Protein 8XUJ (pdb70)

Secondary structure (DSSP, 8-state):
--------------GGGS-TTTHHHHHHHHGGGSBTTTB-TTT-SB-SEEEESSS-EEEE-EE-HHHHHHHHHHHHHHHHTT-HHHHHHHHHHHHHHHHS--BTTBPPEEEE-TTSS-EEEEEEEEEHHHHHHHHHHHHHHHHTTTT---HHHHHHHHHHHHHHHTTHHHHHHTB-TTT-SEE-EEETTEE-S-EE-BTTSTTHHHHHHHHHHTTTSGGGPPPTHHHHTSB--B--EEETTEEE-PBPBTT--THHHHSGGGTS-HHHHSS-THHHHHHHHHHHHHHHHTTS----SEE-TTS-EE-B--GGGBHHHHHHS----B-SEE-HHHHHHGGGT-HHHHHHHHHHHHHH-GGGEETTEE-S-EESSS-B-SEEEHHHHHHHHHHHHHHHHHHHHHHHHHHHT-HHHHHHHHHT-S--/------------GGGS-TTSHHHHHHHHGGGSBTTTB-TTT-SB-SEEEESSS-EEE-SEE-HHHHHHHHHHHHHHHHTT-HHHHHHHHHHHHHHHHS-EETTEEPEEEE-TTSS-EEEEEEEEEHHHHHHHHHHHHHHHHHHTT---HHHHHHHHHHHHHHHTTHHHHHHHEETTTTEEE-EEETTEE-SSEE-BTTSTTHHHHHHHHHHTGGGGGGSPPTHHHHTSB--B--EEETTEEE--B--SSS-THHHHGGGGTS-HHHHSS-THHHHHHHHHHHHHHHHHTS----SEE-TTS-EE----GGG-HHHHHH-------SEE-HHHHHHGGGT-HHHHHHHHHHHHHH-GGGB-SS-B-S-EESS--B-SEEEHHHHHHHHHHHHHHHHHHHHHHHHHHHT-HHHHHHHHTT-S--

Sequence (846 aa):
TLESAVTLDKLEVRDQFYPADFREELQTNLNFFLDGKGVDADTLVPYDTIWVKDNKAEYAYYTNTTEIALYLNILVEAEKAGNQKALTRIQEVLTTLEEAPKFKGLFYWPYDIKGGELKPGKGEIAPAVDNGNLAFSLAAVAGAYLNSTDPVKQSIISRIDQMLKAQIPGWLSLYDKDRGLLWGGWQNGELIEYHVDRKANESRLAALWAPLITKHLGAEAIPASVFNDMETYTVSYRLDGKNYTPILTWDGAYFQALLPAIWLNEKELVPDYSMFEDTTQLQRIYSKRNNMPMVSSSATVNDEYRPFGIPHLSEAWVRYDDKIAGGSTGTPHATALSYMVDPEGAVKSLKSIKALYPAIETSYGWYDAVDSKGRMSTKILSLDQGMFVGAFLAESINADVERYLRARGYWDDVKSMYLSFKDDESAVTLDKLEVRDQFYPADFREELQTNLNFFLDGKGVDADTLVPYDTIWVKDNKAEYAYYTNTTEIALYLNILVEAEKAGNQKALTRIQEVLTTLEEAPKFKGLFYWPYDIKGGELKPGKGEIAPAVDNGNLAFSLAAVAGAYLNSTDPVKQSIISRIDQMLKAQIPGWLSLYDKDRGLLWGGWQNGELIEYHVDRKANESRLAALWAPLITKHLGAEAIPASVFNDMETYTVSYRLDGKNYTPILTWDGAYFQALLPAIWLNEKELVPDYSMFEDTTQLQRIYSKRNNMPMVSSSATVNDEYRPFGIPHLSEAWVRYDDKIAGGSTGTPHATALSYMVDPEGAVKSLKSIKALYPAIETSYGWYDAVDSKGRMSTKILSLDQGMFVGAFLAESINADVERYLRARGYWDDVKSMYLSFKDD

Solvent-accessible surface area: 32178 Å² total; per-residue (Å²): 177,177,133,96,90,39,79,0,97,130,1,60,7,52,101,50,9,13,25,100,77,1,99,106,13,1,31,27,0,0,35,0,0,18,29,56,53,0,1,7,78,119,8,31,0,0,15,40,10,0,66,2,121,129,88,156,19,105,62,22,72,88,1,12,0,4,2,0,0,2,0,0,3,1,0,5,1,0,26,64,46,61,30,124,73,0,17,41,3,0,49,47,0,1,60,26,0,70,130,5,63,59,69,105,11,0,1,20,105,30,1,36,2,150,65,34,98,12,104,40,8,190,28,92,30,0,13,1,34,9,0,0,1,2,1,0,0,2,0,3,0,1,0,23,5,33,35,24,87,54,96,58,32,97,43,0,20,62,53,0,29,124,11,2,120,53,3,32,66,0,0,58,31,0,44,16,158,144,136,12,9,0,58,5,0,38,84,99,46,125,70,17,148,130,22,5,45,23,2,2,19,31,27,0,0,0,0,0,0,0,12,1,11,0,107,122,60,54,104,101,37,5,45,42,34,0,0,48,95,2,65,0,31,29,30,93,60,163,50,145,56,125,86,20,47,0,0,3,2,91,17,1,0,1,22,22,0,0,0,0,7,0,0,2,45,1,108,73,15,3,64,89,19,48,14,0,81,20,3,3,85,15,1,37,55,50,3,167,159,54,75,1,0,0,0,0,10,0,0,19,28,99,42,109,102,98,59,4,0,0,31,70,2,3,2,0,86,58,112,98,116,78,117,73,9,26,13,65,5,0,0,5,2,0,0,0,0,0,46,21,32,51,66,131,18,0,7,134,20,0,72,57,7,49,81,92,33,99,75,0,57,15,33,15,0,1,24,2,0,0,10,47,167,21,132,43,4,31,21,0,8,0,32,0,5,0,2,0,1,1,2,7,0,5,88,12,4,13,34,7,1,16,43,3,0,45,45,81,43,23,15,110,42,0,62,63,3,0,114,24,1,126,72,106,224,91,100,53,87,0,91,136,2,61,5,41,114,47,18,14,25,98,80,0,82,126,14,1,25,23,0,0,35,0,0,17,34,51,44,0,2,7,83,114,7,33,0,0,9,43,11,0,62,2,107,123,103,135,30,96,68,14,85,95,0,11,0,6,0,0,0,2,0,0,4,1,0,5,1,0,28,58,47,54,28,146,78,0,27,49,4,0,43,57,0,0,53,26,0,63,132,6,66,60,56,104,15,0,1,18,108,29,1,29,2,145,56,32,114,13,106,37,7,201,20,86,29,0,10,0,29,9,0,0,0,1,0,0,0,2,0,4,0,0,1,25,4,33,26,22,90,50,98,57,30,93,43,0,20,68,54,0,19,114,14,2,107,54,4,40,66,0,0,60,28,0,63,9,167,107,142,12,25,0,40,2,0,36,51,96,56,102,59,27,162,132,31,5,39,73,1,3,14,37,22,0,0,0,0,0,0,0,10,1,10,0,78,132,67,55,114,131,26,2,54,38,36,0,0,51,92,2,80,1,33,19,25,90,63,167,66,138,70,124,74,31,50,0,0,2,1,66,22,0,0,0,18,21,0,0,0,0,8,0,0,3,46,1,97,96,17,3,67,88,20,42,20,0,77,22,1,0,63,15,0,26,47,49,4,165,159,42,72,3,0,1,0,0,12,0,0,1,24,113,40,92,112,115,61,4,0,0,31,77,0,3,6,0,90,57,116,124,128,62,123,80,40,21,9,66,6,0,0,4,2,0,0,0,0,0,46,19,34,43,67,141,14,0,7,138,24,0,74,50,8,65,88,88,38,106,71,0,52,22,52,17,0,1,28,2,0,0,9,49,168,14,140,41,2,51,26,0,11,0,32,0,6,0,2,1,2,1,2,6,0,7,96,14,4,16,34,7,0,16,46,3,0,44,40,74,40,7,22,112,48,0,65,68,2,0,98,26,0,118,70,106

Nearest PDB structures (foldseek):
  4qt9-assembly2_B  TM=7.847E-01  e=1.077E-15  Bacteroides caccae ATCC 43185
  6imw-assembly2_B  TM=8.551E-01  e=3.193E-14  Talaromyces funiculosus
  8rf0-assembly1_A  TM=7.362E-01  e=6.277E-16  Agrobacterium tumefaciens
  3eu8-assembly4_D  TM=7.607E-01  e=4.262E-15  Bacteroides fragilis NCTC 9343
  6imv-assembly1_A  TM=8.454E-01  e=1.327E-13  Talaromyces funiculosus

Organism: NCBI:txid305900

Radius of gyration: 28.55 Å; Cα contacts (8 Å, |Δi|>4): 1793; chains: 2; bounding box: 59×68×82 Å

Foldseek 3Di:
DDDDQDFQQDADFDPVLAPPLGNVQLRLLVNLLGPPRQADSLLRFGFFKWFDDALDIDGQQKAQLLLLLLSLLSLLRRVVVVDPVSLVSNVSSLVLVVPADADLLFHAPMFGCVPSHTDHDPFRWGFLLSRLSNLLSLLLLLLSCVVPPPVSNVVSNVSSLVSLLSCLRQLLVQQDPVVLAGQGTDTPRDGDPHTPAACLFSSLSSLLCQQQSQVPVPPSRRDLSNNLRRAWAWDWDDDPHDIATATADAQQALCGRQVCLLRAVLVPLAPDCRNVVRSLVVQLVVCVVLLAAGAAWWADLAGDTFGARDLNSHCCCVPPVDNRHHNFKHFLLSLLSCCLVPVVSSSVSSVSNCVVQVVQRDSSHGFGIAGSVGRGHSMDGSSSSSSNSSSSCSVSSNSSSCSSCVVSVNNVVSSVSSHSVDHD/DDADFFAAADFDPVLQDPLHRVFLRLLLLLLGPPHQADRLLRFGFQKWFADPQHIDTFQKAQLLLRLLSLLSLLRRVVNPDPVSLVSNVSNLVLLVPEDADQLADAPMFGCPVSHTHHDPFRWRFLLSRLSNLLSLLLLLLSPVPPPPVSNVVSNVSSLVSLLSSLRVLLVQQDPPVLAGFGTDTPHDTHDDTPQACLFSSLSSLLCQQQSQVVVPPSRSDLCNNLRRAWAWDWDDDPRDIATATADQQLAQCGRQVCLLRAVLVVLAPDCRNNVRSLVVQLVVAVVLLAHGAAFWQDLAGDTDGARDQVSHCCCPPVVHNRHYRQKHFLLSLLSCCSPVVVVSSVSSVSSCVVQVVQGHSSHGFGIAGSVGRTHSMDGSSSSSSNSSSSVSVSSNSSSCSSCVVSVNNVVSSVSSHSVDHD

B-factor: mean 45.88, std 12.92, range [23.34, 115.33]

Structure (mmCIF, N/CA/C/O backbone):
data_8XUJ
#
_entry.id   8XUJ
#
_cell.length_a   110.502
_cell.length_b   114.908
_cell.length_c   78.885
_cell.angle_alpha   90.000
_cell.angle_beta   90.000
_cell.angle_gamma   90.000
#
_symmetry.space_group_name_H-M   'P 21 21 2'
#
loop_
_entity.id
_entity.type
_entity.pdbx_description
1 polymer 'Membrane protein'
2 water water
#
loop_
_atom_site.group_PDB
_atom_site.id
_atom_site.type_symbol
_atom_site.label_atom_id
_atom_site.label_alt_id
_atom_site.label_comp_id
_atom_site.label_asym_id
_atom_site.label_entity_id
_atom_site.label_seq_id
_atom_site.pdbx_PDB_ins_code
_atom_site.Cartn_x
_atom_site.Cartn_y
_atom_site.Cartn_z
_atom_site.occupancy
_atom_site.B_iso_or_equiv
_atom_site.auth_seq_id
_atom_site.auth_comp_id
_atom_site.auth_asym_id
_atom_site.auth_atom_id
_atom_site.pdbx_PDB_model_num
ATOM 1 N N . THR A 1 21 ? 14.989 -47.443 -11.040 1.000 65.425 20 THR A N 1
ATOM 2 C CA . THR A 1 21 ? 15.330 -47.145 -9.625 1.000 67.631 20 THR A CA 1
ATOM 3 C C . THR A 1 21 ? 16.822 -47.405 -9.379 1.000 70.133 20 THR A C 1
ATOM 4 O O . THR A 1 21 ? 17.488 -46.564 -8.776 1.000 74.097 20 THR A O 1
ATOM 8 N N . LEU A 1 22 ? 17.351 -48.556 -9.832 1.000 65.088 21 LEU A N 1
ATOM 9 C CA . LEU A 1 22 ? 18.779 -48.831 -9.720 1.000 64.063 21 LEU A CA 1
ATOM 10 C C . LEU A 1 22 ? 19.508 -48.031 -10.795 1.000 59.939 21 LEU A C 1
ATOM 11 O O . LEU A 1 22 ? 19.247 -48.225 -11.987 1.000 58.629 21 LEU A O 1
ATOM 16 N N . GLU A 1 23 ? 20.411 -47.145 -10.339 1.000 55.066 22 GLU A N 1
ATOM 17 C CA . GLU A 1 23 ? 21.173 -46.250 -11.203 1.000 53.381 22 GLU A CA 1
ATOM 18 C C . GLU A 1 23 ? 22.660 -46.335 -10.848 1.000 52.378 22 GLU A C 1
ATOM 19 O O . GLU A 1 23 ? 23.030 -46.693 -9.727 1.000 46.317 22 GLU A O 1
ATOM 25 N N . SER A 1 24 ? 23.513 -45.996 -11.821 1.000 54.005 23 SER A N 1
ATOM 26 C CA . SER A 1 24 ? 24.932 -45.790 -11.573 1.000 52.586 23 SER A CA 1
ATOM 27 C C . SER A 1 24 ? 25.107 -44.540 -10.714 1.000 52.386 23 SER A C 1
ATOM 28 O O . SER A 1 24 ? 24.349 -43.584 -10.858 1.000 57.900 23 SER A O 1
ATOM 31 N N . ALA A 1 25 ? 26.084 -44.574 -9.805 1.000 50.433 24 ALA A N 1
ATOM 32 C CA . ALA A 1 25 ? 26.390 -43.445 -8.942 1.000 53.766 24 ALA A CA 1
ATOM 33 C C . ALA A 1 25 ? 27.575 -42.667 -9.504 1.000 54.587 24 ALA A C 1
ATOM 34 O O . ALA A 1 25 ? 28.715 -43.097 -9.352 1.000 62.964 24 ALA A O 1
ATOM 36 N N . VAL A 1 26 ? 27.310 -41.510 -10.121 1.000 56.785 25 VAL A N 1
ATOM 37 C CA . VAL A 1 26 ? 28.365 -40.738 -10.762 1.000 56.103 25 VAL A CA 1
ATOM 38 C C . VAL A 1 26 ? 29.271 -40.134 -9.693 1.000 55.722 25 VAL A C 1
ATOM 39 O O . VAL A 1 26 ? 28.838 -39.854 -8.581 1.000 47.825 25 VAL A O 1
ATOM 43 N N . THR A 1 27 ? 30.541 -39.931 -10.048 1.000 60.117 26 THR A N 1
ATOM 44 C CA . THR A 1 27 ? 31.457 -39.233 -9.165 1.000 64.659 26 THR A CA 1
ATOM 45 C C . THR A 1 27 ? 31.893 -37.954 -9.875 1.000 63.390 26 THR A C 1
ATOM 46 O O . THR A 1 27 ? 32.566 -38.017 -10.902 1.000 67.726 26 THR A O 1
ATOM 50 N N . LEU A 1 28 ? 31.437 -36.807 -9.344 1.000 57.954 27 LEU A N 1
ATOM 51 C CA . LEU A 1 28 ? 31.940 -35.501 -9.742 1.000 54.409 27 LEU A CA 1
ATOM 52 C C . LEU A 1 28 ? 33.335 -35.305 -9.156 1.000 52.081 27 LEU A C 1
ATOM 53 O O . LEU A 1 28 ? 33.472 -34.783 -8.049 1.000 51.864 27 LEU A O 1
ATOM 58 N N . ASP A 1 29 ? 34.357 -35.747 -9.902 1.000 52.043 28 ASP A N 1
ATOM 59 C CA . ASP A 1 29 ? 35.741 -35.559 -9.496 1.000 53.963 28 ASP A CA 1
ATOM 60 C C . ASP A 1 29 ? 36.381 -34.464 -10.347 1.000 46.161 28 ASP A C 1
ATOM 61 O O . ASP A 1 29 ? 37.589 -34.279 -10.281 1.000 48.116 28 ASP A O 1
ATOM 66 N N . LYS A 1 30 ? 35.563 -33.744 -11.129 1.000 46.406 29 LYS A N 1
ATOM 67 C CA . LYS A 1 30 ? 35.956 -32.497 -11.773 1.000 47.222 29 LYS A CA 1
ATOM 68 C C . LYS A 1 30 ? 34.744 -31.566 -11.884 1.000 43.757 29 LYS A C 1
ATOM 69 O O . LYS A 1 30 ? 33.643 -32.000 -12.245 1.000 38.872 29 LYS A O 1
ATOM 75 N N . LEU A 1 31 ? 34.977 -30.276 -11.575 1.000 45.110 30 LEU A N 1
ATOM 76 C CA . LEU A 1 31 ? 33.927 -29.267 -11.488 1.000 42.604 30 LEU A CA 1
ATOM 77 C C . LEU A 1 31 ? 34.456 -27.941 -12.036 1.000 44.218 30 LEU A C 1
ATOM 78 O O . LEU A 1 31 ? 35.358 -27.340 -11.458 1.000 44.861 30 LEU A O 1
ATOM 83 N N . GLU A 1 32 ? 33.886 -27.502 -13.165 1.000 46.549 31 GLU A N 1
ATOM 84 C CA . GLU A 1 32 ? 34.354 -26.327 -13.884 1.000 47.409 31 GLU A CA 1
ATOM 85 C C . GLU A 1 32 ? 33.167 -25.578 -14.476 1.000 44.127 31 GLU A C 1
ATOM 86 O O . GLU A 1 32 ? 32.263 -26.198 -15.022 1.000 46.923 31 GLU A O 1
ATOM 92 N N . VAL A 1 33 ? 33.188 -24.242 -14.384 1.000 45.875 32 VAL A N 1
ATOM 93 C CA . VAL A 1 33 ? 32.145 -23.416 -14.980 1.000 47.929 32 VAL A CA 1
ATOM 94 C C . VAL A 1 33 ? 32.621 -22.938 -16.358 1.000 49.444 32 VAL A C 1
ATOM 95 O O . VAL A 1 33 ? 33.661 -23.384 -16.829 1.000 55.606 32 VAL A O 1
ATOM 99 N N . ARG A 1 34 ? 31.854 -22.059 -17.028 1.000 46.626 33 ARG A N 1
ATOM 100 C CA . ARG A 1 34 ? 32.256 -21.481 -18.307 1.000 38.616 33 ARG A CA 1
ATOM 101 C C . ARG A 1 34 ? 33.414 -20.524 -18.093 1.000 34.482 33 ARG A C 1
ATOM 102 O O . ARG A 1 34 ? 33.609 -20.022 -16.989 1.000 33.666 33 ARG A O 1
ATOM 110 N N . ASP A 1 35 ? 34.147 -20.271 -19.181 1.000 38.136 34 ASP A N 1
ATOM 111 C CA . ASP A 1 35 ? 35.417 -19.568 -19.150 1.000 42.006 34 ASP A CA 1
ATOM 112 C C . ASP A 1 35 ? 35.223 -18.104 -18.746 1.000 44.667 34 ASP A C 1
ATOM 113 O O . ASP A 1 35 ? 36.090 -17.502 -18.097 1.000 41.925 34 ASP A O 1
ATOM 118 N N . GLN A 1 36 ? 34.063 -17.543 -19.114 1.000 45.269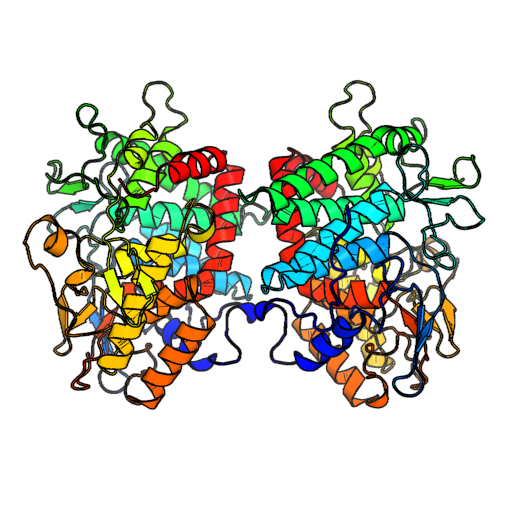 35 GLN A N 1
ATOM 119 C CA . GLN A 1 36 ? 33.766 -16.130 -18.894 1.000 42.086 35 GLN A CA 1
ATOM 120 C C . GLN A 1 36 ? 33.809 -15.744 -17.410 1.000 39.570 35 GLN A C 1
ATOM 121 O O . GLN A 1 36 ? 33.997 -14.571 -17.084 1.000 37.760 35 GLN A O 1
ATOM 127 N N . PHE A 1 37 ? 33.629 -16.718 -16.502 1.000 39.912 36 PHE A N 1
ATOM 128 C CA . PHE A 1 37 ? 33.586 -16.423 -15.072 1.000 36.049 36 PHE A CA 1
ATOM 129 C C . PHE A 1 37 ? 34.979 -16.365 -14.447 1.000 34.431 36 PHE A C 1
ATOM 130 O O . PHE A 1 37 ? 35.112 -15.865 -13.340 1.000 35.036 36 PHE A O 1
ATOM 138 N N . TYR A 1 38 ? 36.006 -16.887 -15.128 1.000 36.076 37 TYR A N 1
ATOM 139 C CA . TYR A 1 38 ? 37.347 -16.917 -14.560 1.000 38.781 37 TYR A CA 1
ATOM 140 C C . TYR A 1 38 ? 38.088 -15.649 -14.970 1.000 35.401 37 TYR A C 1
ATOM 141 O O . TYR A 1 38 ? 38.401 -15.485 -16.133 1.000 37.213 37 TYR A O 1
ATOM 150 N N . PRO A 1 39 ? 38.388 -14.690 -14.077 1.000 37.134 38 PRO A N 1
ATOM 151 C CA . PRO A 1 39 ? 39.188 -13.539 -14.489 1.000 40.640 38 PRO A CA 1
ATOM 152 C C . PRO A 1 39 ? 40.491 -14.115 -15.028 1.000 43.075 38 PRO A C 1
ATOM 153 O O . PRO A 1 39 ? 40.981 -15.123 -14.512 1.000 43.200 38 PRO A O 1
ATOM 157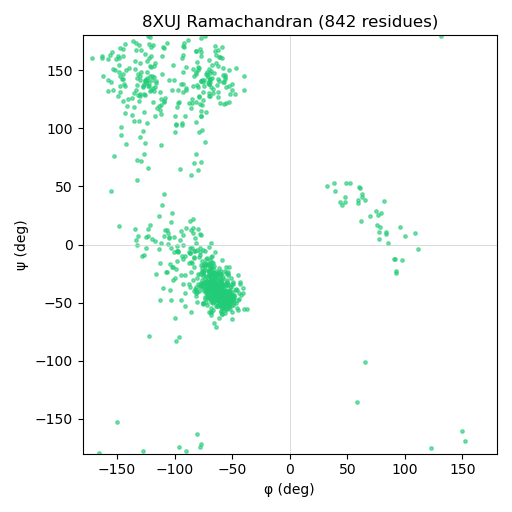 N N . ALA A 1 40 ? 41.052 -13.461 -16.046 1.000 44.651 39 ALA A N 1
ATOM 158 C CA . ALA A 1 40 ? 42.409 -13.758 -16.490 1.000 45.063 39 ALA A CA 1
ATOM 159 C C . ALA A 1 40 ? 43.355 -13.693 -15.298 1.000 43.349 39 ALA A C 1
ATOM 160 O O . ALA A 1 40 ? 44.207 -14.540 -15.114 1.000 48.419 39 ALA A O 1
ATOM 162 N N . ASP A 1 41 ? 43.126 -12.698 -14.446 1.000 52.297 40 ASP A N 1
ATOM 163 C CA . ASP A 1 41 ? 43.954 -12.395 -13.291 1.000 50.700 40 ASP A CA 1
ATOM 164 C C . ASP A 1 41 ? 43.939 -13.540 -12.262 1.000 47.825 40 ASP A C 1
ATOM 165 O O . ASP A 1 41 ? 44.846 -13.611 -11.431 1.000 42.724 40 ASP A O 1
ATOM 170 N N . PHE A 1 42 ? 42.897 -14.400 -12.260 1.000 43.090 41 PHE A N 1
ATOM 171 C CA . PHE A 1 42 ? 42.503 -15.092 -11.034 1.000 44.355 41 PHE A CA 1
ATOM 172 C C . PHE A 1 42 ? 41.914 -16.480 -11.284 1.000 42.849 41 PHE A C 1
ATOM 173 O O . PHE A 1 42 ? 41.307 -17.071 -10.385 1.000 39.104 41 PHE A O 1
ATOM 181 N N . ARG A 1 43 ? 42.123 -17.010 -12.488 1.000 42.708 42 ARG A N 1
ATOM 182 C CA . ARG A 1 43 ? 41.562 -18.296 -12.868 1.000 47.026 42 ARG A CA 1
ATOM 183 C C . ARG A 1 43 ? 41.857 -19.380 -11.827 1.000 49.876 42 ARG A C 1
ATOM 184 O O . ARG A 1 43 ? 40.930 -19.921 -11.221 1.000 52.905 42 ARG A O 1
ATOM 192 N N . GLU A 1 44 ? 43.139 -19.716 -11.636 1.000 47.091 43 GLU A N 1
ATOM 193 C CA . GLU A 1 44 ? 43.491 -20.857 -10.805 1.000 48.927 43 GLU A CA 1
ATOM 194 C C . GLU A 1 44 ? 42.804 -20.728 -9.439 1.000 49.331 43 GLU A C 1
ATOM 195 O O . GLU A 1 44 ? 42.255 -21.718 -8.932 1.000 46.267 43 GLU A O 1
ATOM 201 N N . GLU A 1 45 ? 42.811 -19.508 -8.865 1.000 45.410 44 GLU A N 1
ATOM 202 C CA . GLU A 1 45 ? 42.421 -19.292 -7.474 1.000 43.393 44 GLU A CA 1
ATOM 203 C C . GLU A 1 45 ? 40.918 -19.527 -7.291 1.000 42.254 44 GLU A C 1
ATOM 204 O O . GLU A 1 45 ? 40.491 -19.970 -6.228 1.000 40.191 44 GLU A O 1
ATOM 210 N N . LEU A 1 46 ? 40.126 -19.244 -8.334 1.000 42.451 45 LEU A N 1
ATOM 211 C CA . LEU A 1 46 ? 38.697 -19.523 -8.346 1.000 40.515 45 LEU A CA 1
ATOM 212 C C . LEU A 1 46 ? 38.450 -21.027 -8.470 1.000 37.818 45 LEU A C 1
ATOM 213 O O . LEU A 1 46 ? 37.568 -21.592 -7.821 1.000 38.338 45 LEU A O 1
ATOM 218 N N . GLN A 1 47 ? 39.237 -21.694 -9.305 1.000 39.643 46 GLN A N 1
ATOM 219 C CA . GLN A 1 47 ? 39.126 -23.136 -9.443 1.000 38.281 46 GLN A CA 1
ATOM 220 C C . GLN A 1 47 ? 39.384 -23.818 -8.094 1.000 37.155 46 GLN A C 1
ATOM 221 O O . GLN A 1 47 ? 38.610 -24.664 -7.671 1.000 35.675 46 GLN A O 1
ATOM 227 N N . THR A 1 48 ? 40.482 -23.450 -7.428 1.000 38.572 47 THR A N 1
ATOM 228 C CA . THR A 1 48 ? 40.842 -23.989 -6.121 1.000 40.189 47 THR A CA 1
ATOM 229 C C . THR A 1 48 ? 39.655 -23.903 -5.162 1.000 39.076 47 THR A C 1
ATOM 230 O O . THR A 1 48 ? 39.329 -24.872 -4.491 1.000 46.548 47 THR A O 1
ATOM 234 N N . ASN A 1 49 ? 39.015 -22.738 -5.092 1.000 39.397 48 ASN A N 1
ATOM 235 C CA . ASN A 1 49 ? 37.900 -22.512 -4.183 1.000 36.191 48 ASN A CA 1
ATOM 236 C C . ASN A 1 49 ? 36.656 -23.249 -4.670 1.000 33.722 48 ASN A C 1
ATOM 237 O O . ASN A 1 49 ? 35.869 -23.743 -3.866 1.000 32.974 48 ASN A O 1
ATOM 242 N N . LEU A 1 50 ? 36.469 -23.293 -5.987 1.000 32.745 49 LEU A N 1
ATOM 243 C CA . LEU A 1 50 ? 35.398 -24.086 -6.574 1.000 35.107 49 LEU A CA 1
ATOM 244 C C . LEU A 1 50 ? 35.577 -25.580 -6.269 1.000 36.001 49 LEU A C 1
ATOM 245 O O . LEU A 1 50 ? 34.595 -26.293 -6.063 1.000 32.601 49 LEU A O 1
ATOM 250 N N . ASN A 1 51 ? 36.833 -26.059 -6.225 1.000 38.962 50 ASN A N 1
ATOM 251 C CA . ASN A 1 51 ? 37.130 -27.478 -6.045 1.000 40.448 50 ASN A CA 1
ATOM 252 C C . ASN A 1 51 ? 36.594 -27.994 -4.708 1.000 41.664 50 ASN A C 1
ATOM 253 O O . ASN A 1 51 ? 36.435 -29.191 -4.525 1.000 39.445 50 ASN A O 1
ATOM 258 N N . PHE A 1 52 ? 36.344 -27.092 -3.755 1.000 42.510 51 PHE A N 1
ATOM 259 C CA . PHE A 1 52 ? 35.737 -27.464 -2.490 1.000 38.145 51 PHE A CA 1
ATOM 260 C C . PHE A 1 52 ? 34.576 -28.421 -2.733 1.000 38.047 51 PHE A C 1
ATOM 261 O O . PHE A 1 52 ? 34.419 -29.385 -1.992 1.000 42.550 51 PHE A O 1
ATOM 269 N N . PHE A 1 53 ? 33.771 -28.144 -3.771 1.000 37.803 52 PHE A N 1
ATOM 270 C CA . PHE A 1 53 ? 32.530 -28.866 -4.027 1.000 34.602 52 PHE A CA 1
ATOM 271 C C . PHE A 1 53 ? 32.749 -30.151 -4.839 1.000 33.900 52 PHE A C 1
ATOM 272 O O . PHE A 1 53 ? 31.787 -30.751 -5.315 1.000 32.810 52 PHE A O 1
ATOM 280 N N . LEU A 1 54 ? 33.998 -30.610 -4.993 1.000 38.526 53 LEU A N 1
ATOM 281 C CA . LEU A 1 54 ? 34.261 -31.911 -5.604 1.000 40.493 53 LEU A CA 1
ATOM 282 C C . LEU A 1 54 ? 33.778 -33.017 -4.658 1.000 42.912 53 LEU A C 1
ATOM 283 O O . LEU A 1 54 ? 33.944 -32.909 -3.446 1.000 40.959 53 LEU A O 1
ATOM 288 N N . ASP A 1 55 ? 33.216 -34.096 -5.220 1.000 44.209 54 ASP A N 1
ATOM 289 C CA . ASP A 1 55 ? 32.919 -35.296 -4.451 1.000 47.311 54 ASP A CA 1
ATOM 290 C C . ASP A 1 55 ? 34.162 -35.744 -3.688 1.000 50.988 54 ASP A C 1
ATOM 291 O O . ASP A 1 55 ? 35.236 -35.841 -4.271 1.000 50.288 54 ASP A O 1
ATOM 296 N N . GLY A 1 56 ? 34.013 -35.987 -2.379 1.000 56.138 55 GLY A N 1
ATOM 297 C CA . GLY A 1 56 ? 35.099 -36.516 -1.568 1.000 58.224 55 GLY A CA 1
ATOM 298 C C . GLY A 1 56 ? 35.960 -35.434 -0.915 1.000 57.568 55 GLY A C 1
ATOM 299 O O . GLY A 1 56 ? 36.762 -35.749 -0.033 1.000 48.465 55 GLY A O 1
ATOM 300 N N . LYS A 1 57 ? 35.797 -34.174 -1.350 1.000 57.914 56 LYS A N 1
ATOM 301 C CA . LYS A 1 57 ? 36.434 -33.039 -0.698 1.000 57.836 56 LYS A CA 1
ATOM 302 C C . LYS A 1 57 ? 35.433 -32.410 0.273 1.000 53.313 56 LYS A C 1
ATOM 303 O O . LYS A 1 57 ? 35.505 -32.677 1.467 1.000 62.530 56 LYS A O 1
ATOM 309 N N . GLY A 1 58 ? 34.490 -31.602 -0.226 1.000 45.601 57 GLY A N 1
ATOM 310 C CA . GLY A 1 58 ? 33.580 -30.868 0.636 1.000 38.311 57 GLY A CA 1
ATOM 311 C C . GLY A 1 58 ? 32.148 -31.375 0.527 1.000 36.297 57 GLY A C 1
ATOM 312 O O . GLY A 1 58 ? 31.256 -30.883 1.215 1.000 34.985 57 GLY A O 1
ATOM 313 N N . VAL A 1 59 ? 31.948 -32.396 -0.301 1.000 37.023 58 VAL A N 1
ATOM 314 C CA . VAL A 1 59 ? 30.620 -32.916 -0.580 1.000 38.484 58 VAL A CA 1
ATOM 315 C C . VAL A 1 59 ? 30.516 -34.368 -0.117 1.000 38.122 58 VAL A C 1
ATOM 316 O O . VAL A 1 59 ? 31.360 -35.195 -0.433 1.000 41.853 58 VAL A O 1
ATOM 320 N N . ASP A 1 60 ? 29.430 -34.650 0.603 1.000 38.019 59 ASP A N 1
ATOM 321 C CA . ASP A 1 60 ? 29.186 -35.923 1.254 1.000 42.044 59 ASP A CA 1
ATOM 322 C C . ASP A 1 60 ? 28.700 -36.949 0.232 1.000 43.025 59 ASP A C 1
ATOM 323 O O . ASP A 1 60 ? 27.722 -36.690 -0.476 1.000 40.322 59 ASP A O 1
ATOM 328 N N . ALA A 1 61 ? 29.377 -38.112 0.199 1.000 43.796 60 ALA A N 1
ATOM 329 C CA . ALA A 1 61 ? 29.115 -39.179 -0.767 1.000 45.366 60 ALA A CA 1
ATOM 330 C C . ALA A 1 61 ? 27.727 -39.798 -0.585 1.000 42.934 60 ALA A C 1
ATOM 331 O O . ALA A 1 61 ? 27.079 -40.167 -1.554 1.000 42.910 60 ALA A O 1
ATOM 333 N N . ASP A 1 62 ? 27.268 -39.920 0.658 1.000 45.294 61 ASP A N 1
ATOM 334 C CA . ASP A 1 62 ? 26.032 -40.634 0.942 1.000 46.131 61 ASP A CA 1
ATOM 335 C C . ASP A 1 62 ? 24.809 -39.746 0.692 1.000 43.848 61 ASP A C 1
ATOM 336 O O . ASP A 1 62 ? 23.852 -40.222 0.100 1.000 38.182 61 ASP A O 1
ATOM 341 N N . THR A 1 63 ? 24.827 -38.476 1.138 1.000 46.583 62 THR A N 1
ATOM 342 C CA . THR A 1 63 ? 23.666 -37.599 0.994 1.000 46.005 62 THR A CA 1
ATOM 343 C C . THR A 1 63 ? 23.811 -36.671 -0.218 1.000 41.027 62 THR A C 1
ATOM 344 O O . THR A 1 63 ? 22.810 -36.160 -0.719 1.000 46.066 62 THR A O 1
ATOM 348 N N . LEU A 1 64 ? 25.044 -36.458 -0.689 1.000 39.238 63 LEU A N 1
ATOM 349 C CA . LEU A 1 64 ? 25.297 -35.671 -1.887 1.000 40.311 63 LEU A CA 1
ATOM 350 C C . LEU A 1 64 ? 24.891 -34.216 -1.632 1.000 39.926 63 LEU A C 1
ATOM 351 O O . LEU A 1 64 ? 24.353 -33.540 -2.518 1.000 35.989 63 LEU A O 1
ATOM 356 N N . VAL A 1 65 ? 25.174 -33.764 -0.404 1.000 34.134 64 VAL A N 1
ATOM 357 C CA . VAL A 1 65 ? 25.121 -32.362 -0.034 1.000 37.158 64 VAL A CA 1
ATOM 358 C C . VAL A 1 65 ? 26.487 -31.946 0.529 1.000 38.816 64 VAL A C 1
ATOM 359 O O . VAL A 1 65 ? 27.246 -32.781 1.013 1.000 39.081 64 VAL A O 1
ATOM 363 N N . PRO A 1 66 ? 26.848 -30.645 0.521 1.000 34.550 65 PRO A N 1
ATOM 364 C CA . PRO A 1 66 ? 28.107 -30.224 1.113 1.000 35.244 65 PRO A CA 1
ATOM 365 C C . PRO A 1 66 ? 28.021 -30.310 2.638 1.000 36.539 65 PRO A C 1
ATOM 366 O O . PRO A 1 66 ? 26.964 -30.055 3.215 1.000 34.413 65 PRO A O 1
ATOM 370 N N . TYR A 1 67 ? 29.160 -30.654 3.258 1.000 37.182 66 TYR A N 1
ATOM 371 C CA . TYR A 1 67 ? 29.353 -30.563 4.692 1.000 37.674 66 TYR A CA 1
ATOM 372 C C . TYR A 1 67 ? 29.305 -29.095 5.077 1.000 40.993 66 TYR A C 1
ATOM 373 O O . TYR A 1 67 ? 29.712 -28.234 4.301 1.000 41.553 66 TYR A O 1
ATOM 382 N N . ASP A 1 68 ? 28.809 -28.815 6.282 1.000 39.469 67 ASP A N 1
ATOM 383 C CA . ASP A 1 68 ? 28.740 -27.450 6.764 1.000 37.994 67 ASP A CA 1
ATOM 384 C C . ASP A 1 68 ? 30.160 -26.927 6.960 1.000 41.667 67 ASP A C 1
ATOM 385 O O . ASP A 1 68 ? 30.482 -25.833 6.491 1.000 40.663 67 ASP A O 1
ATOM 390 N N . THR A 1 69 ? 30.985 -27.719 7.668 1.000 42.684 68 THR A N 1
ATOM 391 C CA . THR A 1 69 ? 32.342 -27.320 8.010 1.000 41.341 68 THR A CA 1
ATOM 392 C C . THR A 1 69 ? 33.308 -28.460 7.702 1.000 40.085 68 THR A C 1
ATOM 393 O O . THR A 1 69 ? 32.981 -29.625 7.908 1.000 41.872 68 THR A O 1
ATOM 397 N N . ILE A 1 70 ? 34.501 -28.072 7.237 1.000 42.261 69 ILE A N 1
ATOM 398 C CA . ILE A 1 70 ? 35.652 -28.937 7.056 1.000 44.317 69 ILE A CA 1
ATOM 399 C C . ILE A 1 70 ? 36.730 -28.415 7.994 1.000 44.322 69 ILE A C 1
ATOM 400 O O . ILE A 1 70 ? 36.679 -27.240 8.346 1.000 43.632 69 ILE A O 1
ATOM 405 N N . TRP A 1 71 ? 37.672 -29.293 8.379 1.000 44.522 70 TRP A N 1
ATOM 406 C CA . TRP A 1 71 ? 38.987 -28.916 8.885 1.000 46.911 70 TRP A CA 1
ATOM 407 C C . TRP A 1 71 ? 40.087 -29.530 8.011 1.000 47.191 70 TRP A C 1
ATOM 408 O O . TRP A 1 71 ? 40.061 -30.736 7.791 1.000 50.250 70 TRP A O 1
ATOM 419 N N . VAL A 1 72 ? 41.088 -28.733 7.596 1.000 47.206 71 VAL A N 1
ATOM 420 C CA . VAL A 1 72 ? 42.136 -29.195 6.691 1.000 52.505 71 VAL A CA 1
ATOM 421 C C . VAL A 1 72 ? 43.502 -28.841 7.268 1.000 53.580 71 VAL A C 1
ATOM 422 O O . VAL A 1 72 ? 43.750 -27.677 7.555 1.000 56.981 71 VAL A O 1
ATOM 426 N N . LYS A 1 73 ? 44.388 -29.842 7.374 1.000 61.234 72 LYS A N 1
ATOM 427 C CA . LYS A 1 73 ? 45.662 -29.700 8.069 1.000 73.683 72 LYS A CA 1
ATOM 428 C C . LYS A 1 73 ? 46.827 -29.794 7.081 1.000 76.053 72 LYS A C 1
ATOM 429 O O . LYS A 1 73 ? 47.748 -28.980 7.137 1.000 75.013 72 LYS A O 1
ATOM 435 N N . ASP A 1 74 ? 46.802 -30.813 6.209 1.000 73.782 73 ASP A N 1
ATOM 436 C CA . ASP A 1 74 ? 47.738 -30.927 5.096 1.000 77.903 73 ASP A CA 1
ATOM 437 C C . ASP A 1 74 ? 47.069 -31.722 3.972 1.000 76.908 73 ASP A C 1
ATOM 438 O O . ASP A 1 74 ? 47.348 -32.905 3.784 1.000 71.563 73 ASP A O 1
ATOM 443 N N . ASN A 1 75 ? 46.163 -31.056 3.246 1.000 74.604 74 ASN A N 1
ATOM 444 C CA . ASN A 1 75 ? 45.265 -31.690 2.287 1.000 73.848 74 ASN A CA 1
ATOM 445 C C . ASN A 1 75 ? 44.671 -32.988 2.833 1.000 69.756 74 ASN A C 1
ATOM 446 O O . ASN A 1 75 ? 44.444 -33.923 2.070 1.000 70.766 74 ASN A O 1
ATOM 451 N N . LYS A 1 76 ? 44.381 -33.011 4.142 1.000 67.044 75 LYS A N 1
ATOM 452 C CA . LYS A 1 76 ? 43.561 -34.047 4.746 1.000 67.296 75 LYS A CA 1
ATOM 453 C C . LYS A 1 76 ? 42.437 -33.367 5.518 1.000 63.498 75 LYS A C 1
ATOM 454 O O . LYS A 1 76 ? 42.677 -32.382 6.209 1.000 66.756 75 LYS A O 1
ATOM 460 N N . ALA A 1 77 ? 41.221 -33.911 5.416 1.000 54.332 76 ALA A N 1
ATOM 461 C CA . ALA A 1 77 ? 40.031 -33.180 5.810 1.000 54.309 76 ALA A CA 1
ATOM 462 C C . ALA A 1 77 ? 39.259 -33.901 6.911 1.000 54.805 76 ALA A C 1
ATOM 463 O O . ALA A 1 77 ? 38.965 -35.081 6.774 1.000 54.314 76 ALA A O 1
ATOM 465 N N . GLU A 1 78 ? 38.872 -33.158 7.958 1.000 56.245 77 GLU A N 1
ATOM 466 C CA . GLU A 1 78 ? 37.889 -33.611 8.935 1.000 61.925 77 GLU A CA 1
ATOM 467 C C . GLU A 1 78 ? 36.545 -32.950 8.630 1.000 56.060 77 GLU A C 1
ATOM 468 O O . GLU A 1 78 ? 36.514 -31.858 8.074 1.000 54.960 77 GLU A O 1
ATOM 474 N N . TYR A 1 79 ? 35.432 -33.577 9.032 1.000 52.048 78 TYR A N 1
ATOM 475 C CA . TYR A 1 79 ? 34.123 -33.151 8.549 1.000 52.770 78 TYR A CA 1
ATOM 476 C C . TYR A 1 79 ? 33.086 -33.076 9.668 1.000 48.308 78 TYR A C 1
ATOM 477 O O . TYR A 1 79 ? 32.875 -34.038 10.405 1.000 43.644 78 TYR A O 1
ATOM 486 N N . ALA A 1 80 ? 32.391 -31.933 9.729 1.000 45.668 79 ALA A N 1
ATOM 487 C CA . ALA A 1 80 ? 31.189 -31.802 10.530 1.000 46.373 79 ALA A CA 1
ATOM 488 C C . ALA A 1 80 ? 29.990 -32.306 9.730 1.000 47.775 79 ALA A C 1
ATOM 489 O O . ALA A 1 80 ? 29.693 -31.776 8.663 1.000 41.420 79 ALA A O 1
ATOM 491 N N . TYR A 1 81 ? 29.290 -33.311 10.275 1.000 47.428 80 TYR A N 1
ATOM 492 C CA . TYR A 1 81 ? 28.257 -34.008 9.537 1.000 46.832 80 TYR A CA 1
ATOM 493 C C . TYR A 1 81 ? 26.934 -33.264 9.671 1.000 47.437 80 TYR A C 1
ATOM 494 O O . TYR A 1 81 ? 25.935 -33.843 10.088 1.000 42.122 80 TYR A O 1
ATOM 503 N N . TYR A 1 82 ? 26.918 -32.005 9.221 1.000 47.761 81 TYR A N 1
ATOM 504 C CA . TYR A 1 82 ? 25.690 -31.230 9.136 1.000 47.519 81 TYR A CA 1
ATOM 505 C C . TYR A 1 82 ? 25.617 -30.544 7.770 1.000 45.115 81 TYR A C 1
ATOM 506 O O . TYR A 1 82 ? 26.611 -30.458 7.047 1.000 40.800 81 TYR A O 1
ATOM 515 N N . THR A 1 83 ? 24.431 -30.014 7.442 1.000 42.702 82 THR A N 1
ATOM 516 C CA . THR A 1 83 ? 24.250 -29.172 6.263 1.000 40.821 82 THR A CA 1
ATOM 517 C C . THR A 1 83 ? 23.050 -28.260 6.514 1.000 33.773 82 THR A C 1
ATOM 518 O O . THR A 1 83 ? 22.312 -28.499 7.454 1.000 37.990 82 THR A O 1
ATOM 522 N N . ASN A 1 84 ? 22.871 -27.211 5.697 1.000 31.576 83 ASN A N 1
ATOM 523 C CA . ASN A 1 84 ? 21.618 -26.457 5.658 1.000 33.654 83 ASN A CA 1
ATOM 524 C C . ASN A 1 84 ? 21.208 -26.246 4.202 1.000 33.263 83 ASN A C 1
ATOM 525 O O . ASN A 1 84 ? 22.001 -26.527 3.316 1.000 37.756 83 ASN A O 1
ATOM 530 N N . THR A 1 85 ? 20.011 -25.681 3.962 1.000 34.961 84 THR A N 1
ATOM 531 C CA . THR A 1 85 ? 19.477 -25.516 2.616 1.000 32.595 84 THR A CA 1
ATOM 532 C C . THR A 1 85 ? 20.022 -24.271 1.919 1.000 34.978 84 THR A C 1
ATOM 533 O O . THR A 1 85 ? 19.737 -24.048 0.743 1.000 38.021 84 THR A O 1
ATOM 537 N N . THR A 1 86 ? 20.792 -23.439 2.614 1.000 37.474 85 THR A N 1
ATOM 538 C CA . THR A 1 86 ? 21.434 -22.322 1.934 1.000 37.811 85 THR A CA 1
ATOM 539 C C . THR A 1 86 ? 22.696 -22.835 1.247 1.000 37.129 85 THR A C 1
ATOM 540 O O . THR A 1 86 ? 23.006 -22.424 0.132 1.000 40.617 85 THR A O 1
ATOM 544 N N . GLU A 1 87 ? 23.393 -23.775 1.893 1.000 35.575 86 GLU A N 1
ATOM 545 C CA . GLU A 1 87 ? 24.586 -24.371 1.302 1.000 35.779 86 GLU A CA 1
ATOM 546 C C . GLU A 1 87 ? 24.191 -25.211 0.081 1.000 35.552 86 GLU A C 1
ATOM 547 O O . GLU A 1 87 ? 24.960 -25.342 -0.874 1.000 35.565 86 GLU A O 1
ATOM 553 N N . ILE A 1 88 ? 22.984 -25.780 0.130 1.000 33.364 87 ILE A N 1
ATOM 554 C CA . ILE A 1 88 ? 22.502 -26.677 -0.906 1.000 36.495 87 ILE A CA 1
ATOM 555 C C . ILE A 1 88 ? 22.051 -25.856 -2.114 1.000 38.018 87 ILE A C 1
ATOM 556 O O . ILE A 1 88 ? 22.265 -26.272 -3.248 1.000 40.428 87 ILE A O 1
ATOM 561 N N . ALA A 1 89 ? 21.451 -24.683 -1.870 1.000 37.746 88 ALA A N 1
ATOM 562 C CA . ALA A 1 89 ? 21.046 -23.791 -2.944 1.000 34.461 88 ALA A CA 1
ATOM 563 C C . ALA A 1 89 ? 22.248 -23.421 -3.807 1.000 34.898 88 ALA A C 1
ATOM 564 O O . ALA A 1 89 ? 22.242 -23.621 -5.023 1.000 34.626 88 ALA A O 1
ATOM 566 N N . LEU A 1 90 ? 23.290 -22.898 -3.153 1.000 33.603 89 LEU A N 1
ATOM 567 C CA . LEU A 1 90 ? 24.495 -22.455 -3.831 1.000 28.496 89 LEU A CA 1
ATOM 568 C C . LEU A 1 90 ? 25.088 -23.623 -4.597 1.000 28.268 89 LEU A C 1
ATOM 569 O O . LEU A 1 90 ? 25.475 -23.444 -5.749 1.000 28.520 89 LEU A O 1
ATOM 574 N N . TYR A 1 91 ? 25.136 -24.814 -3.967 1.000 31.464 90 TYR A N 1
ATOM 575 C CA . TYR A 1 91 ? 25.668 -26.016 -4.620 1.000 28.446 90 TYR A CA 1
ATOM 576 C C . TYR A 1 91 ? 24.920 -26.266 -5.929 1.000 26.860 90 TYR A C 1
ATOM 577 O O . TYR A 1 91 ? 25.551 -26.549 -6.934 1.000 27.954 90 TYR A O 1
ATOM 586 N N . LEU A 1 92 ? 23.588 -26.141 -5.877 1.000 24.580 91 LEU A N 1
ATOM 587 C CA . LEU A 1 92 ? 22.702 -26.350 -7.001 1.000 24.246 91 LEU A CA 1
ATOM 588 C C . LEU A 1 92 ? 23.035 -25.387 -8.131 1.000 27.514 91 LEU A C 1
ATOM 589 O O . LEU A 1 92 ? 23.263 -25.834 -9.251 1.000 30.273 91 LEU A O 1
ATOM 594 N N . ASN A 1 93 ? 23.010 -24.075 -7.843 1.000 26.631 92 ASN A N 1
ATOM 595 C CA . ASN A 1 93 ? 23.295 -23.071 -8.852 1.000 28.610 92 ASN A CA 1
ATOM 596 C C . ASN A 1 93 ? 24.668 -23.342 -9.492 1.000 34.823 92 ASN A C 1
ATOM 597 O O . ASN A 1 93 ? 24.784 -23.240 -10.711 1.000 37.607 92 ASN A O 1
ATOM 602 N N . ILE A 1 94 ? 25.699 -23.688 -8.693 1.000 31.152 93 ILE A N 1
ATOM 603 C CA . ILE A 1 94 ? 27.018 -24.000 -9.224 1.000 33.341 93 ILE A CA 1
ATOM 604 C C . ILE A 1 94 ? 26.908 -25.201 -10.165 1.000 35.388 93 ILE A C 1
ATOM 605 O O . ILE A 1 94 ? 27.473 -25.197 -11.257 1.000 33.861 93 ILE A O 1
ATOM 610 N N . LEU A 1 95 ? 26.192 -26.246 -9.740 1.000 34.625 94 LEU A N 1
ATOM 611 C CA . LEU A 1 95 ? 26.012 -27.402 -10.604 1.000 39.135 94 LEU A CA 1
ATOM 612 C C . LEU A 1 95 ? 25.463 -26.952 -11.959 1.000 39.779 94 LEU A C 1
ATOM 613 O O . LEU A 1 95 ? 25.962 -27.375 -13.004 1.000 38.913 94 LEU A O 1
ATOM 618 N N . VAL A 1 96 ? 24.415 -26.118 -11.925 1.000 35.152 95 VAL A N 1
ATOM 619 C CA . VAL A 1 96 ? 23.812 -25.613 -13.143 1.000 35.600 95 VAL A CA 1
ATOM 620 C C . VAL A 1 96 ? 24.922 -25.033 -14.029 1.000 36.571 95 VAL A C 1
ATOM 621 O O . VAL A 1 96 ? 25.000 -25.348 -15.209 1.000 36.468 95 VAL A O 1
ATOM 625 N N . GLU A 1 97 ? 25.821 -24.237 -13.449 1.000 40.251 96 GLU A N 1
ATOM 626 C CA . GLU A 1 97 ? 26.861 -23.564 -14.214 1.000 37.846 96 GLU A CA 1
ATOM 627 C C . GLU A 1 97 ? 27.870 -24.570 -14.766 1.000 38.339 96 GLU A C 1
ATOM 628 O O . GLU A 1 97 ? 28.430 -24.346 -15.843 1.000 44.508 96 GLU A O 1
ATOM 634 N N . ALA A 1 98 ? 28.081 -25.687 -14.062 1.000 34.913 97 ALA A N 1
ATOM 635 C CA . ALA A 1 98 ? 28.955 -26.738 -14.571 1.000 34.038 97 ALA A CA 1
ATOM 636 C C . ALA A 1 98 ? 28.293 -27.479 -15.736 1.000 31.541 97 ALA A C 1
ATOM 637 O O . ALA A 1 98 ? 28.973 -27.933 -16.646 1.000 28.551 97 ALA A O 1
ATOM 639 N N . GLU A 1 99 ? 26.962 -27.618 -15.660 1.000 34.305 98 GLU A N 1
ATOM 640 C CA . GLU A 1 99 ? 26.129 -28.224 -16.688 1.000 33.242 98 GLU A CA 1
ATOM 641 C C . GLU A 1 99 ? 26.203 -27.388 -17.966 1.000 36.264 98 GLU A C 1
ATOM 642 O O . GLU A 1 99 ? 26.252 -27.904 -19.082 1.000 32.618 98 GLU A O 1
ATOM 648 N N . LYS A 1 100 ? 26.197 -26.070 -17.786 1.000 36.946 99 LYS A N 1
ATOM 649 C CA . LYS A 1 100 ? 26.310 -25.156 -18.904 1.000 35.862 99 LYS A CA 1
ATOM 650 C C . LYS A 1 100 ? 27.716 -25.272 -19.501 1.000 36.960 99 LYS A C 1
ATOM 651 O O . LYS A 1 100 ? 27.841 -25.199 -20.714 1.000 43.510 99 LYS A O 1
ATOM 657 N N . ALA A 1 101 ? 28.749 -25.511 -18.669 1.000 36.237 100 ALA A N 1
ATOM 658 C CA . ALA A 1 101 ? 30.108 -25.735 -19.155 1.000 34.659 100 ALA A CA 1
ATOM 659 C C . ALA A 1 101 ? 30.231 -27.052 -19.919 1.000 40.198 100 ALA A C 1
ATOM 660 O O . ALA A 1 101 ? 31.282 -27.301 -20.506 1.000 42.941 100 ALA A O 1
ATOM 662 N N . GLY A 1 102 ? 29.188 -27.900 -19.863 1.000 42.214 101 GLY A N 1
ATOM 663 C CA . GLY A 1 102 ? 29.119 -29.138 -20.632 1.000 43.630 101 GLY A CA 1
ATOM 664 C C . GLY A 1 102 ? 29.267 -30.411 -19.785 1.000 42.850 101 GLY A C 1
ATOM 665 O O . GLY A 1 102 ? 29.392 -31.500 -20.335 1.000 43.871 101 GLY A O 1
ATOM 666 N N . ASN A 1 103 ? 29.234 -30.291 -18.454 1.000 44.127 102 ASN A N 1
ATOM 667 C CA . ASN A 1 103 ? 29.403 -31.431 -17.567 1.000 47.644 102 ASN A CA 1
ATOM 668 C C . ASN A 1 103 ? 28.065 -32.160 -17.450 1.000 50.938 102 ASN A C 1
ATOM 669 O O . ASN A 1 103 ? 27.156 -31.705 -16.762 1.000 58.596 102 ASN A O 1
ATOM 674 N N . GLN A 1 104 ? 27.949 -33.315 -18.109 1.000 56.771 103 GLN A N 1
ATOM 675 C CA . GLN A 1 104 ? 26.718 -34.101 -18.083 1.000 59.365 103 GLN A CA 1
ATOM 676 C C . GLN A 1 104 ? 26.521 -34.732 -16.699 1.000 58.301 103 GLN A C 1
ATOM 677 O O . GLN A 1 104 ? 25.385 -34.989 -16.293 1.000 55.503 103 GLN A O 1
ATOM 683 N N . LYS A 1 105 ? 27.612 -34.979 -15.957 1.000 53.945 104 LYS A N 1
ATOM 684 C CA . LYS A 1 105 ? 27.471 -35.564 -14.626 1.000 51.421 104 LYS A CA 1
ATOM 685 C C . LYS A 1 105 ? 26.670 -34.611 -13.728 1.000 51.588 104 LYS A C 1
ATOM 686 O O . LYS A 1 105 ? 25.855 -35.054 -12.919 1.000 43.772 104 LYS A O 1
ATOM 692 N N . ALA A 1 106 ? 26.863 -33.293 -13.909 1.000 49.290 105 ALA A N 1
ATOM 693 C CA . ALA A 1 106 ? 26.233 -32.302 -13.055 1.000 43.121 105 ALA A CA 1
ATOM 694 C C . ALA A 1 106 ? 24.710 -32.349 -13.185 1.000 44.489 105 ALA A C 1
ATOM 695 O O . ALA A 1 106 ? 23.998 -32.133 -12.206 1.000 45.038 105 ALA A O 1
ATOM 697 N N . LEU A 1 107 ? 24.206 -32.638 -14.388 1.000 40.255 106 LEU A N 1
ATOM 698 C CA . LEU A 1 107 ? 22.770 -32.668 -14.626 1.000 41.069 106 LEU A CA 1
ATOM 699 C C . LEU A 1 107 ? 22.123 -33.855 -13.906 1.000 44.467 106 LEU A C 1
ATOM 700 O O . LEU A 1 107 ? 20.948 -33.794 -13.533 1.000 43.024 106 LEU A O 1
ATOM 705 N N . THR A 1 108 ? 22.878 -34.958 -13.787 1.000 44.385 107 THR A N 1
ATOM 706 C CA . THR A 1 108 ? 22.443 -36.120 -13.026 1.000 47.469 107 THR A CA 1
ATOM 707 C C . THR A 1 108 ? 22.355 -35.701 -11.560 1.000 46.839 107 THR A C 1
ATOM 708 O O . THR A 1 108 ? 21.359 -35.981 -10.896 1.000 42.934 107 THR A O 1
ATOM 712 N N . ARG A 1 109 ? 23.417 -35.031 -11.081 1.000 44.418 108 ARG A N 1
ATOM 713 C CA . ARG A 1 109 ? 23.553 -34.658 -9.685 1.000 41.502 108 ARG A CA 1
ATOM 714 C C . ARG A 1 109 ? 22.427 -33.713 -9.256 1.000 42.887 108 ARG A C 1
ATOM 715 O O . ARG A 1 109 ? 21.870 -33.874 -8.173 1.000 45.857 108 ARG A O 1
ATOM 723 N N . ILE A 1 110 ? 22.096 -32.743 -10.114 1.000 39.028 109 ILE A N 1
ATOM 724 C CA . ILE A 1 110 ? 21.012 -31.803 -9.878 1.000 37.030 109 ILE A CA 1
ATOM 725 C C . ILE A 1 110 ? 19.716 -32.555 -9.604 1.000 39.535 109 ILE A C 1
ATOM 726 O O . ILE A 1 110 ? 18.870 -32.076 -8.863 1.000 41.761 109 ILE A O 1
ATOM 731 N N . GLN A 1 111 ? 19.544 -33.724 -10.222 1.000 44.471 110 GLN A N 1
ATOM 732 C CA . GLN A 1 111 ? 18.324 -34.500 -10.043 1.000 45.720 110 GLN A CA 1
ATOM 733 C C . GLN A 1 111 ? 18.382 -35.301 -8.743 1.000 41.671 110 GLN A C 1
ATOM 734 O O . GLN A 1 111 ? 17.354 -35.439 -8.072 1.000 37.535 110 GLN A O 1
ATOM 740 N N . GLU A 1 112 ? 19.570 -35.853 -8.428 1.000 38.808 111 GLU A N 1
ATOM 741 C CA . GLU A 1 112 ? 19.803 -36.558 -7.175 1.000 39.838 111 GLU A CA 1
ATOM 742 C C . GLU A 1 112 ? 19.546 -35.563 -6.031 1.000 41.826 111 GLU A C 1
ATOM 743 O O . GLU A 1 112 ? 18.885 -35.875 -5.034 1.000 36.105 111 GLU A O 1
ATOM 749 N N . VAL A 1 113 ? 20.036 -34.324 -6.191 1.000 41.498 112 VAL A N 1
ATOM 750 C CA . VAL A 1 113 ? 19.947 -33.334 -5.129 1.000 36.863 112 VAL A CA 1
ATOM 751 C C . VAL A 1 113 ? 18.478 -32.968 -4.903 1.000 33.647 112 VAL A C 1
ATOM 752 O O . VAL A 1 113 ? 18.055 -32.836 -3.761 1.000 36.115 112 VAL A O 1
ATOM 756 N N . LEU A 1 114 ? 17.691 -32.819 -5.965 1.000 31.032 113 LEU A N 1
ATOM 757 C CA . LEU A 1 114 ? 16.272 -32.500 -5.813 1.000 31.910 113 LEU A CA 1
ATOM 758 C C . LEU A 1 114 ? 15.528 -33.617 -5.093 1.000 36.333 113 LEU A C 1
ATOM 759 O O . LEU A 1 114 ? 14.475 -33.374 -4.507 1.000 43.823 113 LEU A O 1
ATOM 764 N N . THR A 1 115 ? 15.983 -34.858 -5.289 1.000 42.351 114 THR A N 1
ATOM 765 C CA . THR A 1 115 ? 15.341 -36.016 -4.688 1.000 44.673 114 THR A CA 1
ATOM 766 C C . THR A 1 115 ? 15.537 -35.909 -3.173 1.000 44.444 114 THR A C 1
ATOM 767 O O . THR A 1 115 ? 14.552 -35.866 -2.424 1.000 41.010 114 THR A O 1
ATOM 771 N N . THR A 1 116 ? 16.812 -35.811 -2.748 1.000 40.670 115 THR A N 1
ATOM 772 C CA . THR A 1 116 ? 17.165 -35.546 -1.359 1.000 38.662 115 THR A CA 1
ATOM 773 C C . THR A 1 116 ? 16.172 -34.558 -0.744 1.000 40.513 115 THR A C 1
ATOM 774 O O . THR A 1 116 ? 15.574 -34.831 0.295 1.000 47.443 115 THR A O 1
ATOM 778 N N . LEU A 1 117 ? 16.026 -33.397 -1.390 1.000 40.176 116 LEU A N 1
ATOM 779 C CA . LEU A 1 117 ? 15.277 -32.271 -0.852 1.000 41.341 116 LEU A CA 1
ATOM 780 C C . LEU A 1 117 ? 13.810 -32.657 -0.702 1.000 43.168 116 LEU A C 1
ATOM 781 O O . LEU A 1 117 ? 13.169 -32.247 0.267 1.000 38.074 116 LEU A O 1
ATOM 786 N N . GLU A 1 118 ? 13.302 -33.404 -1.697 1.000 45.585 117 GLU A N 1
ATOM 787 C CA . GLU A 1 118 ? 11.935 -33.908 -1.698 1.000 47.143 117 GLU A CA 1
ATOM 788 C C . GLU A 1 118 ? 11.750 -34.897 -0.558 1.000 44.139 117 GLU A C 1
ATOM 789 O O . GLU A 1 118 ? 10.640 -35.036 -0.065 1.000 36.974 117 GLU A O 1
ATOM 795 N N . GLU A 1 119 ? 12.838 -35.583 -0.174 1.000 51.485 118 GLU A N 1
ATOM 796 C CA . GLU A 1 119 ? 12.790 -36.617 0.853 1.000 57.891 118 GLU A CA 1
ATOM 797 C C . GLU A 1 119 ? 12.934 -36.008 2.251 1.000 56.754 118 GLU A C 1
ATOM 798 O O . GLU A 1 119 ? 12.511 -36.612 3.234 1.000 50.838 118 GLU A O 1
ATOM 804 N N . ALA A 1 120 ? 13.540 -34.818 2.334 1.000 52.579 119 ALA A N 1
ATOM 805 C CA . ALA A 1 120 ? 13.832 -34.192 3.610 1.000 44.489 119 ALA A CA 1
ATOM 806 C C . ALA A 1 120 ? 12.538 -33.907 4.358 1.000 46.332 119 ALA A C 1
ATOM 807 O O . ALA A 1 120 ? 11.586 -33.375 3.776 1.000 43.089 119 ALA A O 1
ATOM 809 N N . PRO A 1 121 ? 12.444 -34.287 5.656 1.000 44.206 120 PRO A N 1
ATOM 810 C CA . PRO A 1 121 ? 11.289 -33.922 6.473 1.000 44.033 120 PRO A CA 1
ATOM 811 C C . PRO A 1 121 ? 11.167 -32.402 6.447 1.000 44.200 120 PRO A C 1
ATOM 812 O O . PRO A 1 121 ? 12.182 -31.700 6.386 1.000 46.513 120 PRO A O 1
ATOM 816 N N . LYS A 1 122 ? 9.915 -31.930 6.482 1.000 44.002 121 LYS A N 1
ATOM 817 C CA . LYS A 1 122 ? 9.567 -30.524 6.342 1.000 41.327 121 LYS A CA 1
ATOM 818 C C . LYS A 1 122 ? 8.510 -30.168 7.381 1.000 42.608 121 LYS A C 1
ATOM 819 O O . LYS A 1 122 ? 8.055 -31.035 8.116 1.000 52.355 121 LYS A O 1
ATOM 825 N N . PHE A 1 123 ? 8.144 -28.885 7.458 1.000 45.077 122 PHE A N 1
ATOM 826 C CA . PHE A 1 123 ? 7.061 -28.454 8.326 1.000 50.589 122 PHE A CA 1
ATOM 827 C C . PHE A 1 123 ? 6.183 -27.445 7.589 1.000 49.313 122 PHE A C 1
ATOM 828 O O . PHE A 1 123 ? 6.587 -26.316 7.324 1.000 48.509 122 PHE A O 1
ATOM 836 N N . LYS A 1 124 ? 4.959 -27.875 7.282 1.000 48.661 123 LYS A N 1
ATOM 837 C CA . LYS A 1 124 ? 4.064 -27.143 6.411 1.000 52.098 123 LYS A CA 1
ATOM 838 C C . LYS A 1 124 ? 4.806 -26.722 5.141 1.000 50.925 123 LYS A C 1
ATOM 839 O O . LYS A 1 124 ? 4.569 -25.634 4.625 1.000 57.024 123 LYS A O 1
ATOM 845 N N . GLY A 1 125 ? 5.704 -27.585 4.642 1.000 47.931 124 GLY A N 1
ATOM 846 C CA . GLY A 1 125 ? 6.349 -27.365 3.356 1.000 48.812 124 GLY A CA 1
ATOM 847 C C . GLY A 1 125 ? 7.735 -26.726 3.470 1.000 47.456 124 GLY A C 1
ATOM 848 O O . GLY A 1 125 ? 8.495 -26.741 2.501 1.000 42.732 124 GLY A O 1
ATOM 849 N N . LEU A 1 126 ? 8.070 -26.195 4.656 1.000 43.580 125 LEU A N 1
ATOM 850 C CA . LEU A 1 126 ? 9.309 -25.459 4.846 1.000 39.466 125 LEU A CA 1
ATOM 851 C C . LEU A 1 126 ? 10.408 -26.391 5.341 1.000 39.967 125 LEU A C 1
ATOM 852 O O . LEU A 1 126 ? 10.139 -27.345 6.074 1.000 41.832 125 LEU A O 1
ATOM 857 N N . PHE A 1 127 ? 11.646 -26.074 4.940 1.000 36.693 126 PHE A N 1
ATOM 858 C CA . PHE A 1 127 ? 12.809 -26.874 5.265 1.000 35.761 126 PHE A CA 1
ATOM 859 C C . PHE A 1 127 ? 13.275 -26.556 6.679 1.000 38.583 126 PHE A C 1
ATOM 860 O O . PHE A 1 127 ? 12.999 -25.473 7.174 1.000 35.529 126 PHE A O 1
ATOM 868 N N . TYR A 1 128 ? 14.007 -27.505 7.283 1.000 37.546 127 TYR A N 1
ATOM 869 C CA . TYR A 1 128 ? 14.565 -27.327 8.606 1.000 37.555 127 TYR A CA 1
ATOM 870 C C . TYR A 1 128 ? 15.985 -26.770 8.499 1.000 41.584 127 TYR A C 1
ATOM 871 O O . TYR A 1 128 ? 16.616 -26.763 7.431 1.000 42.131 127 TYR A O 1
ATOM 880 N N . TRP A 1 129 ? 16.418 -26.246 9.649 1.000 42.381 128 TRP A N 1
ATOM 881 C CA . TRP A 1 129 ? 17.762 -25.762 9.902 1.000 43.408 128 TRP A CA 1
ATOM 882 C C . TRP A 1 129 ? 18.191 -26.340 11.251 1.000 43.274 128 TRP A C 1
ATOM 883 O O . TRP A 1 129 ? 17.375 -26.387 12.177 1.000 43.181 128 TRP A O 1
ATOM 894 N N . PRO A 1 130 ? 19.412 -26.909 11.387 1.000 41.130 129 PRO A N 1
ATOM 895 C CA . PRO A 1 130 ? 20.151 -27.463 10.257 1.000 44.196 129 PRO A CA 1
ATOM 896 C C . PRO A 1 130 ? 19.578 -28.840 9.893 1.000 44.320 129 PRO A C 1
ATOM 897 O O . PRO A 1 130 ? 18.533 -29.246 10.407 1.000 44.363 129 PRO A O 1
ATOM 901 N N . TYR A 1 131 ? 20.233 -29.535 8.955 1.000 42.257 130 TYR A N 1
ATOM 902 C CA . TYR A 1 131 ? 19.992 -30.953 8.740 1.000 36.472 130 TYR A CA 1
ATOM 903 C C . TYR A 1 131 ? 21.247 -31.681 9.178 1.000 35.561 130 TYR A C 1
ATOM 904 O O . TYR A 1 131 ? 22.340 -31.388 8.693 1.000 34.422 130 TYR A O 1
ATOM 913 N N . ASP A 1 132 ? 21.034 -32.626 10.093 1.000 36.390 131 ASP A N 1
ATOM 914 C CA . ASP A 1 132 ? 22.054 -33.555 10.531 1.000 40.855 131 ASP A CA 1
ATOM 915 C C . ASP A 1 132 ? 22.212 -34.576 9.419 1.000 41.663 131 ASP A C 1
ATOM 916 O O . ASP A 1 132 ? 21.212 -34.994 8.839 1.000 37.556 131 ASP A O 1
ATOM 921 N N . ILE A 1 133 ? 23.465 -34.964 9.140 1.000 50.153 132 ILE A N 1
ATOM 922 C CA . ILE A 1 133 ? 23.772 -35.780 7.976 1.000 53.852 132 ILE A CA 1
ATOM 923 C C . ILE A 1 133 ? 24.493 -37.069 8.393 1.000 59.499 132 ILE A C 1
ATOM 924 O O . ILE A 1 133 ? 24.983 -37.797 7.533 1.000 71.568 132 ILE A O 1
ATOM 929 N N . LYS A 1 134 ? 24.493 -37.404 9.694 1.000 62.266 133 LYS A N 1
ATOM 930 C CA . LYS A 1 134 ? 25.336 -38.480 10.210 1.000 69.031 133 LYS A CA 1
ATOM 931 C C . LYS A 1 134 ? 24.909 -39.832 9.629 1.000 65.437 133 LYS A C 1
ATOM 932 O O . LYS A 1 134 ? 25.760 -40.652 9.286 1.000 58.907 133 LYS A O 1
ATOM 938 N N . GLY A 1 135 ? 23.593 -40.040 9.486 1.000 62.357 134 GLY A N 1
ATOM 939 C CA . GLY A 1 135 ? 23.027 -41.340 9.147 1.000 64.048 134 GLY A CA 1
ATOM 940 C C . GLY A 1 135 ? 23.210 -41.748 7.681 1.000 60.923 134 GLY A C 1
ATOM 941 O O . GLY A 1 135 ? 23.170 -42.933 7.357 1.000 60.343 134 GLY A O 1
ATOM 942 N N . GLY A 1 136 ? 23.433 -40.778 6.794 1.000 61.005 135 GLY A N 1
ATOM 943 C CA . GLY A 1 136 ? 23.327 -41.007 5.362 1.000 55.761 135 GLY A CA 1
ATOM 944 C C . GLY A 1 136 ? 21.947 -40.585 4.870 1.000 58.318 135 GLY A C 1
ATOM 945 O O . GLY A 1 136 ? 21.531 -40.974 3.782 1.000 65.258 135 GLY A O 1
ATOM 946 N N . GLU A 1 137 ? 21.227 -39.827 5.711 1.000 62.323 136 GLU A N 1
ATOM 947 C CA . GLU A 1 137 ? 20.002 -39.145 5.318 1.000 61.821 136 GLU A CA 1
ATOM 948 C C . GLU A 1 137 ? 19.852 -37.852 6.126 1.000 59.407 136 GLU A C 1
ATOM 949 O O . GLU A 1 137 ? 20.479 -37.665 7.170 1.000 56.368 136 GLU A O 1
ATOM 955 N N . LEU A 1 138 ? 19.004 -36.953 5.623 1.000 58.261 137 LEU A N 1
ATOM 956 C CA . LEU A 1 138 ? 18.768 -35.666 6.255 1.000 58.197 137 LEU A CA 1
ATOM 957 C C . LEU A 1 138 ? 17.845 -35.852 7.457 1.000 58.298 137 LEU A C 1
ATOM 958 O O . LEU A 1 138 ? 16.657 -36.128 7.279 1.000 53.114 137 LEU A O 1
ATOM 963 N N . LYS A 1 139 ? 18.397 -35.669 8.667 1.000 55.876 138 LYS A N 1
ATOM 964 C CA . LYS A 1 139 ? 17.590 -35.550 9.872 1.000 54.315 138 LYS A CA 1
ATOM 965 C C . LYS A 1 139 ? 17.520 -34.071 10.241 1.000 44.393 138 LYS A C 1
ATOM 966 O O . LYS A 1 139 ? 18.539 -33.390 10.235 1.000 40.717 138 LYS A O 1
ATOM 972 N N . PRO A 1 140 ? 16.327 -33.520 10.559 1.000 39.899 139 PRO A N 1
ATOM 973 C CA . PRO A 1 140 ? 16.232 -32.191 11.172 1.000 42.185 139 PRO A CA 1
ATOM 974 C C . PRO A 1 140 ? 17.021 -32.108 12.482 1.000 45.281 139 PRO A C 1
ATOM 975 O O . PRO A 1 140 ? 17.025 -33.056 13.276 1.000 47.390 139 PRO A O 1
ATOM 979 N N . GLY A 1 141 ? 17.696 -30.970 12.692 1.000 42.802 140 GLY A N 1
ATOM 980 C CA . GLY A 1 141 ? 18.433 -30.732 13.920 1.000 45.308 140 GLY A CA 1
ATOM 981 C C . GLY A 1 141 ? 17.485 -30.755 15.113 1.000 46.912 140 GLY A C 1
ATOM 982 O O . GLY A 1 141 ? 16.277 -30.594 14.948 1.000 43.394 140 GLY A O 1
ATOM 983 N N . LYS A 1 142 ? 18.053 -30.928 16.310 1.000 50.840 141 LYS A N 1
ATOM 984 C CA . LYS A 1 142 ? 17.271 -31.263 17.492 1.000 51.684 141 LYS A CA 1
ATOM 985 C C . LYS A 1 142 ? 16.239 -30.173 17.774 1.000 47.412 141 LYS A C 1
ATOM 986 O O . LYS A 1 142 ? 15.201 -30.440 18.370 1.000 47.892 141 LYS A O 1
ATOM 992 N N . GLY A 1 143 ? 16.521 -28.947 17.325 1.000 48.853 142 GLY A N 1
ATOM 993 C CA . GLY A 1 143 ? 15.642 -27.812 17.560 1.000 48.118 142 GLY A CA 1
ATOM 994 C C . GLY A 1 143 ? 14.288 -27.920 16.854 1.000 47.966 142 GLY A C 1
ATOM 995 O O . GLY A 1 143 ? 13.324 -27.290 17.291 1.000 46.602 142 GLY A O 1
ATOM 996 N N . GLU A 1 144 ? 14.214 -28.698 15.762 1.000 47.343 143 GLU A N 1
ATOM 997 C CA . GLU A 1 144 ? 13.062 -28.659 14.867 1.000 48.569 143 GLU A CA 1
ATOM 998 C C . GLU A 1 144 ? 12.782 -27.216 14.440 1.000 43.815 143 GLU A C 1
ATOM 999 O O . GLU A 1 144 ? 11.662 -26.724 14.587 1.000 44.318 143 GLU A O 1
ATOM 1005 N N . ILE A 1 145 ? 13.818 -26.547 13.915 1.000 42.017 144 ILE A N 1
ATOM 1006 C CA . ILE A 1 145 ? 13.749 -25.141 13.546 1.000 42.715 144 ILE A CA 1
ATOM 1007 C C . ILE A 1 145 ? 13.458 -25.028 12.047 1.000 43.063 144 ILE A C 1
ATOM 1008 O O . ILE A 1 145 ? 14.108 -25.674 11.228 1.000 40.068 144 ILE A O 1
ATOM 1013 N N . ALA A 1 146 ? 12.503 -24.166 11.684 1.000 42.446 145 ALA A N 1
ATOM 1014 C CA . ALA A 1 146 ? 12.081 -24.029 10.295 1.000 43.335 145 ALA A CA 1
ATOM 1015 C C . ALA A 1 146 ? 12.166 -22.572 9.863 1.000 36.273 145 ALA A C 1
ATOM 1016 O O . ALA A 1 146 ? 11.157 -21.881 9.819 1.000 43.182 145 ALA A O 1
ATOM 1018 N N . PRO A 1 147 ? 13.366 -22.046 9.561 1.000 33.935 146 PRO A N 1
ATOM 1019 C CA . PRO A 1 147 ? 13.522 -20.606 9.323 1.000 37.230 146 PRO A CA 1
ATOM 1020 C C . PRO A 1 147 ? 13.069 -20.037 7.978 1.000 35.074 146 PRO A C 1
ATOM 1021 O O . PRO A 1 147 ? 13.322 -20.613 6.927 1.000 33.851 146 PRO A O 1
ATOM 1025 N N . ALA A 1 148 ? 12.459 -18.852 8.016 1.000 34.421 147 ALA A N 1
ATOM 1026 C CA . ALA A 1 148 ? 12.144 -18.124 6.798 1.000 33.224 147 ALA A CA 1
ATOM 1027 C C . ALA A 1 148 ? 13.401 -17.844 5.962 1.000 34.233 147 ALA A C 1
ATOM 1028 O O . ALA A 1 148 ? 13.359 -17.898 4.731 1.000 32.029 147 ALA A O 1
ATOM 1030 N N . VAL A 1 149 ? 14.541 -17.594 6.611 1.000 36.053 148 VAL A N 1
ATOM 1031 C CA . VAL A 1 149 ? 15.719 -17.158 5.879 1.000 37.729 148 VAL A CA 1
ATOM 1032 C C . VAL A 1 149 ? 16.156 -18.259 4.909 1.000 33.642 148 VAL A C 1
ATOM 1033 O O . VAL A 1 149 ? 16.245 -18.029 3.718 1.000 36.612 148 VAL A O 1
ATOM 1037 N N . ASP A 1 150 ? 16.342 -19.487 5.379 1.000 40.789 149 ASP A N 1
ATOM 1038 C CA . ASP A 1 150 ? 16.857 -20.569 4.543 1.000 40.140 149 ASP A CA 1
ATOM 1039 C C . ASP A 1 150 ? 15.893 -20.911 3.400 1.000 41.518 149 ASP A C 1
ATOM 1040 O O . ASP A 1 150 ? 16.324 -21.280 2.303 1.000 37.789 149 ASP A O 1
ATOM 1045 N N . ASN A 1 151 ? 14.586 -20.817 3.675 1.000 40.356 150 ASN A N 1
ATOM 1046 C CA . ASN A 1 151 ? 13.544 -21.111 2.698 1.000 38.810 150 ASN A CA 1
ATOM 1047 C C . ASN A 1 151 ? 13.395 -19.976 1.678 1.000 36.711 150 ASN A C 1
ATOM 1048 O O . ASN A 1 151 ? 12.983 -20.201 0.540 1.000 33.186 150 ASN A O 1
ATOM 1053 N N . GLY A 1 152 ? 13.666 -18.738 2.101 1.000 34.851 151 GLY A N 1
ATOM 1054 C CA . GLY A 1 152 ? 13.742 -17.642 1.156 1.000 33.256 151 GLY A CA 1
ATOM 1055 C C . GLY A 1 152 ? 14.907 -17.863 0.193 1.000 31.416 151 GLY A C 1
ATOM 1056 O O . GLY A 1 152 ? 14.753 -17.831 -1.024 1.000 29.517 151 GLY A O 1
ATOM 1057 N N . ASN A 1 153 ? 16.083 -18.098 0.766 1.000 31.389 152 ASN A N 1
ATOM 1058 C CA . ASN A 1 153 ? 17.283 -18.280 -0.030 1.000 30.530 152 ASN A CA 1
ATOM 1059 C C . ASN A 1 153 ? 17.054 -19.366 -1.071 1.000 29.351 152 ASN A C 1
ATOM 1060 O O . ASN A 1 153 ? 17.325 -19.137 -2.244 1.000 31.816 152 ASN A O 1
ATOM 1065 N N . LEU A 1 154 ? 16.550 -20.526 -0.638 1.000 28.784 153 LEU A N 1
ATOM 1066 C CA . LEU A 1 154 ? 16.424 -21.689 -1.505 1.000 29.287 153 LEU A CA 1
ATOM 1067 C C . LEU A 1 154 ? 15.321 -21.443 -2.539 1.000 30.811 153 LEU A C 1
ATOM 1068 O O . LEU A 1 154 ? 15.383 -21.997 -3.634 1.000 35.513 153 LEU A O 1
ATOM 1073 N N . ALA A 1 155 ? 14.333 -20.599 -2.220 1.000 28.335 154 ALA A N 1
ATOM 1074 C CA . ALA A 1 155 ? 13.275 -20.329 -3.177 1.000 30.572 154 ALA A CA 1
ATOM 1075 C C . ALA A 1 155 ? 13.879 -19.717 -4.442 1.000 33.264 154 ALA A C 1
ATOM 1076 O O . ALA A 1 155 ? 13.506 -20.078 -5.554 1.000 29.846 154 ALA A O 1
ATOM 1078 N N . PHE A 1 156 ? 14.848 -18.823 -4.258 1.000 34.685 155 PHE A N 1
ATOM 1079 C CA . PHE A 1 156 ? 15.419 -18.085 -5.367 1.000 35.440 155 PHE A CA 1
ATOM 1080 C C . PHE A 1 156 ? 16.420 -18.951 -6.121 1.000 37.713 155 PHE A C 1
ATOM 1081 O O . PHE A 1 156 ? 16.475 -18.901 -7.349 1.000 40.488 155 PHE A O 1
ATOM 1089 N N . SER A 1 157 ? 17.211 -19.728 -5.378 1.000 36.504 156 SER A N 1
ATOM 1090 C CA . SER A 1 157 ? 18.075 -20.741 -5.968 1.000 35.661 156 SER A CA 1
ATOM 1091 C C . SER A 1 157 ? 17.310 -21.572 -6.994 1.000 31.836 156 SER A C 1
ATOM 1092 O O . SER A 1 157 ? 17.787 -21.754 -8.105 1.000 28.807 156 SER A O 1
ATOM 1095 N N . LEU A 1 158 ? 16.138 -22.084 -6.605 1.000 32.560 157 LEU A N 1
ATOM 1096 C CA . LEU A 1 158 ? 15.389 -23.001 -7.444 1.000 33.065 157 LEU A CA 1
ATOM 1097 C C . LEU A 1 158 ? 14.771 -22.259 -8.630 1.000 32.540 157 LEU A C 1
ATOM 1098 O O . LEU A 1 158 ? 14.642 -22.810 -9.727 1.000 31.144 157 LEU A O 1
ATOM 1103 N N . ALA A 1 159 ? 14.403 -21.000 -8.394 1.000 30.737 158 ALA A N 1
ATOM 1104 C CA . ALA A 1 159 ? 14.040 -20.083 -9.460 1.000 32.186 158 ALA A CA 1
ATOM 1105 C C . ALA A 1 159 ? 15.146 -20.010 -10.508 1.000 32.370 158 ALA A C 1
ATOM 1106 O O . ALA A 1 159 ? 14.869 -20.134 -11.696 1.000 33.587 158 ALA A O 1
ATOM 1108 N N . ALA A 1 160 ? 16.388 -19.779 -10.062 1.000 33.713 159 ALA A N 1
ATOM 1109 C CA . ALA A 1 160 ? 17.514 -19.634 -10.969 1.000 35.860 159 ALA A CA 1
ATOM 1110 C C . ALA A 1 160 ? 17.758 -20.939 -11.728 1.000 40.724 159 ALA A C 1
ATOM 1111 O O . ALA A 1 160 ? 18.106 -20.912 -12.909 1.000 36.340 159 ALA A O 1
ATOM 1113 N N . VAL A 1 161 ? 17.565 -22.076 -11.037 1.000 42.212 160 VAL A N 1
ATOM 1114 C CA . VAL A 1 161 ? 17.769 -23.384 -11.638 1.000 40.510 160 VAL A CA 1
ATOM 1115 C C . VAL A 1 161 ? 16.704 -23.583 -12.723 1.000 41.140 160 VAL A C 1
ATOM 1116 O O . VAL A 1 161 ? 17.035 -23.931 -13.854 1.000 35.606 160 VAL A O 1
ATOM 1120 N N . ALA A 1 162 ? 15.434 -23.324 -12.369 1.000 40.654 161 ALA A N 1
ATOM 1121 C CA . ALA A 1 162 ? 14.322 -23.350 -13.310 1.000 39.551 161 ALA A CA 1
ATOM 1122 C C . ALA A 1 162 ? 14.494 -22.274 -14.384 1.000 40.883 161 ALA A C 1
ATOM 1123 O O . ALA A 1 162 ? 14.224 -22.501 -15.564 1.000 35.806 161 ALA A O 1
ATOM 1125 N N . GLY A 1 163 ? 14.957 -21.099 -13.951 1.000 39.510 162 GLY A N 1
ATOM 1126 C CA . GLY A 1 163 ? 15.239 -20.001 -14.856 1.000 41.392 162 GLY A CA 1
ATOM 1127 C C . GLY A 1 163 ? 16.184 -20.409 -15.987 1.000 40.051 162 GLY A C 1
ATOM 1128 O O . GLY A 1 163 ? 16.144 -19.799 -17.051 1.000 44.314 162 GLY A O 1
ATOM 1129 N N . ALA A 1 164 ? 17.012 -21.438 -15.752 1.000 35.729 163 ALA A N 1
ATOM 1130 C CA . ALA A 1 164 ? 18.096 -21.788 -16.656 1.000 36.946 163 ALA A CA 1
ATOM 1131 C C . ALA A 1 164 ? 17.680 -22.832 -17.683 1.000 36.293 163 ALA A C 1
ATOM 1132 O O . ALA A 1 164 ? 18.426 -23.050 -18.630 1.000 35.079 163 ALA A O 1
ATOM 1134 N N . TYR A 1 165 ? 16.509 -23.465 -17.486 1.000 38.308 164 TYR A N 1
ATOM 1135 C CA . TYR A 1 165 ? 16.083 -24.603 -18.293 1.000 35.309 164 TYR A CA 1
ATOM 1136 C C . TYR A 1 165 ? 14.689 -24.383 -18.890 1.000 36.609 164 TYR A C 1
ATOM 1137 O O . TYR A 1 165 ? 14.280 -25.149 -19.751 1.000 33.353 164 TYR A O 1
ATOM 1146 N N . LEU A 1 166 ? 13.978 -23.327 -18.475 1.000 39.769 165 LEU A N 1
ATOM 1147 C CA . LEU A 1 166 ? 12.631 -23.041 -18.961 1.000 46.491 165 LEU A CA 1
ATOM 1148 C C . LEU A 1 166 ? 12.528 -22.995 -20.489 1.000 47.043 165 LEU A C 1
ATOM 1149 O O . LEU A 1 166 ? 11.417 -23.040 -21.027 1.000 40.415 165 LEU A O 1
ATOM 1154 N N . ASN A 1 167 ? 13.656 -22.816 -21.188 1.000 48.538 166 ASN A N 1
ATOM 1155 C CA . ASN A 1 167 ? 13.623 -22.731 -22.641 1.000 50.124 166 ASN A CA 1
ATOM 1156 C C . ASN A 1 167 ? 13.969 -24.077 -23.263 1.000 50.594 166 ASN A C 1
ATOM 1157 O O . ASN A 1 167 ? 13.946 -24.191 -24.476 1.000 59.189 166 ASN A O 1
ATOM 1162 N N . SER A 1 168 ? 14.268 -25.088 -22.441 1.000 51.807 167 SER A N 1
ATOM 1163 C CA . SER A 1 168 ? 14.734 -26.372 -22.943 1.000 50.611 167 SER A CA 1
ATOM 1164 C C . SER A 1 168 ? 13.550 -27.255 -23.334 1.000 52.735 167 SER A C 1
ATOM 1165 O O . SER A 1 168 ? 12.554 -27.330 -22.625 1.000 49.086 167 SER A O 1
ATOM 1168 N N . THR A 1 169 ? 13.675 -27.921 -24.486 1.000 58.221 168 THR A N 1
ATOM 1169 C CA . THR A 1 169 ? 12.700 -28.903 -24.932 1.000 57.897 168 THR A CA 1
ATOM 1170 C C . THR A 1 169 ? 13.186 -30.308 -24.552 1.000 54.165 168 THR A C 1
ATOM 1171 O O . THR A 1 169 ? 12.439 -31.268 -24.701 1.000 51.164 168 THR A O 1
ATOM 1175 N N . ASP A 1 170 ? 14.416 -30.416 -24.018 1.000 54.273 169 ASP A N 1
ATOM 1176 C CA . ASP A 1 170 ? 14.916 -31.635 -23.390 1.000 57.531 169 ASP A CA 1
ATOM 1177 C C . ASP A 1 170 ? 13.967 -32.081 -22.275 1.000 61.326 169 ASP A C 1
ATOM 1178 O O . ASP A 1 170 ? 13.739 -31.339 -21.319 1.000 62.450 169 ASP A O 1
ATOM 1183 N N . PRO A 1 171 ? 13.400 -33.312 -22.331 1.000 61.604 170 PRO A N 1
ATOM 1184 C CA . PRO A 1 171 ? 12.335 -33.695 -21.400 1.000 59.007 170 PRO A CA 1
ATOM 1185 C C . PRO A 1 171 ? 12.853 -33.879 -19.971 1.000 54.417 170 PRO A C 1
ATOM 1186 O O . PRO A 1 171 ? 12.098 -33.726 -19.006 1.000 50.906 170 PRO A O 1
ATOM 1190 N N . VAL A 1 172 ? 14.153 -34.171 -19.839 1.000 50.217 171 VAL A N 1
ATOM 1191 C CA . VAL A 1 172 ? 14.773 -34.240 -18.526 1.000 51.902 171 VAL A CA 1
ATOM 1192 C C . VAL A 1 172 ? 14.719 -32.858 -17.878 1.000 49.280 171 VAL A C 1
ATOM 1193 O O . VAL A 1 172 ? 14.376 -32.736 -16.703 1.000 48.162 171 VAL A O 1
ATOM 1197 N N . LYS A 1 173 ? 15.041 -31.819 -18.653 1.000 46.125 172 LYS A N 1
ATOM 1198 C CA . LYS A 1 173 ? 15.032 -30.470 -18.115 1.000 46.943 172 LYS A CA 1
ATOM 1199 C C . LYS A 1 173 ? 13.587 -30.055 -17.813 1.000 47.766 172 LYS A C 1
ATOM 1200 O O . LYS A 1 173 ? 13.312 -29.476 -16.766 1.000 46.680 172 LYS A O 1
ATOM 1206 N N . GLN A 1 174 ? 12.650 -30.381 -18.707 1.000 50.784 173 GLN A N 1
ATOM 1207 C CA . GLN A 1 174 ? 11.238 -30.150 -18.433 1.000 52.374 173 GLN A CA 1
ATOM 1208 C C . GLN A 1 174 ? 10.846 -30.745 -17.077 1.000 53.383 173 GLN A C 1
ATOM 1209 O O . GLN A 1 174 ? 10.095 -30.117 -16.330 1.000 45.256 173 GLN A O 1
ATOM 1215 N N . SER A 1 175 ? 11.333 -31.975 -16.808 1.000 50.522 174 SER A N 1
ATOM 1216 C CA . SER A 1 175 ? 11.080 -32.701 -15.573 1.000 44.679 174 SER A CA 1
ATOM 1217 C C . SER A 1 175 ? 11.517 -31.861 -14.374 1.000 43.728 174 SER A C 1
ATOM 1218 O O . SER A 1 175 ? 10.711 -31.589 -13.483 1.000 43.714 174 SER A O 1
ATOM 1221 N N . ILE A 1 176 ? 12.791 -31.442 -14.371 1.000 41.210 175 ILE A N 1
ATOM 1222 C CA . ILE A 1 176 ? 13.336 -30.609 -13.310 1.000 42.592 175 ILE A CA 1
ATOM 1223 C C . ILE A 1 176 ? 12.409 -29.416 -13.069 1.000 45.066 175 ILE A C 1
ATOM 1224 O O . ILE A 1 176 ? 12.102 -29.099 -11.918 1.000 42.751 175 ILE A O 1
ATOM 1229 N N . ILE A 1 177 ? 11.958 -28.773 -14.159 1.000 46.948 176 ILE A N 1
ATOM 1230 C CA . ILE A 1 177 ? 11.089 -27.602 -14.081 1.000 46.180 176 ILE A CA 1
ATOM 1231 C C . ILE A 1 177 ? 9.863 -27.930 -13.238 1.000 46.379 176 ILE A C 1
ATOM 1232 O O . ILE A 1 177 ? 9.559 -27.217 -12.279 1.000 45.272 176 ILE A O 1
ATOM 1237 N N . SER A 1 178 ? 9.156 -29.002 -13.613 1.000 45.815 177 SER A N 1
ATOM 1238 C CA . SER A 1 17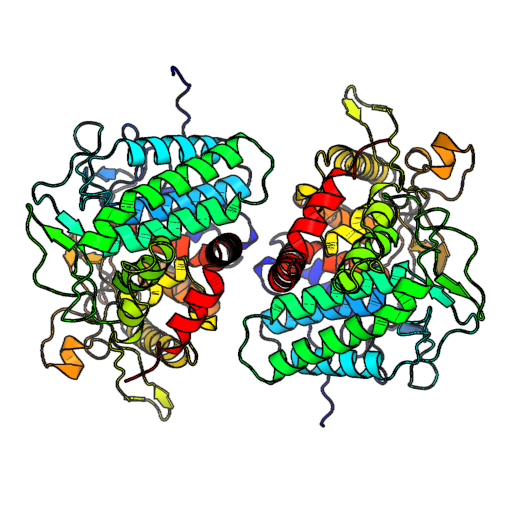8 ? 7.895 -29.328 -12.969 1.000 48.474 177 SER A CA 1
ATOM 1239 C C . SER A 1 178 ? 8.126 -29.697 -11.500 1.000 47.911 177 SER A C 1
ATOM 1240 O O . SER A 1 178 ? 7.301 -29.354 -10.646 1.000 42.920 177 SER A O 1
ATOM 1243 N N . ARG A 1 179 ? 9.263 -30.352 -11.210 1.000 43.926 178 ARG A N 1
ATOM 1244 C CA . ARG A 1 179 ? 9.592 -30.767 -9.851 1.000 45.629 178 ARG A CA 1
ATOM 1245 C C . ARG A 1 179 ? 9.833 -29.545 -8.960 1.000 43.358 178 ARG A C 1
ATOM 1246 O O . ARG A 1 179 ? 9.443 -29.529 -7.791 1.000 38.767 178 ARG A O 1
ATOM 1254 N N . ILE A 1 180 ? 10.442 -28.503 -9.526 1.000 39.893 179 ILE A N 1
ATOM 1255 C CA . ILE A 1 180 ? 10.734 -27.314 -8.747 1.000 40.199 179 ILE A CA 1
ATOM 1256 C C . ILE A 1 180 ? 9.445 -26.537 -8.469 1.000 39.357 179 ILE A C 1
ATOM 1257 O O . ILE A 1 180 ? 9.264 -26.029 -7.367 1.000 39.688 179 ILE A O 1
ATOM 1262 N N . ASP A 1 181 ? 8.543 -26.455 -9.456 1.000 45.171 180 ASP A N 1
ATOM 1263 C CA . ASP A 1 181 ? 7.253 -25.791 -9.284 1.000 52.076 180 ASP A CA 1
ATOM 1264 C C . ASP A 1 181 ? 6.413 -26.483 -8.207 1.000 49.598 180 ASP A C 1
ATOM 1265 O O . ASP A 1 181 ? 5.767 -25.829 -7.394 1.000 47.004 180 ASP A O 1
ATOM 1270 N N . GLN A 1 182 ? 6.408 -27.813 -8.226 1.000 50.031 181 GLN A N 1
ATOM 1271 C CA . GLN A 1 182 ? 5.743 -28.604 -7.204 1.000 56.871 181 GLN A CA 1
ATOM 1272 C C . GLN A 1 182 ? 6.264 -28.251 -5.813 1.000 52.142 181 GLN A C 1
ATOM 1273 O O . GLN A 1 182 ? 5.479 -28.001 -4.902 1.000 44.016 181 GLN A O 1
ATOM 1279 N N . MET A 1 183 ? 7.595 -28.265 -5.665 1.000 52.303 182 MET A N 1
ATOM 1280 C CA . MET A 1 183 ? 8.242 -28.174 -4.366 1.000 49.653 182 MET A CA 1
ATOM 1281 C C . MET A 1 183 ? 7.998 -26.788 -3.755 1.000 47.565 182 MET A C 1
ATOM 1282 O O . MET A 1 183 ? 7.747 -26.668 -2.557 1.000 43.949 182 MET A O 1
ATOM 1287 N N . LEU A 1 184 ? 7.995 -25.748 -4.597 1.000 45.452 183 LEU A N 1
ATOM 1288 C CA . LEU A 1 184 ? 7.678 -24.398 -4.156 1.000 43.145 183 LEU A CA 1
ATOM 1289 C C . LEU A 1 184 ? 6.184 -24.260 -3.825 1.000 42.714 183 LEU A C 1
ATOM 1290 O O . LEU A 1 184 ? 5.819 -23.584 -2.864 1.000 39.241 183 LEU A O 1
ATOM 1295 N N . LYS A 1 185 ? 5.311 -24.877 -4.633 1.000 45.511 184 LYS A N 1
ATOM 1296 C CA . LYS A 1 185 ? 3.872 -24.853 -4.392 1.000 49.609 184 LYS A CA 1
ATOM 1297 C C . LYS A 1 185 ? 3.560 -25.399 -2.997 1.000 47.996 184 LYS A C 1
ATOM 1298 O O . LYS A 1 185 ? 2.715 -24.863 -2.284 1.000 48.566 184 LYS A O 1
ATOM 1304 N N . ALA A 1 186 ? 4.269 -26.467 -2.617 1.000 46.917 185 ALA A N 1
ATOM 1305 C CA . ALA A 1 186 ? 4.080 -27.154 -1.352 1.000 46.544 185 ALA A CA 1
ATOM 1306 C C . ALA A 1 186 ? 4.373 -26.247 -0.153 1.000 48.710 185 ALA A C 1
ATOM 1307 O O . ALA A 1 186 ? 3.850 -26.497 0.934 1.000 49.590 185 ALA A O 1
ATOM 1309 N N . GLN A 1 187 ? 5.208 -25.210 -0.349 1.000 43.546 186 GLN A N 1
ATOM 1310 C CA . GLN A 1 187 ? 5.582 -24.298 0.723 1.000 43.749 186 GLN A CA 1
ATOM 1311 C C . GLN A 1 187 ? 4.488 -23.270 1.040 1.000 47.204 186 GLN A C 1
ATOM 1312 O O . GLN A 1 187 ? 4.637 -22.482 1.974 1.000 48.742 186 GLN A O 1
ATOM 1318 N N . ILE A 1 188 ? 3.379 -23.278 0.292 1.000 48.484 187 ILE A N 1
ATOM 1319 C CA . ILE A 1 188 ? 2.300 -22.317 0.480 1.000 48.585 187 ILE A CA 1
ATOM 1320 C C . ILE A 1 188 ? 1.815 -22.307 1.937 1.000 53.412 187 ILE A C 1
ATOM 1321 O O . ILE A 1 188 ? 1.674 -21.230 2.536 1.000 45.484 187 ILE A O 1
ATOM 1326 N N . PRO A 1 189 ? 1.502 -23.476 2.555 1.000 52.242 188 PRO A N 1
ATOM 1327 C CA . PRO A 1 189 ? 1.060 -23.498 3.951 1.000 55.696 188 PRO A CA 1
ATOM 1328 C C . PRO A 1 189 ? 2.075 -22.824 4.879 1.000 55.929 188 PRO A C 1
ATOM 1329 O O . PRO A 1 189 ? 1.718 -21.932 5.646 1.000 53.285 188 PRO A O 1
ATOM 1333 N N . GLY A 1 190 ? 3.343 -23.249 4.785 1.000 52.393 189 GLY A N 1
ATOM 1334 C CA . GLY A 1 190 ? 4.440 -22.612 5.495 1.000 48.241 189 GLY A CA 1
ATOM 1335 C C . GLY A 1 190 ? 4.389 -21.086 5.389 1.000 49.121 189 GLY A C 1
ATOM 1336 O O . GLY A 1 190 ? 4.376 -20.381 6.395 1.000 50.819 189 GLY A O 1
ATOM 1337 N N . TRP A 1 191 ? 4.371 -20.563 4.162 1.000 47.335 190 TRP A N 1
ATOM 1338 C CA . TRP A 1 191 ? 4.484 -19.126 3.999 1.000 44.968 190 TRP A CA 1
ATOM 1339 C C . TRP A 1 191 ? 3.250 -18.458 4.596 1.000 42.333 190 TRP A C 1
ATOM 1340 O O . TRP A 1 191 ? 3.384 -17.413 5.223 1.000 40.368 190 TRP A O 1
ATOM 1351 N N . LEU A 1 192 ? 2.063 -19.056 4.413 1.000 42.406 191 LEU A N 1
ATOM 1352 C CA . LEU A 1 192 ? 0.838 -18.492 4.974 1.000 44.275 191 LEU A CA 1
ATOM 1353 C C . LEU A 1 192 ? 0.930 -18.534 6.502 1.000 43.981 191 LEU A C 1
ATOM 1354 O O . LEU A 1 192 ? 0.657 -17.559 7.196 1.000 38.243 191 LEU A O 1
ATOM 1359 N N . SER A 1 193 ? 1.374 -19.682 7.008 1.000 46.732 192 SER A N 1
ATOM 1360 C CA . SER A 1 193 ? 1.688 -19.863 8.414 1.000 50.031 192 SER A CA 1
ATOM 1361 C C . SER A 1 193 ? 2.401 -18.639 8.998 1.000 52.329 192 SER A C 1
ATOM 1362 O O . SER A 1 193 ? 2.120 -18.253 10.133 1.000 46.686 192 SER A O 1
ATOM 1365 N N . LEU A 1 194 ? 3.343 -18.059 8.230 1.000 48.860 193 LEU A N 1
ATOM 1366 C CA . LEU A 1 194 ? 4.342 -17.159 8.781 1.000 45.434 193 LEU A CA 1
ATOM 1367 C C . LEU A 1 194 ? 3.890 -15.708 8.707 1.000 44.544 193 LEU A C 1
ATOM 1368 O O . LEU A 1 194 ? 4.619 -14.833 9.161 1.000 42.345 193 LEU A O 1
ATOM 1373 N N . TYR A 1 195 ? 2.698 -15.459 8.156 1.000 45.231 194 TYR A N 1
ATOM 1374 C CA . TYR A 1 195 ? 2.250 -14.099 7.919 1.000 44.967 194 TYR A CA 1
ATOM 1375 C C . TYR A 1 195 ? 1.420 -13.579 9.091 1.000 48.038 194 TYR A C 1
ATOM 1376 O O . TYR A 1 195 ? 0.236 -13.873 9.205 1.000 49.543 194 TYR A O 1
ATOM 1385 N N . ASP A 1 196 ? 2.055 -12.745 9.916 1.000 51.179 195 ASP A N 1
ATOM 1386 C CA . ASP A 1 196 ? 1.396 -12.006 10.978 1.000 52.947 195 ASP A CA 1
ATOM 1387 C C . ASP A 1 196 ? 0.562 -10.874 10.378 1.000 59.162 195 ASP A C 1
ATOM 1388 O O . ASP A 1 196 ? 1.119 -9.915 9.842 1.000 60.876 195 ASP A O 1
ATOM 1393 N N . LYS A 1 197 ? -0.769 -10.967 10.524 1.000 63.594 196 LYS A N 1
ATOM 1394 C CA . LYS A 1 197 ? -1.692 -10.001 9.940 1.000 63.035 196 LYS A CA 1
ATOM 1395 C C . LYS A 1 197 ? -1.723 -8.697 10.743 1.000 60.269 196 LYS A C 1
ATOM 1396 O O . LYS A 1 197 ? -2.185 -7.678 10.239 1.000 56.818 196 LYS A O 1
ATOM 1402 N N . ASP A 1 198 ? -1.237 -8.721 11.991 1.000 60.303 197 ASP A N 1
ATOM 1403 C CA . ASP A 1 198 ? -1.248 -7.537 12.839 1.000 58.450 197 ASP A CA 1
ATOM 1404 C C . ASP A 1 198 ? -0.009 -6.687 12.566 1.000 57.699 197 ASP A C 1
ATOM 1405 O O . ASP A 1 198 ? -0.142 -5.520 12.213 1.000 61.494 197 ASP A O 1
ATOM 1410 N N . ARG A 1 199 ? 1.189 -7.261 12.730 1.000 52.202 198 ARG A N 1
ATOM 1411 C CA . ARG A 1 199 ? 2.418 -6.510 12.519 1.000 52.074 198 ARG A CA 1
ATOM 1412 C C . ARG A 1 199 ? 2.643 -6.252 11.033 1.000 50.483 198 ARG A C 1
ATOM 1413 O O . ARG A 1 199 ? 3.272 -5.262 10.669 1.000 48.213 198 ARG A O 1
ATOM 1421 N N . GLY A 1 200 ? 2.118 -7.131 10.177 1.000 53.502 199 GLY A N 1
ATOM 1422 C CA . GLY A 1 200 ? 2.248 -6.954 8.735 1.000 52.441 199 GLY A CA 1
ATOM 1423 C C . GLY A 1 200 ? 3.660 -7.279 8.242 1.000 50.374 199 GLY A C 1
ATOM 1424 O O . GLY A 1 200 ? 4.115 -6.711 7.252 1.000 52.273 199 GLY A O 1
ATOM 1425 N N . LEU A 1 201 ? 4.344 -8.183 8.959 1.000 44.048 200 LEU A N 1
ATOM 1426 C CA . LEU A 1 201 ? 5.620 -8.736 8.538 1.000 41.620 200 LEU A CA 1
ATOM 1427 C C . LEU A 1 201 ? 5.546 -10.253 8.676 1.000 44.120 200 LEU A C 1
ATOM 1428 O O . LEU A 1 201 ? 4.564 -10.781 9.185 1.000 46.338 200 LEU A O 1
ATOM 1433 N N . LEU A 1 202 ? 6.573 -10.948 8.176 1.000 48.541 201 LEU A N 1
ATOM 1434 C CA . LEU A 1 202 ? 6.717 -12.378 8.389 1.000 45.462 201 LEU A CA 1
ATOM 1435 C C . LEU A 1 202 ? 7.322 -12.601 9.766 1.000 45.700 201 LEU A C 1
ATOM 1436 O O . LEU A 1 202 ? 8.261 -11.910 10.157 1.000 47.097 201 LEU A O 1
ATOM 1441 N N . TRP A 1 203 ? 6.782 -13.576 10.492 1.000 45.260 202 TRP A N 1
ATOM 1442 C CA . TRP A 1 203 ? 7.495 -14.093 11.638 1.000 46.874 202 TRP A CA 1
ATOM 1443 C C . TRP A 1 203 ? 8.803 -14.643 11.084 1.000 43.641 202 TRP A C 1
ATOM 1444 O O . TRP A 1 203 ? 8.890 -14.853 9.875 1.000 36.753 202 TRP A O 1
ATOM 1455 N N . GLY A 1 204 ? 9.803 -14.825 11.955 1.000 42.427 203 GLY A N 1
ATOM 1456 C CA . GLY A 1 204 ? 11.107 -15.327 11.548 1.000 42.828 203 GLY A CA 1
ATOM 1457 C C . GLY A 1 204 ? 11.085 -16.824 11.228 1.000 44.310 203 GLY A C 1
ATOM 1458 O O . GLY A 1 204 ? 12.011 -17.314 10.587 1.000 41.320 203 GLY A O 1
ATOM 1459 N N . GLY A 1 205 ? 10.050 -17.549 11.695 1.000 45.909 204 GLY A N 1
ATOM 1460 C CA . GLY A 1 205 ? 9.953 -18.977 11.428 1.000 48.755 204 GLY A CA 1
ATOM 1461 C C . GLY A 1 205 ? 9.234 -19.756 12.529 1.000 50.338 204 GLY A C 1
ATOM 1462 O O . GLY A 1 205 ? 8.487 -19.182 13.325 1.000 51.917 204 GLY A O 1
ATOM 1463 N N . TRP A 1 206 ? 9.482 -21.078 12.541 1.000 48.586 205 TRP A N 1
ATOM 1464 C CA . TRP A 1 206 ? 8.944 -22.003 13.528 1.000 47.250 205 TRP A CA 1
ATOM 1465 C C . TRP A 1 206 ? 10.088 -22.704 14.261 1.000 48.597 205 TRP A C 1
ATOM 1466 O O . TRP A 1 206 ? 11.109 -22.983 13.648 1.000 53.804 205 TRP A O 1
ATOM 1477 N N . GLN A 1 207 ? 9.894 -22.987 15.567 1.000 58.640 206 GLN A N 1
ATOM 1478 C CA . GLN A 1 207 ? 10.896 -23.579 16.456 1.000 57.348 206 GLN A CA 1
ATOM 1479 C C . GLN A 1 207 ? 10.200 -24.475 17.488 1.000 58.551 206 GLN A C 1
ATOM 1480 O O . GLN A 1 207 ? 9.646 -23.997 18.478 1.000 52.505 206 GLN A O 1
ATOM 1486 N N . ASN A 1 208 ? 10.240 -25.792 17.243 1.000 62.881 207 ASN A N 1
ATOM 1487 C CA . ASN A 1 208 ? 9.684 -26.773 18.161 1.000 67.367 207 ASN A CA 1
ATOM 1488 C C . ASN A 1 208 ? 8.171 -26.550 18.278 1.000 64.338 207 ASN A C 1
ATOM 1489 O O . ASN A 1 208 ? 7.615 -26.563 19.370 1.000 67.482 207 ASN A O 1
ATOM 1494 N N . GLY A 1 209 ? 7.511 -26.315 17.139 1.000 57.735 208 GLY A N 1
ATOM 1495 C CA . GLY A 1 209 ? 6.061 -26.243 17.072 1.000 55.306 208 GLY A CA 1
ATOM 1496 C C . GLY A 1 209 ? 5.496 -24.864 17.413 1.000 56.444 208 GLY A C 1
ATOM 1497 O O . GLY A 1 209 ? 4.275 -24.697 17.414 1.000 53.460 208 GLY A O 1
ATOM 1498 N N . GLU A 1 210 ? 6.368 -23.883 17.706 1.000 59.908 209 GLU A N 1
ATOM 1499 C CA . GLU A 1 210 ? 5.934 -22.555 18.134 1.000 60.475 209 GLU A CA 1
ATOM 1500 C C . GLU A 1 210 ? 6.484 -21.485 17.189 1.000 55.680 209 GLU A C 1
ATOM 1501 O O . GLU A 1 210 ? 7.640 -21.550 16.780 1.000 58.768 209 GLU A O 1
ATOM 1507 N N . LEU A 1 211 ? 5.666 -20.481 16.853 1.000 46.518 210 LEU A N 1
ATOM 1508 C CA . LEU A 1 211 ? 6.162 -19.320 16.126 1.000 48.969 210 LEU A CA 1
ATOM 1509 C C . LEU A 1 211 ? 7.371 -18.719 16.838 1.000 56.396 210 LEU A C 1
ATOM 1510 O O . LEU A 1 211 ? 7.350 -18.556 18.056 1.000 62.252 210 LEU A O 1
ATOM 1515 N N . ILE A 1 212 ? 8.412 -18.357 16.075 1.000 59.511 211 ILE A N 1
ATOM 1516 C CA . ILE A 1 212 ? 9.564 -17.677 16.656 1.000 59.691 211 ILE A CA 1
ATOM 1517 C C . ILE A 1 212 ? 9.168 -16.233 16.942 1.000 55.303 211 ILE A C 1
ATOM 1518 O O . ILE A 1 212 ? 8.464 -15.622 16.153 1.000 51.868 211 ILE A O 1
ATOM 1523 N N . GLU A 1 213 ? 9.656 -15.731 18.082 1.000 62.790 212 GLU A N 1
ATOM 1524 C CA . GLU A 1 213 ? 9.332 -14.438 18.670 1.000 62.001 212 GLU A CA 1
ATOM 1525 C C . GLU A 1 213 ? 9.455 -13.271 17.685 1.000 60.692 212 GLU A C 1
ATOM 1526 O O . GLU A 1 213 ? 8.606 -12.383 17.681 1.000 63.145 212 GLU A O 1
ATOM 1532 N N . TYR A 1 214 ? 10.531 -13.245 16.881 1.000 60.559 213 TYR A N 1
ATOM 1533 C CA . TYR A 1 214 ? 10.922 -12.045 16.153 1.000 51.949 213 TYR A CA 1
ATOM 1534 C C . TYR A 1 214 ? 10.282 -12.084 14.771 1.000 43.779 213 TYR A C 1
ATOM 1535 O O . TYR A 1 214 ? 9.683 -13.091 14.386 1.000 41.295 213 TYR A O 1
ATOM 1544 N N . HIS A 1 215 ? 10.408 -10.950 14.066 1.000 42.652 214 HIS A N 1
ATOM 1545 C CA . HIS A 1 215 ? 9.838 -10.738 12.745 1.000 42.126 214 HIS A CA 1
ATOM 1546 C C . HIS A 1 215 ? 10.934 -10.392 11.734 1.000 43.944 214 HIS A C 1
ATOM 1547 O O . HIS A 1 215 ? 11.980 -9.850 12.093 1.000 45.147 214 HIS A O 1
ATOM 1554 N N . VAL A 1 216 ? 10.669 -10.699 10.458 1.000 43.870 215 VAL A N 1
ATOM 1555 C CA . VAL A 1 216 ? 11.514 -10.276 9.349 1.000 45.204 215 VAL A CA 1
ATOM 1556 C C . VAL A 1 216 ? 11.242 -8.791 9.089 1.000 45.414 215 VAL A C 1
ATOM 1557 O O . VAL A 1 216 ? 10.254 -8.433 8.451 1.000 45.882 215 VAL A O 1
ATOM 1561 N N . ASP A 1 217 ? 12.111 -7.919 9.614 1.000 48.072 216 ASP A N 1
ATOM 1562 C CA . ASP A 1 217 ? 11.759 -6.518 9.802 1.000 49.221 216 ASP A CA 1
ATOM 1563 C C . ASP A 1 217 ? 12.866 -5.577 9.322 1.000 44.871 216 ASP A C 1
ATOM 1564 O O . ASP A 1 217 ? 12.797 -4.387 9.609 1.000 39.093 216 ASP A O 1
ATOM 1569 N N . ARG A 1 218 ? 13.857 -6.082 8.569 1.000 44.312 217 ARG A N 1
ATOM 1570 C CA . ARG A 1 218 ? 14.904 -5.217 8.033 1.000 43.226 217 ARG A CA 1
ATOM 1571 C C . ARG A 1 218 ? 15.345 -5.688 6.650 1.000 44.484 217 ARG A C 1
ATOM 1572 O O . ARG A 1 218 ? 15.750 -6.838 6.473 1.000 46.322 217 ARG A O 1
ATOM 1580 N N . LYS A 1 219 ? 15.253 -4.768 5.679 1.000 41.381 218 LYS A N 1
ATOM 1581 C CA . LYS A 1 219 ? 15.549 -5.061 4.287 1.000 39.998 218 LYS A CA 1
ATOM 1582 C C . LYS A 1 219 ? 17.027 -5.384 4.116 1.000 38.426 218 LYS A C 1
ATOM 1583 O O . LYS A 1 219 ? 17.398 -6.069 3.163 1.000 35.564 218 LYS A O 1
ATOM 1589 N N . ALA A 1 220 ? 17.853 -4.848 5.026 1.000 35.670 219 ALA A N 1
ATOM 1590 C CA . ALA A 1 220 ? 19.298 -4.875 4.891 1.000 35.634 219 ALA A CA 1
ATOM 1591 C C . ALA A 1 220 ? 19.894 -6.160 5.447 1.000 38.823 219 ALA A C 1
ATOM 1592 O O . ALA A 1 220 ? 21.073 -6.170 5.798 1.000 48.221 219 ALA A O 1
ATOM 1594 N N . ASN A 1 221 ? 19.086 -7.220 5.580 1.000 40.175 220 ASN A N 1
ATOM 1595 C CA . ASN A 1 221 ? 19.568 -8.478 6.124 1.000 40.338 220 ASN A CA 1
ATOM 1596 C C . ASN A 1 221 ? 19.191 -9.636 5.201 1.000 38.532 220 ASN A C 1
ATOM 1597 O O . ASN A 1 221 ? 18.361 -9.506 4.306 1.000 34.474 220 ASN A O 1
ATOM 1602 N N . GLU A 1 222 ? 19.817 -10.787 5.468 1.000 45.800 221 GLU A N 1
ATOM 1603 C CA . GLU A 1 222 ? 19.692 -12.008 4.674 1.000 45.230 221 GLU A CA 1
ATOM 1604 C C . GLU A 1 222 ? 18.225 -12.401 4.452 1.000 38.668 221 GLU A C 1
ATOM 1605 O O . GLU A 1 222 ? 17.836 -12.791 3.359 1.000 41.811 221 GLU A O 1
ATOM 1611 N N . SER A 1 223 ? 17.404 -12.251 5.487 1.000 35.513 222 SER A N 1
ATOM 1612 C CA . SER A 1 223 ? 16.030 -12.725 5.504 1.000 33.036 222 SER A CA 1
ATOM 1613 C C . SER A 1 223 ? 15.095 -11.965 4.552 1.000 35.431 222 SER A C 1
ATOM 1614 O O . SER A 1 223 ? 13.906 -12.276 4.504 1.000 35.102 222 SER A O 1
ATOM 1617 N N . ARG A 1 224 ? 15.608 -10.978 3.793 1.000 36.982 223 ARG A N 1
ATOM 1618 C CA . ARG A 1 224 ? 14.785 -10.140 2.931 1.000 31.973 223 ARG A CA 1
ATOM 1619 C C . ARG A 1 224 ? 14.225 -10.939 1.756 1.000 33.419 223 ARG A C 1
ATOM 1620 O O . ARG A 1 224 ? 13.151 -10.615 1.259 1.000 37.332 223 ARG A O 1
ATOM 1628 N N . LEU A 1 225 ? 14.918 -12.000 1.320 1.000 33.569 224 LEU A N 1
ATOM 1629 C CA . LEU A 1 225 ? 14.456 -12.770 0.172 1.000 32.891 224 LEU A CA 1
ATOM 1630 C C . LEU A 1 225 ? 13.137 -13.480 0.497 1.000 35.939 224 LEU A C 1
ATOM 1631 O O . LEU A 1 225 ? 12.298 -13.633 -0.395 1.000 38.217 224 LEU A O 1
ATOM 1636 N N . ALA A 1 226 ? 12.959 -13.899 1.765 1.000 34.667 225 ALA A N 1
ATOM 1637 C CA . ALA A 1 226 ? 11.738 -14.571 2.200 1.000 36.523 225 ALA A CA 1
ATOM 1638 C C . ALA A 1 226 ? 10.546 -13.635 2.056 1.000 33.676 225 ALA A C 1
ATOM 1639 O O . ALA A 1 226 ? 9.490 -14.028 1.569 1.000 31.474 225 ALA A O 1
ATOM 1641 N N . ALA A 1 227 ? 10.759 -12.392 2.495 1.000 34.826 226 ALA A N 1
ATOM 1642 C CA . ALA A 1 227 ? 9.740 -11.361 2.469 1.000 32.193 226 ALA A CA 1
ATOM 1643 C C . ALA A 1 227 ? 9.429 -10.999 1.020 1.000 32.121 226 ALA A C 1
ATOM 1644 O O . ALA A 1 227 ? 8.306 -10.684 0.669 1.000 31.313 226 ALA A O 1
ATOM 1646 N N . LEU A 1 228 ? 10.461 -11.032 0.184 1.000 35.097 227 LEU A N 1
ATOM 1647 C CA . LEU A 1 228 ? 10.321 -10.767 -1.232 1.000 36.264 227 LEU A CA 1
ATOM 1648 C C . LEU A 1 228 ? 9.495 -11.859 -1.899 1.000 37.610 227 LEU A C 1
ATOM 1649 O O . LEU A 1 228 ? 8.674 -11.539 -2.758 1.000 38.505 227 LEU A O 1
ATOM 1654 N N . TRP A 1 229 ? 9.713 -13.120 -1.471 1.000 36.148 228 TRP A N 1
ATOM 1655 C CA . TRP A 1 229 ? 9.166 -14.301 -2.128 1.000 33.784 228 TRP A CA 1
ATOM 1656 C C . TRP A 1 229 ? 7.708 -14.562 -1.746 1.000 36.085 228 TRP A C 1
ATOM 1657 O O . TRP A 1 229 ? 6.899 -14.932 -2.595 1.000 38.725 228 TRP A O 1
ATOM 1668 N N . ALA A 1 230 ? 7.377 -14.388 -0.460 1.000 34.689 229 ALA A N 1
ATOM 1669 C CA . ALA A 1 230 ? 6.087 -14.802 0.072 1.000 35.441 229 ALA A CA 1
ATOM 1670 C C . ALA A 1 230 ? 4.935 -14.215 -0.738 1.000 35.199 229 ALA A C 1
ATOM 1671 O O . ALA A 1 230 ? 4.026 -14.936 -1.131 1.000 37.149 229 ALA A O 1
ATOM 1673 N N . PRO A 1 231 ? 4.940 -12.901 -1.039 1.000 36.431 230 PRO A N 1
ATOM 1674 C CA . PRO A 1 231 ? 3.872 -12.298 -1.829 1.000 36.885 230 PRO A CA 1
ATOM 1675 C C . PRO A 1 231 ? 3.735 -12.958 -3.200 1.000 41.654 230 PRO A C 1
ATOM 1676 O O . PRO A 1 231 ? 2.615 -13.088 -3.704 1.000 40.837 230 PRO A O 1
ATOM 1680 N N . LEU A 1 232 ? 4.875 -13.391 -3.773 1.000 40.472 231 LEU A N 1
ATOM 1681 C CA . LEU A 1 232 ? 4.913 -13.961 -5.115 1.000 40.563 231 LEU A CA 1
ATOM 1682 C C . LEU A 1 232 ? 4.192 -15.309 -5.139 1.000 39.540 231 LEU A C 1
ATOM 1683 O O . LEU A 1 232 ? 3.193 -15.469 -5.834 1.000 36.663 231 LEU A O 1
ATOM 1688 N N . ILE A 1 233 ? 4.672 -16.274 -4.352 1.000 37.532 232 ILE A N 1
ATOM 1689 C CA . ILE A 1 233 ? 4.136 -17.621 -4.456 1.000 41.030 232 ILE A CA 1
ATOM 1690 C C . ILE A 1 233 ? 2.692 -17.662 -3.931 1.000 42.515 232 ILE A C 1
ATOM 1691 O O . ILE A 1 233 ? 1.980 -18.616 -4.216 1.000 39.222 232 ILE A O 1
ATOM 1696 N N . THR A 1 234 ? 2.243 -16.645 -3.176 1.000 43.870 233 THR A N 1
ATOM 1697 C CA . THR A 1 234 ? 0.885 -16.654 -2.640 1.000 46.799 233 THR A CA 1
ATOM 1698 C C . THR A 1 234 ? 0.010 -15.633 -3.365 1.000 44.946 233 THR A C 1
ATOM 1699 O O . THR A 1 234 ? -1.108 -15.393 -2.928 1.000 43.466 233 THR A O 1
ATOM 1703 N N . LYS A 1 235 ? 0.495 -15.096 -4.492 1.000 52.269 234 LYS A N 1
ATOM 1704 C CA . LYS A 1 235 ? -0.146 -14.003 -5.217 1.000 53.438 234 LYS A CA 1
ATOM 1705 C C . LYS A 1 235 ? -1.559 -14.364 -5.685 1.000 56.667 234 LYS A C 1
ATOM 1706 O O . LYS A 1 235 ? -2.424 -13.497 -5.792 1.000 59.967 234 LYS A O 1
ATOM 1712 N N . HIS A 1 236 ? -1.776 -15.645 -5.982 1.000 55.427 235 HIS A N 1
ATOM 1713 C CA . HIS A 1 236 ? -2.972 -16.098 -6.669 1.000 56.581 235 HIS A CA 1
ATOM 1714 C C . HIS A 1 236 ? -4.096 -16.381 -5.673 1.000 54.524 235 HIS A C 1
ATOM 1715 O O . HIS A 1 236 ? -5.249 -16.474 -6.071 1.000 54.340 235 HIS A O 1
ATOM 1722 N N . LEU A 1 237 ? -3.772 -16.497 -4.379 1.000 57.332 236 LEU A N 1
ATOM 1723 C CA . LEU A 1 237 ? -4.708 -17.047 -3.408 1.000 58.256 236 LEU A CA 1
ATOM 1724 C C . LEU A 1 237 ? -5.736 -16.002 -2.985 1.000 59.461 236 LEU A C 1
ATOM 1725 O O . LEU A 1 237 ? -6.425 -16.199 -1.983 1.000 57.721 236 LEU A O 1
ATOM 1730 N N . GLY A 1 238 ? -5.807 -14.894 -3.740 1.000 65.309 237 GLY A N 1
ATOM 1731 C CA . GLY A 1 238 ? -6.894 -13.928 -3.670 1.000 59.681 237 GLY A CA 1
ATOM 1732 C C . GLY A 1 238 ? -6.954 -13.211 -2.325 1.000 60.528 237 GLY A C 1
ATOM 1733 O O . GLY A 1 238 ? -6.195 -12.278 -2.082 1.000 68.400 237 GLY A O 1
ATOM 1734 N N . ALA A 1 239 ? -7.886 -13.657 -1.474 1.000 57.019 238 ALA A N 1
ATOM 1735 C CA . ALA A 1 239 ? -8.160 -13.032 -0.193 1.000 53.887 238 ALA A CA 1
ATOM 1736 C C . ALA A 1 239 ? -6.982 -13.232 0.749 1.000 52.664 238 ALA A C 1
ATOM 1737 O O . ALA A 1 239 ? -6.641 -12.309 1.476 1.000 50.865 238 ALA A O 1
ATOM 1739 N N . GLU A 1 240 ? -6.372 -14.427 0.705 1.000 55.960 239 GLU A N 1
ATOM 1740 C CA . GLU A 1 240 ? -5.272 -14.802 1.586 1.000 58.892 239 GLU A CA 1
ATOM 1741 C C . GLU A 1 240 ? -3.911 -14.441 0.977 1.000 52.110 239 GLU A C 1
ATOM 1742 O O . GLU A 1 240 ? -2.872 -14.909 1.437 1.000 51.126 239 GLU A O 1
ATOM 1748 N N . ALA A 1 241 ? -3.896 -13.604 -0.064 1.000 48.053 240 ALA A N 1
ATOM 1749 C CA . ALA A 1 241 ? -2.633 -13.179 -0.643 1.000 47.948 240 ALA A CA 1
ATOM 1750 C C . ALA A 1 241 ? -1.827 -12.409 0.398 1.000 46.073 240 ALA A C 1
ATOM 1751 O O . ALA A 1 241 ? -2.324 -11.470 1.008 1.000 40.031 240 ALA A O 1
ATOM 1753 N N . ILE A 1 242 ? -0.582 -12.847 0.601 1.000 48.274 241 ILE A N 1
ATOM 1754 C CA . ILE A 1 242 ? 0.335 -12.147 1.480 1.000 44.847 241 ILE A CA 1
ATOM 1755 C C . ILE A 1 242 ? 0.712 -10.829 0.814 1.000 44.159 241 ILE A C 1
ATOM 1756 O O . ILE A 1 242 ? 1.128 -10.805 -0.335 1.000 43.721 241 ILE A O 1
ATOM 1761 N N . PRO A 1 243 ? 0.574 -9.681 1.510 1.000 47.525 242 PRO A N 1
ATOM 1762 C CA . PRO A 1 243 ? 0.805 -8.385 0.880 1.000 47.227 242 PRO A CA 1
ATOM 1763 C C . PRO A 1 243 ? 2.283 -8.070 0.688 1.000 46.393 242 PRO A C 1
ATOM 1764 O O . PRO A 1 243 ? 3.110 -8.359 1.548 1.000 45.338 242 PRO A O 1
ATOM 1768 N N . ALA A 1 244 ? 2.577 -7.444 -0.455 1.000 45.943 243 ALA A N 1
ATOM 1769 C CA . ALA A 1 244 ? 3.880 -6.882 -0.743 1.000 45.135 243 ALA A CA 1
ATOM 1770 C C . ALA A 1 244 ? 4.435 -6.209 0.505 1.000 46.020 243 ALA A C 1
ATOM 1771 O O . ALA A 1 244 ? 5.633 -6.324 0.770 1.000 46.714 243 ALA A O 1
ATOM 1773 N N . SER A 1 245 ? 3.538 -5.555 1.265 1.000 45.266 244 SER A N 1
ATOM 1774 C CA . SER A 1 245 ? 3.871 -4.816 2.479 1.000 44.830 244 SER A CA 1
ATOM 1775 C C . SER A 1 245 ? 4.864 -5.575 3.360 1.000 40.982 244 SER A C 1
ATOM 1776 O O . SER A 1 245 ? 5.666 -4.943 4.039 1.000 38.936 244 SER A O 1
ATOM 1779 N N . VAL A 1 246 ? 4.810 -6.919 3.353 1.000 37.887 245 VAL A N 1
ATOM 1780 C CA . VAL A 1 246 ? 5.683 -7.699 4.211 1.000 38.736 245 VAL A CA 1
ATOM 1781 C C . VAL A 1 246 ? 7.133 -7.390 3.860 1.000 41.181 245 VAL A C 1
ATOM 1782 O O . VAL A 1 246 ? 8.022 -7.551 4.695 1.000 45.638 245 VAL A O 1
ATOM 1786 N N . PHE A 1 247 ? 7.365 -6.965 2.614 1.000 41.171 246 PHE A N 1
ATOM 1787 C CA . PHE A 1 247 ? 8.682 -6.532 2.193 1.000 36.811 246 PHE A CA 1
ATOM 1788 C C . PHE A 1 247 ? 8.813 -5.018 2.329 1.000 39.574 246 PHE A C 1
ATOM 1789 O O . PHE A 1 247 ? 9.822 -4.535 2.840 1.000 42.788 246 PHE A O 1
ATOM 1797 N N . ASN A 1 248 ? 7.813 -4.272 1.836 1.000 39.236 247 ASN A N 1
ATOM 1798 C CA . ASN A 1 248 ? 7.967 -2.837 1.619 1.000 39.916 247 ASN A CA 1
ATOM 1799 C C . ASN A 1 248 ? 8.143 -2.088 2.940 1.000 41.814 247 ASN A C 1
ATOM 1800 O O . ASN A 1 248 ? 9.010 -1.218 3.039 1.000 39.786 247 ASN A O 1
ATOM 1805 N N . ASP A 1 249 ? 7.344 -2.469 3.949 1.000 45.597 248 ASP A N 1
ATOM 1806 C CA . ASP A 1 249 ? 7.293 -1.787 5.235 1.000 43.133 248 ASP A CA 1
ATOM 1807 C C . ASP A 1 249 ? 8.548 -2.062 6.047 1.000 41.369 248 ASP A C 1
ATOM 1808 O O . ASP A 1 249 ? 8.765 -1.396 7.044 1.000 47.147 248 ASP A O 1
ATOM 1813 N N . MET A 1 250 ? 9.363 -3.040 5.642 1.000 41.515 249 MET A N 1
ATOM 1814 C CA . MET A 1 250 ? 10.584 -3.344 6.372 1.000 42.580 249 MET A CA 1
ATOM 1815 C C . MET A 1 250 ? 11.509 -2.133 6.355 1.000 42.202 249 MET A C 1
ATOM 1816 O O . MET A 1 250 ? 11.647 -1.457 5.342 1.000 44.440 249 MET A O 1
ATOM 1821 N N . GLU A 1 251 ? 12.158 -1.885 7.486 1.000 43.563 250 GLU A N 1
ATOM 1822 C CA . GLU A 1 251 ? 12.955 -0.682 7.656 1.000 49.562 250 GLU A CA 1
ATOM 1823 C C . GLU A 1 251 ? 14.349 -0.818 7.027 1.000 43.147 250 GLU A C 1
ATOM 1824 O O . GLU A 1 251 ? 14.951 -1.898 7.004 1.000 38.167 250 GLU A O 1
ATOM 1830 N N . THR A 1 252 ? 14.852 0.329 6.552 1.000 39.431 251 THR A N 1
ATOM 1831 C CA . THR A 1 252 ? 16.193 0.467 5.999 1.000 42.693 251 THR A CA 1
ATOM 1832 C C . THR A 1 252 ? 16.858 1.685 6.644 1.000 43.904 251 THR A C 1
ATOM 1833 O O . THR A 1 252 ? 16.329 2.797 6.565 1.000 42.953 251 THR A O 1
ATOM 1837 N N . TYR A 1 253 ? 18.021 1.481 7.272 1.000 42.901 252 TYR A N 1
ATOM 1838 C CA . TYR A 1 253 ? 18.693 2.572 7.958 1.000 47.613 252 TYR A CA 1
ATOM 1839 C C . TYR A 1 253 ? 20.111 2.697 7.426 1.000 42.754 252 TYR A C 1
ATOM 1840 O O . TYR A 1 253 ? 20.768 1.694 7.176 1.000 39.940 252 TYR A O 1
ATOM 1849 N N . THR A 1 254 ? 20.527 3.956 7.236 1.000 42.320 253 THR A N 1
ATOM 1850 C CA . THR A 1 254 ? 21.906 4.315 6.951 1.000 44.477 253 THR A CA 1
ATOM 1851 C C . THR A 1 254 ? 22.418 5.213 8.075 1.000 46.500 253 THR A C 1
ATOM 1852 O O . THR A 1 254 ? 21.650 5.635 8.940 1.000 42.766 253 THR A O 1
ATOM 1856 N N . VAL A 1 255 ? 23.732 5.484 8.026 1.000 47.645 254 VAL A N 1
ATOM 1857 C CA . VAL A 1 255 ? 24.390 6.517 8.811 1.000 46.542 254 VAL A CA 1
ATOM 1858 C C . VAL A 1 255 ? 25.239 7.345 7.846 1.000 46.385 254 VAL A C 1
ATOM 1859 O O . VAL A 1 255 ? 25.744 6.796 6.867 1.000 47.619 254 VAL A O 1
ATOM 1863 N N . SER A 1 256 ? 25.349 8.660 8.100 1.000 46.954 255 SER A N 1
ATOM 1864 C CA . SER A 1 256 ? 26.082 9.592 7.245 1.000 48.185 255 SER A CA 1
ATOM 1865 C C . SER A 1 256 ? 27.468 9.876 7.832 1.000 48.697 255 SER A C 1
ATOM 1866 O O . SER A 1 256 ? 27.586 10.545 8.855 1.000 57.043 255 SER A O 1
ATOM 1869 N N . TYR A 1 257 ? 28.523 9.383 7.172 1.000 45.004 256 TYR A N 1
ATOM 1870 C CA . TYR A 1 257 ? 29.896 9.632 7.588 1.000 45.923 256 TYR A CA 1
ATOM 1871 C C . TYR A 1 257 ? 30.596 10.544 6.581 1.000 48.236 256 TYR A C 1
ATOM 1872 O O . TYR A 1 257 ? 30.156 10.652 5.443 1.000 45.206 256 TYR A O 1
ATOM 1881 N N . ARG A 1 258 ? 31.716 11.152 7.008 1.000 47.799 257 ARG A N 1
ATOM 1882 C CA . ARG A 1 258 ? 32.638 11.826 6.105 1.000 51.937 257 ARG A CA 1
ATOM 1883 C C . ARG A 1 258 ? 34.063 11.337 6.354 1.000 51.282 257 ARG A C 1
ATOM 1884 O O . ARG A 1 258 ? 34.435 11.013 7.481 1.000 52.243 257 ARG A O 1
ATOM 1892 N N . LEU A 1 259 ? 34.871 11.323 5.290 1.000 52.007 258 LEU A N 1
ATOM 1893 C CA . LEU A 1 259 ? 36.218 10.772 5.349 1.000 54.453 258 LEU A CA 1
ATOM 1894 C C . LEU A 1 259 ? 37.063 11.375 4.226 1.000 50.765 258 LEU A C 1
ATOM 1895 O O . LEU A 1 259 ? 36.629 11.396 3.074 1.000 48.092 258 LEU A O 1
ATOM 1900 N N . ASP A 1 260 ? 38.269 11.843 4.578 1.000 48.962 259 ASP A N 1
ATOM 1901 C CA . ASP A 1 260 ? 39.176 12.542 3.672 1.000 52.030 259 ASP A CA 1
ATOM 1902 C C . ASP A 1 260 ? 38.402 13.358 2.637 1.000 46.187 259 ASP A C 1
ATOM 1903 O O . ASP A 1 260 ? 38.674 13.281 1.438 1.000 43.273 259 ASP A O 1
ATOM 1908 N N . GLY A 1 261 ? 37.449 14.156 3.138 1.000 42.670 260 GLY A N 1
ATOM 1909 C CA . GLY A 1 261 ? 36.721 15.127 2.342 1.000 44.472 260 GLY A CA 1
ATOM 1910 C C . GLY A 1 261 ? 35.648 14.507 1.446 1.000 43.687 260 GLY A C 1
ATOM 1911 O O . GLY A 1 261 ? 35.179 15.187 0.538 1.000 44.058 260 GLY A O 1
ATOM 1912 N N . LYS A 1 262 ? 35.234 13.255 1.707 1.000 44.881 261 LYS A N 1
ATOM 1913 C CA . LYS A 1 262 ? 34.241 12.575 0.875 1.000 47.732 261 LYS A CA 1
ATOM 1914 C C . LYS A 1 262 ? 33.135 11.970 1.745 1.000 41.717 261 LYS A C 1
ATOM 1915 O O . LYS A 1 262 ? 33.408 11.443 2.818 1.000 46.909 261 LYS A O 1
ATOM 1921 N N . ASN A 1 263 ? 31.889 12.031 1.266 1.000 38.035 262 ASN A N 1
ATOM 1922 C CA . ASN A 1 263 ? 30.742 11.504 1.992 1.000 40.806 262 ASN A CA 1
ATOM 1923 C C . ASN A 1 263 ? 30.498 10.041 1.624 1.000 46.178 262 ASN A C 1
ATOM 1924 O O . ASN A 1 263 ? 30.557 9.687 0.447 1.000 49.373 262 ASN A O 1
ATOM 1929 N N . TYR A 1 264 ? 30.250 9.211 2.653 1.000 45.276 263 TYR A N 1
ATOM 1930 C CA . TYR A 1 264 ? 29.690 7.872 2.502 1.000 44.456 263 TYR A CA 1
ATOM 1931 C C . TYR A 1 264 ? 28.439 7.768 3.371 1.000 44.320 263 TYR A C 1
ATOM 1932 O O . TYR A 1 264 ? 28.417 8.280 4.485 1.000 40.687 263 TYR A O 1
ATOM 1941 N N . THR A 1 265 ? 27.409 7.087 2.860 1.000 47.846 264 THR A N 1
ATOM 1942 C CA . THR A 1 265 ? 26.171 6.881 3.600 1.000 48.295 264 THR A CA 1
ATOM 1943 C C . THR A 1 265 ? 25.850 5.388 3.554 1.000 41.442 264 THR A C 1
ATOM 1944 O O . THR A 1 265 ? 24.969 4.955 2.813 1.000 43.557 264 THR A O 1
ATOM 1948 N N . PRO A 1 266 ? 26.618 4.555 4.288 1.000 41.265 265 PRO A N 1
ATOM 1949 C CA . PRO A 1 266 ? 26.465 3.093 4.248 1.000 42.229 265 PRO A CA 1
ATOM 1950 C C . PRO A 1 266 ? 25.184 2.513 4.846 1.000 41.994 265 PRO A C 1
ATOM 1951 O O . PRO A 1 266 ? 24.757 2.928 5.917 1.000 41.623 265 PRO A O 1
ATOM 1955 N N . ILE A 1 267 ? 24.582 1.562 4.118 1.000 41.773 266 ILE A N 1
ATOM 1956 C CA . I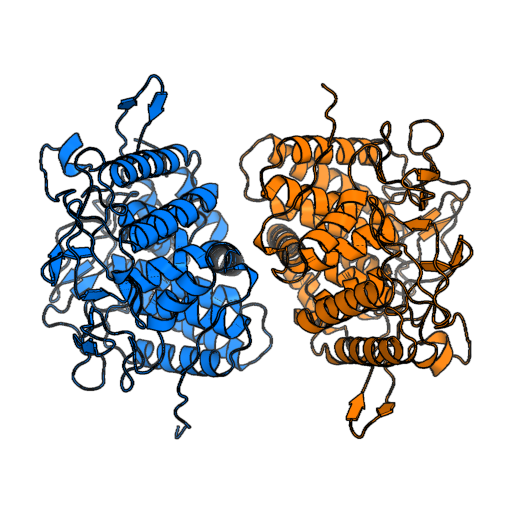LE A 1 267 ? 23.484 0.755 4.618 1.000 39.833 266 ILE A CA 1
ATOM 1957 C C . ILE A 1 267 ? 24.043 -0.119 5.739 1.000 41.399 266 ILE A C 1
ATOM 1958 O O . ILE A 1 267 ? 25.101 -0.729 5.573 1.000 37.520 266 ILE A O 1
ATOM 1963 N N . LEU A 1 268 ? 23.302 -0.162 6.859 1.000 40.472 267 LEU A N 1
ATOM 1964 C CA . LEU A 1 268 ? 23.735 -0.825 8.075 1.000 38.875 267 LEU A CA 1
ATOM 1965 C C . LEU A 1 268 ? 23.111 -2.219 8.125 1.000 39.188 267 LEU A C 1
ATOM 1966 O O . LEU A 1 268 ? 21.882 -2.371 8.176 1.000 40.881 267 LEU A O 1
ATOM 1971 N N . THR A 1 269 ? 23.973 -3.240 8.131 1.000 35.012 268 THR A N 1
ATOM 1972 C CA . THR A 1 269 ? 23.542 -4.585 8.473 1.000 38.158 268 THR A CA 1
ATOM 1973 C C . THR A 1 269 ? 23.442 -4.697 9.998 1.000 40.463 268 THR A C 1
ATOM 1974 O O . THR A 1 269 ? 24.118 -3.995 10.736 1.000 41.274 268 THR A O 1
ATOM 1978 N N . TRP A 1 270 ? 22.580 -5.572 10.499 1.000 41.883 269 TRP A N 1
ATOM 1979 C CA . TRP A 1 270 ? 22.287 -5.562 11.923 1.000 43.353 269 TRP A CA 1
ATOM 1980 C C . TRP A 1 270 ? 23.572 -5.677 12.742 1.000 41.123 269 TRP A C 1
ATOM 1981 O O . TRP A 1 270 ? 23.761 -4.901 13.678 1.000 39.466 269 TRP A O 1
ATOM 1992 N N . ASP A 1 271 ? 24.424 -6.654 12.381 1.000 40.549 270 ASP A N 1
ATOM 1993 C CA . ASP A 1 271 ? 25.624 -6.996 13.131 1.000 40.122 270 ASP A CA 1
ATOM 1994 C C . ASP A 1 271 ? 26.880 -6.473 12.432 1.000 35.997 270 ASP A C 1
ATOM 1995 O O . ASP A 1 271 ? 27.983 -6.746 12.890 1.000 32.942 270 ASP A O 1
ATOM 2000 N N . GLY A 1 272 ? 26.705 -5.703 11.343 1.000 37.840 271 GLY A N 1
ATOM 2001 C CA . GLY A 1 272 ? 27.802 -5.076 10.618 1.000 34.057 271 GLY A CA 1
ATOM 2002 C C . GLY A 1 272 ? 28.460 -6.018 9.609 1.000 32.442 271 GLY A C 1
ATOM 2003 O O . GLY A 1 272 ? 29.492 -5.690 9.033 1.000 32.103 271 GLY A O 1
ATOM 2004 N N . ALA A 1 273 ? 27.840 -7.182 9.390 1.000 29.592 272 ALA A N 1
ATOM 2005 C CA . ALA A 1 273 ? 28.466 -8.273 8.682 1.000 26.631 272 ALA A CA 1
ATOM 2006 C C . ALA A 1 273 ? 28.168 -8.153 7.194 1.000 28.801 272 ALA A C 1
ATOM 2007 O O . ALA A 1 273 ? 27.036 -7.934 6.764 1.000 30.339 272 ALA A O 1
ATOM 2009 N N . TYR A 1 274 ? 29.209 -8.305 6.389 1.000 26.478 273 TYR A N 1
ATOM 2010 C CA . TYR A 1 274 ? 29.048 -7.990 4.997 1.000 30.084 273 TYR A CA 1
ATOM 2011 C C . TYR A 1 274 ? 27.960 -8.852 4.370 1.000 34.355 273 TYR A C 1
ATOM 2012 O O . TYR A 1 274 ? 27.255 -8.401 3.473 1.000 35.263 273 TYR A O 1
ATOM 2021 N N . PHE A 1 275 ? 27.904 -10.132 4.754 1.000 35.780 274 PHE A N 1
ATOM 2022 C CA . PHE A 1 275 ? 27.142 -11.079 3.962 1.000 35.071 274 PHE A CA 1
ATOM 2023 C C . PHE A 1 275 ? 25.665 -10.673 3.926 1.000 32.255 274 PHE A C 1
ATOM 2024 O O . PHE A 1 275 ? 24.981 -10.961 2.961 1.000 36.208 274 PHE A O 1
ATOM 2032 N N . GLN A 1 276 ? 25.152 -10.001 4.953 1.000 33.598 275 GLN A N 1
ATOM 2033 C CA . GLN A 1 276 ? 23.726 -9.703 5.015 1.000 34.704 275 GLN A CA 1
ATOM 2034 C C . GLN A 1 276 ? 23.308 -8.682 3.960 1.000 34.246 275 GLN A C 1
ATOM 2035 O O . GLN A 1 276 ? 22.123 -8.540 3.659 1.000 31.764 275 GLN A O 1
ATOM 2041 N N . ALA A 1 277 ? 24.296 -7.945 3.446 1.000 32.661 276 ALA A N 1
ATOM 2042 C CA . ALA A 1 277 ? 24.079 -6.884 2.479 1.000 34.370 276 ALA A CA 1
ATOM 2043 C C . ALA A 1 277 ? 24.173 -7.435 1.062 1.000 31.939 276 ALA A C 1
ATOM 2044 O O . ALA A 1 277 ? 23.550 -6.903 0.165 1.000 29.311 276 ALA A O 1
ATOM 2046 N N . LEU A 1 278 ? 24.913 -8.525 0.853 1.000 34.059 277 LEU A N 1
ATOM 2047 C CA . LEU A 1 278 ? 25.225 -8.907 -0.514 1.000 34.811 277 LEU A CA 1
ATOM 2048 C C . LEU A 1 278 ? 25.007 -10.375 -0.857 1.000 33.937 277 LEU A C 1
ATOM 2049 O O . LEU A 1 278 ? 25.143 -10.736 -2.026 1.000 34.191 277 LEU A O 1
ATOM 2054 N N . LEU A 1 279 ? 24.563 -11.189 0.105 1.000 35.183 278 LEU A N 1
ATOM 2055 C CA . LEU A 1 279 ? 24.198 -12.565 -0.204 1.000 38.085 278 LEU A CA 1
ATOM 2056 C C . LEU A 1 279 ? 23.071 -12.600 -1.235 1.000 35.056 278 LEU A C 1
ATOM 2057 O O . LEU A 1 279 ? 23.183 -13.316 -2.230 1.000 34.802 278 LEU A O 1
ATOM 2062 N N . PRO A 1 280 ? 21.947 -11.879 -1.019 1.000 34.622 279 PRO A N 1
ATOM 2063 C CA . PRO A 1 280 ? 20.819 -11.917 -1.946 1.000 32.398 279 PRO A CA 1
ATOM 2064 C C . PRO A 1 280 ? 21.189 -11.538 -3.373 1.000 31.838 279 PRO A C 1
ATOM 2065 O O . PRO A 1 280 ? 20.507 -11.924 -4.318 1.000 32.544 279 PRO A O 1
ATOM 2069 N N . ALA A 1 281 ? 22.287 -10.793 -3.519 1.000 36.899 280 ALA A N 1
ATOM 2070 C CA . ALA A 1 281 ? 22.722 -10.315 -4.826 1.000 40.991 280 ALA A CA 1
ATOM 2071 C C . ALA A 1 281 ? 23.278 -11.446 -5.690 1.000 38.057 280 ALA A C 1
ATOM 2072 O O . ALA A 1 281 ? 23.471 -11.221 -6.877 1.000 44.601 280 ALA A O 1
ATOM 2074 N N . ILE A 1 282 ? 23.529 -12.635 -5.113 1.000 36.185 281 ILE A N 1
ATOM 2075 C CA . ILE A 1 282 ? 23.833 -13.825 -5.899 1.000 32.174 281 ILE A CA 1
ATOM 2076 C C . ILE A 1 282 ? 22.608 -14.230 -6.715 1.000 30.288 281 ILE A C 1
ATOM 2077 O O . ILE A 1 282 ? 22.779 -14.699 -7.829 1.000 36.447 281 ILE A O 1
ATOM 2082 N N . TRP A 1 283 ? 21.387 -14.009 -6.201 1.000 27.189 282 TRP A N 1
ATOM 2083 C CA . TRP A 1 283 ? 20.179 -14.367 -6.935 1.000 29.859 282 TRP A CA 1
ATOM 2084 C C . TRP A 1 283 ? 19.500 -13.164 -7.618 1.000 34.659 282 TRP A C 1
ATOM 2085 O O . TRP A 1 283 ? 18.888 -13.328 -8.684 1.000 31.546 282 TRP A O 1
ATOM 2096 N N . LEU A 1 284 ? 19.613 -11.944 -7.060 1.000 34.099 283 LEU A N 1
ATOM 2097 C CA . LEU A 1 284 ? 18.884 -10.814 -7.625 1.000 32.542 283 LEU A CA 1
ATOM 2098 C C . LEU A 1 284 ? 19.830 -9.665 -7.939 1.000 33.418 283 LEU A C 1
ATOM 2099 O O . LEU A 1 284 ? 20.731 -9.377 -7.160 1.000 30.378 283 LEU A O 1
ATOM 2104 N N . ASN A 1 285 ? 19.574 -9.010 -9.086 1.000 34.266 284 ASN A N 1
ATOM 2105 C CA . ASN A 1 285 ? 20.390 -7.916 -9.583 1.000 34.649 284 ASN A CA 1
ATOM 2106 C C . ASN A 1 285 ? 20.044 -6.655 -8.784 1.000 34.770 284 ASN A C 1
ATOM 2107 O O . ASN A 1 285 ? 19.455 -5.709 -9.309 1.000 33.011 284 ASN A O 1
ATOM 2112 N N . GLU A 1 286 ? 20.470 -6.642 -7.513 1.000 32.838 285 GLU A N 1
ATOM 2113 C CA . GLU A 1 286 ? 20.080 -5.609 -6.578 1.000 32.802 285 GLU A CA 1
ATOM 2114 C C . GLU A 1 286 ? 20.668 -4.275 -7.039 1.000 35.157 285 GLU A C 1
ATOM 2115 O O . GLU A 1 286 ? 20.068 -3.232 -6.779 1.000 37.053 285 GLU A O 1
ATOM 2121 N N . LYS A 1 287 ? 21.769 -4.318 -7.807 1.000 35.154 286 LYS A N 1
ATOM 2122 C CA . LYS A 1 287 ? 22.451 -3.110 -8.251 1.000 38.582 286 LYS A CA 1
ATOM 2123 C C . LYS A 1 287 ? 21.617 -2.326 -9.271 1.000 38.617 286 LYS A C 1
ATOM 2124 O O . LYS A 1 287 ? 21.914 -1.158 -9.500 1.000 40.242 286 LYS A O 1
ATOM 2130 N N . GLU A 1 288 ? 20.625 -2.973 -9.902 1.000 39.146 287 GLU A N 1
ATOM 2131 C CA . GLU A 1 288 ? 19.710 -2.345 -10.848 1.000 44.760 287 GLU A CA 1
ATOM 2132 C C . GLU A 1 288 ? 18.330 -2.102 -10.224 1.000 45.841 287 GLU A C 1
ATOM 2133 O O . GLU A 1 288 ? 17.729 -1.058 -10.470 1.000 42.822 287 GLU A O 1
ATOM 2139 N N . LEU A 1 289 ? 17.848 -3.067 -9.417 1.000 46.614 288 LEU A N 1
ATOM 2140 C CA . LEU A 1 289 ? 16.502 -3.070 -8.849 1.000 46.868 288 LEU A CA 1
ATOM 2141 C C . LEU A 1 289 ? 16.295 -2.028 -7.739 1.000 46.697 288 LEU A C 1
ATOM 2142 O O . LEU A 1 289 ? 15.182 -1.536 -7.553 1.000 44.692 288 LEU A O 1
ATOM 2147 N N . VAL A 1 290 ? 17.339 -1.772 -6.942 1.000 43.526 289 VAL A N 1
ATOM 2148 C CA . VAL A 1 290 ? 17.310 -0.743 -5.912 1.000 45.979 289 VAL A CA 1
ATOM 2149 C C . VAL A 1 290 ? 17.423 0.628 -6.588 1.000 46.071 289 VAL A C 1
ATOM 2150 O O . VAL A 1 290 ? 18.292 0.828 -7.440 1.000 51.126 289 VAL A O 1
ATOM 2154 N N . PRO A 1 291 ? 16.559 1.617 -6.248 1.000 43.953 290 PRO A N 1
ATOM 2155 C CA . PRO A 1 291 ? 16.655 2.956 -6.843 1.000 41.053 290 PRO A CA 1
ATOM 2156 C C . PRO A 1 291 ? 18.063 3.548 -6.788 1.000 38.867 290 PRO A C 1
ATOM 2157 O O . PRO A 1 291 ? 18.625 3.905 -7.818 1.000 38.012 290 PRO A O 1
ATOM 2161 N N . ASP A 1 292 ? 18.608 3.675 -5.576 1.000 38.470 291 ASP A N 1
ATOM 2162 C CA . ASP A 1 292 ? 19.942 4.207 -5.373 1.000 39.925 291 ASP A CA 1
ATOM 2163 C C . ASP A 1 292 ? 20.752 3.166 -4.596 1.000 42.263 291 ASP A C 1
ATOM 2164 O O . ASP A 1 292 ? 20.589 3.019 -3.381 1.000 41.619 291 ASP A O 1
ATOM 2169 N N . TYR A 1 293 ? 21.648 2.477 -5.321 1.000 39.203 292 TYR A N 1
ATOM 2170 C CA . TYR A 1 293 ? 22.509 1.455 -4.758 1.000 38.483 292 TYR A CA 1
ATOM 2171 C C . TYR A 1 293 ? 23.725 2.078 -4.075 1.000 38.795 292 TYR A C 1
ATOM 2172 O O . TYR A 1 293 ? 24.574 1.362 -3.551 1.000 44.948 292 TYR A O 1
ATOM 2181 N N . SER A 1 294 ? 23.811 3.408 -4.069 1.000 37.718 293 SER A N 1
ATOM 2182 C CA . SER A 1 294 ? 24.988 4.091 -3.560 1.000 39.581 293 SER A CA 1
ATOM 2183 C C . SER A 1 294 ? 25.324 3.582 -2.159 1.000 39.940 293 SER A C 1
ATOM 2184 O O . SER A 1 294 ? 26.491 3.322 -1.857 1.000 37.172 293 SER A O 1
ATOM 2187 N N . MET A 1 295 ? 24.278 3.422 -1.330 1.000 38.509 294 MET A N 1
ATOM 2188 C CA . MET A 1 295 ? 24.445 2.977 0.044 1.000 36.979 294 MET A CA 1
ATOM 2189 C C . MET A 1 295 ? 25.241 1.682 0.073 1.000 38.375 294 MET A C 1
ATOM 2190 O O . MET A 1 295 ? 26.158 1.562 0.882 1.000 42.870 294 MET A O 1
ATOM 2195 N N . PHE A 1 296 ? 24.899 0.736 -0.811 1.000 36.539 295 PHE A N 1
ATOM 2196 C CA . PHE A 1 296 ? 25.629 -0.522 -0.879 1.000 40.876 295 PHE A CA 1
ATOM 2197 C C . PHE A 1 296 ? 27.067 -0.256 -1.350 1.000 43.280 295 PHE A C 1
ATOM 2198 O O . PHE A 1 296 ? 28.016 -0.806 -0.785 1.000 43.575 295 PHE A O 1
ATOM 2206 N N . GLU A 1 297 ? 27.232 0.613 -2.355 1.000 40.649 296 GLU A N 1
ATOM 2207 C CA . GLU A 1 297 ? 28.557 0.949 -2.855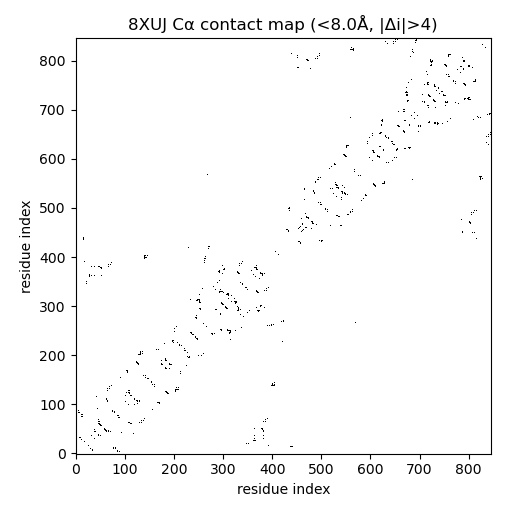 1.000 45.519 296 GLU A CA 1
ATOM 2208 C C . GLU A 1 297 ? 29.408 1.501 -1.713 1.000 47.502 296 GLU A C 1
ATOM 2209 O O . GLU A 1 297 ? 30.603 1.219 -1.627 1.000 45.856 296 GLU A O 1
ATOM 2215 N N . ASP A 1 298 ? 28.760 2.237 -0.801 1.000 47.760 297 ASP A N 1
ATOM 2216 C CA . ASP A 1 298 ? 29.439 2.892 0.308 1.000 45.809 297 ASP A CA 1
ATOM 2217 C C . ASP A 1 298 ? 29.829 1.892 1.395 1.000 46.196 297 ASP A C 1
ATOM 2218 O O . ASP A 1 298 ? 30.972 1.880 1.856 1.000 46.857 297 ASP A O 1
ATOM 2223 N N . THR A 1 299 ? 28.866 1.077 1.827 1.000 44.815 298 THR A N 1
ATOM 2224 C CA . THR A 1 299 ? 29.136 -0.007 2.759 1.000 42.262 298 THR A CA 1
ATOM 2225 C C . THR A 1 299 ? 30.357 -0.798 2.263 1.000 39.419 298 THR A C 1
ATOM 2226 O O . THR A 1 299 ? 31.252 -1.135 3.047 1.000 33.528 298 THR A O 1
ATOM 2230 N N . THR A 1 300 ? 30.377 -1.081 0.948 1.000 36.209 299 THR A N 1
ATOM 2231 C CA . THR A 1 300 ? 31.460 -1.818 0.304 1.000 39.743 299 THR A CA 1
ATOM 2232 C C . THR A 1 300 ? 32.821 -1.113 0.458 1.000 42.384 299 THR A C 1
ATOM 2233 O O . THR A 1 300 ? 33.780 -1.753 0.862 1.000 44.858 299 THR A O 1
ATOM 2237 N N . GLN A 1 301 ? 32.919 0.185 0.113 1.000 45.835 300 GLN A N 1
ATOM 2238 C CA . GLN A 1 301 ? 34.176 0.927 0.126 1.000 41.962 300 GLN A CA 1
ATOM 2239 C C . GLN A 1 301 ? 34.720 1.022 1.548 1.000 40.626 300 GLN A C 1
ATOM 2240 O O . GLN A 1 301 ? 35.930 0.940 1.746 1.000 41.149 300 GLN A O 1
ATOM 2246 N N . LEU A 1 302 ? 33.821 1.195 2.530 1.000 43.225 301 LEU A N 1
ATOM 2247 C CA . LEU A 1 302 ? 34.216 1.322 3.928 1.000 43.455 301 LEU A CA 1
ATOM 2248 C C . LEU A 1 302 ? 34.796 -0.007 4.415 1.000 43.398 301 LEU A C 1
ATOM 2249 O O . LEU A 1 302 ? 35.800 -0.028 5.118 1.000 49.260 301 LEU A O 1
ATOM 2254 N N . GLN A 1 303 ? 34.160 -1.109 4.012 1.000 42.772 302 GLN A N 1
ATOM 2255 C CA . GLN A 1 303 ? 34.650 -2.455 4.265 1.000 41.984 302 GLN A CA 1
ATOM 2256 C C . GLN A 1 303 ? 36.005 -2.670 3.591 1.000 46.800 302 GLN A C 1
ATOM 2257 O O . GLN A 1 303 ? 36.893 -3.312 4.164 1.000 51.157 302 GLN A O 1
ATOM 2263 N N . ARG A 1 304 ? 36.142 -2.123 2.371 1.000 45.467 303 ARG A N 1
ATOM 2264 C CA . ARG A 1 304 ? 37.314 -2.320 1.530 1.000 47.258 303 ARG A CA 1
ATOM 2265 C C . ARG A 1 304 ? 38.509 -1.569 2.108 1.000 50.028 303 ARG A C 1
ATOM 2266 O O . ARG A 1 304 ? 39.651 -1.987 1.923 1.000 49.763 303 ARG A O 1
ATOM 2274 N N . ILE A 1 305 ? 38.226 -0.452 2.788 1.000 56.726 304 ILE A N 1
ATOM 2275 C CA . ILE A 1 305 ? 39.257 0.395 3.367 1.000 57.109 304 ILE A CA 1
ATOM 2276 C C . ILE A 1 305 ? 39.695 -0.206 4.702 1.000 55.289 304 ILE A C 1
ATOM 2277 O O . ILE A 1 305 ? 40.892 -0.269 4.978 1.000 54.527 304 ILE A O 1
ATOM 2282 N N . TYR A 1 306 ? 38.727 -0.681 5.500 1.000 51.103 305 TYR A N 1
ATOM 2283 C CA . TYR A 1 306 ? 39.016 -1.275 6.799 1.000 50.787 305 TYR A CA 1
ATOM 2284 C C . TYR A 1 306 ? 39.823 -2.561 6.625 1.000 49.295 305 TYR A C 1
ATOM 2285 O O . TYR A 1 306 ? 40.607 -2.925 7.495 1.000 40.820 305 TYR A O 1
ATOM 2294 N N . SER A 1 307 ? 39.549 -3.266 5.519 1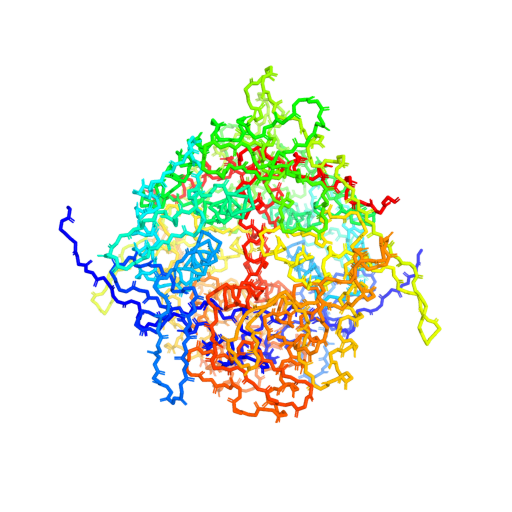.000 53.920 306 SER A N 1
ATOM 2295 C CA . SER A 1 307 ? 40.243 -4.483 5.135 1.000 55.304 306 SER A CA 1
ATOM 2296 C C . SER A 1 307 ? 41.691 -4.181 4.752 1.000 59.158 306 SER A C 1
ATOM 2297 O O . SER A 1 307 ? 42.620 -4.742 5.339 1.000 60.048 306 SER A O 1
ATOM 2300 N N . LYS A 1 308 ? 41.868 -3.303 3.755 1.000 57.711 307 LYS A N 1
ATOM 2301 C CA . LYS A 1 308 ? 43.188 -2.936 3.265 1.000 60.702 307 LYS A CA 1
ATOM 2302 C C . LYS A 1 308 ? 44.069 -2.524 4.441 1.000 64.357 307 LYS A C 1
ATOM 2303 O O . LYS A 1 308 ? 45.220 -2.951 4.515 1.000 65.977 307 LYS A O 1
ATOM 2309 N N . ARG A 1 309 ? 43.515 -1.704 5.348 1.000 62.293 308 ARG A N 1
ATOM 2310 C CA . ARG A 1 309 ? 44.287 -1.160 6.453 1.000 65.240 308 ARG A CA 1
ATOM 2311 C C . ARG A 1 309 ? 44.780 -2.302 7.336 1.000 64.201 308 ARG A C 1
ATOM 2312 O O . ARG A 1 309 ? 45.978 -2.429 7.561 1.000 64.029 308 ARG A O 1
ATOM 2320 N N . ASN A 1 310 ? 43.863 -3.166 7.786 1.000 61.872 309 ASN A N 1
ATOM 2321 C CA . ASN A 1 310 ? 44.206 -4.212 8.738 1.000 56.690 309 ASN A CA 1
ATOM 2322 C C . ASN A 1 310 ? 44.789 -5.445 8.047 1.000 52.464 309 ASN A C 1
ATOM 2323 O O . ASN A 1 310 ? 44.773 -6.524 8.626 1.000 49.759 309 ASN A O 1
ATOM 2328 N N . ASN A 1 311 ? 45.320 -5.293 6.825 1.000 60.256 310 ASN A N 1
ATOM 2329 C CA . ASN A 1 311 ? 45.983 -6.382 6.116 1.000 59.631 310 ASN A CA 1
ATOM 2330 C C . ASN A 1 311 ? 45.246 -7.695 6.352 1.000 59.838 310 ASN A C 1
ATOM 2331 O O . ASN A 1 311 ? 45.848 -8.679 6.776 1.000 68.339 310 ASN A O 1
ATOM 2336 N N . MET A 1 312 ? 43.936 -7.684 6.095 1.000 54.160 311 MET A N 1
ATOM 2337 C CA . MET A 1 312 ? 43.117 -8.877 6.195 1.000 45.776 311 MET A CA 1
ATOM 2338 C C . MET A 1 312 ? 41.874 -8.679 5.340 1.000 43.644 311 MET A C 1
ATOM 2339 O O . MET A 1 312 ? 41.534 -7.550 4.997 1.000 49.436 311 MET A O 1
ATOM 2344 N N . PRO A 1 313 ? 41.177 -9.765 4.944 1.000 39.832 312 PRO A N 1
ATOM 2345 C CA . PRO A 1 313 ? 39.947 -9.650 4.158 1.000 37.896 312 PRO A CA 1
ATOM 2346 C C . PRO A 1 313 ? 38.841 -8.844 4.828 1.000 35.465 312 PRO A C 1
ATOM 2347 O O . PRO A 1 313 ? 38.922 -8.494 6.001 1.000 33.338 312 PRO A O 1
ATOM 2351 N N . MET A 1 314 ? 37.808 -8.566 4.032 1.000 35.874 313 MET A N 1
ATOM 2352 C CA . MET A 1 314 ? 36.574 -7.953 4.496 1.000 38.186 313 MET A CA 1
ATOM 2353 C C . MET A 1 314 ? 35.852 -8.832 5.519 1.000 35.925 313 MET A C 1
ATOM 2354 O O . MET A 1 314 ? 36.178 -10.007 5.698 1.000 38.702 313 MET A O 1
ATOM 2359 N N . VAL A 1 315 ? 34.854 -8.246 6.190 1.000 33.150 314 VAL A N 1
ATOM 2360 C CA . VAL A 1 315 ? 34.403 -8.773 7.466 1.000 33.720 314 VAL A CA 1
ATOM 2361 C C . VAL A 1 315 ? 32.940 -9.194 7.393 1.000 33.257 314 VAL A C 1
ATOM 2362 O O . VAL A 1 315 ? 32.056 -8.392 7.089 1.000 32.430 314 VAL A O 1
ATOM 2366 N N . SER A 1 316 ? 32.729 -10.479 7.710 1.000 31.459 315 SER A N 1
ATOM 2367 C CA . SER A 1 316 ? 31.417 -11.104 7.776 1.000 31.302 315 SER A CA 1
ATOM 2368 C C . SER A 1 316 ? 31.516 -12.306 8.710 1.000 31.976 315 SER A C 1
ATOM 2369 O O . SER A 1 316 ? 32.618 -12.759 9.022 1.000 39.458 315 SER A O 1
ATOM 2372 N N . SER A 1 317 ? 30.363 -12.788 9.163 1.000 31.449 316 SER A N 1
ATOM 2373 C CA . SER A 1 317 ? 30.244 -14.015 9.928 1.000 32.080 316 SER A CA 1
ATOM 2374 C C . SER A 1 317 ? 31.032 -15.137 9.252 1.000 33.187 316 SER A C 1
ATOM 2375 O O . SER A 1 317 ? 30.900 -15.370 8.048 1.000 36.547 316 SER A O 1
ATOM 2378 N N . SER A 1 318 ? 31.870 -15.814 10.047 1.000 33.287 317 SER A N 1
ATOM 2379 C CA . SER A 1 318 ? 32.842 -16.764 9.528 1.000 33.068 317 SER A CA 1
ATOM 2380 C C . SER A 1 318 ? 33.393 -17.631 10.658 1.000 35.225 317 SER A C 1
ATOM 2381 O O . SER A 1 318 ? 33.050 -17.436 11.829 1.000 35.504 317 SER A O 1
ATOM 2384 N N . ALA A 1 319 ? 34.305 -18.540 10.286 1.000 34.352 318 ALA A N 1
ATOM 2385 C CA . ALA A 1 319 ? 35.121 -19.263 11.245 1.000 35.715 318 ALA A CA 1
ATOM 2386 C C . ALA A 1 319 ? 35.921 -18.263 12.068 1.000 37.449 318 ALA A C 1
ATOM 2387 O O . ALA A 1 319 ? 36.045 -17.125 11.639 1.000 38.110 318 ALA A O 1
ATOM 2389 N N . THR A 1 320 ? 36.412 -18.676 13.252 1.000 40.883 319 THR A N 1
ATOM 2390 C CA . THR A 1 320 ? 37.411 -17.919 14.007 1.000 44.667 319 THR A CA 1
ATOM 2391 C C . THR A 1 320 ? 38.791 -18.428 13.600 1.000 44.952 319 THR A C 1
ATOM 2392 O O . THR A 1 320 ? 38.868 -19.394 12.860 1.000 44.937 319 THR A O 1
ATOM 2396 N N . VAL A 1 321 ? 39.866 -17.781 14.073 1.000 48.809 320 VAL A N 1
ATOM 2397 C CA . VAL A 1 321 ? 41.232 -18.222 13.812 1.000 47.316 320 VAL A CA 1
ATOM 2398 C C . VAL A 1 321 ? 41.558 -19.467 14.639 1.000 50.215 320 VAL A C 1
ATOM 2399 O O . VAL A 1 321 ? 42.528 -20.157 14.339 1.000 54.387 320 VAL A O 1
ATOM 2403 N N . ASN A 1 322 ? 40.771 -19.732 15.688 1.000 51.904 321 ASN A N 1
ATOM 2404 C CA . ASN A 1 322 ? 40.958 -20.904 16.533 1.000 55.942 321 ASN A CA 1
ATOM 2405 C C . ASN A 1 322 ? 39.768 -21.864 16.374 1.000 58.218 321 ASN A C 1
ATOM 2406 O O . ASN A 1 322 ? 39.467 -22.645 17.278 1.000 58.617 321 ASN A O 1
ATOM 2411 N N . ASP A 1 323 ? 39.078 -21.782 15.224 1.000 51.509 322 ASP A N 1
ATOM 2412 C CA . ASP A 1 323 ? 38.140 -22.799 14.763 1.000 49.124 322 ASP A CA 1
ATOM 2413 C C . ASP A 1 323 ? 36.868 -22.844 15.615 1.000 50.522 322 ASP A C 1
ATOM 2414 O O . ASP A 1 323 ? 36.196 -23.876 15.660 1.000 48.951 322 ASP A O 1
ATOM 2419 N N . GLU A 1 324 ? 36.531 -21.733 16.282 1.000 48.060 323 GLU A N 1
ATOM 2420 C CA . GLU A 1 324 ? 35.163 -21.505 16.724 1.000 52.325 323 GLU A CA 1
ATOM 2421 C C . GLU A 1 324 ? 34.378 -20.986 15.518 1.000 50.326 323 GLU A C 1
ATOM 2422 O O . GLU A 1 324 ? 34.811 -21.147 14.382 1.000 48.076 323 GLU A O 1
ATOM 2428 N N . TYR A 1 325 ? 33.213 -20.380 15.765 1.000 52.961 324 TYR A N 1
ATOM 2429 C CA . TYR A 1 325 ? 32.499 -19.620 14.751 1.000 51.150 324 TYR A CA 1
ATOM 2430 C C . TYR A 1 325 ? 31.790 -18.451 15.429 1.000 52.150 324 TYR A C 1
ATOM 2431 O O . TYR A 1 325 ? 31.270 -18.614 16.524 1.000 50.060 324 TYR A O 1
ATOM 2440 N N . ARG A 1 326 ? 31.752 -17.288 14.767 1.000 56.136 325 ARG A N 1
ATOM 2441 C CA . ARG A 1 326 ? 31.327 -16.041 15.398 1.000 55.272 325 ARG A CA 1
ATOM 2442 C C . ARG A 1 326 ? 30.804 -15.084 14.320 1.000 46.873 325 ARG A C 1
ATOM 2443 O O . ARG A 1 326 ? 31.388 -15.015 13.248 1.000 43.755 325 ARG A O 1
ATOM 2451 N N . PRO A 1 327 ? 29.702 -14.321 14.533 1.000 45.607 326 PRO A N 1
ATOM 2452 C CA . PRO A 1 327 ? 29.354 -13.231 13.627 1.000 44.619 326 PRO A CA 1
ATOM 2453 C C . PRO A 1 327 ? 30.531 -12.273 13.730 1.000 41.772 326 PRO A C 1
ATOM 2454 O O . PRO A 1 327 ? 31.112 -12.100 14.794 1.000 39.775 326 PRO A O 1
ATOM 2458 N N . PHE A 1 328 ? 30.899 -11.683 12.601 1.000 43.709 327 PHE A N 1
ATOM 2459 C CA . PHE A 1 328 ? 31.900 -10.635 12.587 1.000 41.375 327 PHE A CA 1
ATOM 2460 C C . PHE A 1 328 ? 31.323 -9.506 11.751 1.000 38.163 327 PHE A C 1
ATOM 2461 O O . PHE A 1 328 ? 30.861 -9.752 10.642 1.000 37.685 327 PHE A O 1
ATOM 2469 N N . GLY A 1 329 ? 31.342 -8.291 12.306 1.000 37.517 328 GLY A N 1
ATOM 2470 C CA . GLY A 1 329 ? 30.967 -7.104 11.564 1.000 37.515 328 GLY A CA 1
ATOM 2471 C C . GLY A 1 329 ? 31.810 -5.916 12.001 1.000 40.047 328 GLY A C 1
ATOM 2472 O O . GLY A 1 329 ? 32.440 -5.971 13.058 1.000 40.281 328 GLY A O 1
ATOM 2473 N N . ILE A 1 330 ? 31.825 -4.872 11.162 1.000 38.416 329 ILE A N 1
ATOM 2474 C CA . ILE A 1 330 ? 32.446 -3.606 11.509 1.000 42.257 329 ILE A CA 1
ATOM 2475 C C . ILE A 1 330 ? 31.445 -2.822 12.359 1.000 45.285 329 ILE A C 1
ATOM 2476 O O . ILE A 1 330 ? 30.314 -2.593 11.930 1.000 43.424 329 ILE A O 1
ATOM 2481 N N . PRO A 1 331 ? 31.803 -2.416 13.601 1.000 51.901 330 PRO A N 1
ATOM 2482 C CA . PRO A 1 331 ? 30.851 -1.755 14.500 1.000 49.374 330 PRO A CA 1
ATOM 2483 C C . PRO A 1 331 ? 30.161 -0.566 13.839 1.000 48.892 330 PRO A C 1
ATOM 2484 O O . PRO A 1 331 ? 28.941 -0.421 13.931 1.000 51.307 330 PRO A O 1
ATOM 2488 N N . HIS A 1 332 ? 30.952 0.263 13.152 1.000 43.026 331 HIS A N 1
ATOM 2489 C CA . HIS A 1 332 ? 30.425 1.470 12.537 1.000 48.304 331 HIS A CA 1
ATOM 2490 C C . HIS A 1 332 ? 29.622 1.162 11.264 1.000 45.761 331 HIS A C 1
ATOM 2491 O O . HIS A 1 332 ? 28.997 2.058 10.705 1.000 47.131 331 HIS A O 1
ATOM 2498 N N . LEU A 1 333 ? 29.582 -0.101 10.818 1.000 45.085 332 LEU A N 1
ATOM 2499 C CA . LEU A 1 333 ? 28.699 -0.502 9.725 1.000 40.676 332 LEU A CA 1
ATOM 2500 C C . LEU A 1 333 ? 27.516 -1.325 10.234 1.000 37.794 332 LEU A C 1
ATOM 2501 O O . LEU A 1 333 ? 26.801 -1.915 9.426 1.000 44.102 332 LEU A O 1
ATOM 2506 N N . SER A 1 334 ? 27.322 -1.337 11.564 1.000 37.574 333 SER A N 1
ATOM 2507 C CA . SER A 1 334 ? 26.361 -2.168 12.274 1.000 33.878 333 SER A CA 1
ATOM 2508 C C . SER A 1 334 ? 25.212 -1.323 12.810 1.000 34.959 333 SER A C 1
ATOM 2509 O O . SER A 1 334 ? 25.455 -0.423 13.611 1.000 35.533 333 SER A O 1
ATOM 2512 N N . GLU A 1 335 ? 23.976 -1.665 12.421 1.000 34.426 334 GLU A N 1
ATOM 2513 C CA . GLU A 1 335 ? 22.799 -0.985 12.930 1.000 37.141 334 GLU A CA 1
ATOM 2514 C C . GLU A 1 335 ? 22.753 -1.044 14.461 1.000 43.744 334 GLU A C 1
ATOM 2515 O O . GLU A 1 335 ? 22.559 -0.030 15.128 1.000 45.443 334 GLU A O 1
ATOM 2521 N N . ALA A 1 336 ? 22.929 -2.234 15.029 1.000 47.962 335 ALA A N 1
ATOM 2522 C CA . ALA A 1 336 ? 22.756 -2.395 16.463 1.000 50.210 335 ALA A CA 1
ATOM 2523 C C . ALA A 1 336 ? 23.667 -1.424 17.214 1.000 49.749 335 ALA A C 1
ATOM 2524 O O . ALA A 1 336 ? 23.221 -0.753 18.148 1.000 49.530 335 ALA A O 1
ATOM 2526 N N . TRP A 1 337 ? 24.933 -1.335 16.787 1.000 46.300 336 TRP A N 1
ATOM 2527 C CA . TRP A 1 337 ? 25.889 -0.472 17.459 1.000 49.291 336 TRP A CA 1
ATOM 2528 C C . TRP A 1 337 ? 25.526 0.998 17.241 1.000 46.018 336 TRP A C 1
ATOM 2529 O O . TRP A 1 337 ? 25.305 1.733 18.192 1.000 48.722 336 TRP A O 1
ATOM 2540 N N . VAL A 1 338 ? 25.451 1.418 15.981 1.000 44.855 337 VAL A N 1
ATOM 2541 C CA . VAL A 1 338 ? 25.205 2.810 15.642 1.000 43.073 337 VAL A CA 1
ATOM 2542 C C . VAL A 1 338 ? 23.839 3.261 16.171 1.000 45.044 337 VAL A C 1
ATOM 2543 O O . VAL A 1 338 ? 23.725 4.361 16.716 1.000 42.536 337 VAL A O 1
ATOM 2547 N N . ARG A 1 339 ? 22.804 2.426 16.015 1.000 45.365 338 ARG A N 1
ATOM 2548 C CA . ARG A 1 339 ? 21.436 2.894 16.194 1.000 49.954 338 ARG A CA 1
ATOM 2549 C C . ARG A 1 339 ? 20.939 2.637 17.618 1.000 50.076 338 ARG A C 1
ATOM 2550 O O . ARG A 1 339 ? 20.059 3.376 18.063 1.000 45.262 338 ARG A O 1
ATOM 2558 N N . TYR A 1 340 ? 21.499 1.617 18.312 1.000 47.991 339 TYR A N 1
ATOM 2559 C CA . TYR A 1 340 ? 20.980 1.165 19.602 1.000 51.670 339 TYR A CA 1
ATOM 2560 C C . TYR A 1 340 ? 22.054 0.959 20.684 1.000 57.962 339 TYR A C 1
ATOM 2561 O O . TYR A 1 340 ? 21.751 0.495 21.792 1.000 55.645 339 TYR A O 1
ATOM 2570 N N . ASP A 1 341 ? 23.311 1.280 20.362 1.000 62.171 340 ASP A N 1
ATOM 2571 C CA . ASP A 1 341 ? 24.403 1.258 21.322 1.000 66.360 340 ASP A CA 1
ATOM 2572 C C . ASP A 1 341 ? 24.553 -0.145 21.907 1.000 63.630 340 ASP A C 1
ATOM 2573 O O . ASP A 1 341 ? 24.840 -0.311 23.091 1.000 70.913 340 ASP A O 1
ATOM 2578 N N . ASP A 1 342 ? 24.371 -1.145 21.043 1.000 59.230 341 ASP A N 1
ATOM 2579 C CA . ASP A 1 342 ? 24.460 -2.547 21.403 1.000 61.423 341 ASP A CA 1
ATOM 2580 C C . ASP A 1 342 ? 25.433 -3.205 20.420 1.000 63.618 341 ASP A C 1
ATOM 2581 O O . ASP A 1 342 ? 25.058 -3.526 19.294 1.000 58.230 341 ASP A O 1
ATOM 2586 N N . LYS A 1 343 ? 26.700 -3.354 20.837 1.000 64.996 342 LYS A N 1
ATOM 2587 C CA . LYS A 1 343 ? 27.746 -3.946 20.011 1.000 63.376 342 LYS A CA 1
ATOM 2588 C C . LYS A 1 343 ? 27.702 -5.466 20.171 1.000 61.510 342 LYS A C 1
ATOM 2589 O O . LYS A 1 343 ? 27.924 -5.978 21.263 1.000 60.263 342 LYS A O 1
ATOM 2595 N N . ILE A 1 344 ? 27.430 -6.182 19.074 1.000 61.346 343 ILE A N 1
ATOM 2596 C CA . ILE A 1 344 ? 27.155 -7.607 19.143 1.000 61.886 343 ILE A CA 1
ATOM 2597 C C . ILE A 1 344 ? 28.115 -8.410 18.261 1.000 58.480 343 ILE A C 1
ATOM 2598 O O . ILE A 1 344 ? 27.939 -9.620 18.117 1.000 58.558 343 ILE A O 1
ATOM 2603 N N . ALA A 1 345 ? 29.136 -7.763 17.686 1.000 50.745 344 ALA A N 1
ATOM 2604 C CA . ALA A 1 345 ? 30.109 -8.480 16.879 1.000 49.721 344 ALA A CA 1
ATOM 2605 C C . ALA A 1 345 ? 31.372 -7.649 16.704 1.000 54.988 344 ALA A C 1
ATOM 2606 O O . ALA A 1 345 ? 31.303 -6.422 16.583 1.000 57.453 344 ALA A O 1
ATOM 2608 N N . GLY A 1 346 ? 32.510 -8.353 16.661 1.000 51.875 345 GLY A N 1
ATOM 2609 C CA . GLY A 1 346 ? 33.809 -7.723 16.515 1.000 55.451 345 GLY A CA 1
ATOM 2610 C C . GLY A 1 346 ? 34.247 -7.642 15.053 1.000 56.594 345 GLY A C 1
ATOM 2611 O O . GLY A 1 346 ? 33.730 -8.374 14.198 1.000 50.025 345 GLY A O 1
ATOM 2612 N N . GLY A 1 347 ? 35.211 -6.738 14.801 1.000 51.971 346 GLY A N 1
ATOM 2613 C CA . GLY A 1 347 ? 35.872 -6.617 13.512 1.000 51.236 346 GLY A CA 1
ATOM 2614 C C . GLY A 1 347 ? 37.333 -7.066 13.582 1.000 52.972 346 GLY A C 1
ATOM 2615 O O . GLY A 1 347 ? 38.187 -6.521 12.884 1.000 50.568 346 GLY A O 1
ATOM 2616 N N . SER A 1 348 ? 37.600 -8.079 14.418 1.000 49.941 347 SER A N 1
ATOM 2617 C CA . SER A 1 348 ? 38.946 -8.569 14.672 1.000 48.462 347 SER A CA 1
ATOM 2618 C C . SER A 1 348 ? 39.471 -9.390 13.492 1.000 47.564 347 SER A C 1
ATOM 2619 O O . SER A 1 348 ? 40.669 -9.351 13.176 1.000 45.437 347 SER A O 1
ATOM 2622 N N . THR A 1 349 ? 38.558 -10.110 12.831 1.000 40.670 348 THR A N 1
ATOM 2623 C CA . THR A 1 349 ? 38.918 -11.064 11.790 1.000 38.232 348 THR A CA 1
ATOM 2624 C C . THR A 1 349 ? 38.180 -10.736 10.490 1.000 34.079 348 THR A C 1
ATOM 2625 O O . THR A 1 349 ? 37.046 -10.267 10.501 1.000 35.456 348 THR A O 1
ATOM 2629 N N . GLY A 1 350 ? 38.831 -11.039 9.361 1.000 35.559 349 GLY A N 1
ATOM 2630 C CA . GLY A 1 350 ? 38.224 -10.999 8.038 1.000 34.500 349 GLY A CA 1
ATOM 2631 C C . GLY A 1 350 ? 38.045 -12.399 7.443 1.000 34.670 349 GLY A C 1
ATOM 2632 O O . GLY A 1 350 ? 38.553 -13.374 7.978 1.000 36.074 349 GLY A O 1
ATOM 2633 N N . THR A 1 351 ? 37.308 -12.498 6.331 1.000 37.254 350 THR A N 1
ATOM 2634 C CA . THR A 1 351 ? 37.041 -13.776 5.690 1.000 39.127 350 THR A CA 1
ATOM 2635 C C . THR A 1 351 ? 37.051 -13.592 4.166 1.000 39.579 350 THR A C 1
ATOM 2636 O O . THR A 1 351 ? 36.503 -12.615 3.637 1.000 44.354 350 THR A O 1
ATOM 2640 N N . PRO A 1 352 ? 37.682 -14.516 3.407 1.000 34.012 351 PRO A N 1
ATOM 2641 C CA . PRO A 1 352 ? 37.791 -14.380 1.955 1.000 33.892 351 PRO A CA 1
ATOM 2642 C C . PRO A 1 352 ? 36.448 -14.229 1.251 1.000 36.586 351 PRO A C 1
ATOM 2643 O O . PRO A 1 352 ? 36.355 -13.496 0.267 1.000 37.991 351 PRO A O 1
ATOM 2647 N N . HIS A 1 353 ? 35.414 -14.936 1.736 1.000 35.516 352 HIS A N 1
ATOM 2648 C CA . HIS A 1 353 ? 34.139 -14.922 1.029 1.000 35.448 352 HIS A CA 1
ATOM 2649 C C . HIS A 1 353 ? 33.506 -13.528 1.039 1.000 34.631 352 HIS A C 1
ATOM 2650 O O . HIS A 1 353 ? 32.818 -13.164 0.085 1.000 41.725 352 HIS A O 1
ATOM 2657 N N . ALA A 1 354 ? 33.763 -12.737 2.083 1.000 32.553 353 ALA A N 1
ATOM 2658 C CA . ALA A 1 354 ? 33.234 -11.382 2.150 1.000 32.806 353 ALA A CA 1
ATOM 2659 C C . ALA A 1 354 ? 33.905 -10.494 1.094 1.000 36.370 353 ALA A C 1
ATOM 2660 O O . ALA A 1 354 ? 33.260 -9.617 0.524 1.000 37.601 353 ALA A O 1
ATOM 2662 N N . THR A 1 355 ? 35.205 -10.710 0.839 1.000 35.020 354 THR A N 1
ATOM 2663 C CA . THR A 1 355 ? 35.916 -9.941 -0.171 1.000 32.650 354 THR A CA 1
ATOM 2664 C C . THR A 1 355 ? 35.426 -10.387 -1.546 1.000 32.623 354 THR A C 1
ATOM 2665 O O . THR A 1 355 ? 35.280 -9.571 -2.454 1.000 35.392 354 THR A O 1
ATOM 2669 N N . ALA A 1 356 ? 35.169 -11.692 -1.695 1.000 32.731 355 ALA A N 1
ATOM 2670 C CA . ALA A 1 356 ? 34.698 -12.238 -2.960 1.000 33.726 355 ALA A CA 1
ATOM 2671 C C . ALA A 1 356 ? 33.255 -11.803 -3.235 1.000 34.486 355 ALA A C 1
ATOM 2672 O O . ALA A 1 356 ? 32.884 -11.517 -4.379 1.000 32.085 355 ALA A O 1
ATOM 2674 N N . LEU A 1 357 ? 32.433 -11.734 -2.180 1.000 34.317 356 LEU A N 1
ATOM 2675 C CA . LEU A 1 357 ? 31.099 -11.158 -2.308 1.000 35.046 356 LEU A CA 1
ATOM 2676 C C . LEU A 1 357 ? 31.172 -9.791 -2.992 1.000 33.045 356 LEU A C 1
ATOM 2677 O O . LEU A 1 357 ? 30.256 -9.427 -3.719 1.000 25.718 356 LEU A O 1
ATOM 2682 N N . SER A 1 358 ? 32.255 -9.035 -2.747 1.000 34.645 357 SER A N 1
ATOM 2683 C CA . SER A 1 358 ? 32.303 -7.636 -3.155 1.000 36.734 357 SER A CA 1
ATOM 2684 C C . SER A 1 358 ? 32.586 -7.508 -4.647 1.000 35.548 357 SER A C 1
ATOM 2685 O O . SER A 1 358 ? 32.565 -6.402 -5.193 1.000 36.796 357 SER A O 1
ATOM 2688 N N . TYR A 1 359 ? 32.871 -8.644 -5.290 1.000 34.745 358 TYR A N 1
ATOM 2689 C CA . TYR A 1 359 ? 33.036 -8.704 -6.735 1.000 35.367 358 TYR A CA 1
ATOM 2690 C C . TYR A 1 359 ? 31.709 -8.449 -7.446 1.000 36.543 358 TYR A C 1
ATOM 2691 O O . TYR A 1 359 ? 31.707 -8.142 -8.636 1.000 42.503 358 TYR A O 1
ATOM 2700 N N . MET A 1 360 ? 30.587 -8.608 -6.730 1.000 35.161 359 MET A N 1
ATOM 2701 C CA . MET A 1 360 ? 29.276 -8.306 -7.283 1.000 36.949 359 MET A CA 1
ATOM 2702 C C . MET A 1 360 ? 29.032 -6.794 -7.342 1.000 40.353 359 MET A C 1
ATOM 2703 O O . MET A 1 360 ? 28.110 -6.376 -8.038 1.000 44.673 359 MET A O 1
ATOM 2708 N N . VAL A 1 361 ? 29.819 -5.998 -6.594 1.000 38.258 360 VAL A N 1
ATOM 2709 C CA . VAL A 1 361 ? 29.713 -4.549 -6.595 1.000 37.926 360 VAL A CA 1
ATOM 2710 C C . VAL A 1 361 ? 30.844 -3.943 -7.426 1.000 40.461 360 VAL A C 1
ATOM 2711 O O . VAL A 1 361 ? 30.603 -3.014 -8.189 1.000 37.042 360 VAL A O 1
ATOM 2715 N N . ASP A 1 362 ? 32.083 -4.420 -7.184 1.000 42.342 361 ASP A N 1
ATOM 2716 C CA . ASP A 1 362 ? 33.289 -3.908 -7.822 1.000 37.505 361 ASP A CA 1
ATOM 2717 C C . ASP A 1 362 ? 34.263 -5.052 -8.127 1.000 38.748 361 ASP A C 1
ATOM 2718 O O . ASP A 1 362 ? 35.171 -5.347 -7.341 1.000 33.827 361 ASP A O 1
ATOM 2723 N N . PRO A 1 363 ? 34.122 -5.733 -9.290 1.000 39.480 362 PRO A N 1
ATOM 2724 C CA . PRO A 1 363 ? 34.913 -6.929 -9.574 1.000 41.630 362 PRO A CA 1
ATOM 2725 C C . PRO A 1 363 ? 36.416 -6.739 -9.765 1.000 43.225 362 PRO A C 1
ATOM 2726 O O . PRO A 1 363 ? 37.170 -7.686 -9.582 1.000 46.324 362 PRO A O 1
ATOM 2730 N N . GLU A 1 364 ? 36.861 -5.536 -10.134 1.000 47.588 363 GLU A N 1
ATOM 2731 C CA . GLU A 1 364 ? 38.281 -5.323 -10.378 1.000 46.543 363 GLU A CA 1
ATOM 2732 C C . GLU A 1 364 ? 39.016 -5.248 -9.039 1.000 46.397 363 GLU A C 1
ATOM 2733 O O . GLU A 1 364 ? 40.010 -5.948 -8.823 1.000 45.363 363 GLU A O 1
ATOM 2739 N N . GLY A 1 365 ? 38.492 -4.404 -8.143 1.000 43.893 364 GLY A N 1
ATOM 2740 C CA . GLY A 1 365 ? 39.088 -4.190 -6.841 1.000 44.800 364 GLY A CA 1
ATOM 2741 C C . GLY A 1 365 ? 38.967 -5.425 -5.953 1.000 46.041 364 GLY A C 1
ATOM 2742 O O . GLY A 1 365 ? 39.714 -5.554 -4.988 1.000 47.309 364 GLY A O 1
ATOM 2743 N N . ALA A 1 366 ? 38.020 -6.323 -6.274 1.000 49.470 365 ALA A N 1
ATOM 2744 C CA . ALA A 1 366 ? 37.821 -7.544 -5.499 1.000 48.547 365 ALA A CA 1
ATOM 2745 C C . ALA A 1 366 ? 38.948 -8.536 -5.772 1.000 43.490 365 ALA A C 1
ATOM 2746 O O . ALA A 1 366 ? 39.534 -9.098 -4.847 1.000 40.232 365 ALA A O 1
ATOM 2748 N N . VAL A 1 367 ? 39.255 -8.721 -7.055 1.000 43.379 366 VAL A N 1
ATOM 2749 C CA . VAL A 1 367 ? 40.337 -9.595 -7.474 1.000 44.407 366 VAL A CA 1
ATOM 2750 C C . VAL A 1 367 ? 41.688 -9.052 -7.001 1.000 44.973 366 VAL A C 1
ATOM 2751 O O . VAL A 1 367 ? 42.490 -9.823 -6.491 1.000 38.980 366 VAL A O 1
ATOM 2755 N N . LYS A 1 368 ? 41.934 -7.739 -7.166 1.000 50.216 367 LYS A N 1
ATOM 2756 C CA . LYS A 1 368 ? 43.131 -7.098 -6.629 1.000 51.325 367 LYS A CA 1
ATOM 2757 C C . LYS A 1 368 ? 43.307 -7.480 -5.166 1.000 47.819 367 LYS A C 1
ATOM 2758 O O . LYS A 1 368 ? 44.384 -7.885 -4.752 1.000 51.665 367 LYS A O 1
ATOM 2764 N N . SER A 1 369 ? 42.237 -7.292 -4.393 1.000 49.615 368 SER A N 1
ATOM 2765 C CA . SER A 1 369 ? 42.265 -7.440 -2.949 1.000 51.088 368 SER A CA 1
ATOM 2766 C C . SER A 1 369 ? 42.586 -8.886 -2.560 1.000 49.520 368 SER A C 1
ATOM 2767 O O . SER A 1 369 ? 43.455 -9.115 -1.722 1.000 51.728 368 SER A O 1
ATOM 2770 N N . LEU A 1 370 ? 41.900 -9.854 -3.182 1.000 48.428 369 LEU A N 1
ATOM 2771 C CA . LEU A 1 370 ? 42.067 -11.268 -2.866 1.000 45.662 369 LEU A CA 1
ATOM 2772 C C . LEU A 1 370 ? 43.483 -11.720 -3.225 1.000 50.424 369 LEU A C 1
ATOM 2773 O O . LEU A 1 370 ? 44.097 -12.523 -2.508 1.000 46.192 369 LEU A O 1
ATOM 2778 N N . LYS A 1 371 ? 43.978 -11.192 -4.356 1.000 49.129 370 LYS A N 1
ATOM 2779 C CA . LYS A 1 371 ? 45.351 -11.399 -4.797 1.000 49.803 370 LYS A CA 1
ATOM 2780 C C . LYS A 1 371 ? 46.338 -10.805 -3.798 1.000 47.585 370 LYS A C 1
ATOM 2781 O O . LYS A 1 371 ? 47.306 -11.464 -3.438 1.000 48.450 370 LYS A O 1
ATOM 2787 N N . SER A 1 372 ? 46.114 -9.541 -3.419 1.000 48.592 371 SER A N 1
ATOM 2788 C CA . SER A 1 372 ? 46.855 -8.891 -2.347 1.000 51.564 371 SER A CA 1
ATOM 2789 C C . SER A 1 372 ? 46.913 -9.792 -1.108 1.000 54.995 371 SER A C 1
ATOM 2790 O O . SER A 1 372 ? 47.983 -9.951 -0.509 1.000 49.508 371 SER A O 1
ATOM 2793 N N . ILE A 1 373 ? 45.770 -10.418 -0.763 1.000 54.289 372 ILE A N 1
ATOM 2794 C CA . ILE A 1 373 ? 45.668 -11.258 0.425 1.000 54.892 372 ILE A CA 1
ATOM 2795 C C . ILE A 1 373 ? 46.560 -12.493 0.273 1.000 52.482 372 ILE A C 1
ATOM 2796 O O . ILE A 1 373 ? 47.328 -12.825 1.174 1.000 51.234 372 ILE A O 1
ATOM 2801 N N . LYS A 1 374 ? 46.470 -13.174 -0.873 1.000 51.265 373 LYS A N 1
ATOM 2802 C CA . LYS A 1 374 ? 47.223 -14.402 -1.080 1.000 53.816 373 LYS A CA 1
ATOM 2803 C C . LYS A 1 374 ? 48.722 -14.139 -1.221 1.000 58.079 373 LYS A C 1
ATOM 2804 O O . LYS A 1 374 ? 49.515 -15.066 -1.059 1.000 61.502 373 LYS A O 1
ATOM 2810 N N . ALA A 1 375 ? 49.116 -12.911 -1.580 1.000 60.085 374 ALA A N 1
ATOM 2811 C CA . ALA A 1 375 ? 50.531 -12.574 -1.633 1.000 57.673 374 ALA A CA 1
ATOM 2812 C C . ALA A 1 375 ? 51.064 -12.479 -0.205 1.000 60.950 374 ALA A C 1
ATOM 2813 O O . ALA A 1 375 ? 52.136 -12.997 0.086 1.000 66.717 374 ALA A O 1
ATOM 2815 N N . LEU A 1 376 ? 50.286 -11.846 0.683 1.000 60.974 375 LEU A N 1
ATOM 2816 C CA . LEU A 1 376 ? 50.668 -11.669 2.077 1.000 65.187 375 LEU A CA 1
ATOM 2817 C C . LEU A 1 376 ? 50.697 -13.013 2.805 1.000 66.858 375 LEU A C 1
ATOM 2818 O O . LEU A 1 376 ? 51.502 -13.221 3.711 1.000 64.264 375 LEU A O 1
ATOM 2823 N N . TYR A 1 377 ? 49.772 -13.907 2.437 1.000 67.004 376 TYR A N 1
ATOM 2824 C CA . TYR A 1 377 ? 49.533 -15.119 3.204 1.000 59.623 376 TYR A CA 1
ATOM 2825 C C . TYR A 1 377 ? 49.469 -16.312 2.254 1.000 59.994 376 TYR A C 1
ATOM 2826 O O . TYR A 1 377 ? 48.401 -16.882 2.048 1.000 58.349 376 TYR A O 1
ATOM 2835 N N . PRO A 1 378 ? 50.610 -16.763 1.682 1.000 63.394 377 PRO A N 1
ATOM 2836 C CA . PRO A 1 378 ? 50.593 -17.833 0.674 1.000 58.227 377 PRO A CA 1
ATOM 2837 C C . PRO A 1 378 ? 50.023 -19.149 1.202 1.000 51.526 377 PRO A C 1
ATOM 2838 O O . PRO A 1 378 ? 49.507 -19.964 0.436 1.000 46.327 377 PRO A O 1
ATOM 2842 N N . ALA A 1 379 ? 50.090 -19.323 2.526 1.000 48.074 378 ALA A N 1
ATOM 2843 C CA . ALA A 1 379 ? 49.604 -20.523 3.180 1.000 50.390 378 ALA A CA 1
ATOM 2844 C C . ALA A 1 379 ? 48.072 -20.590 3.220 1.000 50.883 378 ALA A C 1
ATOM 2845 O O . ALA A 1 379 ? 47.522 -21.610 3.637 1.000 43.834 378 ALA A O 1
ATOM 2847 N N . ILE A 1 380 ? 47.373 -19.533 2.777 1.000 53.778 379 ILE A N 1
ATOM 2848 C CA . ILE A 1 380 ? 45.914 -19.517 2.837 1.000 55.563 379 ILE A CA 1
ATOM 2849 C C . ILE A 1 380 ? 45.298 -20.537 1.878 1.000 52.997 379 ILE A C 1
ATOM 2850 O O . ILE A 1 380 ? 44.158 -20.955 2.086 1.000 51.281 379 ILE A O 1
ATOM 2855 N N . GLU A 1 381 ? 46.026 -20.882 0.806 1.000 52.763 380 GLU A N 1
ATOM 2856 C CA . GLU A 1 381 ? 45.524 -21.796 -0.206 1.000 50.495 380 GLU A CA 1
ATOM 2857 C C . GLU A 1 381 ? 45.663 -23.223 0.303 1.000 45.272 380 GLU A C 1
ATOM 2858 O O . GLU A 1 381 ? 46.741 -23.605 0.743 1.000 42.498 380 GLU A O 1
ATOM 2864 N N . THR A 1 382 ? 44.554 -23.969 0.264 1.000 44.256 381 THR A N 1
ATOM 2865 C CA . THR A 1 382 ? 44.569 -25.425 0.329 1.000 40.170 381 THR A CA 1
ATOM 2866 C C . THR A 1 382 ? 43.863 -25.941 -0.920 1.000 42.630 381 THR A C 1
ATOM 2867 O O . THR A 1 382 ? 43.384 -25.160 -1.742 1.000 41.857 381 THR A O 1
ATOM 2871 N N . SER A 1 383 ? 43.790 -27.268 -1.033 1.000 44.688 382 SER A N 1
ATOM 2872 C CA . SER A 1 383 ? 43.186 -27.935 -2.175 1.000 46.439 382 SER A CA 1
ATOM 2873 C C . SER A 1 383 ? 41.665 -28.009 -2.014 1.000 44.524 382 SER A C 1
ATOM 2874 O O . SER A 1 383 ? 40.949 -28.353 -2.950 1.000 41.700 382 SER A O 1
ATOM 2877 N N . TYR A 1 384 ? 41.165 -27.682 -0.822 1.000 43.769 383 TYR A N 1
ATOM 2878 C CA . TYR A 1 384 ? 39.732 -27.626 -0.601 1.000 45.067 383 TYR A CA 1
ATOM 2879 C C . TYR A 1 384 ? 39.235 -26.184 -0.708 1.000 43.892 383 TYR A C 1
ATOM 2880 O O . TYR A 1 384 ? 38.031 -25.953 -0.658 1.000 36.653 383 TYR A O 1
ATOM 2889 N N . GLY A 1 385 ? 40.165 -25.231 -0.856 1.000 42.641 384 GLY A N 1
ATOM 2890 C CA . GLY A 1 385 ? 39.835 -23.819 -0.967 1.000 45.083 384 GLY A CA 1
ATOM 2891 C C . GLY A 1 385 ? 40.692 -22.982 -0.017 1.000 46.427 384 GLY A C 1
ATOM 2892 O O . GLY A 1 385 ? 41.528 -23.512 0.719 1.000 45.175 384 GLY A O 1
ATOM 2893 N N . TRP A 1 386 ? 40.474 -21.666 -0.044 1.000 42.319 385 TRP A N 1
ATOM 2894 C CA . TRP A 1 386 ? 41.135 -20.781 0.892 1.000 43.015 385 TRP A CA 1
ATOM 2895 C C . TRP A 1 386 ? 40.512 -21.001 2.271 1.000 41.315 385 TRP A C 1
ATOM 2896 O O . TRP A 1 386 ? 39.344 -21.370 2.374 1.000 38.855 385 TRP A O 1
ATOM 2907 N N . TYR A 1 387 ? 41.321 -20.830 3.322 1.000 39.618 386 TYR A N 1
ATOM 2908 C CA . TYR A 1 387 ? 40.841 -20.964 4.686 1.000 38.700 386 TYR A CA 1
ATOM 2909 C C . TYR A 1 387 ? 39.866 -19.834 4.982 1.000 37.954 386 TYR A C 1
ATOM 2910 O O . TYR A 1 387 ? 39.970 -18.752 4.418 1.000 42.687 386 TYR A O 1
ATOM 2919 N N . ASP A 1 388 ? 38.957 -20.072 5.927 1.000 39.377 387 ASP A N 1
ATOM 2920 C CA . ASP A 1 388 ? 37.784 -19.231 6.084 1.000 39.334 387 ASP A CA 1
ATOM 2921 C C . ASP A 1 388 ? 38.080 -17.938 6.842 1.000 39.478 387 ASP A C 1
ATOM 2922 O O . ASP A 1 388 ? 37.467 -16.913 6.555 1.000 40.659 387 ASP A O 1
ATOM 2927 N N . ALA A 1 389 ? 39.000 -17.969 7.808 1.000 41.704 388 ALA A N 1
ATOM 2928 C CA . ALA A 1 389 ? 39.254 -16.803 8.643 1.000 44.178 388 ALA A CA 1
ATOM 2929 C C . ALA A 1 389 ? 40.722 -16.399 8.574 1.000 45.643 388 ALA A C 1
ATOM 2930 O O . ALA A 1 389 ? 41.584 -17.282 8.564 1.000 43.523 388 ALA A O 1
ATOM 2932 N N . VAL A 1 390 ? 40.971 -15.071 8.560 1.000 46.703 389 VAL A N 1
ATOM 2933 C CA . VAL A 1 390 ? 42.315 -14.504 8.600 1.000 52.113 389 VAL A CA 1
ATOM 2934 C C . VAL A 1 390 ? 42.293 -13.268 9.506 1.000 58.400 389 VAL A C 1
ATOM 2935 O O . VAL A 1 390 ? 41.529 -12.328 9.275 1.000 56.099 389 VAL A O 1
ATOM 2939 N N . ASP A 1 391 ? 43.191 -13.280 10.499 1.000 64.093 390 ASP A N 1
ATOM 2940 C CA . ASP A 1 391 ? 43.343 -12.247 11.515 1.000 66.063 390 ASP A CA 1
ATOM 2941 C C . ASP A 1 391 ? 44.096 -11.056 10.919 1.000 66.277 390 ASP A C 1
ATOM 2942 O O . ASP A 1 391 ? 44.653 -11.177 9.829 1.000 72.211 390 ASP A O 1
ATOM 2947 N N . SER A 1 392 ? 44.127 -9.914 11.629 1.000 63.655 391 SER A N 1
ATOM 2948 C CA . SER A 1 392 ? 44.930 -8.772 11.200 1.000 65.554 391 SER A CA 1
ATOM 2949 C C . SER A 1 392 ? 46.416 -9.042 11.440 1.000 67.797 391 SER A C 1
ATOM 2950 O O . SER A 1 392 ? 47.262 -8.564 10.689 1.000 62.755 391 SER A O 1
ATOM 2953 N N . LYS A 1 393 ? 46.711 -9.845 12.471 1.000 72.672 392 LYS A N 1
ATOM 2954 C CA . LYS A 1 393 ? 48.071 -10.229 12.814 1.000 74.053 392 LYS A CA 1
ATOM 2955 C C . LYS A 1 393 ? 48.579 -11.296 11.842 1.000 70.127 392 LYS A C 1
ATOM 2956 O O . LYS A 1 393 ? 49.787 -11.497 11.733 1.000 63.475 392 LYS A O 1
ATOM 2962 N N . GLY A 1 394 ? 47.655 -11.986 11.154 1.000 65.437 393 GLY A N 1
ATOM 2963 C CA . GLY A 1 394 ? 48.008 -12.977 10.144 1.000 62.044 393 GLY A CA 1
ATOM 2964 C C . GLY A 1 394 ? 47.670 -14.420 10.548 1.000 57.881 393 GLY A C 1
ATOM 2965 O O . GLY A 1 394 ? 47.863 -15.345 9.760 1.000 52.299 393 GLY A O 1
ATOM 2966 N N . ARG A 1 395 ? 47.172 -14.620 11.773 1.000 58.636 394 ARG A N 1
ATOM 2967 C CA . ARG A 1 395 ? 46.686 -15.921 12.205 1.000 60.522 394 ARG A CA 1
ATOM 2968 C C . ARG A 1 395 ? 45.466 -16.318 11.366 1.000 63.997 394 ARG A C 1
ATOM 2969 O O . ARG A 1 395 ? 44.845 -15.489 10.696 1.000 61.383 394 ARG A O 1
ATOM 2977 N N . MET A 1 396 ? 45.138 -17.614 11.400 1.000 61.290 395 MET A N 1
ATOM 2978 C CA . MET A 1 396 ? 44.316 -18.228 10.371 1.000 58.791 395 MET A CA 1
ATOM 2979 C C . MET A 1 396 ? 43.534 -19.411 10.929 1.000 56.564 395 MET A C 1
ATOM 2980 O O . MET A 1 396 ? 43.989 -20.084 11.847 1.000 61.041 395 MET A O 1
ATOM 2985 N N . SER A 1 397 ? 42.357 -19.660 10.342 1.000 53.311 396 SER A N 1
ATOM 2986 C CA . SER A 1 397 ? 41.549 -20.807 10.717 1.000 48.978 396 SER A CA 1
ATOM 2987 C C . SER A 1 397 ? 42.073 -22.052 10.010 1.000 47.096 396 SER A C 1
ATOM 2988 O O . SER A 1 397 ? 42.895 -21.966 9.100 1.000 51.207 396 SER A O 1
ATOM 2991 N N . THR A 1 398 ? 41.595 -23.199 10.494 1.000 42.908 397 THR A N 1
ATOM 2992 C CA . THR A 1 398 ? 41.740 -24.489 9.847 1.000 46.621 397 THR A CA 1
ATOM 2993 C C . THR A 1 398 ? 40.430 -24.847 9.149 1.000 47.792 397 THR A C 1
ATOM 2994 O O . THR A 1 398 ? 40.416 -25.702 8.260 1.000 39.517 397 THR A O 1
ATOM 2998 N N . LYS A 1 399 ? 39.339 -24.185 9.576 1.000 49.027 398 LYS A N 1
ATOM 2999 C CA . LYS A 1 399 ? 38.010 -24.397 9.019 1.000 48.921 398 LYS A CA 1
ATOM 3000 C C . LYS A 1 399 ? 37.908 -23.855 7.591 1.000 45.529 398 LYS A C 1
ATOM 3001 O O . LYS A 1 399 ? 38.498 -22.835 7.263 1.000 54.292 398 LYS A O 1
ATOM 3007 N N . ILE A 1 400 ? 37.207 -24.601 6.733 1.000 42.463 399 ILE A N 1
ATOM 3008 C CA . ILE A 1 400 ? 36.650 -24.094 5.493 1.000 39.762 399 ILE A CA 1
ATOM 3009 C C . ILE A 1 400 ? 35.173 -24.468 5.516 1.000 38.004 399 ILE A C 1
ATOM 3010 O O . ILE A 1 400 ? 34.843 -25.585 5.908 1.000 35.556 399 ILE A O 1
ATOM 3015 N N . LEU A 1 401 ? 34.300 -23.525 5.131 1.000 38.958 400 LEU A N 1
ATOM 3016 C CA . LEU A 1 401 ? 32.859 -23.697 5.255 1.000 35.311 400 LEU A CA 1
ATOM 3017 C C . LEU A 1 401 ? 32.181 -23.681 3.888 1.000 34.340 400 LEU A C 1
ATOM 3018 O O . LEU A 1 401 ? 32.457 -22.814 3.060 1.000 40.022 400 LEU A O 1
ATOM 3023 N N . SER A 1 402 ? 31.249 -24.622 3.687 1.000 33.216 401 SER A N 1
ATOM 3024 C CA . SER A 1 402 ? 30.459 -24.723 2.466 1.000 35.262 401 SER A CA 1
ATOM 3025 C C . SER A 1 402 ? 29.637 -23.462 2.165 1.000 35.467 401 SER A C 1
ATOM 3026 O O . SER A 1 402 ? 29.424 -23.124 0.989 1.000 35.945 401 SER A O 1
ATOM 3029 N N . LEU A 1 403 ? 29.127 -22.812 3.219 1.000 32.520 402 LEU A N 1
ATOM 3030 C CA . LEU A 1 403 ? 28.372 -21.572 3.096 1.000 33.241 402 LEU A CA 1
ATOM 3031 C C . LEU A 1 403 ? 29.246 -20.505 2.455 1.000 33.832 402 LEU A C 1
ATOM 3032 O O . LEU A 1 403 ? 28.787 -19.770 1.578 1.000 33.053 402 LEU A O 1
ATOM 3037 N N . ASP A 1 404 ? 30.482 -20.393 2.959 1.000 33.823 403 ASP A N 1
ATOM 3038 C CA . ASP A 1 404 ? 31.401 -19.354 2.526 1.000 33.646 403 ASP A CA 1
ATOM 3039 C C . ASP A 1 404 ? 31.943 -19.682 1.135 1.000 36.952 403 ASP A C 1
ATOM 3040 O O . ASP A 1 404 ? 32.099 -18.789 0.295 1.000 36.321 403 ASP A O 1
ATOM 3045 N N . GLN A 1 405 ? 32.192 -20.970 0.874 1.000 35.387 404 GLN A N 1
ATOM 3046 C CA . GLN A 1 405 ? 32.703 -21.366 -0.427 1.000 34.234 404 GLN A CA 1
ATOM 3047 C C . GLN A 1 405 ? 31.639 -21.138 -1.497 1.000 32.136 404 GLN A C 1
ATOM 3048 O O . GLN A 1 405 ? 31.966 -20.739 -2.608 1.000 31.058 404 GLN A O 1
ATOM 3054 N N . GLY A 1 406 ? 30.371 -21.397 -1.156 1.000 32.966 405 GLY A N 1
ATOM 3055 C CA . GLY A 1 406 ? 29.253 -21.188 -2.066 1.000 29.552 405 GLY A CA 1
ATOM 3056 C C . GLY A 1 406 ? 29.030 -19.711 -2.381 1.000 28.647 405 GLY A C 1
ATOM 3057 O O . GLY A 1 406 ? 28.742 -19.348 -3.517 1.000 30.022 405 GLY A O 1
ATOM 3058 N N . MET A 1 407 ? 29.172 -18.862 -1.363 1.000 30.204 406 MET A N 1
ATOM 3059 C CA . MET A 1 407 ? 29.128 -17.419 -1.529 1.000 31.024 406 MET A CA 1
ATOM 3060 C C . MET A 1 407 ? 30.314 -16.913 -2.354 1.000 31.315 406 MET A C 1
ATOM 3061 O O . MET A 1 407 ? 30.144 -16.046 -3.199 1.000 32.814 406 MET A O 1
ATOM 3066 N N . PHE A 1 408 ? 31.513 -17.450 -2.098 1.000 33.954 407 PHE A N 1
ATOM 3067 C CA . PHE A 1 408 ? 32.719 -17.087 -2.828 1.000 33.585 407 PHE A CA 1
ATOM 3068 C C . PHE A 1 408 ? 32.535 -17.368 -4.316 1.000 36.892 407 PHE A C 1
ATOM 3069 O O . PHE A 1 408 ? 32.739 -16.488 -5.146 1.000 38.972 407 PHE A O 1
ATOM 3077 N N . VAL A 1 409 ? 32.175 -18.609 -4.646 1.000 34.476 408 VAL A N 1
ATOM 3078 C CA . VAL A 1 409 ? 32.053 -19.025 -6.032 1.000 36.004 408 VAL A CA 1
ATOM 3079 C C . VAL A 1 409 ? 30.831 -18.341 -6.644 1.000 35.672 408 VAL A C 1
ATOM 3080 O O . VAL A 1 409 ? 30.863 -17.961 -7.803 1.000 38.812 408 VAL A O 1
ATOM 3084 N N . GLY A 1 410 ? 29.740 -18.224 -5.877 1.000 34.798 409 GLY A N 1
ATOM 3085 C CA . GLY A 1 410 ? 28.502 -17.672 -6.398 1.000 32.803 409 GLY A CA 1
ATOM 3086 C C . GLY A 1 410 ? 28.662 -16.196 -6.762 1.000 32.025 409 GLY A C 1
ATOM 3087 O O . GLY A 1 410 ? 28.116 -15.712 -7.744 1.000 27.745 409 GLY A O 1
ATOM 3088 N N . ALA A 1 411 ? 29.423 -15.459 -5.965 1.000 32.854 410 ALA A N 1
ATOM 3089 C CA . ALA A 1 411 ? 29.648 -14.074 -6.315 1.000 34.301 410 ALA A CA 1
ATOM 3090 C C . ALA A 1 411 ? 30.054 -13.996 -7.788 1.000 35.875 410 ALA A C 1
ATOM 3091 O O . ALA A 1 411 ? 29.500 -13.207 -8.548 1.000 35.460 410 ALA A O 1
ATOM 3093 N N . PHE A 1 412 ? 30.983 -14.867 -8.208 1.000 37.178 411 PHE A N 1
ATOM 3094 C CA . PHE A 1 412 ? 31.550 -14.781 -9.550 1.000 34.637 411 PHE A CA 1
ATOM 3095 C C . PHE A 1 412 ? 30.560 -15.240 -10.624 1.000 34.486 411 PHE A C 1
ATOM 3096 O O . PHE A 1 412 ? 30.803 -14.996 -11.797 1.000 38.271 411 PHE A O 1
ATOM 3104 N N . LEU A 1 413 ? 29.479 -15.940 -10.238 1.000 35.333 412 LEU A N 1
ATOM 3105 C CA . LEU A 1 413 ? 28.503 -16.489 -11.177 1.000 33.770 412 LEU A CA 1
ATOM 3106 C C . LEU A 1 413 ? 27.236 -15.643 -11.203 1.000 31.880 412 LEU A C 1
ATOM 3107 O O . LEU A 1 413 ? 26.323 -15.937 -11.959 1.000 31.977 412 LEU A O 1
ATOM 3112 N N . ALA A 1 414 ? 27.178 -14.611 -10.362 1.000 33.771 413 ALA A N 1
ATOM 3113 C CA . ALA A 1 414 ? 25.933 -13.949 -10.028 1.000 37.870 413 ALA A CA 1
ATOM 3114 C C . ALA A 1 414 ? 25.264 -13.367 -11.271 1.000 42.287 413 ALA A C 1
ATOM 3115 O O . ALA A 1 414 ? 24.047 -13.378 -11.371 1.000 45.097 413 ALA A O 1
ATOM 3117 N N . GLU A 1 415 ? 26.045 -12.858 -12.224 1.000 42.469 414 GLU A N 1
ATOM 3118 C CA . GLU A 1 415 ? 25.459 -12.294 -13.429 1.000 43.142 414 GLU A CA 1
ATOM 3119 C C . GLU A 1 415 ? 24.604 -13.351 -14.134 1.000 39.733 414 GLU A C 1
ATOM 3120 O O . GLU A 1 415 ? 23.493 -13.074 -14.603 1.000 41.477 414 GLU A O 1
ATOM 3126 N N . SER A 1 416 ? 25.097 -14.592 -14.154 1.000 38.178 415 SER A N 1
ATOM 3127 C CA . SER A 1 416 ? 24.393 -15.678 -14.821 1.000 34.315 415 SER A CA 1
ATOM 3128 C C . SER A 1 416 ? 23.223 -16.174 -13.973 1.000 31.522 415 SER A C 1
ATOM 3129 O O . SER A 1 416 ? 22.184 -16.530 -14.515 1.000 31.419 415 SER A O 1
ATOM 3132 N N . ILE A 1 417 ? 23.373 -16.164 -12.642 1.000 32.715 416 ILE A N 1
ATOM 3133 C CA . ILE A 1 417 ? 22.309 -16.633 -11.761 1.000 31.993 416 ILE A CA 1
ATOM 3134 C C . ILE A 1 417 ? 21.208 -15.572 -11.713 1.000 31.595 416 ILE A C 1
ATOM 3135 O O . ILE A 1 417 ? 20.028 -15.909 -11.726 1.000 34.436 416 ILE A O 1
ATOM 3140 N N . ASN A 1 418 ? 21.600 -14.291 -11.685 1.000 32.267 417 ASN A N 1
ATOM 3141 C CA . ASN A 1 418 ? 20.673 -13.168 -11.762 1.000 33.084 417 ASN A CA 1
ATOM 3142 C C . ASN A 1 418 ? 19.815 -13.233 -13.022 1.000 35.577 417 ASN A C 1
ATOM 3143 O O . ASN A 1 418 ? 18.606 -13.036 -12.943 1.000 36.876 417 ASN A O 1
ATOM 3148 N N . ALA A 1 419 ? 20.438 -13.471 -14.182 1.000 37.241 418 ALA A N 1
ATOM 3149 C CA . ALA A 1 419 ? 19.691 -13.484 -15.434 1.000 35.318 418 ALA A CA 1
ATOM 3150 C C . ALA A 1 419 ? 18.666 -14.606 -15.409 1.000 36.230 418 ALA A C 1
ATOM 3151 O O . ALA A 1 419 ? 17.542 -14.444 -15.877 1.000 36.941 418 ALA A O 1
ATOM 3153 N N . ASP A 1 420 ? 19.054 -15.747 -14.840 1.000 40.880 419 ASP A N 1
ATOM 3154 C CA . ASP A 1 420 ? 18.170 -16.903 -14.821 1.000 39.701 419 ASP A CA 1
ATOM 3155 C C . ASP A 1 420 ? 16.971 -16.648 -13.899 1.000 36.552 419 ASP A C 1
ATOM 3156 O O . ASP A 1 420 ? 15.843 -16.929 -14.270 1.000 34.350 419 ASP A O 1
ATOM 3161 N N . VAL A 1 421 ? 17.207 -16.069 -12.721 1.000 37.324 420 VAL A N 1
ATOM 3162 C CA . VAL A 1 421 ? 16.139 -15.680 -11.810 1.000 39.529 420 VAL A CA 1
ATOM 3163 C C . VAL A 1 421 ? 15.108 -14.799 -12.523 1.000 38.908 420 VAL A C 1
ATOM 3164 O O . VAL A 1 421 ? 13.906 -15.058 -12.445 1.000 38.095 420 VAL A O 1
ATOM 3168 N N . GLU A 1 422 ? 15.597 -13.737 -13.179 1.000 37.490 421 GLU A N 1
ATOM 3169 C CA . GLU A 1 422 ? 14.767 -12.789 -13.908 1.000 36.742 421 GLU A CA 1
ATOM 3170 C C . GLU A 1 422 ? 13.943 -13.477 -14.998 1.000 40.026 421 GLU A C 1
ATOM 3171 O O . GLU A 1 422 ? 12.742 -13.190 -15.144 1.000 40.431 421 GLU A O 1
ATOM 3177 N N . ARG A 1 423 ? 14.584 -14.376 -15.761 1.000 35.431 422 ARG A N 1
ATOM 3178 C CA . ARG A 1 423 ? 13.861 -15.224 -16.700 1.000 39.479 422 ARG A CA 1
ATOM 3179 C C . ARG A 1 423 ? 12.699 -15.950 -16.002 1.000 40.564 422 ARG A C 1
ATOM 3180 O O . ARG A 1 423 ? 11.559 -15.905 -16.483 1.000 35.400 422 ARG A O 1
ATOM 3188 N N . TYR A 1 424 ? 12.975 -16.596 -14.852 1.000 40.280 423 TYR A N 1
ATOM 3189 C CA . TYR A 1 424 ? 11.945 -17.302 -14.090 1.000 38.422 423 TYR A CA 1
ATOM 3190 C C . TYR A 1 424 ? 10.820 -16.347 -13.692 1.000 34.638 423 TYR A C 1
ATOM 3191 O O . TYR A 1 424 ? 9.660 -16.604 -13.961 1.000 33.101 423 TYR A O 1
ATOM 3200 N N . LEU A 1 425 ? 11.168 -15.216 -13.081 1.000 37.375 424 LEU A N 1
ATOM 3201 C CA . LEU A 1 425 ? 10.156 -14.306 -12.582 1.000 37.786 424 LEU A CA 1
ATOM 3202 C C . LEU A 1 425 ? 9.294 -13.810 -13.744 1.000 37.626 424 LEU A C 1
ATOM 3203 O O . LEU A 1 425 ? 8.065 -13.825 -13.641 1.000 36.221 424 LEU A O 1
ATOM 3208 N N . ARG A 1 426 ? 9.934 -13.460 -14.871 1.000 38.432 425 ARG A N 1
ATOM 3209 C CA . ARG A 1 426 ? 9.219 -13.061 -16.080 1.000 36.349 425 ARG A CA 1
ATOM 3210 C C . ARG A 1 426 ? 8.219 -14.135 -16.496 1.000 34.603 425 ARG A C 1
ATOM 3211 O O . ARG A 1 426 ? 7.047 -13.823 -16.666 1.000 37.280 425 ARG A O 1
ATOM 3219 N N . ALA A 1 427 ? 8.667 -15.393 -16.608 1.000 34.355 426 ALA A N 1
ATOM 3220 C CA . ALA A 1 427 ? 7.781 -16.471 -17.015 1.000 37.815 426 ALA A CA 1
ATOM 3221 C C . ALA A 1 427 ? 6.603 -16.663 -16.047 1.000 42.058 426 ALA A C 1
ATOM 3222 O O . ALA A 1 427 ? 5.512 -17.017 -16.494 1.000 42.607 426 ALA A O 1
ATOM 3224 N N . ARG A 1 428 ? 6.798 -16.443 -14.735 1.000 42.010 427 ARG A N 1
ATOM 3225 C CA . ARG A 1 428 ? 5.763 -16.760 -13.750 1.000 49.475 427 ARG A CA 1
ATOM 3226 C C . ARG A 1 428 ? 4.897 -15.544 -13.391 1.000 52.521 427 ARG A C 1
ATOM 3227 O O . ARG A 1 428 ? 4.025 -15.644 -12.526 1.000 52.907 427 ARG A O 1
ATOM 3235 N N . GLY A 1 429 ? 5.128 -14.401 -14.054 1.000 48.541 428 GLY A N 1
ATOM 3236 C CA . GLY A 1 429 ? 4.378 -13.185 -13.783 1.000 44.235 428 GLY A CA 1
ATOM 3237 C C . GLY A 1 429 ? 4.835 -12.483 -12.501 1.000 41.138 428 GLY A C 1
ATOM 3238 O O . GLY A 1 429 ? 4.079 -11.731 -11.896 1.000 39.521 428 GLY A O 1
ATOM 3239 N N . TYR A 1 430 ? 6.088 -12.691 -12.089 1.000 40.978 429 TYR A N 1
ATOM 3240 C CA . TYR A 1 430 ? 6.532 -12.201 -10.795 1.000 39.822 429 TYR A CA 1
ATOM 3241 C C . TYR A 1 430 ? 7.368 -10.935 -10.923 1.000 41.100 429 TYR A C 1
ATOM 3242 O O . TYR A 1 430 ? 7.488 -10.185 -9.946 1.000 40.492 429 TYR A O 1
ATOM 3251 N N . TRP A 1 431 ? 7.901 -10.700 -12.133 1.000 41.257 430 TRP A N 1
ATOM 3252 C CA . TRP A 1 431 ? 9.009 -9.779 -12.364 1.000 39.758 430 TRP A CA 1
ATOM 3253 C C . TRP A 1 431 ? 8.641 -8.333 -12.045 1.000 42.386 430 TRP A C 1
ATOM 3254 O O . TRP A 1 431 ? 9.483 -7.585 -11.543 1.000 43.477 430 TRP A O 1
ATOM 3265 N N . ASP A 1 432 ? 7.410 -7.933 -12.398 1.000 43.842 431 ASP A N 1
ATOM 3266 C CA . ASP A 1 432 ? 6.924 -6.600 -12.089 1.000 40.938 431 ASP A CA 1
ATOM 3267 C C . ASP A 1 432 ? 6.695 -6.477 -10.587 1.000 40.913 431 ASP A C 1
ATOM 3268 O O . ASP A 1 432 ? 6.925 -5.408 -10.006 1.000 37.422 431 ASP A O 1
ATOM 3273 N N . ASP A 1 433 ? 6.249 -7.575 -9.955 1.000 39.974 432 ASP A N 1
ATOM 3274 C CA . ASP A 1 433 ? 6.049 -7.552 -8.513 1.000 37.212 432 ASP A CA 1
ATOM 3275 C C . ASP A 1 433 ? 7.391 -7.262 -7.830 1.000 37.508 432 ASP A C 1
ATOM 3276 O O . ASP A 1 433 ? 7.488 -6.334 -7.015 1.000 35.380 432 ASP A O 1
ATOM 3281 N N . VAL A 1 434 ? 8.442 -8.002 -8.233 1.000 34.587 433 VAL A N 1
ATOM 3282 C CA . VAL A 1 434 ? 9.763 -7.834 -7.651 1.000 30.989 433 VAL A CA 1
ATOM 3283 C C . VAL A 1 434 ? 10.246 -6.387 -7.816 1.000 32.120 433 VAL A C 1
ATOM 3284 O O . VAL A 1 434 ? 10.728 -5.783 -6.853 1.000 28.851 433 VAL A O 1
ATOM 3288 N N . LYS A 1 435 ? 10.114 -5.832 -9.025 1.000 32.883 434 LYS A N 1
ATOM 3289 C CA . LYS A 1 435 ? 10.593 -4.485 -9.316 1.000 41.138 434 LYS A CA 1
ATOM 3290 C C . LYS A 1 435 ? 9.880 -3.444 -8.452 1.000 39.312 434 LYS A C 1
ATOM 3291 O O . LYS A 1 435 ? 10.502 -2.500 -7.974 1.000 39.615 434 LYS A O 1
ATOM 3297 N N . SER A 1 436 ? 8.558 -3.595 -8.342 1.000 36.619 435 SER A N 1
ATOM 3298 C CA . SER A 1 436 ? 7.727 -2.722 -7.537 1.000 38.689 435 SER A CA 1
ATOM 3299 C C . SER A 1 436 ? 8.202 -2.781 -6.079 1.000 37.181 435 SER A C 1
ATOM 3300 O O . SER A 1 436 ? 8.518 -1.750 -5.479 1.000 34.701 435 SER A O 1
ATOM 3303 N N . MET A 1 437 ? 8.285 -4.000 -5.522 1.000 34.047 436 MET A N 1
ATOM 3304 C CA . MET A 1 437 ? 8.730 -4.170 -4.150 1.000 35.056 436 MET A CA 1
ATOM 3305 C C . MET A 1 437 ? 10.098 -3.511 -3.951 1.000 37.491 436 MET A C 1
ATOM 3306 O O . MET A 1 437 ? 10.339 -2.940 -2.886 1.000 30.903 436 MET A O 1
ATOM 3311 N N . TYR A 1 438 ? 10.964 -3.542 -4.987 1.000 38.002 437 TYR A N 1
ATOM 3312 C CA . TYR A 1 438 ? 12.297 -2.959 -4.891 1.000 39.986 437 TYR A CA 1
ATOM 3313 C C . TYR A 1 438 ? 12.215 -1.424 -4.846 1.000 37.851 437 TYR A C 1
ATOM 3314 O O . TYR A 1 438 ? 13.105 -0.771 -4.302 1.000 33.041 437 TYR A O 1
ATOM 3323 N N . LEU A 1 439 ? 11.130 -0.835 -5.357 1.000 39.206 438 LEU A N 1
ATOM 3324 C CA . LEU A 1 439 ? 10.984 0.614 -5.306 1.000 45.791 438 LEU A CA 1
ATOM 3325 C C . LEU A 1 439 ? 11.040 1.108 -3.854 1.000 43.333 438 LEU A C 1
ATOM 3326 O O . LEU A 1 439 ? 11.485 2.228 -3.598 1.000 41.928 438 LEU A O 1
ATOM 3331 N N . SER A 1 440 ? 10.640 0.249 -2.908 1.000 37.795 439 SER A N 1
ATOM 3332 C CA . SER A 1 440 ? 10.580 0.605 -1.500 1.000 38.473 439 SER A CA 1
ATOM 3333 C C . SER A 1 440 ? 11.955 0.571 -0.831 1.000 40.545 439 SER A C 1
ATOM 3334 O O . SER A 1 440 ? 12.085 1.039 0.303 1.000 36.012 439 SER A O 1
ATOM 3337 N N . PHE A 1 441 ? 12.977 0.027 -1.517 1.000 41.852 440 PHE A N 1
ATOM 3338 C CA . PHE A 1 441 ? 14.263 -0.242 -0.881 1.000 41.153 440 PHE A CA 1
ATOM 3339 C C . PHE A 1 441 ? 15.071 1.051 -0.853 1.000 42.520 440 PHE A C 1
ATOM 3340 O O . PHE A 1 441 ? 15.985 1.244 -1.645 1.000 42.704 440 PHE A O 1
ATOM 3348 N N . LYS A 1 442 ? 14.731 1.930 0.095 1.000 48.454 441 LYS A N 1
ATOM 3349 C CA . LYS A 1 442 ? 15.332 3.252 0.164 1.000 51.430 441 LYS A CA 1
ATOM 3350 C C . LYS A 1 442 ? 15.436 3.687 1.621 1.000 54.705 441 LYS A C 1
ATOM 3351 O O . LYS A 1 442 ? 14.558 3.385 2.423 1.000 53.570 441 LYS A O 1
ATOM 3357 N N . ASP A 1 443 ? 16.513 4.417 1.940 1.000 59.699 442 ASP A N 1
ATOM 3358 C CA . ASP A 1 443 ? 16.803 4.805 3.309 1.000 61.653 442 ASP A CA 1
ATOM 3359 C C . ASP A 1 443 ? 15.587 5.485 3.940 1.000 64.858 442 ASP A C 1
ATOM 3360 O O . ASP A 1 443 ? 15.081 6.482 3.427 1.000 54.954 442 ASP A O 1
ATOM 3365 N N . ASP A 1 444 ? 15.138 4.894 5.057 1.000 74.052 443 ASP A N 1
ATOM 3366 C CA . ASP A 1 444 ? 14.230 5.521 6.003 1.000 71.643 443 ASP A CA 1
ATOM 3367 C C . ASP A 1 444 ? 15.048 6.445 6.918 1.000 75.584 443 ASP A C 1
ATOM 3368 O O . ASP A 1 444 ? 14.486 6.921 7.930 1.000 75.826 443 ASP A O 1
ATOM 3373 N N . GLU B 1 23 ? 23.768 19.923 -28.458 1.000 69.733 22 GLU B N 1
ATOM 3374 C CA . GLU B 1 23 ? 24.668 19.074 -27.621 1.000 78.923 22 GLU B CA 1
ATOM 3375 C C . GLU B 1 23 ? 26.119 19.200 -28.093 1.000 78.089 22 GLU B C 1
ATOM 3376 O O . GLU B 1 23 ? 26.398 19.817 -29.119 1.000 75.732 22 GLU B O 1
ATOM 3382 N N . SER B 1 24 ? 27.036 18.607 -27.315 1.000 74.932 23 SER B N 1
ATOM 3383 C CA . SER B 1 24 ? 28.460 18.621 -27.611 1.000 67.468 23 SER B CA 1
ATOM 3384 C C . SER B 1 24 ? 28.842 17.391 -28.440 1.000 71.269 23 SER B C 1
ATOM 3385 O O . SER B 1 24 ? 28.041 16.469 -28.583 1.000 82.677 23 SER B O 1
ATOM 3388 N N . ALA B 1 25 ? 30.077 17.380 -28.967 1.000 61.446 24 ALA B N 1
ATOM 3389 C CA . ALA B 1 25 ? 30.511 16.376 -29.925 1.000 57.365 24 ALA B CA 1
ATOM 3390 C C . ALA B 1 25 ? 31.584 15.481 -29.312 1.000 58.421 24 ALA B C 1
ATOM 3391 O O . ALA B 1 25 ? 32.688 15.936 -29.018 1.000 56.380 24 ALA B O 1
ATOM 3393 N N . VAL B 1 26 ? 31.251 14.193 -29.175 1.000 61.172 25 VAL B N 1
ATOM 3394 C CA . VAL B 1 26 ? 32.080 13.235 -28.461 1.000 60.257 25 VAL B CA 1
ATOM 3395 C C . VAL B 1 26 ? 32.885 12.410 -29.461 1.000 54.040 25 VAL B C 1
ATOM 3396 O O . VAL B 1 26 ? 32.377 12.039 -30.512 1.000 52.205 25 VAL B O 1
ATOM 3400 N N . THR B 1 27 ? 34.141 12.113 -29.109 1.000 53.321 26 THR B N 1
ATOM 3401 C CA . THR B 1 27 ? 35.035 11.334 -29.954 1.000 55.246 26 THR B CA 1
ATOM 3402 C C . THR B 1 27 ? 35.325 9.975 -29.304 1.000 60.196 26 THR B C 1
ATOM 3403 O O . THR B 1 27 ? 35.878 9.917 -28.206 1.000 64.580 26 THR B O 1
ATOM 3407 N N . LEU B 1 28 ? 34.962 8.884 -30.002 1.000 59.326 27 LEU B N 1
ATOM 3408 C CA . LEU B 1 28 ? 35.189 7.516 -29.535 1.000 56.503 27 LEU B CA 1
ATOM 3409 C C . LEU B 1 28 ? 36.502 6.970 -30.087 1.000 52.585 27 LEU B C 1
ATOM 3410 O O . LEU B 1 28 ? 36.565 6.558 -31.246 1.000 51.677 27 LEU B O 1
ATOM 3415 N N . ASP B 1 29 ? 37.522 6.914 -29.224 1.000 50.288 28 ASP B N 1
ATOM 3416 C CA . ASP B 1 29 ? 38.893 6.673 -29.649 1.000 54.963 28 ASP B CA 1
ATOM 3417 C C . ASP B 1 29 ? 39.496 5.477 -28.906 1.000 53.436 28 ASP B C 1
ATOM 3418 O O . ASP B 1 29 ? 40.688 5.193 -29.046 1.000 45.397 28 ASP B O 1
ATOM 3423 N N . LYS B 1 30 ? 38.658 4.792 -28.117 1.000 53.713 29 LYS B N 1
ATOM 3424 C CA . LYS B 1 30 ? 38.995 3.541 -27.456 1.000 56.259 29 LYS B CA 1
ATOM 3425 C C . LYS B 1 30 ? 37.701 2.731 -27.340 1.000 54.159 29 LYS B C 1
ATOM 3426 O O . LYS B 1 30 ? 36.693 3.248 -26.852 1.000 49.194 29 LYS B O 1
ATOM 3432 N N . LEU B 1 31 ? 37.714 1.469 -27.793 1.000 46.915 30 LEU B N 1
ATOM 3433 C CA . LEU B 1 31 ? 36.481 0.695 -27.819 1.000 45.490 30 LEU B CA 1
ATOM 3434 C C . LEU B 1 31 ? 36.724 -0.712 -27.278 1.000 44.003 30 LEU B C 1
ATOM 3435 O O . LEU B 1 31 ? 37.308 -1.556 -27.957 1.000 42.819 30 LEU B O 1
ATOM 3440 N N . GLU B 1 32 ? 36.234 -0.962 -26.058 1.000 42.507 31 GLU B N 1
ATOM 3441 C CA . GLU B 1 32 ? 36.468 -2.227 -25.383 1.000 45.099 31 GLU B CA 1
ATOM 3442 C C . GLU B 1 32 ? 35.146 -2.756 -24.850 1.000 41.650 31 GLU B C 1
ATOM 3443 O O . GLU B 1 32 ? 34.300 -1.971 -24.428 1.000 41.884 31 GLU B O 1
ATOM 3449 N N . VAL B 1 33 ? 35.029 -4.092 -24.842 1.000 41.235 32 VAL B N 1
ATOM 3450 C CA . VAL B 1 33 ? 33.900 -4.795 -24.242 1.000 42.912 32 VAL B CA 1
ATOM 3451 C C . VAL B 1 33 ? 34.350 -5.510 -22.964 1.000 41.809 32 VAL B C 1
ATOM 3452 O O . VAL B 1 33 ? 35.543 -5.619 -22.709 1.000 40.533 32 VAL B O 1
ATOM 3456 N N . ARG B 1 34 ? 33.381 -6.014 -22.179 1.000 44.400 33 ARG B N 1
ATOM 3457 C CA . ARG B 1 34 ? 33.640 -6.651 -20.890 1.000 43.314 33 ARG B CA 1
ATOM 3458 C C . ARG B 1 34 ? 34.691 -7.756 -21.033 1.000 45.318 33 ARG B C 1
ATOM 3459 O O . ARG B 1 34 ? 34.820 -8.358 -22.093 1.000 45.377 33 ARG B O 1
ATOM 3467 N N . ASP B 1 35 ? 35.460 -7.993 -19.960 1.000 51.978 34 ASP B N 1
ATOM 3468 C CA . ASP B 1 35 ? 36.551 -8.966 -19.960 1.000 58.969 34 ASP B CA 1
ATOM 3469 C C . ASP B 1 35 ? 36.063 -10.363 -20.355 1.000 52.322 34 ASP B C 1
ATOM 3470 O O . ASP B 1 35 ? 36.751 -11.090 -21.069 1.000 51.213 34 ASP B O 1
ATOM 3475 N N . GLN B 1 36 ? 34.875 -10.728 -19.862 1.000 46.747 35 GLN B N 1
ATOM 3476 C CA . GLN B 1 36 ? 34.287 -12.039 -20.084 1.000 43.913 35 GLN B CA 1
ATOM 3477 C C . GLN B 1 36 ? 34.376 -12.455 -21.552 1.000 42.849 35 GLN B C 1
ATOM 3478 O O . GLN B 1 36 ? 34.639 -13.616 -21.843 1.000 45.758 35 GLN B O 1
ATOM 3484 N N . PHE B 1 37 ? 34.192 -11.519 -22.489 1.000 45.685 36 PHE B N 1
ATOM 3485 C CA . PHE B 1 37 ? 34.071 -11.873 -23.899 1.000 42.717 36 PHE B CA 1
ATOM 3486 C C . PHE B 1 37 ? 35.426 -12.044 -24.569 1.000 39.264 36 PHE B C 1
ATOM 3487 O O . PHE B 1 37 ? 35.492 -12.511 -25.699 1.000 41.014 36 PHE B O 1
ATOM 3495 N N . TYR B 1 38 ? 36.508 -11.640 -23.910 1.000 43.105 37 TYR B N 1
ATOM 3496 C CA . TYR B 1 38 ? 37.815 -11.834 -24.516 1.000 46.663 37 TYR B CA 1
ATOM 3497 C C . TYR B 1 38 ? 38.299 -13.222 -24.118 1.000 49.381 37 TYR B C 1
ATOM 3498 O O . TYR B 1 38 ? 38.376 -13.533 -22.930 1.000 54.213 37 TYR B O 1
ATOM 3507 N N . PRO B 1 39 ? 38.595 -14.124 -25.080 1.000 51.992 38 PRO B N 1
ATOM 3508 C CA . PRO B 1 39 ? 39.102 -15.445 -24.727 1.000 52.008 38 PRO B CA 1
ATOM 3509 C C . PRO B 1 39 ? 40.515 -15.196 -24.206 1.000 52.259 38 PRO B C 1
ATOM 3510 O O . PRO B 1 39 ? 41.239 -14.365 -24.754 1.000 50.638 38 PRO B O 1
ATOM 3514 N N . ALA B 1 40 ? 40.884 -15.887 -23.119 1.000 54.323 39 ALA B N 1
ATOM 3515 C CA . ALA B 1 40 ? 42.221 -15.781 -22.554 1.000 57.498 39 ALA B CA 1
ATOM 3516 C C . ALA B 1 40 ? 43.260 -16.062 -23.639 1.000 52.557 39 ALA B C 1
ATOM 3517 O O . ALA B 1 40 ? 44.386 -15.581 -23.578 1.000 49.121 39 ALA B O 1
ATOM 3519 N N . ASP B 1 41 ? 42.812 -16.795 -24.658 1.000 50.387 40 ASP B N 1
ATOM 3520 C CA . ASP B 1 41 ? 43.642 -17.329 -25.718 1.000 54.120 40 ASP B CA 1
ATOM 3521 C C . ASP B 1 41 ? 43.875 -16.280 -26.806 1.000 51.462 40 ASP B C 1
ATOM 3522 O O . ASP B 1 41 ? 44.798 -16.435 -27.598 1.000 48.341 40 ASP B O 1
ATOM 3527 N N . PHE B 1 42 ? 43.030 -15.235 -26.882 1.000 52.957 41 PHE B N 1
ATOM 3528 C CA . PHE B 1 42 ? 42.900 -14.481 -28.125 1.000 56.640 41 PHE B CA 1
ATOM 3529 C C . PHE B 1 42 ? 42.420 -13.052 -27.878 1.000 53.761 41 PHE B C 1
ATOM 3530 O O . PHE B 1 42 ? 41.579 -12.567 -28.633 1.000 53.463 41 PHE B O 1
ATOM 3538 N N . ARG B 1 43 ? 43.022 -12.381 -26.881 1.000 59.098 42 ARG B N 1
ATOM 3539 C CA . ARG B 1 43 ? 42.615 -11.055 -26.417 1.000 63.761 42 ARG B CA 1
ATOM 3540 C C . ARG B 1 43 ? 42.933 -9.985 -27.460 1.000 58.931 42 ARG B C 1
ATOM 3541 O O . ARG B 1 43 ? 42.035 -9.264 -27.895 1.000 58.829 42 ARG B O 1
ATOM 3549 N N . GLU B 1 44 ? 44.211 -9.870 -27.839 1.000 60.980 43 GLU B N 1
ATOM 3550 C CA . GLU B 1 44 ? 44.672 -8.770 -28.682 1.000 63.718 43 GLU B CA 1
ATOM 3551 C C . GLU B 1 44 ? 44.019 -8.839 -30.062 1.000 54.645 43 GLU B C 1
ATOM 3552 O O . GLU B 1 44 ? 43.736 -7.813 -30.673 1.000 49.938 43 GLU B O 1
ATOM 3558 N N . GLU B 1 45 ? 43.783 -10.052 -30.554 1.000 53.445 44 GLU B N 1
ATOM 3559 C CA . GLU B 1 45 ? 43.350 -10.221 -31.930 1.000 54.853 44 GLU B CA 1
ATOM 3560 C C . GLU B 1 45 ? 41.886 -9.791 -32.063 1.000 48.935 44 GLU B C 1
ATOM 3561 O O . GLU B 1 45 ? 41.538 -9.034 -32.964 1.000 44.940 44 GLU B O 1
ATOM 3567 N N . LEU B 1 46 ? 41.037 -10.220 -31.129 1.000 49.818 45 LEU B N 1
ATOM 3568 C CA . LEU B 1 46 ? 39.667 -9.734 -31.093 1.000 51.897 45 LEU B CA 1
ATOM 3569 C C . LEU B 1 46 ? 39.677 -8.213 -30.948 1.000 53.918 45 LEU B C 1
ATOM 3570 O O . LEU B 1 46 ? 38.975 -7.519 -31.677 1.000 58.567 45 LEU B O 1
ATOM 3575 N N . GLN B 1 47 ? 40.503 -7.703 -30.024 1.000 54.084 46 GLN B N 1
ATOM 3576 C CA . GLN B 1 47 ? 40.638 -6.268 -29.808 1.000 50.661 46 GLN B CA 1
ATOM 3577 C C . GLN B 1 47 ? 41.079 -5.558 -31.088 1.000 48.649 46 GLN B C 1
ATOM 3578 O O . GLN B 1 47 ? 40.592 -4.467 -31.374 1.000 49.873 46 GLN B O 1
ATOM 3584 N N . THR B 1 48 ? 41.992 -6.175 -31.855 1.000 45.390 47 THR B N 1
ATOM 3585 C CA . THR B 1 48 ? 42.456 -5.586 -33.104 1.000 46.149 47 THR B CA 1
ATOM 3586 C C . THR B 1 48 ? 41.250 -5.358 -34.013 1.000 45.708 47 THR B C 1
ATOM 3587 O O . THR B 1 48 ? 41.093 -4.289 -34.594 1.000 41.496 47 THR B O 1
ATOM 3591 N N . ASN B 1 49 ? 40.396 -6.383 -34.116 1.000 44.217 48 ASN B N 1
ATOM 3592 C CA . ASN B 1 49 ? 39.309 -6.385 -35.079 1.000 41.969 48 ASN B CA 1
ATOM 3593 C C . ASN B 1 49 ? 38.196 -5.454 -34.604 1.000 37.618 48 ASN B C 1
ATOM 3594 O O . ASN B 1 49 ? 37.437 -4.927 -35.410 1.000 35.795 48 ASN B O 1
ATOM 3599 N N . LEU B 1 50 ? 38.126 -5.251 -33.291 1.000 35.432 49 LEU B N 1
ATOM 3600 C CA . LEU B 1 50 ? 37.186 -4.311 -32.711 1.000 38.033 49 LEU B CA 1
ATOM 3601 C C . LEU B 1 50 ? 37.568 -2.892 -33.123 1.000 37.993 49 LEU B C 1
ATOM 3602 O O . LEU B 1 50 ? 36.704 -2.059 -33.380 1.000 36.163 49 LEU B O 1
ATOM 3607 N N . ASN B 1 51 ? 38.879 -2.659 -33.254 1.000 39.812 50 ASN B N 1
ATOM 3608 C CA . ASN B 1 51 ? 39.431 -1.332 -33.464 1.000 41.876 50 ASN B CA 1
ATOM 3609 C C . ASN B 1 51 ? 39.064 -0.784 -34.838 1.000 42.265 50 ASN B C 1
ATOM 3610 O O . ASN B 1 51 ? 39.298 0.386 -35.123 1.000 46.133 50 ASN B O 1
ATOM 3615 N N . PHE B 1 52 ? 38.515 -1.636 -35.703 1.000 40.679 51 PHE B N 1
ATOM 3616 C CA . PHE B 1 52 ? 37.909 -1.143 -36.922 1.000 38.020 51 PHE B CA 1
ATOM 3617 C C . PHE B 1 52 ? 36.919 -0.025 -36.596 1.000 37.335 51 PHE B C 1
ATOM 3618 O O . PHE B 1 52 ? 36.843 0.936 -37.356 1.000 38.899 51 PHE B O 1
ATOM 3626 N N . PHE B 1 53 ? 36.197 -0.140 -35.466 1.000 34.327 52 PHE B N 1
ATOM 3627 C CA . PHE B 1 53 ? 35.032 0.698 -35.190 1.000 35.733 52 PHE B CA 1
ATOM 3628 C C . PHE B 1 53 ? 35.345 1.953 -34.354 1.000 36.842 52 PHE B C 1
ATOM 3629 O O . PHE B 1 53 ? 34.413 2.603 -33.866 1.000 32.650 52 PHE B O 1
ATOM 3637 N N . LEU B 1 54 ? 36.643 2.282 -34.183 1.000 37.819 53 LEU B N 1
ATOM 3638 C CA . LEU B 1 54 ? 37.091 3.514 -33.540 1.000 38.551 53 LEU B CA 1
ATOM 3639 C C . LEU B 1 54 ? 36.983 4.658 -34.543 1.000 39.769 53 LEU B C 1
ATOM 3640 O O . LEU B 1 54 ? 37.146 4.450 -35.745 1.000 35.118 53 LEU B O 1
ATOM 3645 N N . ASP B 1 55 ? 36.777 5.869 -34.020 1.000 43.047 54 ASP B N 1
ATOM 3646 C CA . ASP B 1 55 ? 36.663 7.063 -34.842 1.000 43.029 54 ASP B CA 1
ATOM 3647 C C . ASP B 1 55 ? 37.989 7.286 -35.564 1.000 46.412 54 ASP B C 1
ATOM 3648 O O . ASP B 1 55 ? 39.055 7.070 -34.996 1.000 48.274 54 ASP B O 1
ATOM 3653 N N . GLY B 1 56 ? 37.913 7.646 -36.848 1.000 48.894 55 GLY B N 1
ATOM 3654 C CA . GLY B 1 56 ? 39.109 7.883 -37.638 1.000 50.076 55 GLY B CA 1
ATOM 3655 C C . GLY B 1 56 ? 39.695 6.588 -38.197 1.000 54.916 55 GLY B C 1
ATOM 3656 O O . GLY B 1 56 ? 40.798 6.588 -38.731 1.000 54.002 55 GLY B O 1
ATOM 3657 N N . LYS B 1 57 ? 38.943 5.487 -38.097 1.000 57.850 56 LYS B N 1
ATOM 3658 C CA . LYS B 1 57 ? 39.353 4.239 -38.713 1.000 51.487 56 LYS B CA 1
ATOM 3659 C C . LYS B 1 57 ? 38.264 3.781 -39.675 1.000 50.520 56 LYS B C 1
ATOM 3660 O O . LYS B 1 57 ? 38.397 3.985 -40.879 1.000 49.270 56 LYS B O 1
ATOM 3666 N N . GLY B 1 58 ? 37.186 3.183 -39.141 1.000 51.066 57 GLY B N 1
ATOM 3667 C CA . GLY B 1 58 ? 36.128 2.607 -39.960 1.000 44.601 57 GLY B CA 1
ATOM 3668 C C . GLY B 1 58 ? 34.784 3.303 -39.749 1.000 44.954 57 GLY B C 1
ATOM 3669 O O . GLY B 1 58 ? 33.783 2.892 -40.349 1.000 42.227 57 GLY B O 1
ATOM 3670 N N . VAL B 1 59 ? 34.779 4.350 -38.908 1.000 41.398 58 VAL B N 1
ATOM 3671 C CA . VAL B 1 59 ? 33.593 5.145 -38.654 1.000 42.427 58 VAL B CA 1
ATOM 3672 C C . VAL B 1 59 ? 33.775 6.554 -39.216 1.000 43.310 58 VAL B C 1
ATOM 3673 O O . VAL B 1 59 ? 34.791 7.202 -38.962 1.000 45.144 58 VAL B O 1
ATOM 3677 N N . ASP B 1 60 ? 32.762 7.013 -39.970 1.000 46.678 59 ASP B N 1
ATOM 3678 C CA . ASP B 1 60 ? 32.731 8.328 -40.601 1.000 44.993 59 ASP B CA 1
ATOM 3679 C C . ASP B 1 60 ? 32.470 9.388 -39.528 1.000 46.856 59 ASP B C 1
ATOM 3680 O O . ASP B 1 60 ? 31.612 9.204 -38.665 1.000 41.230 59 ASP B O 1
ATOM 3685 N N . ALA B 1 61 ? 33.214 10.502 -39.590 1.000 49.161 60 ALA B N 1
ATOM 3686 C CA . ALA B 1 61 ? 33.184 11.505 -38.535 1.000 47.885 60 ALA B CA 1
ATOM 3687 C C . ALA B 1 61 ? 31.917 12.359 -38.610 1.000 40.491 60 ALA B C 1
ATOM 3688 O O . ALA B 1 61 ? 31.506 12.882 -37.588 1.000 44.446 60 ALA B O 1
ATOM 3690 N N . ASP B 1 62 ? 31.269 12.460 -39.776 1.000 37.778 61 ASP B N 1
ATOM 3691 C CA . ASP B 1 62 ? 30.095 13.308 -39.916 1.000 43.449 61 ASP B CA 1
ATOM 3692 C C . ASP B 1 62 ? 28.799 12.555 -39.621 1.000 44.483 61 ASP B C 1
ATOM 3693 O O . ASP B 1 62 ? 27.896 13.114 -39.003 1.000 40.595 61 ASP B O 1
ATOM 3698 N N . THR B 1 63 ? 28.688 11.309 -40.094 1.000 44.322 62 THR B N 1
ATOM 3699 C CA . THR B 1 63 ? 27.447 10.563 -39.943 1.000 44.286 62 THR B CA 1
ATOM 3700 C C . THR B 1 63 ? 27.501 9.619 -38.744 1.000 40.316 62 THR B C 1
ATOM 3701 O O . THR B 1 63 ? 26.461 9.117 -38.307 1.000 33.775 62 THR B O 1
ATOM 3705 N N . LEU B 1 64 ? 28.721 9.403 -38.228 1.000 39.711 63 LEU B N 1
ATOM 3706 C CA . LEU B 1 64 ? 28.970 8.573 -37.058 1.000 39.107 63 LEU B CA 1
ATOM 3707 C C . LEU B 1 64 ? 28.475 7.139 -37.282 1.000 39.200 63 LEU B C 1
ATOM 3708 O O . LEU B 1 64 ? 27.994 6.488 -36.357 1.000 41.781 63 LEU B O 1
ATOM 3713 N N . VAL B 1 65 ? 28.616 6.645 -38.517 1.000 38.161 64 VAL B N 1
ATOM 3714 C CA . VAL B 1 65 ? 28.333 5.261 -38.847 1.000 34.958 64 VAL B CA 1
ATOM 3715 C C . VAL B 1 65 ? 29.570 4.671 -39.528 1.000 37.381 64 VAL B C 1
ATOM 3716 O O . VAL B 1 65 ? 30.471 5.420 -39.920 1.000 32.488 64 VAL B O 1
ATOM 3720 N N . PRO B 1 66 ? 29.688 3.321 -39.644 1.000 36.313 65 PRO B N 1
ATOM 3721 C CA . PRO B 1 66 ? 30.845 2.698 -40.278 1.000 37.089 65 PRO B CA 1
ATOM 3722 C C . PRO B 1 66 ? 30.810 2.892 -41.787 1.000 38.675 65 PRO B C 1
ATOM 3723 O O . PRO B 1 66 ? 29.734 2.932 -42.390 1.000 39.836 65 PRO B O 1
ATOM 3727 N N . TYR B 1 67 ? 32.015 3.010 -42.354 1.000 35.648 66 TYR B N 1
ATOM 3728 C CA . TYR B 1 67 ? 32.227 2.947 -43.786 1.000 37.136 66 TYR B CA 1
ATOM 3729 C C . TYR B 1 67 ? 31.957 1.509 -44.213 1.000 41.807 66 TYR B C 1
ATOM 3730 O O . TYR B 1 67 ? 32.278 0.580 -43.467 1.000 39.722 66 TYR B O 1
ATOM 3739 N N . ASP B 1 68 ? 31.345 1.336 -45.395 1.000 42.380 67 ASP B N 1
ATOM 3740 C CA . ASP B 1 68 ? 31.040 0.009 -45.897 1.000 38.355 67 ASP B CA 1
ATOM 3741 C C . ASP B 1 68 ? 32.348 -0.730 -46.115 1.000 40.159 67 ASP B C 1
ATOM 3742 O O . ASP B 1 68 ? 32.452 -1.898 -45.753 1.000 46.898 67 ASP B O 1
ATOM 3747 N N . THR B 1 69 ? 33.328 -0.044 -46.718 1.000 43.034 68 THR B N 1
ATOM 3748 C CA . THR B 1 69 ? 34.572 -0.679 -47.141 1.000 45.731 68 THR B CA 1
ATOM 3749 C C . THR B 1 69 ? 35.723 0.281 -46.888 1.000 44.920 68 THR B C 1
ATOM 3750 O O . THR B 1 69 ? 35.527 1.489 -46.930 1.000 46.364 68 THR B O 1
ATOM 3754 N N . ILE B 1 70 ? 36.911 -0.269 -46.627 1.000 44.964 69 ILE B N 1
ATOM 3755 C CA . ILE B 1 70 ? 38.115 0.534 -46.497 1.000 46.015 69 ILE B CA 1
ATOM 3756 C C . ILE B 1 70 ? 39.289 -0.247 -47.070 1.000 50.274 69 ILE B C 1
ATOM 3757 O O . ILE B 1 70 ? 39.341 -1.467 -46.953 1.000 55.306 69 ILE B O 1
ATOM 3762 N N . TRP B 1 71 ? 40.240 0.482 -47.653 1.000 49.067 70 TRP B N 1
ATOM 3763 C CA . TRP B 1 71 ? 41.451 -0.103 -48.201 1.000 51.492 70 TRP B CA 1
ATOM 3764 C C . TRP B 1 71 ? 42.644 0.268 -47.314 1.000 51.373 70 TRP B C 1
ATOM 3765 O O . TRP B 1 71 ? 42.866 1.446 -47.046 1.000 55.004 70 TRP B O 1
ATOM 3776 N N . VAL B 1 72 ? 43.412 -0.733 -46.861 1.000 49.600 71 VAL B N 1
ATOM 3777 C CA . VAL B 1 72 ? 44.442 -0.520 -45.854 1.000 55.056 71 VAL B CA 1
ATOM 3778 C C . VAL B 1 72 ? 45.814 -0.813 -46.461 1.000 63.073 71 VAL B C 1
ATOM 3779 O O . VAL B 1 72 ? 46.083 -1.951 -46.838 1.000 60.738 71 VAL B O 1
ATOM 3783 N N . LYS B 1 73 ? 46.678 0.219 -46.512 1.000 69.489 72 LYS B N 1
ATOM 3784 C CA . LYS B 1 73 ? 47.870 0.225 -47.353 1.000 72.360 72 LYS B CA 1
ATOM 3785 C C . LYS B 1 73 ? 49.083 -0.147 -46.498 1.000 68.292 72 LYS B C 1
ATOM 3786 O O . LYS B 1 73 ? 49.507 -1.295 -46.476 1.000 68.315 72 LYS B O 1
ATOM 3792 N N . ASP B 1 74 ? 49.637 0.845 -45.796 1.000 69.103 73 ASP B N 1
ATOM 3793 C CA . ASP B 1 74 ? 50.783 0.670 -44.922 1.000 73.176 73 ASP B CA 1
ATOM 3794 C C . ASP B 1 74 ? 50.431 1.361 -43.610 1.000 75.219 73 ASP B C 1
ATOM 3795 O O . ASP B 1 74 ? 51.133 2.275 -43.180 1.000 73.960 73 ASP B O 1
ATOM 3800 N N . ASN B 1 75 ? 49.296 0.946 -43.032 1.000 72.582 74 ASN B N 1
ATOM 3801 C CA . ASN B 1 75 ? 48.783 1.479 -41.778 1.000 68.340 74 ASN B CA 1
ATOM 3802 C C . ASN B 1 75 ? 48.090 2.818 -42.021 1.000 64.750 74 ASN B C 1
ATOM 3803 O O . ASN B 1 75 ? 48.008 3.639 -41.115 1.000 71.231 74 ASN B O 1
ATOM 3808 N N . LYS B 1 76 ? 47.566 3.017 -43.234 1.000 63.853 75 LYS B N 1
ATOM 3809 C CA . LYS B 1 76 ? 46.699 4.145 -43.532 1.000 69.984 75 LYS B CA 1
ATOM 3810 C C . LYS B 1 76 ? 45.579 3.647 -44.438 1.000 68.229 75 LYS B C 1
ATOM 3811 O O . LYS B 1 76 ? 45.774 2.687 -45.184 1.000 62.698 75 LYS B O 1
ATOM 3817 N N . ALA B 1 77 ? 44.417 4.311 -44.366 1.000 70.982 76 ALA B N 1
ATOM 3818 C CA . ALA B 1 77 ? 43.201 3.802 -44.986 1.000 68.705 76 ALA B CA 1
ATOM 3819 C C . ALA B 1 77 ? 42.681 4.739 -46.072 1.000 60.194 76 ALA B C 1
ATOM 3820 O O . ALA B 1 77 ? 42.766 5.961 -45.945 1.000 53.607 76 ALA B O 1
ATOM 3822 N N . GLU B 1 78 ? 42.127 4.132 -47.128 1.000 55.349 77 GLU B N 1
ATOM 3823 C CA . GLU B 1 78 ? 41.223 4.806 -48.047 1.000 54.547 77 GLU B CA 1
ATOM 3824 C C . GLU B 1 78 ? 39.808 4.311 -47.745 1.000 49.819 77 GLU B C 1
ATOM 3825 O O . GLU B 1 78 ? 39.620 3.140 -47.439 1.000 45.435 77 GLU B O 1
ATOM 3831 N N . TYR B 1 79 ? 38.822 5.214 -47.806 1.000 49.338 78 TYR B N 1
ATOM 3832 C CA . TYR B 1 79 ? 37.476 4.939 -47.342 1.000 47.725 78 TYR B CA 1
ATOM 3833 C C . TYR B 1 79 ? 36.497 5.040 -48.505 1.000 42.706 78 TYR B C 1
ATOM 3834 O O . TYR B 1 79 ? 36.719 5.804 -49.433 1.000 42.357 78 TYR B O 1
ATOM 3843 N N . ALA B 1 80 ? 35.377 4.318 -48.394 1.000 42.031 79 ALA B N 1
ATOM 3844 C CA . ALA B 1 80 ? 34.295 4.371 -49.363 1.000 43.105 79 ALA B CA 1
ATOM 3845 C C . ALA B 1 80 ? 33.038 4.868 -48.661 1.000 45.018 79 ALA B C 1
ATOM 3846 O O . ALA B 1 80 ? 32.698 4.376 -47.590 1.000 43.108 79 ALA B O 1
ATOM 3848 N N . TYR B 1 81 ? 32.348 5.811 -49.318 1.000 47.430 80 TYR B N 1
ATOM 3849 C CA . TYR B 1 81 ? 31.354 6.660 -48.689 1.000 48.267 80 TYR B CA 1
ATOM 3850 C C . TYR B 1 81 ? 29.979 6.036 -48.900 1.000 49.866 80 TYR B C 1
ATOM 3851 O O . TYR B 1 81 ? 29.123 6.618 -49.571 1.000 47.398 80 TYR B O 1
ATOM 3860 N N . TYR B 1 82 ? 29.812 4.847 -48.297 1.000 49.886 81 TYR B N 1
ATOM 3861 C CA . TYR B 1 82 ? 28.601 4.042 -48.374 1.000 51.010 81 TYR B CA 1
ATOM 3862 C C . TYR B 1 82 ? 28.467 3.286 -47.050 1.000 45.075 81 TYR B C 1
ATOM 3863 O O . TYR B 1 82 ? 29.476 2.931 -46.430 1.000 38.798 81 TYR B O 1
ATOM 3872 N N . THR B 1 83 ? 27.215 3.036 -46.639 1.000 38.236 82 THR B N 1
ATOM 3873 C CA . THR B 1 83 ? 26.921 2.265 -45.439 1.000 37.586 82 THR B CA 1
ATOM 3874 C C . THR B 1 83 ? 25.628 1.504 -45.689 1.000 37.496 82 THR B C 1
ATOM 3875 O O . THR B 1 83 ? 24.934 1.752 -46.672 1.000 42.370 82 THR B O 1
ATOM 3879 N N . ASN B 1 84 ? 25.318 0.574 -44.790 1.000 34.822 83 ASN B N 1
ATOM 3880 C CA . ASN B 1 84 ? 23.990 -0.008 -44.752 1.000 33.509 83 ASN B CA 1
ATOM 3881 C C . ASN B 1 84 ? 23.632 -0.280 -43.293 1.000 31.333 83 ASN B C 1
ATOM 3882 O O . ASN B 1 84 ? 24.503 -0.249 -42.420 1.000 28.780 83 ASN B O 1
ATOM 3887 N N . THR B 1 85 ? 22.346 -0.580 -43.075 1.000 30.355 84 THR B N 1
ATOM 3888 C CA . THR B 1 85 ? 21.762 -0.677 -41.750 1.000 30.050 84 THR B CA 1
ATOM 3889 C C . THR B 1 85 ? 22.164 -1.967 -41.034 1.000 29.515 84 THR B C 1
ATOM 3890 O O . THR B 1 85 ? 22.108 -1.988 -39.816 1.000 31.705 84 THR B O 1
ATOM 3894 N N . THR B 1 86 ? 22.547 -3.028 -41.765 1.000 32.711 85 THR B N 1
ATOM 3895 C CA . THR B 1 86 ? 23.140 -4.228 -41.171 1.000 33.110 85 THR B CA 1
ATOM 3896 C C . THR B 1 86 ? 24.500 -3.873 -40.555 1.000 34.994 85 THR B C 1
ATOM 3897 O O . THR B 1 86 ? 24.899 -4.434 -39.529 1.000 36.791 85 THR B O 1
ATOM 3901 N N . GLU B 1 87 ? 25.221 -2.926 -41.167 1.000 32.320 86 GLU B N 1
ATOM 3902 C CA . GLU B 1 87 ? 26.488 -2.502 -40.609 1.000 32.065 86 GLU B CA 1
ATOM 3903 C C . GLU B 1 87 ? 26.238 -1.628 -39.391 1.000 31.607 86 GLU B C 1
ATOM 3904 O O . GLU B 1 87 ? 27.015 -1.673 -38.440 1.000 35.704 86 GLU B O 1
ATOM 3910 N N . ILE B 1 88 ? 25.171 -0.825 -39.441 1.000 29.453 87 ILE B N 1
ATOM 3911 C CA . ILE B 1 88 ? 24.868 0.080 -38.348 1.000 31.627 87 ILE B CA 1
ATOM 3912 C C . ILE B 1 88 ? 24.383 -0.752 -37.162 1.000 31.419 87 ILE B C 1
ATOM 3913 O O . ILE B 1 88 ? 24.801 -0.544 -36.028 1.000 35.438 87 ILE B O 1
ATOM 3918 N N . ALA B 1 89 ? 23.490 -1.693 -37.439 1.000 29.908 88 ALA B N 1
ATOM 3919 C CA . ALA B 1 89 ? 22.978 -2.592 -36.427 1.000 28.580 88 ALA B CA 1
ATOM 3920 C C . ALA B 1 89 ? 24.117 -3.197 -35.603 1.000 27.891 88 ALA B C 1
ATOM 3921 O O . ALA B 1 89 ? 24.091 -3.196 -34.378 1.000 26.126 88 ALA B O 1
ATOM 3923 N N . LEU B 1 90 ? 25.135 -3.731 -36.276 1.000 30.140 89 LEU B N 1
ATOM 3924 C CA . LEU B 1 90 ? 26.169 -4.476 -35.576 1.000 29.117 89 LEU B CA 1
ATOM 3925 C C . LEU B 1 90 ? 27.014 -3.483 -34.781 1.000 31.079 89 LEU B C 1
ATOM 3926 O O . LEU B 1 90 ? 27.436 -3.759 -33.656 1.000 29.292 89 LEU B O 1
ATOM 3931 N N . TYR B 1 91 ? 27.225 -2.303 -35.380 1.000 31.695 90 TYR B N 1
ATOM 3932 C CA . TYR B 1 91 ? 27.861 -1.207 -34.673 1.000 30.487 90 TYR B CA 1
ATOM 3933 C C . TYR B 1 91 ? 27.097 -0.987 -33.378 1.000 30.015 90 TYR B C 1
ATOM 3934 O O . TYR B 1 91 ? 27.705 -1.006 -32.327 1.000 30.646 90 TYR B O 1
ATOM 3943 N N . LEU B 1 92 ? 25.770 -0.791 -33.469 1.000 36.769 91 LEU B N 1
ATOM 3944 C CA . LEU B 1 92 ? 24.921 -0.518 -32.310 1.000 39.014 91 LEU B CA 1
ATOM 3945 C C . LEU B 1 92 ? 25.177 -1.527 -31.186 1.000 38.512 91 LEU B C 1
ATOM 3946 O O . LEU B 1 92 ? 25.301 -1.148 -30.024 1.000 44.240 91 LEU B O 1
ATOM 3951 N N . ASN B 1 93 ? 25.247 -2.820 -31.510 1.000 37.173 92 ASN B N 1
ATOM 3952 C CA . ASN B 1 93 ? 25.320 -3.818 -30.457 1.000 37.236 92 ASN B CA 1
ATOM 3953 C C . ASN B 1 93 ? 26.719 -3.845 -29.836 1.000 35.877 92 ASN B C 1
ATOM 3954 O O . ASN B 1 93 ? 26.866 -4.134 -28.649 1.000 33.442 92 ASN B O 1
ATOM 3959 N N . ILE B 1 94 ? 27.744 -3.568 -30.646 1.000 32.789 93 ILE B N 1
ATOM 3960 C CA . ILE B 1 94 ? 29.091 -3.411 -30.122 1.000 35.227 93 ILE B CA 1
ATOM 3961 C C . ILE B 1 94 ? 29.107 -2.252 -29.123 1.000 36.224 93 ILE B C 1
ATOM 3962 O O . ILE B 1 94 ? 29.584 -2.405 -27.996 1.000 38.058 93 ILE B O 1
ATOM 3967 N N . LEU B 1 95 ? 28.542 -1.114 -29.523 1.000 31.819 94 LEU B N 1
ATOM 3968 C CA . LEU B 1 95 ? 28.501 0.045 -28.648 1.000 33.629 94 LEU B CA 1
ATOM 3969 C C . LEU B 1 95 ? 27.902 -0.320 -27.299 1.000 34.195 94 LEU B C 1
ATOM 3970 O O . LEU B 1 95 ? 28.514 -0.025 -26.280 1.000 39.747 94 LEU B O 1
ATOM 3975 N N . VAL B 1 96 ? 26.742 -0.996 -27.308 1.000 33.762 95 VAL B N 1
ATOM 3976 C CA . VAL B 1 96 ? 26.050 -1.399 -26.091 1.000 31.420 95 VAL B CA 1
ATOM 3977 C C . VAL B 1 96 ? 26.993 -2.196 -25.192 1.000 29.943 95 VAL B C 1
ATOM 3978 O O . VAL B 1 96 ? 27.003 -2.012 -23.992 1.000 31.878 95 VAL B O 1
ATOM 3982 N N . GLU B 1 97 ? 27.749 -3.125 -25.758 1.000 37.569 96 GLU B N 1
ATOM 3983 C CA . GLU B 1 97 ? 28.674 -3.922 -24.966 1.000 39.358 96 GLU B CA 1
ATOM 3984 C C . GLU B 1 97 ? 29.820 -3.051 -24.467 1.000 39.267 96 GLU B C 1
ATOM 3985 O O . GLU B 1 97 ? 30.347 -3.293 -23.391 1.000 45.417 96 GLU B O 1
ATOM 3991 N N . ALA B 1 98 ? 30.187 -2.036 -25.248 1.000 42.205 97 ALA B N 1
ATOM 3992 C CA . ALA B 1 98 ? 31.246 -1.124 -24.856 1.000 44.518 97 ALA B CA 1
ATOM 3993 C C . ALA B 1 98 ? 30.818 -0.324 -23.625 1.000 45.203 97 ALA B C 1
ATOM 3994 O O . ALA B 1 98 ? 31.606 -0.169 -22.698 1.000 42.197 97 ALA B O 1
ATOM 3996 N N . GLU B 1 99 ? 29.558 0.132 -23.586 1.000 42.020 98 GLU B N 1
ATOM 3997 C CA . GLU B 1 99 ? 29.116 1.002 -22.510 1.000 43.101 98 GLU B CA 1
ATOM 3998 C C . GLU B 1 99 ? 28.901 0.197 -21.229 1.000 44.927 98 GLU B C 1
ATOM 3999 O O . GLU B 1 99 ? 28.982 0.758 -20.134 1.000 44.221 98 GLU B O 1
ATOM 4005 N N . LYS B 1 100 ? 28.596 -1.100 -21.383 1.000 47.582 99 LYS B N 1
ATOM 4006 C CA . LY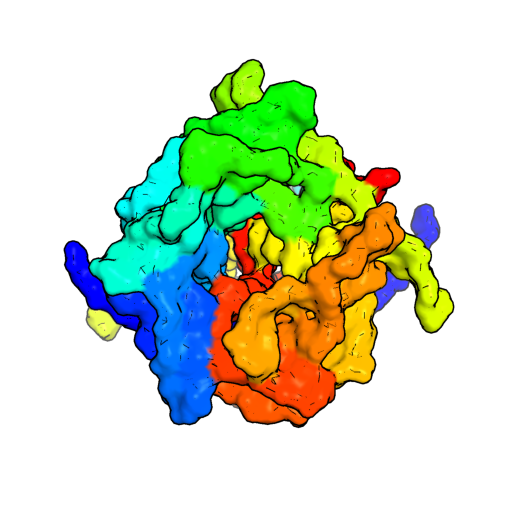S B 1 100 ? 28.450 -2.029 -20.267 1.000 46.351 99 LYS B CA 1
ATOM 4007 C C . LYS B 1 100 ? 29.792 -2.292 -19.583 1.000 47.784 99 LYS B C 1
ATOM 4008 O O . LYS B 1 100 ? 29.811 -2.643 -18.410 1.000 56.558 99 LYS B O 1
ATOM 4014 N N . ALA B 1 101 ? 30.898 -2.174 -20.332 1.000 48.194 100 ALA B N 1
ATOM 4015 C CA . ALA B 1 101 ? 32.249 -2.241 -19.791 1.000 46.637 100 ALA B CA 1
ATOM 4016 C C . ALA B 1 101 ? 32.714 -0.881 -19.246 1.000 48.132 100 ALA B C 1
ATOM 4017 O O . ALA B 1 101 ? 33.899 -0.700 -18.976 1.000 41.906 100 ALA B O 1
ATOM 4019 N N . GLY B 1 102 ? 31.796 0.094 -19.145 1.000 47.845 101 GLY B N 1
ATOM 4020 C CA . GLY B 1 102 ? 32.036 1.336 -18.430 1.000 49.423 101 GLY B CA 1
ATOM 4021 C C . GLY B 1 102 ? 32.398 2.520 -19.328 1.000 50.459 101 GLY B C 1
ATOM 4022 O O . GLY B 1 102 ? 32.734 3.579 -18.803 1.000 63.700 101 GLY B O 1
ATOM 4023 N N . ASN B 1 103 ? 32.317 2.372 -20.656 1.000 51.182 102 ASN B N 1
ATOM 4024 C CA . ASN B 1 103 ? 32.632 3.459 -21.580 1.000 54.648 102 ASN B CA 1
ATOM 4025 C C . ASN B 1 103 ? 31.474 4.461 -21.640 1.000 62.003 102 ASN B C 1
ATOM 4026 O O . ASN B 1 103 ? 30.419 4.172 -22.204 1.000 65.579 102 ASN B O 1
ATOM 4031 N N . GLN B 1 104 ? 31.699 5.670 -21.106 1.000 64.970 103 GLN B N 1
ATOM 4032 C CA . GLN B 1 104 ? 30.632 6.647 -20.922 1.000 70.303 103 GLN B CA 1
ATOM 4033 C C . GLN B 1 104 ? 30.219 7.222 -22.275 1.000 63.785 103 GLN B C 1
ATOM 4034 O O . GLN B 1 104 ? 29.041 7.465 -22.533 1.000 57.505 103 GLN B O 1
ATOM 4040 N N . LYS B 1 105 ? 31.217 7.440 -23.134 1.000 54.569 104 LYS B N 1
ATOM 4041 C CA . LYS B 1 105 ? 30.983 8.023 -24.440 1.000 55.190 104 LYS B CA 1
ATOM 4042 C C . LYS B 1 105 ? 30.102 7.103 -25.279 1.000 50.472 104 LYS B C 1
ATOM 4043 O O . LYS B 1 105 ? 29.222 7.588 -25.984 1.000 45.332 104 LYS B O 1
ATOM 4049 N N . ALA B 1 106 ? 30.307 5.779 -25.171 1.000 46.157 105 ALA B N 1
ATOM 4050 C CA . ALA B 1 106 ? 29.559 4.817 -25.975 1.000 42.616 105 ALA B CA 1
ATOM 4051 C C . ALA B 1 106 ? 28.053 5.091 -25.909 1.000 38.982 105 ALA B C 1
ATOM 4052 O O . ALA B 1 106 ? 27.345 4.894 -26.888 1.000 37.979 105 ALA B O 1
ATOM 4054 N N . LEU B 1 107 ? 27.566 5.590 -24.777 1.000 40.354 106 LEU B N 1
ATOM 4055 C CA . LEU B 1 107 ? 26.147 5.852 -24.613 1.000 42.619 106 LEU B CA 1
ATOM 4056 C C . LEU B 1 107 ? 25.731 7.094 -25.396 1.000 43.337 106 LEU B C 1
ATOM 4057 O O . LEU B 1 107 ? 24.598 7.188 -25.864 1.000 43.705 106 LEU B O 1
ATOM 4062 N N . THR B 1 108 ? 26.627 8.079 -25.501 1.000 41.966 107 THR B N 1
ATOM 4063 C CA . THR B 1 108 ? 26.310 9.257 -26.291 1.000 40.741 107 THR B CA 1
ATOM 4064 C C . THR B 1 108 ? 26.231 8.837 -27.759 1.000 38.355 107 THR B C 1
ATOM 4065 O O . THR B 1 108 ? 25.253 9.117 -28.443 1.000 36.495 107 THR B O 1
ATOM 4069 N N . ARG B 1 109 ? 27.215 8.058 -28.203 1.000 37.430 108 ARG B N 1
ATOM 4070 C CA . ARG B 1 109 ? 27.251 7.567 -29.570 1.000 36.911 108 ARG B CA 1
ATOM 4071 C C . ARG B 1 109 ? 25.978 6.800 -29.969 1.000 40.526 108 ARG B C 1
ATOM 4072 O O . ARG B 1 109 ? 25.483 6.975 -31.081 1.000 42.430 108 ARG B O 1
ATOM 4080 N N . ILE B 1 110 ? 25.473 5.919 -29.093 1.000 38.775 109 ILE B N 1
ATOM 4081 C CA . ILE B 1 110 ? 24.261 5.153 -29.366 1.000 38.973 109 ILE B CA 1
ATOM 4082 C C . ILE B 1 110 ? 23.143 6.107 -29.779 1.000 38.632 109 ILE B C 1
ATOM 4083 O O . ILE B 1 110 ? 22.463 5.876 -30.768 1.000 37.600 109 ILE B O 1
ATOM 4088 N N . GLN B 1 111 ? 22.977 7.177 -28.998 1.000 41.479 110 GLN B N 1
ATOM 4089 C CA . GLN B 1 111 ? 21.930 8.167 -29.202 1.000 39.463 110 GLN B CA 1
ATOM 4090 C C . GLN B 1 111 ? 22.126 8.885 -30.535 1.000 37.474 110 GLN B C 1
ATOM 4091 O O . GLN B 1 111 ? 21.148 9.198 -31.210 1.000 36.022 110 GLN B O 1
ATOM 4097 N N . GLU B 1 112 ? 23.393 9.134 -30.894 1.000 37.693 111 GLU B N 1
ATOM 4098 C CA . GLU B 1 112 ? 23.752 9.841 -32.116 1.000 40.507 111 GLU B CA 1
ATOM 4099 C C . GLU B 1 112 ? 23.473 8.960 -33.333 1.000 39.103 111 GLU B C 1
ATOM 4100 O O . GLU B 1 112 ? 22.993 9.454 -34.348 1.000 45.081 111 GLU B O 1
ATOM 4106 N N . VAL B 1 113 ? 23.771 7.659 -33.226 1.000 38.086 112 VAL B N 1
ATOM 4107 C CA . VAL B 1 113 ? 23.421 6.697 -34.263 1.000 34.463 112 VAL B CA 1
ATOM 4108 C C . VAL B 1 113 ? 21.894 6.667 -34.405 1.000 30.831 112 VAL B C 1
ATOM 4109 O O . VAL B 1 113 ? 21.386 6.655 -35.530 1.000 24.050 112 VAL B O 1
ATOM 4113 N N . LEU B 1 114 ? 21.195 6.686 -33.263 1.000 27.738 113 LEU B N 1
ATOM 4114 C CA . LEU B 1 114 ? 19.748 6.745 -33.249 1.000 36.135 113 LEU B CA 1
ATOM 4115 C C . LEU B 1 114 ? 19.279 7.975 -34.016 1.000 37.945 113 LEU B C 1
ATOM 4116 O O . LEU B 1 114 ? 18.279 7.886 -34.736 1.000 36.266 113 LEU B O 1
ATOM 4121 N N . THR B 1 115 ? 20.005 9.100 -33.847 1.000 39.227 114 THR B N 1
ATOM 4122 C CA . THR B 1 115 ? 19.615 10.359 -34.471 1.000 36.290 114 THR B CA 1
ATOM 4123 C C . THR B 1 115 ? 19.792 10.251 -35.986 1.000 32.567 114 THR B C 1
ATOM 4124 O O . THR B 1 115 ? 18.876 10.595 -36.731 1.000 35.818 114 THR B O 1
ATOM 4128 N N . THR B 1 116 ? 20.963 9.775 -36.427 1.000 29.747 115 THR B N 1
ATOM 4129 C CA . THR B 1 116 ? 21.269 9.533 -37.839 1.000 29.969 115 THR B CA 1
ATOM 4130 C C . THR B 1 116 ? 20.201 8.659 -38.489 1.000 29.955 115 THR B C 1
ATOM 4131 O O . THR B 1 116 ? 19.851 8.901 -39.636 1.000 32.248 115 THR B O 1
ATOM 4135 N N . LEU B 1 117 ? 19.756 7.603 -37.784 1.000 32.963 116 LEU B N 1
ATOM 4136 C CA . LEU B 1 117 ? 18.773 6.665 -38.313 1.000 33.425 116 LEU B CA 1
ATOM 4137 C C . LEU B 1 117 ? 17.420 7.356 -38.478 1.000 32.306 116 LEU B C 1
ATOM 4138 O O . LEU B 1 117 ? 16.767 7.184 -39.507 1.000 30.929 116 LEU B O 1
ATOM 4143 N N . GLU B 1 118 ? 17.023 8.133 -37.460 1.000 30.665 117 GLU B N 1
ATOM 4144 C CA . GLU B 1 118 ? 15.778 8.890 -37.476 1.000 32.754 117 GLU B CA 1
ATOM 4145 C C . GLU B 1 118 ? 15.781 9.871 -38.651 1.000 36.912 117 GLU B C 1
ATOM 4146 O O . GLU B 1 118 ? 14.768 9.998 -39.342 1.000 34.833 117 GLU B O 1
ATOM 4152 N N . GLU B 1 119 ? 16.938 10.502 -38.928 1.000 37.206 118 GLU B N 1
ATOM 4153 C CA . GLU B 1 119 ? 17.002 11.578 -39.907 1.000 35.777 118 GLU B CA 1
ATOM 4154 C C . GLU B 1 119 ? 17.192 11.036 -41.320 1.000 33.877 118 GLU B C 1
ATOM 4155 O O . GLU B 1 119 ? 16.963 11.775 -42.268 1.000 30.406 118 GLU B O 1
ATOM 4161 N N . ALA B 1 120 ? 17.584 9.763 -41.481 1.000 31.443 119 ALA B N 1
ATOM 4162 C CA . ALA B 1 120 ? 17.736 9.224 -42.825 1.000 30.951 119 ALA B CA 1
ATOM 4163 C C . ALA B 1 120 ? 16.375 9.025 -43.494 1.000 32.640 119 ALA B C 1
ATOM 4164 O O . ALA B 1 120 ? 15.434 8.512 -42.887 1.000 30.907 119 ALA B O 1
ATOM 4166 N N . PRO B 1 121 ? 16.233 9.359 -44.796 1.000 34.303 120 PRO B N 1
ATOM 4167 C CA . PRO B 1 121 ? 14.974 9.120 -45.502 1.000 33.862 120 PRO B CA 1
ATOM 4168 C C . PRO B 1 121 ? 14.639 7.631 -45.559 1.000 38.254 120 PRO B C 1
ATOM 4169 O O . PRO B 1 121 ? 15.515 6.764 -45.541 1.000 42.700 120 PRO B O 1
ATOM 4173 N N . LYS B 1 122 ? 13.345 7.347 -45.667 1.000 36.717 121 LYS B N 1
ATOM 4174 C CA . LYS B 1 122 ? 12.867 5.986 -45.629 1.000 34.349 121 LYS B CA 1
ATOM 4175 C C . LYS B 1 122 ? 11.710 5.881 -46.599 1.000 32.949 121 LYS B C 1
ATOM 4176 O O . LYS B 1 122 ? 11.298 6.875 -47.166 1.000 40.158 121 LYS B O 1
ATOM 4182 N N . PHE B 1 123 ? 11.229 4.665 -46.817 1.000 34.946 122 PHE B N 1
ATOM 4183 C CA . PHE B 1 123 ? 10.063 4.460 -47.647 1.000 38.941 122 PHE B CA 1
ATOM 4184 C C . PHE B 1 123 ? 9.092 3.654 -46.802 1.000 34.183 122 PHE B C 1
ATOM 4185 O O . PHE B 1 123 ? 9.404 2.538 -46.421 1.000 37.616 122 PHE B O 1
ATOM 4193 N N . LYS B 1 124 ? 7.959 4.261 -46.456 1.000 33.762 123 LYS B N 1
ATOM 4194 C CA . LYS B 1 124 ? 6.982 3.637 -45.581 1.000 35.315 123 LYS B CA 1
ATOM 4195 C C . LYS B 1 124 ? 7.692 3.070 -44.347 1.000 33.081 123 LYS B C 1
ATOM 4196 O O . LYS B 1 124 ? 7.397 1.966 -43.906 1.000 35.931 123 LYS B O 1
ATOM 4202 N N . GLY B 1 125 ? 8.657 3.825 -43.815 1.000 33.277 124 GLY B N 1
ATOM 4203 C CA . GLY B 1 125 ? 9.303 3.521 -42.545 1.000 33.920 124 GLY B CA 1
ATOM 4204 C C . GLY B 1 125 ? 10.547 2.645 -42.696 1.000 32.875 124 GLY B C 1
ATOM 4205 O O . GLY B 1 125 ? 11.302 2.502 -41.737 1.000 30.690 124 GLY B O 1
ATOM 4206 N N . LEU B 1 126 ? 10.751 2.066 -43.891 1.000 29.438 125 LEU B N 1
ATOM 4207 C CA . LEU B 1 126 ? 11.811 1.095 -44.101 1.000 27.159 125 LEU B CA 1
ATOM 4208 C C . LEU B 1 126 ? 13.066 1.803 -44.589 1.000 27.774 125 LEU B C 1
ATOM 4209 O O . LEU B 1 126 ? 12.989 2.654 -45.465 1.000 29.407 125 LEU B O 1
ATOM 4214 N N . PHE B 1 127 ? 14.222 1.402 -44.052 1.000 28.819 126 PHE B N 1
ATOM 4215 C CA . PHE B 1 127 ? 15.522 1.932 -44.450 1.000 28.190 126 PHE B CA 1
ATOM 4216 C C . PHE B 1 127 ? 15.942 1.468 -45.845 1.000 28.750 126 PHE B C 1
ATOM 4217 O O . PHE B 1 127 ? 15.692 0.336 -46.246 1.000 30.513 126 PHE B O 1
ATOM 4225 N N . TYR B 1 128 ? 16.616 2.361 -46.571 1.000 31.339 127 TYR B N 1
ATOM 4226 C CA . TYR B 1 128 ? 17.047 2.105 -47.941 1.000 35.408 127 TYR B CA 1
ATOM 4227 C C . TYR B 1 128 ? 18.345 1.285 -47.944 1.000 34.920 127 TYR B C 1
ATOM 4228 O O . TYR B 1 128 ? 18.990 1.123 -46.912 1.000 35.351 127 TYR B O 1
ATOM 4237 N N . TRP B 1 129 ? 18.704 0.748 -49.116 1.000 34.201 128 TRP B N 1
ATOM 4238 C CA . TRP B 1 129 ? 20.005 0.128 -49.331 1.000 37.795 128 TRP B CA 1
ATOM 4239 C C . TRP B 1 129 ? 20.619 0.639 -50.639 1.000 37.493 128 TRP B C 1
ATOM 4240 O O . TRP B 1 129 ? 19.915 0.818 -51.634 1.000 37.327 128 TRP B O 1
ATOM 4251 N N . PRO B 1 130 ? 21.932 0.967 -50.671 1.000 36.646 129 PRO B N 1
ATOM 4252 C CA . PRO B 1 130 ? 22.676 1.408 -49.488 1.000 39.588 129 PRO B CA 1
ATOM 4253 C C . PRO B 1 130 ? 22.322 2.865 -49.192 1.000 37.091 129 PRO B C 1
ATOM 4254 O O . PRO B 1 130 ? 21.397 3.404 -49.792 1.000 36.583 129 PRO B O 1
ATOM 4258 N N . TYR B 1 131 ? 23.041 3.472 -48.243 1.000 37.603 130 TYR B N 1
ATOM 4259 C CA . TYR B 1 131 ? 23.000 4.908 -48.009 1.000 38.192 130 TYR B CA 1
ATOM 4260 C C . TYR B 1 131 ? 24.376 5.468 -48.382 1.000 42.666 130 TYR B C 1
ATOM 4261 O O . TYR B 1 131 ? 25.378 5.045 -47.790 1.000 38.569 130 TYR B O 1
ATOM 4270 N N . ASP B 1 132 ? 24.412 6.391 -49.371 1.000 42.040 131 ASP B N 1
ATOM 4271 C CA . ASP B 1 132 ? 25.590 7.195 -49.679 1.000 40.898 131 ASP B CA 1
ATOM 4272 C C . ASP B 1 132 ? 25.867 8.194 -48.560 1.000 38.550 131 ASP B C 1
ATOM 4273 O O . ASP B 1 132 ? 24.940 8.792 -48.029 1.000 40.734 131 ASP B O 1
ATOM 4278 N N . ILE B 1 133 ? 27.145 8.385 -48.224 1.000 42.536 132 ILE B N 1
ATOM 4279 C CA . ILE B 1 133 ? 27.558 9.283 -47.149 1.000 47.516 132 ILE B CA 1
ATOM 4280 C C . ILE B 1 133 ? 28.486 10.362 -47.698 1.000 57.097 132 ILE B C 1
ATOM 4281 O O . ILE B 1 133 ? 29.193 11.000 -46.919 1.000 61.181 132 ILE B O 1
ATOM 4286 N N . LYS B 1 134 ? 28.512 10.563 -49.021 1.000 64.650 133 LYS B N 1
ATOM 4287 C CA . LYS B 1 134 ? 29.459 11.503 -49.603 1.000 70.989 133 LYS B CA 1
ATOM 4288 C C . LYS B 1 134 ? 29.103 12.919 -49.138 1.000 80.871 133 LYS B C 1
ATOM 4289 O O . LYS B 1 134 ? 29.996 13.725 -48.872 1.000 84.588 133 LYS B O 1
ATOM 4295 N N . GLY B 1 135 ? 27.798 13.197 -48.976 1.000 76.279 134 GLY B N 1
ATOM 4296 C CA . GLY B 1 135 ? 27.324 14.551 -48.743 1.000 67.460 134 GLY B CA 1
ATOM 4297 C C . GLY B 1 135 ? 27.419 14.993 -47.284 1.000 67.734 134 GLY B C 1
ATOM 4298 O O . GLY B 1 135 ? 26.957 16.078 -46.957 1.000 75.942 134 GLY B O 1
ATOM 4299 N N . GLY B 1 136 ? 28.012 14.175 -46.407 1.000 70.677 135 GLY B N 1
ATOM 4300 C CA . GLY B 1 136 ? 28.004 14.449 -44.974 1.000 65.439 135 GLY B CA 1
ATOM 4301 C C . GLY B 1 136 ? 26.659 14.089 -44.339 1.000 61.937 135 GLY B C 1
ATOM 4302 O O . GLY B 1 136 ? 26.389 14.454 -43.192 1.000 56.032 135 GLY B O 1
ATOM 4303 N N . GLU B 1 137 ? 25.830 13.386 -45.124 1.000 60.384 136 GLU B N 1
ATOM 4304 C CA . GLU B 1 137 ? 24.508 12.924 -44.730 1.000 62.804 136 GLU B CA 1
ATOM 4305 C C . GLU B 1 137 ? 24.233 11.607 -45.463 1.000 63.265 136 GLU B C 1
ATOM 4306 O O . GLU B 1 137 ? 24.875 11.298 -46.473 1.000 53.020 136 GLU B O 1
ATOM 4312 N N . LEU B 1 138 ? 23.278 10.828 -44.938 1.000 53.961 137 LEU B N 1
ATOM 4313 C CA . LEU B 1 138 ? 22.855 9.596 -45.575 1.000 47.905 137 LEU B CA 1
ATOM 4314 C C . LEU B 1 138 ? 21.796 9.901 -46.625 1.000 45.138 137 LEU B C 1
ATOM 4315 O O . LEU B 1 138 ? 20.777 10.506 -46.303 1.000 48.512 137 LEU B O 1
ATOM 4320 N N . LYS B 1 139 ? 22.038 9.464 -47.869 1.000 42.174 138 LYS B N 1
ATOM 4321 C CA . LYS B 1 139 ? 21.039 9.563 -48.920 1.000 42.699 138 LYS B CA 1
ATOM 4322 C C . LYS B 1 139 ? 20.834 8.175 -49.515 1.000 40.286 138 LYS B C 1
ATOM 4323 O O . LYS B 1 139 ? 21.798 7.423 -49.695 1.000 34.714 138 LYS B O 1
ATOM 4329 N N . PRO B 1 140 ? 19.579 7.796 -49.856 1.000 38.399 139 PRO B N 1
ATOM 4330 C CA . PRO B 1 140 ? 19.328 6.541 -50.573 1.000 37.094 139 PRO B CA 1
ATOM 4331 C C . PRO B 1 140 ? 20.220 6.418 -51.804 1.000 37.284 139 PRO B C 1
ATOM 4332 O O . PRO B 1 140 ? 20.424 7.392 -52.512 1.000 44.362 139 PRO B O 1
ATOM 4336 N N . GLY B 1 141 ? 20.758 5.222 -52.045 1.000 38.760 140 GLY B N 1
ATOM 4337 C CA . GLY B 1 141 ? 21.487 4.944 -53.267 1.000 38.534 140 GLY B CA 1
ATOM 4338 C C . GLY B 1 141 ? 20.536 5.044 -54.452 1.000 41.037 140 GLY B C 1
ATOM 4339 O O . GLY B 1 141 ? 19.325 5.033 -54.263 1.000 37.822 140 GLY B O 1
ATOM 4340 N N . LYS B 1 142 ? 21.108 5.082 -55.660 1.000 45.228 141 LYS B N 1
ATOM 4341 C CA . LYS B 1 142 ? 20.384 5.421 -56.875 1.000 47.724 141 LYS B CA 1
ATOM 4342 C C . LYS B 1 142 ? 19.157 4.527 -57.064 1.000 43.462 141 LYS B C 1
ATOM 4343 O O . LYS B 1 142 ? 18.157 4.964 -57.636 1.000 37.358 141 LYS B O 1
ATOM 4349 N N . GLY B 1 143 ? 19.239 3.280 -56.575 1.000 43.942 142 GLY B N 1
ATOM 4350 C CA . GLY B 1 143 ? 18.188 2.288 -56.776 1.000 43.036 142 GLY B CA 1
ATOM 4351 C C . GLY B 1 143 ? 16.870 2.571 -56.039 1.000 39.501 142 GLY B C 1
ATOM 4352 O O . GLY B 1 143 ? 15.826 2.049 -56.446 1.000 36.794 142 GLY B O 1
ATOM 4353 N N . GLU B 1 144 ? 16.907 3.376 -54.962 1.000 37.733 143 GLU B N 1
ATOM 4354 C CA . GLU B 1 144 ? 15.776 3.506 -54.049 1.000 39.761 143 GLU B CA 1
ATOM 4355 C C . GLU B 1 144 ? 15.288 2.102 -53.671 1.000 39.521 143 GLU B C 1
ATOM 4356 O O . GLU B 1 144 ? 14.118 1.749 -53.836 1.000 39.294 143 GLU B O 1
ATOM 4362 N N . ILE B 1 145 ? 16.229 1.284 -53.194 1.000 40.938 144 ILE B N 1
ATOM 4363 C CA . ILE B 1 145 ? 15.919 -0.071 -52.769 1.000 41.015 144 ILE B CA 1
ATOM 4364 C C . ILE B 1 145 ? 15.719 -0.081 -51.258 1.000 37.779 144 ILE B C 1
ATOM 4365 O O . ILE B 1 145 ? 16.638 0.298 -50.523 1.000 30.300 144 ILE B O 1
ATOM 4370 N N . ALA B 1 146 ? 14.514 -0.518 -50.841 1.000 35.692 145 ALA B N 1
ATOM 4371 C CA . ALA B 1 146 ? 14.193 -0.782 -49.443 1.000 34.137 145 ALA B CA 1
ATOM 4372 C C . ALA B 1 146 ? 13.996 -2.282 -49.208 1.000 31.792 145 ALA B C 1
ATOM 4373 O O . ALA B 1 146 ? 12.866 -2.774 -49.252 1.000 30.692 145 ALA B O 1
ATOM 4375 N N . PRO B 1 147 ? 15.077 -3.056 -48.943 1.000 31.985 146 PRO B N 1
ATOM 4376 C CA . PRO B 1 147 ? 14.971 -4.507 -48.751 1.000 31.224 146 PRO B CA 1
ATOM 4377 C C . PRO B 1 147 ? 14.524 -4.967 -47.370 1.000 31.197 146 PRO B C 1
ATOM 4378 O O . PRO B 1 147 ? 14.860 -4.368 -46.351 1.000 29.188 146 PRO B O 1
ATOM 4382 N N . ALA B 1 148 ? 13.794 -6.077 -47.385 1.000 33.223 147 ALA B N 1
ATOM 4383 C CA . ALA B 1 148 ? 13.376 -6.775 -46.185 1.000 35.866 147 ALA B CA 1
ATOM 4384 C C . ALA B 1 148 ? 14.586 -7.208 -45.348 1.000 30.894 147 ALA B C 1
ATOM 4385 O O . ALA B 1 148 ? 14.576 -7.017 -44.133 1.000 32.337 147 ALA B O 1
ATOM 4387 N N . VAL B 1 149 ? 15.630 -7.755 -45.972 1.000 26.832 148 VAL B N 1
ATOM 4388 C CA . VAL B 1 149 ? 16.737 -8.312 -45.207 1.000 31.266 148 VAL B CA 1
ATOM 4389 C C . VAL B 1 149 ? 17.341 -7.264 -44.250 1.000 31.310 148 VAL B C 1
ATOM 4390 O O . VAL B 1 149 ? 17.310 -7.438 -43.033 1.000 34.479 148 VAL B O 1
ATOM 4394 N N . ASP B 1 150 ? 17.828 -6.133 -44.756 1.000 31.741 149 ASP B N 1
ATOM 4395 C CA . ASP B 1 150 ? 18.446 -5.116 -43.906 1.000 31.463 149 ASP B CA 1
ATOM 4396 C C . ASP B 1 150 ? 17.519 -4.693 -42.772 1.000 29.004 149 ASP B C 1
ATOM 4397 O O . ASP B 1 150 ? 17.972 -4.474 -41.656 1.000 27.182 149 ASP B O 1
ATOM 4402 N N . ASN B 1 151 ? 16.230 -4.541 -43.071 1.000 27.571 150 ASN B N 1
ATOM 4403 C CA . ASN B 1 151 ? 15.281 -4.018 -42.103 1.000 27.554 150 ASN B CA 1
ATOM 4404 C C . ASN B 1 151 ? 14.986 -5.046 -41.009 1.000 28.481 150 ASN B C 1
ATOM 4405 O O . ASN B 1 151 ? 14.719 -4.667 -39.876 1.000 29.534 150 ASN B O 1
ATOM 4410 N N . GLY B 1 152 ? 15.035 -6.340 -41.344 1.000 29.200 151 GLY B N 1
ATOM 4411 C CA . GLY B 1 152 ? 14.906 -7.402 -40.360 1.000 26.907 151 GLY B CA 1
ATOM 4412 C C . GLY B 1 152 ? 16.127 -7.496 -39.445 1.000 26.643 151 GLY B C 1
ATOM 4413 O O . GLY B 1 152 ? 15.986 -7.725 -38.247 1.000 28.074 151 GLY B O 1
ATOM 4414 N N . ASN B 1 153 ? 17.333 -7.330 -39.995 1.000 28.009 152 ASN B N 1
ATOM 4415 C CA . ASN B 1 153 ? 18.544 -7.413 -39.176 1.000 27.555 152 ASN B CA 1
ATOM 4416 C C . ASN B 1 153 ? 18.571 -6.281 -38.148 1.000 28.171 152 ASN B C 1
ATOM 4417 O O . ASN B 1 153 ? 18.903 -6.489 -36.972 1.000 30.197 152 ASN B O 1
ATOM 4422 N N . LEU B 1 154 ? 18.203 -5.089 -38.628 1.000 27.924 153 LEU B N 1
ATOM 4423 C CA . LEU B 1 154 ? 18.214 -3.867 -37.853 1.000 27.314 153 LEU B CA 1
ATOM 4424 C C . LEU B 1 154 ? 17.109 -3.936 -36.807 1.000 29.223 153 LEU B C 1
ATOM 4425 O O . LEU B 1 154 ? 17.289 -3.393 -35.711 1.000 28.310 153 LEU B O 1
ATOM 4430 N N . ALA B 1 155 ? 15.979 -4.584 -37.144 1.000 24.783 154 ALA B N 1
ATOM 4431 C CA . ALA B 1 155 ? 14.914 -4.659 -36.170 1.000 27.564 154 ALA B CA 1
ATOM 4432 C C . ALA B 1 155 ? 15.455 -5.414 -34.948 1.000 30.355 154 ALA B C 1
ATOM 4433 O O . ALA B 1 155 ? 15.358 -4.935 -33.809 1.000 28.268 154 ALA B O 1
ATOM 4435 N N . PHE B 1 156 ? 16.108 -6.558 -35.184 1.000 30.533 155 PHE B N 1
ATOM 4436 C CA . PHE B 1 156 ? 16.552 -7.382 -34.066 1.000 31.865 155 PHE B CA 1
ATOM 4437 C C . PHE B 1 156 ? 17.741 -6.735 -33.343 1.000 34.184 155 PHE B C 1
ATOM 4438 O O . PHE B 1 156 ? 17.865 -6.887 -32.130 1.000 36.228 155 PHE B O 1
ATOM 4446 N N . SER B 1 157 ? 18.612 -6.015 -34.066 1.000 32.687 156 SER B N 1
ATOM 4447 C CA . SER B 1 157 ? 19.651 -5.200 -33.435 1.000 31.451 156 SER B CA 1
ATOM 4448 C C . SER B 1 157 ? 19.059 -4.205 -32.438 1.000 29.569 156 SER B C 1
ATOM 4449 O O . SER B 1 157 ? 19.531 -4.097 -31.310 1.000 26.513 156 SER B O 1
ATOM 4452 N N . LEU B 1 158 ? 18.034 -3.465 -32.876 1.000 30.280 157 LEU B N 1
ATOM 4453 C CA . LEU B 1 158 ? 17.406 -2.444 -32.051 1.000 27.706 157 LEU B CA 1
ATOM 4454 C C . LEU B 1 158 ? 16.755 -3.104 -30.839 1.000 29.386 157 LEU B C 1
ATOM 4455 O O . LEU B 1 158 ? 16.796 -2.563 -29.731 1.000 29.784 157 LEU B O 1
ATOM 4460 N N . ALA B 1 159 ? 16.135 -4.262 -31.068 1.000 30.700 158 ALA B N 1
ATOM 4461 C CA . ALA B 1 159 ? 15.557 -5.039 -29.985 1.000 34.603 158 ALA B CA 1
ATOM 4462 C C . ALA B 1 159 ? 16.630 -5.297 -28.924 1.000 36.048 158 ALA B C 1
ATOM 4463 O O . ALA B 1 159 ? 16.394 -5.021 -27.748 1.000 41.401 158 ALA B O 1
ATOM 4465 N N . ALA B 1 160 ? 17.803 -5.791 -29.360 1.000 33.661 159 ALA B N 1
ATOM 4466 C CA . ALA B 1 160 ? 18.941 -6.053 -28.486 1.000 32.591 159 ALA B CA 1
ATOM 4467 C C . ALA B 1 160 ? 19.313 -4.807 -27.686 1.000 34.508 159 ALA B C 1
ATOM 4468 O O . ALA B 1 160 ? 19.504 -4.886 -26.474 1.000 32.959 159 ALA B O 1
ATOM 4470 N N . VAL B 1 161 ? 19.424 -3.661 -28.377 1.000 34.345 160 VAL B N 1
ATOM 4471 C CA . VAL B 1 161 ? 19.716 -2.399 -27.714 1.000 32.765 160 VAL B CA 1
ATOM 4472 C C . VAL B 1 161 ? 18.691 -2.212 -26.592 1.000 32.369 160 VAL B C 1
ATOM 4473 O O . VAL B 1 161 ? 19.071 -2.033 -25.438 1.000 35.381 160 VAL B O 1
ATOM 4477 N N . ALA B 1 162 ? 17.397 -2.320 -26.920 1.000 32.000 161 ALA B N 1
ATOM 4478 C CA . ALA B 1 162 ? 16.324 -2.051 -25.966 1.000 32.069 161 ALA B CA 1
ATOM 4479 C C . ALA B 1 162 ? 16.383 -3.033 -24.806 1.000 32.953 161 ALA B C 1
ATOM 4480 O O . ALA B 1 162 ? 16.169 -2.649 -23.659 1.000 31.994 161 ALA B O 1
ATOM 4482 N N . GLY B 1 163 ? 16.674 -4.300 -25.129 1.000 35.568 162 GLY B N 1
ATOM 4483 C CA . GLY B 1 163 ? 16.753 -5.356 -24.132 1.000 39.344 162 GLY B CA 1
ATOM 4484 C C . GLY B 1 163 ? 17.803 -5.063 -23.058 1.000 40.725 162 GLY B C 1
ATOM 4485 O O . GLY B 1 163 ? 17.623 -5.439 -21.902 1.000 40.756 162 GLY B O 1
ATOM 4486 N N . ALA B 1 164 ? 18.901 -4.409 -23.467 1.000 39.154 163 ALA B N 1
ATOM 4487 C CA . ALA B 1 164 ? 20.020 -4.117 -22.585 1.000 41.242 163 ALA B CA 1
ATOM 4488 C C . ALA B 1 164 ? 19.623 -3.120 -21.501 1.000 39.287 163 ALA B C 1
ATOM 4489 O O . ALA B 1 164 ? 20.234 -3.096 -20.441 1.000 38.451 163 ALA B O 1
ATOM 4491 N N . TYR B 1 165 ? 18.605 -2.295 -21.773 1.000 39.420 164 TYR B N 1
ATOM 4492 C CA . TYR B 1 165 ? 18.329 -1.138 -20.938 1.000 39.348 164 TYR B CA 1
ATOM 4493 C C . TYR B 1 165 ? 16.897 -1.102 -20.412 1.000 44.278 164 TYR B C 1
ATOM 4494 O O . TYR B 1 165 ? 16.559 -0.190 -19.661 1.000 53.337 164 TYR B O 1
ATOM 4503 N N . LEU B 1 166 ? 16.066 -2.074 -20.809 1.000 49.272 165 LEU B N 1
ATOM 4504 C CA . LEU B 1 166 ? 14.682 -2.180 -20.365 1.000 51.001 165 LEU B CA 1
ATOM 4505 C C . LEU B 1 166 ? 14.546 -1.994 -18.861 1.000 49.922 165 LEU B C 1
ATOM 4506 O O . LEU B 1 166 ? 13.567 -1.417 -18.409 1.000 46.502 165 LEU B O 1
ATOM 4511 N N . ASN B 1 167 ? 15.490 -2.541 -18.093 1.000 56.168 166 ASN B N 1
ATOM 4512 C CA . ASN B 1 167 ? 15.345 -2.560 -16.646 1.000 61.549 166 ASN B CA 1
ATOM 4513 C C . ASN B 1 167 ? 16.005 -1.341 -16.016 1.000 59.620 166 ASN B C 1
ATOM 4514 O O . ASN B 1 167 ? 16.099 -1.293 -14.794 1.000 62.725 166 ASN B O 1
ATOM 4519 N N . SER B 1 168 ? 16.454 -0.372 -16.832 1.000 55.364 167 SER B N 1
ATOM 4520 C CA . SER B 1 168 ? 17.128 0.802 -16.296 1.000 54.544 167 SER B CA 1
ATOM 4521 C C . SER B 1 168 ? 16.126 1.914 -15.997 1.000 55.952 167 SER B C 1
ATOM 4522 O O . SER B 1 168 ? 15.059 2.014 -16.606 1.000 54.697 167 SER B O 1
ATOM 4525 N N . THR B 1 169 ? 16.508 2.752 -15.031 1.000 59.330 168 THR B N 1
ATOM 4526 C CA . THR B 1 169 ? 15.660 3.830 -14.551 1.000 62.451 168 THR B CA 1
ATOM 4527 C C . THR B 1 169 ? 16.284 5.181 -14.907 1.000 54.262 168 THR B C 1
ATOM 4528 O O . THR B 1 169 ? 15.672 6.211 -14.671 1.000 52.834 168 THR B O 1
ATOM 4532 N N . ASP B 1 170 ? 17.487 5.158 -15.500 1.000 54.176 169 ASP B N 1
ATOM 4533 C CA . ASP B 1 170 ? 18.124 6.331 -16.079 1.000 55.663 169 ASP B CA 1
ATOM 4534 C C . ASP B 1 170 ? 17.261 6.907 -17.203 1.000 59.315 169 ASP B C 1
ATOM 4535 O O . ASP B 1 170 ? 16.979 6.204 -18.166 1.000 64.455 169 ASP B O 1
ATOM 4540 N N . PRO B 1 171 ? 16.824 8.190 -17.128 1.000 54.262 170 PRO B N 1
ATOM 4541 C CA . PRO B 1 171 ? 16.100 8.836 -18.225 1.000 49.699 170 PRO B CA 1
ATOM 4542 C C . PRO B 1 171 ? 16.704 8.683 -19.619 1.000 43.368 170 PRO B C 1
ATOM 4543 O O . PRO B 1 171 ? 15.970 8.571 -20.603 1.000 41.080 170 PRO B O 1
ATOM 4547 N N . VAL B 1 172 ? 18.037 8.748 -19.679 1.000 38.954 171 VAL B N 1
ATOM 4548 C CA . VAL B 1 172 ? 18.795 8.591 -20.912 1.000 38.888 171 VAL B CA 1
ATOM 4549 C C . VAL B 1 172 ? 18.438 7.252 -21.546 1.000 39.473 171 VAL B C 1
ATOM 4550 O O . VAL B 1 172 ? 18.075 7.187 -22.713 1.000 43.551 171 VAL B O 1
ATOM 4554 N N . LYS B 1 173 ? 18.562 6.175 -20.774 1.000 39.858 172 LYS B N 1
ATOM 4555 C CA . LYS B 1 173 ? 18.205 4.853 -21.264 1.000 42.729 172 LYS B CA 1
ATOM 4556 C C . LYS B 1 173 ? 16.701 4.780 -21.537 1.000 39.666 172 LYS B C 1
ATOM 4557 O O . LYS B 1 173 ? 16.288 4.178 -22.521 1.000 37.487 172 LYS B O 1
ATOM 4563 N N . GLN B 1 174 ? 15.880 5.430 -20.708 1.000 37.283 173 GLN B N 1
ATOM 4564 C CA . GLN B 1 174 ? 14.448 5.439 -20.944 1.000 39.607 173 GLN B CA 1
ATOM 4565 C C . GLN B 1 174 ? 14.172 6.138 -22.268 1.000 37.700 173 GLN B C 1
ATOM 4566 O O . GLN B 1 174 ? 13.167 5.876 -22.908 1.000 38.201 173 GLN B O 1
ATOM 4572 N N . SER B 1 175 ? 15.070 7.047 -22.648 1.000 34.082 174 SER B N 1
ATOM 4573 C CA . SER B 1 175 ? 14.915 7.812 -23.868 1.000 37.904 174 SER B CA 1
ATOM 4574 C C . SER B 1 175 ? 15.307 6.952 -25.074 1.000 38.295 174 SER B C 1
ATOM 4575 O O . SER B 1 175 ? 14.694 7.021 -26.136 1.000 39.374 174 SER B O 1
ATOM 4578 N N . ILE B 1 176 ? 16.307 6.096 -24.877 1.000 38.331 175 ILE B N 1
ATOM 4579 C CA . ILE B 1 176 ? 16.739 5.150 -25.887 1.000 37.720 175 ILE B CA 1
ATOM 4580 C C . ILE B 1 176 ? 15.649 4.101 -26.147 1.000 37.752 175 ILE B C 1
ATOM 4581 O O . ILE B 1 176 ? 15.407 3.763 -27.301 1.000 40.069 175 ILE B O 1
ATOM 4586 N N . ILE B 1 177 ? 14.980 3.592 -25.099 1.000 34.560 176 ILE B N 1
ATOM 4587 C CA . ILE B 1 177 ? 13.890 2.635 -25.279 1.000 37.860 176 ILE B CA 1
ATOM 4588 C C . ILE B 1 177 ? 12.785 3.277 -26.122 1.000 39.710 176 ILE B C 1
ATOM 4589 O O . ILE B 1 177 ? 12.417 2.756 -27.175 1.000 40.587 176 ILE B O 1
ATOM 4594 N N . SER B 1 178 ? 12.253 4.405 -25.636 1.000 41.563 177 SER B N 1
ATOM 4595 C CA . SER B 1 178 ? 11.128 5.083 -26.265 1.000 42.609 177 SER B CA 1
ATOM 4596 C C . SER B 1 178 ? 11.398 5.286 -27.755 1.000 39.449 177 SER B C 1
ATOM 4597 O O . SER B 1 178 ? 10.555 4.970 -28.593 1.000 40.394 177 SER B O 1
ATOM 4600 N N . ARG B 1 179 ? 12.599 5.779 -28.072 1.000 37.410 178 ARG B N 1
ATOM 4601 C CA . ARG B 1 179 ? 12.947 6.132 -29.442 1.000 36.198 178 ARG B CA 1
ATOM 4602 C C . ARG B 1 179 ? 13.047 4.884 -30.313 1.000 33.076 178 ARG B C 1
ATOM 4603 O O . ARG B 1 179 ? 12.677 4.909 -31.482 1.000 35.969 178 ARG B O 1
ATOM 4611 N N . ILE B 1 180 ? 13.511 3.777 -29.732 1.000 33.051 179 ILE B N 1
ATOM 4612 C CA . ILE B 1 180 ? 13.638 2.532 -30.478 1.000 32.801 179 ILE B CA 1
ATOM 4613 C C . ILE B 1 180 ? 12.263 1.998 -30.864 1.000 31.565 179 ILE B C 1
ATOM 4614 O O . ILE B 1 180 ? 12.089 1.553 -31.993 1.000 30.883 179 ILE B O 1
ATOM 4619 N N . ASP B 1 181 ? 11.290 2.103 -29.951 1.000 34.450 180 ASP B N 1
ATOM 4620 C CA . ASP B 1 181 ? 9.947 1.598 -30.187 1.000 36.942 180 ASP B CA 1
ATOM 4621 C C . ASP B 1 181 ? 9.260 2.429 -31.250 1.000 39.295 180 ASP B C 1
ATOM 4622 O O . ASP B 1 181 ? 8.474 1.890 -32.026 1.000 36.287 180 ASP B O 1
ATOM 4627 N N . GLN B 1 182 ? 9.580 3.731 -31.239 1.000 43.484 181 GLN B N 1
ATOM 4628 C CA . GLN B 1 182 ? 9.067 4.685 -32.203 1.000 46.279 181 GLN B CA 1
ATOM 4629 C C . GLN B 1 182 ? 9.522 4.306 -33.606 1.000 41.261 181 GLN B C 1
ATOM 4630 O O . GLN B 1 182 ? 8.722 4.302 -34.537 1.000 36.313 181 GLN B O 1
ATOM 4636 N N . MET B 1 183 ? 10.827 4.040 -33.752 1.000 43.631 182 MET B N 1
ATOM 4637 C CA . MET B 1 183 ? 11.387 3.666 -35.046 1.000 42.823 182 MET B CA 1
ATOM 4638 C C . MET B 1 183 ? 10.779 2.344 -35.518 1.000 40.203 182 MET B C 1
ATOM 4639 O O . MET B 1 183 ? 10.477 2.197 -36.703 1.000 40.496 182 MET B O 1
ATOM 4644 N N . LEU B 1 184 ? 10.616 1.383 -34.596 1.000 32.799 183 LEU B N 1
ATOM 4645 C CA . LEU B 1 184 ? 10.114 0.072 -34.968 1.000 32.531 183 LEU B CA 1
ATOM 4646 C C . LEU B 1 184 ? 8.652 0.181 -35.383 1.000 30.822 183 LEU B C 1
ATOM 4647 O O . LEU B 1 184 ? 8.310 -0.241 -36.474 1.000 32.227 183 LEU B O 1
ATOM 4652 N N . LYS B 1 185 ? 7.799 0.748 -34.524 1.000 31.736 184 LYS B N 1
ATOM 4653 C CA . LYS B 1 185 ? 6.385 0.894 -34.830 1.000 34.020 184 LYS B CA 1
ATOM 4654 C C . LYS B 1 185 ? 6.204 1.627 -36.160 1.000 34.988 184 LYS B C 1
ATOM 4655 O O . LYS B 1 185 ? 5.302 1.308 -36.921 1.000 33.541 184 LYS B O 1
ATOM 4661 N N . ALA B 1 186 ? 7.100 2.567 -36.481 1.000 36.742 185 ALA B N 1
ATOM 4662 C CA . ALA B 1 186 ? 7.012 3.332 -37.722 1.000 39.070 185 ALA B CA 1
ATOM 4663 C C . ALA B 1 186 ? 7.292 2.472 -38.958 1.000 39.197 185 ALA B C 1
ATOM 4664 O O . ALA B 1 186 ? 7.026 2.893 -40.080 1.000 43.734 185 ALA B O 1
ATOM 4666 N N . GLN B 1 187 ? 7.836 1.267 -38.784 1.000 37.752 186 GLN B N 1
ATOM 4667 C CA . GLN B 1 187 ? 8.023 0.391 -39.925 1.000 35.025 186 GLN B CA 1
ATOM 4668 C C . GLN B 1 187 ? 6.738 -0.367 -40.251 1.000 35.714 186 GLN B C 1
ATOM 4669 O O . GLN B 1 187 ? 6.692 -1.028 -41.288 1.000 36.842 186 GLN B O 1
ATOM 4675 N N . ILE B 1 188 ? 5.689 -0.230 -39.416 1.000 32.854 187 ILE B N 1
ATOM 4676 C CA . ILE B 1 188 ? 4.471 -1.016 -39.574 1.000 32.721 187 ILE B CA 1
ATOM 4677 C C . ILE B 1 188 ? 3.974 -0.926 -41.017 1.000 34.046 187 ILE B C 1
ATOM 4678 O O . ILE B 1 188 ? 3.714 -1.958 -41.636 1.000 36.712 187 ILE B O 1
ATOM 4683 N N . PRO B 1 189 ? 3.811 0.289 -41.594 1.000 32.667 188 PRO B N 1
ATOM 4684 C CA . PRO B 1 189 ? 3.371 0.447 -42.981 1.000 29.082 188 PRO B CA 1
ATOM 4685 C C . PRO B 1 189 ? 4.222 -0.270 -44.022 1.000 29.411 188 PRO B C 1
ATOM 4686 O O . PRO B 1 189 ? 3.676 -0.836 -44.968 1.000 27.022 188 PRO B O 1
ATOM 4690 N N . GLY B 1 190 ? 5.556 -0.219 -43.865 1.000 27.443 189 GLY B N 1
ATOM 4691 C CA . GLY B 1 190 ? 6.467 -0.931 -44.758 1.000 26.300 189 GLY B CA 1
ATOM 4692 C C . GLY B 1 190 ? 6.330 -2.454 -44.649 1.000 29.601 189 GLY B C 1
ATOM 4693 O O . GLY B 1 190 ? 6.328 -3.166 -45.654 1.000 33.635 189 GLY B O 1
ATOM 4694 N N . TRP B 1 191 ? 6.219 -2.972 -43.421 1.000 31.643 190 TRP B N 1
ATOM 4695 C CA . TRP B 1 191 ? 6.028 -4.401 -43.239 1.000 35.294 190 TRP B CA 1
ATOM 4696 C C . TRP B 1 191 ? 4.721 -4.856 -43.905 1.000 36.716 190 TRP B C 1
ATOM 4697 O O . TRP B 1 191 ? 4.738 -5.791 -44.704 1.000 39.968 190 TRP B O 1
ATOM 4708 N N . LEU B 1 192 ? 3.590 -4.193 -43.640 1.000 33.828 191 LEU B N 1
ATOM 4709 C CA . LEU B 1 192 ? 2.342 -4.611 -44.273 1.000 35.656 191 LEU B CA 1
ATOM 4710 C C . LEU B 1 192 ? 2.473 -4.521 -45.792 1.000 35.302 191 LEU B C 1
ATOM 4711 O O . LEU B 1 192 ? 2.108 -5.432 -46.531 1.000 37.480 191 LEU B O 1
ATOM 4716 N N . SER B 1 193 ? 3.033 -3.408 -46.248 1.000 34.508 192 SER B N 1
ATOM 4717 C CA . SER B 1 193 ? 3.349 -3.201 -47.650 1.000 34.553 192 SER B CA 1
ATOM 4718 C C . SER B 1 193 ? 3.992 -4.442 -48.291 1.000 36.338 192 SER B C 1
ATOM 4719 O O . SER B 1 193 ? 3.763 -4.704 -49.474 1.000 35.176 192 SER B O 1
ATOM 4722 N N . LEU B 1 194 ? 4.794 -5.208 -47.535 1.000 34.015 193 LEU B N 1
ATOM 4723 C CA . LEU B 1 194 ? 5.561 -6.309 -48.114 1.000 36.597 193 LEU B CA 1
ATOM 4724 C C . LEU B 1 194 ? 4.833 -7.664 -48.024 1.000 37.327 193 LEU B C 1
ATOM 4725 O O . LEU B 1 194 ? 5.292 -8.653 -48.606 1.000 32.536 193 LEU B O 1
ATOM 4730 N N . TYR B 1 195 ? 3.720 -7.727 -47.275 1.000 37.260 194 TYR B N 1
ATOM 4731 C CA . TYR B 1 195 ? 2.982 -8.965 -47.116 1.000 39.774 194 TYR B CA 1
ATOM 4732 C C . TYR B 1 195 ? 2.152 -9.187 -48.373 1.000 45.091 194 TYR B C 1
ATOM 4733 O O . TYR B 1 195 ? 1.326 -8.352 -48.728 1.000 51.643 194 TYR B O 1
ATOM 4742 N N . ASP B 1 196 ? 2.411 -10.321 -49.032 1.000 42.461 195 ASP B N 1
ATOM 4743 C CA . ASP B 1 196 ? 1.687 -10.776 -50.201 1.000 37.946 195 ASP B CA 1
ATOM 4744 C C . ASP B 1 196 ? 0.666 -11.805 -49.738 1.000 42.439 195 ASP B C 1
ATOM 4745 O O . ASP B 1 196 ? 1.025 -12.953 -49.490 1.000 46.924 195 ASP B O 1
ATOM 4750 N N . LYS B 1 197 ? -0.604 -11.382 -49.651 1.000 49.753 196 LYS B N 1
ATOM 4751 C CA . LYS B 1 197 ? -1.673 -12.185 -49.066 1.000 54.755 196 LYS B CA 1
ATOM 4752 C C . LYS B 1 197 ? -1.891 -13.503 -49.823 1.000 49.932 196 LYS B C 1
ATOM 4753 O O . LYS B 1 197 ? -2.225 -14.505 -49.200 1.000 58.196 196 LYS B O 1
ATOM 4759 N N . ASP B 1 198 ? -1.644 -13.532 -51.137 1.000 50.477 197 ASP B N 1
ATOM 4760 C CA . ASP B 1 198 ? -1.958 -14.689 -51.969 1.000 56.881 197 ASP B CA 1
ATOM 4761 C C . ASP B 1 198 ? -0.970 -15.840 -51.762 1.000 56.576 197 ASP B C 1
ATOM 4762 O O . ASP B 1 198 ? -1.397 -16.977 -51.559 1.000 59.518 197 ASP B O 1
ATOM 4767 N N . ARG B 1 199 ? 0.337 -15.549 -51.852 1.000 55.682 198 ARG B N 1
ATOM 4768 C CA . ARG B 1 199 ? 1.381 -16.552 -51.660 1.000 61.638 198 ARG B CA 1
ATOM 4769 C C . ARG B 1 199 ? 1.754 -16.687 -50.181 1.000 54.285 198 ARG B C 1
ATOM 4770 O O . ARG B 1 199 ? 2.519 -17.575 -49.817 1.000 54.019 198 ARG B O 1
ATOM 4778 N N . GLY B 1 200 ? 1.220 -15.819 -49.318 1.000 47.602 199 GLY B N 1
ATOM 4779 C CA . GLY B 1 200 ? 1.477 -15.935 -47.889 1.000 46.884 199 GLY B CA 1
ATOM 4780 C C . GLY B 1 200 ? 2.958 -15.779 -47.492 1.000 40.442 199 GLY B C 1
ATOM 4781 O O . GLY B 1 200 ? 3.328 -16.185 -46.402 1.000 37.258 199 GLY B O 1
ATOM 4782 N N . LEU B 1 201 ? 3.811 -15.175 -48.332 1.000 38.528 200 LEU B N 1
ATOM 4783 C CA . LEU B 1 201 ? 5.187 -14.881 -47.935 1.000 38.229 200 LEU B CA 1
ATOM 4784 C C . LEU B 1 201 ? 5.411 -13.379 -48.058 1.000 36.293 200 LEU B C 1
ATOM 4785 O O . LEU B 1 201 ? 4.498 -12.648 -48.432 1.000 37.737 200 LEU B O 1
ATOM 4790 N N . LEU B 1 202 ? 6.618 -12.932 -47.712 1.000 33.530 201 LEU B N 1
ATOM 4791 C CA . LEU B 1 202 ? 6.984 -11.530 -47.816 1.000 35.032 201 LEU B CA 1
ATOM 4792 C C . LEU B 1 202 ? 7.679 -11.319 -49.157 1.000 35.148 201 LEU B C 1
ATOM 4793 O O . LEU B 1 202 ? 8.532 -12.119 -49.545 1.000 34.229 201 LEU B O 1
ATOM 4798 N N . TRP B 1 203 ? 7.342 -10.209 -49.822 1.000 34.263 202 TRP B N 1
ATOM 4799 C CA . TRP B 1 203 ? 8.121 -9.737 -50.953 1.000 36.587 202 TRP B CA 1
ATOM 4800 C C . TRP B 1 203 ? 9.516 -9.369 -50.450 1.000 33.086 202 TRP B C 1
ATOM 4801 O O . TRP B 1 203 ? 9.674 -9.049 -49.276 1.000 31.644 202 TRP B O 1
ATOM 4812 N N . GLY B 1 204 ? 10.501 -9.386 -51.351 1.000 30.801 203 GLY B N 1
ATOM 4813 C CA . GLY B 1 204 ? 11.895 -9.146 -51.007 1.000 31.416 203 GLY B CA 1
ATOM 4814 C C . GLY B 1 204 ? 12.164 -7.703 -50.586 1.000 33.861 203 GLY B C 1
ATOM 4815 O O . GLY B 1 204 ? 13.133 -7.439 -49.883 1.000 34.772 203 GLY B O 1
ATOM 4816 N N . GLY B 1 205 ? 11.304 -6.772 -51.019 1.000 37.906 204 GLY B N 1
ATOM 4817 C CA . GLY B 1 205 ? 11.505 -5.348 -50.774 1.000 36.900 204 GLY B CA 1
ATOM 4818 C C . GLY B 1 205 ? 10.862 -4.472 -51.852 1.000 36.541 204 GLY B C 1
ATOM 4819 O O . GLY B 1 205 ? 10.080 -4.961 -52.663 1.000 40.266 204 GLY B O 1
ATOM 4820 N N . TRP B 1 206 ? 11.192 -3.172 -51.822 1.000 38.046 205 TRP B N 1
ATOM 4821 C CA . TRP B 1 206 ? 10.797 -2.191 -52.826 1.000 35.509 205 TRP B CA 1
ATOM 4822 C C . TRP B 1 206 ? 12.013 -1.721 -53.638 1.000 37.223 205 TRP B C 1
ATOM 4823 O O . TRP B 1 206 ? 13.120 -1.624 -53.128 1.000 38.783 205 TRP B O 1
ATOM 4834 N N . GLN B 1 207 ? 11.785 -1.416 -54.921 1.000 48.099 206 GLN B N 1
ATOM 4835 C CA . GLN B 1 207 ? 12.802 -0.945 -55.860 1.000 50.859 206 GLN B CA 1
ATOM 4836 C C . GLN B 1 207 ? 12.177 0.123 -56.762 1.000 46.702 206 GLN B C 1
ATOM 4837 O O . GLN B 1 207 ? 11.173 -0.143 -57.417 1.000 47.131 206 GLN B O 1
ATOM 4843 N N . ASN B 1 208 ? 12.706 1.349 -56.744 1.000 48.093 207 ASN B N 1
ATOM 4844 C CA . ASN B 1 208 ? 12.123 2.411 -57.549 1.000 53.903 207 ASN B CA 1
ATOM 4845 C C . ASN B 1 208 ? 10.593 2.350 -57.559 1.000 57.091 207 ASN B C 1
ATOM 4846 O O . ASN B 1 208 ? 9.985 2.430 -58.624 1.000 65.658 207 ASN B O 1
ATOM 4851 N N . GLY B 1 209 ? 9.970 2.164 -56.392 1.000 54.837 208 GLY B N 1
ATOM 4852 C CA . GLY B 1 209 ? 8.526 2.300 -56.259 1.000 55.060 208 GLY B CA 1
ATOM 4853 C C . GLY B 1 209 ? 7.726 1.106 -56.784 1.000 53.915 208 GLY B C 1
ATOM 4854 O O . GLY B 1 209 ? 6.506 1.165 -56.784 1.000 52.276 208 GLY B O 1
ATOM 4855 N N . GLU B 1 210 ? 8.385 0.027 -57.222 1.000 57.779 209 GLU B N 1
ATOM 4856 C CA . GLU B 1 210 ? 7.672 -1.204 -57.545 1.000 68.423 209 GLU B CA 1
ATOM 4857 C C . GLU B 1 210 ? 8.191 -2.338 -56.649 1.000 69.035 209 GLU B C 1
ATOM 4858 O O . GLU B 1 210 ? 9.375 -2.367 -56.315 1.000 73.254 209 GLU B O 1
ATOM 4864 N N . LEU B 1 211 ? 7.302 -3.264 -56.251 1.000 59.158 210 LEU B N 1
ATOM 4865 C CA . LEU B 1 211 ? 7.678 -4.440 -55.473 1.000 54.350 210 LEU B CA 1
ATOM 4866 C C . LEU B 1 211 ? 8.774 -5.237 -56.176 1.000 53.807 210 LEU B C 1
ATOM 4867 O O . LEU B 1 211 ? 8.666 -5.488 -57.375 1.000 62.071 210 LEU B O 1
ATOM 4872 N N . ILE B 1 212 ? 9.800 -5.664 -55.420 1.000 52.020 211 ILE B N 1
ATOM 4873 C CA . ILE B 1 212 ? 10.831 -6.560 -55.940 1.000 56.683 211 ILE B CA 1
ATOM 4874 C C . ILE B 1 212 ? 10.203 -7.938 -56.172 1.000 60.533 211 ILE B C 1
ATOM 4875 O O . ILE B 1 212 ? 9.278 -8.336 -55.465 1.000 63.249 211 ILE B O 1
ATOM 4880 N N . GLU B 1 213 ? 10.703 -8.656 -57.188 1.000 64.021 212 GLU B N 1
ATOM 4881 C CA . GLU B 1 213 ? 9.947 -9.735 -57.808 1.000 65.769 212 GLU B CA 1
ATOM 4882 C C . GLU B 1 213 ? 10.102 -11.046 -57.029 1.000 65.011 212 GLU B C 1
ATOM 4883 O O . GLU B 1 213 ? 9.153 -11.827 -56.971 1.000 71.218 212 GLU B O 1
ATOM 4889 N N . TYR B 1 214 ? 11.255 -11.264 -56.379 1.000 59.745 213 TYR B N 1
ATOM 4890 C CA . TYR B 1 214 ? 11.486 -12.486 -55.617 1.000 54.472 213 TYR B CA 1
ATOM 4891 C C . TYR B 1 214 ? 10.741 -12.403 -54.283 1.000 50.972 213 TYR B C 1
ATOM 4892 O O . TYR B 1 214 ? 10.283 -11.338 -53.876 1.000 52.424 213 TYR B O 1
ATOM 4901 N N . HIS B 1 215 ? 10.622 -13.561 -53.624 1.000 48.709 214 HIS B N 1
ATOM 4902 C CA . HIS B 1 215 ? 10.021 -13.693 -52.307 1.000 45.443 214 HIS B CA 1
ATOM 4903 C C . HIS B 1 215 ? 11.035 -14.265 -51.316 1.000 44.879 214 HIS B C 1
ATOM 4904 O O . HIS B 1 215 ? 11.920 -15.040 -51.689 1.000 44.713 214 HIS B O 1
ATOM 4911 N N . VAL B 1 216 ? 10.830 -13.922 -50.038 1.000 42.746 215 VAL B N 1
ATOM 4912 C CA . VAL B 1 216 ? 11.562 -14.490 -48.917 1.000 35.821 215 VAL B CA 1
ATOM 4913 C C . VAL B 1 216 ? 10.959 -15.859 -48.612 1.000 33.157 215 VAL B C 1
ATOM 4914 O O . VAL B 1 216 ? 9.951 -15.962 -47.919 1.000 29.537 215 VAL B O 1
ATOM 4918 N N . ASP B 1 217 ? 11.591 -16.908 -49.150 1.000 36.306 216 ASP B N 1
ATOM 4919 C CA . ASP B 1 217 ? 10.977 -18.225 -49.240 1.000 37.850 216 ASP B CA 1
ATOM 4920 C C . ASP B 1 217 ? 11.903 -19.343 -48.746 1.000 36.713 216 ASP B C 1
ATOM 4921 O O . ASP B 1 217 ? 11.565 -20.510 -48.909 1.000 37.515 216 ASP B O 1
ATOM 4926 N N . ARG B 1 218 ? 13.062 -19.008 -48.156 1.000 39.240 217 ARG B N 1
ATOM 4927 C CA . ARG B 1 218 ? 14.009 -20.008 -47.668 1.000 40.547 217 ARG B CA 1
ATOM 4928 C C . ARG B 1 218 ? 14.544 -19.584 -46.295 1.000 40.398 217 ARG B C 1
ATOM 4929 O O . ARG B 1 218 ? 15.049 -18.464 -46.121 1.000 40.047 217 ARG B O 1
ATOM 4937 N N . LYS B 1 219 ? 14.414 -20.496 -45.314 1.000 36.113 218 LYS B N 1
ATOM 4938 C CA . LYS B 1 219 ? 14.780 -20.230 -43.932 1.000 34.400 218 LYS B CA 1
ATOM 4939 C C . LYS B 1 219 ? 16.292 -20.188 -43.741 1.000 31.914 218 LYS B C 1
ATOM 4940 O O . LYS B 1 219 ? 16.757 -19.620 -42.775 1.000 35.660 218 LYS B O 1
ATOM 4946 N N . ALA B 1 220 ? 17.051 -20.804 -44.636 1.000 35.056 219 ALA B N 1
ATOM 4947 C CA . ALA B 1 220 ? 18.490 -20.941 -44.468 1.000 37.964 219 ALA B CA 1
ATOM 4948 C C . ALA B 1 220 ? 19.233 -19.698 -44.944 1.000 43.104 219 ALA B C 1
ATOM 4949 O O . ALA B 1 220 ? 20.441 -19.774 -45.134 1.000 52.353 219 ALA B O 1
ATOM 4951 N N . ASN B 1 221 ? 18.522 -18.580 -45.166 1.000 46.120 220 ASN B N 1
ATOM 4952 C CA . ASN B 1 221 ? 19.127 -17.371 -45.706 1.000 41.728 220 ASN B CA 1
ATOM 4953 C C . ASN B 1 221 ? 18.930 -16.228 -44.718 1.000 37.505 220 ASN B C 1
ATOM 4954 O O . ASN B 1 221 ? 18.097 -16.356 -43.817 1.000 35.753 220 ASN B O 1
ATOM 4959 N N . GLU B 1 222 ? 19.736 -15.152 -44.884 1.000 37.413 221 GLU B N 1
ATOM 4960 C CA . GLU B 1 222 ? 19.819 -14.045 -43.930 1.000 36.103 221 GLU B CA 1
ATOM 4961 C C . GLU B 1 222 ? 18.445 -13.397 -43.743 1.000 35.049 221 GLU B C 1
ATOM 4962 O O . GLU B 1 222 ? 18.111 -13.028 -42.623 1.000 35.717 221 GLU B O 1
ATOM 4968 N N . SER B 1 223 ? 17.634 -13.353 -44.815 1.000 34.885 222 SER B N 1
ATOM 4969 C CA . SER B 1 223 ? 16.340 -12.682 -44.850 1.000 35.610 222 SER B CA 1
ATOM 4970 C C . SER B 1 223 ? 15.281 -13.290 -43.926 1.000 36.115 222 SER B C 1
ATOM 4971 O O . SER B 1 223 ? 14.197 -12.728 -43.804 1.000 40.212 222 SER B O 1
ATOM 4974 N N . ARG B 1 224 ? 15.567 -14.420 -43.276 1.000 36.645 223 ARG B N 1
ATOM 4975 C CA . ARG B 1 224 ? 14.606 -15.077 -42.400 1.000 34.943 223 ARG B CA 1
ATOM 4976 C C . ARG B 1 224 ? 14.237 -14.197 -41.200 1.000 33.571 223 ARG B C 1
ATOM 4977 O O . ARG B 1 224 ? 13.169 -14.356 -40.625 1.000 34.332 223 ARG B O 1
ATOM 4985 N N . LEU B 1 225 ? 15.116 -13.273 -40.791 1.000 29.980 224 LEU B N 1
ATOM 4986 C CA . LEU B 1 225 ? 14.811 -12.398 -39.673 1.000 27.569 224 LEU B CA 1
ATOM 4987 C C . LEU B 1 225 ? 13.678 -11.431 -40.009 1.000 29.330 224 LEU B C 1
ATOM 4988 O O . LEU B 1 225 ? 12.963 -11.003 -39.097 1.000 27.135 224 LEU B O 1
ATOM 4993 N N . ALA B 1 226 ? 13.602 -11.013 -41.290 1.000 29.326 225 ALA B N 1
ATOM 4994 C CA . ALA B 1 226 ? 12.493 -10.219 -41.799 1.000 30.784 225 ALA B CA 1
ATOM 4995 C C . ALA B 1 226 ? 11.170 -10.946 -41.610 1.000 30.362 225 ALA B C 1
ATOM 4996 O O . ALA B 1 226 ? 10.224 -10.378 -41.085 1.000 32.746 225 ALA B O 1
ATOM 4998 N N . ALA B 1 227 ? 11.124 -12.198 -42.059 1.000 32.126 226 ALA B N 1
ATOM 4999 C CA . ALA B 1 227 ? 9.908 -12.998 -41.995 1.000 34.085 226 ALA B CA 1
ATOM 5000 C C . ALA B 1 227 ? 9.554 -13.253 -40.540 1.000 32.847 226 ALA B C 1
ATOM 5001 O O . ALA B 1 227 ? 8.385 -13.429 -40.194 1.000 28.415 226 ALA B O 1
ATOM 5003 N N . LEU B 1 228 ? 10.597 -13.293 -39.704 1.000 35.199 227 LEU B N 1
ATOM 5004 C CA . LEU B 1 228 ? 10.431 -13.596 -38.291 1.000 35.932 227 LEU B CA 1
ATOM 5005 C C . LEU B 1 228 ? 9.895 -12.374 -37.559 1.000 32.188 227 LEU B C 1
ATOM 5006 O O . LEU B 1 228 ? 9.122 -12.508 -36.611 1.000 32.337 227 LEU B O 1
ATOM 5011 N N . TRP B 1 229 ? 10.285 -11.181 -38.023 1.000 28.972 228 TRP B N 1
ATOM 5012 C CA . TRP B 1 229 ? 9.982 -9.971 -37.286 1.000 28.554 228 TRP B CA 1
ATOM 5013 C C . TRP B 1 229 ? 8.612 -9.426 -37.690 1.000 29.066 228 TRP B C 1
ATOM 5014 O O . TRP B 1 229 ? 7.888 -8.895 -36.865 1.000 29.426 228 TRP B O 1
ATOM 5025 N N . ALA B 1 230 ? 8.237 -9.590 -38.950 1.000 29.559 229 ALA B N 1
ATOM 5026 C CA . ALA B 1 230 ? 7.019 -8.984 -39.463 1.000 31.680 229 ALA B CA 1
ATOM 5027 C C . ALA B 1 230 ? 5.782 -9.407 -38.657 1.000 31.624 229 ALA B C 1
ATOM 5028 O O . ALA B 1 230 ? 4.918 -8.569 -38.382 1.000 30.564 229 ALA B O 1
ATOM 5030 N N . PRO B 1 231 ? 5.613 -10.699 -38.290 1.000 28.280 230 PRO B N 1
ATOM 5031 C CA . PRO B 1 231 ? 4.457 -11.116 -37.495 1.000 29.535 230 PRO B CA 1
ATOM 5032 C C . PRO B 1 231 ? 4.416 -10.573 -36.064 1.000 34.137 230 PRO B C 1
ATOM 5033 O O . PRO B 1 231 ? 3.355 -10.525 -35.431 1.000 35.382 230 PRO B O 1
ATOM 5037 N N . LEU B 1 232 ? 5.580 -10.151 -35.554 1.000 34.216 231 LEU B N 1
ATOM 5038 C CA . LEU B 1 232 ? 5.668 -9.614 -34.209 1.000 31.513 231 LEU B CA 1
ATOM 5039 C C . LEU B 1 232 ? 5.220 -8.151 -34.199 1.000 31.069 231 LEU B C 1
ATOM 5040 O O . LEU B 1 232 ? 4.364 -7.769 -33.398 1.000 33.318 231 LEU B O 1
ATOM 5045 N N . ILE B 1 233 ? 5.757 -7.335 -35.113 1.000 31.291 232 ILE B N 1
ATOM 5046 C CA . ILE B 1 233 ? 5.505 -5.896 -35.073 1.000 34.255 232 ILE B CA 1
ATOM 5047 C C . ILE B 1 233 ? 4.063 -5.585 -35.508 1.000 34.269 232 ILE B C 1
ATOM 5048 O O . ILE B 1 233 ? 3.573 -4.510 -35.193 1.000 36.375 232 ILE B O 1
ATOM 5053 N N . THR B 1 234 ? 3.376 -6.536 -36.167 1.000 34.561 233 THR B N 1
ATOM 5054 C CA . THR B 1 234 ? 2.023 -6.355 -36.675 1.000 34.131 233 THR B CA 1
ATOM 5055 C C . THR B 1 234 ? 1.021 -7.114 -35.811 1.000 36.075 233 THR B C 1
ATOM 5056 O O . THR B 1 234 ? -0.177 -7.082 -36.090 1.000 34.534 233 THR B O 1
ATOM 5060 N N . LYS B 1 235 ? 1.498 -7.793 -34.763 1.000 42.101 234 LYS B N 1
ATOM 5061 C CA . LYS B 1 235 ? 0.635 -8.683 -34.000 1.000 43.326 234 LYS B CA 1
ATOM 5062 C C . LYS B 1 235 ? -0.628 -7.953 -33.541 1.000 47.226 234 LYS B C 1
ATOM 5063 O O . LYS B 1 235 ? -1.722 -8.523 -33.562 1.000 46.557 234 LYS B O 1
ATOM 5069 N N . HIS B 1 236 ? -0.465 -6.688 -33.128 1.000 46.853 235 HIS B N 1
ATOM 5070 C CA . HIS B 1 236 ? -1.512 -5.942 -32.443 1.000 45.926 235 HIS B CA 1
ATOM 5071 C C . HIS B 1 236 ? -2.563 -5.425 -33.428 1.000 44.578 235 HIS B C 1
ATOM 5072 O O . HIS B 1 236 ? -3.424 -4.672 -33.014 1.000 46.281 235 HIS B O 1
ATOM 5079 N N . LEU B 1 237 ? -2.521 -5.844 -34.705 1.000 44.834 236 LEU B N 1
ATOM 5080 C CA . LEU B 1 237 ? -3.460 -5.364 -35.713 1.000 47.001 236 LEU B CA 1
ATOM 5081 C C . LEU B 1 237 ? -4.544 -6.400 -36.022 1.000 46.085 236 LEU B C 1
ATOM 5082 O O . LEU B 1 237 ? -5.181 -6.319 -37.067 1.000 45.600 236 LEU B O 1
ATOM 5087 N N . GLY B 1 238 ? -4.753 -7.362 -35.120 1.000 44.235 237 GLY B N 1
ATOM 5088 C CA . GLY B 1 238 ? -5.893 -8.256 -35.204 1.000 45.371 237 GLY B CA 1
ATOM 5089 C C . GLY B 1 238 ? -5.905 -9.021 -36.517 1.000 48.683 237 GLY B C 1
ATOM 5090 O O . GLY B 1 238 ? -4.865 -9.486 -36.972 1.000 57.089 237 GLY B O 1
ATOM 5091 N N . ALA B 1 239 ? -7.083 -9.093 -37.140 1.000 49.263 238 ALA B N 1
ATOM 5092 C CA . ALA B 1 239 ? -7.265 -9.843 -38.371 1.000 45.481 238 ALA B CA 1
ATOM 5093 C C . ALA B 1 239 ? -6.349 -9.333 -39.484 1.000 38.182 238 ALA B C 1
ATOM 5094 O O . ALA B 1 239 ? -6.193 -10.020 -40.490 1.000 39.989 238 ALA B O 1
ATOM 5096 N N . GLU B 1 240 ? -5.729 -8.156 -39.320 1.000 36.294 239 GLU B N 1
ATOM 5097 C CA . GLU B 1 240 ? -4.802 -7.654 -40.333 1.000 37.597 239 GLU B CA 1
ATOM 5098 C C . GLU B 1 240 ? -3.336 -7.798 -39.908 1.000 34.028 239 GLU B C 1
ATOM 5099 O O . GLU B 1 240 ? -2.433 -7.338 -40.609 1.000 34.439 239 GLU B O 1
ATOM 5105 N N . ALA B 1 241 ? -3.061 -8.453 -38.789 1.000 35.153 240 ALA B N 1
ATOM 5106 C CA . ALA B 1 241 ? -1.676 -8.813 -38.521 1.000 39.670 240 ALA B CA 1
ATOM 5107 C C . ALA B 1 241 ? -1.165 -9.670 -39.676 1.000 37.359 240 ALA B C 1
ATOM 5108 O O . ALA B 1 241 ? -1.949 -10.316 -40.375 1.000 37.862 240 ALA B O 1
ATOM 5110 N N . ILE B 1 242 ? 0.148 -9.592 -39.906 1.000 38.925 241 ILE B N 1
ATOM 5111 C CA . ILE B 1 242 ? 0.858 -10.530 -40.765 1.000 36.429 241 ILE B CA 1
ATOM 5112 C C . ILE B 1 242 ? 1.025 -11.842 -39.999 1.000 35.510 241 ILE B C 1
ATOM 5113 O O . ILE B 1 242 ? 1.577 -11.865 -38.893 1.000 32.519 241 ILE B O 1
ATOM 5118 N N . PRO B 1 243 ? 0.566 -12.978 -40.564 1.000 35.349 242 PRO B N 1
ATOM 5119 C CA . PRO B 1 243 ? 0.505 -14.214 -39.796 1.000 34.180 242 PRO B CA 1
ATOM 5120 C C . PRO B 1 243 ? 1.913 -14.798 -39.781 1.000 33.236 242 PRO B C 1
ATOM 5121 O O . PRO B 1 243 ? 2.685 -14.566 -40.707 1.000 31.582 242 PRO B O 1
ATOM 5125 N N . ALA B 1 244 ? 2.220 -15.521 -38.699 1.000 35.368 243 ALA B N 1
ATOM 5126 C CA . ALA B 1 244 ? 3.429 -16.318 -38.539 1.000 33.962 243 ALA B CA 1
ATOM 5127 C C . ALA B 1 244 ? 3.734 -17.150 -39.787 1.000 32.270 243 ALA B C 1
ATOM 5128 O O . ALA B 1 244 ? 4.899 -17.479 -40.053 1.000 31.774 243 ALA B O 1
ATOM 5130 N N . SER B 1 245 ? 2.696 -17.481 -40.565 1.000 30.425 244 SER B N 1
ATOM 5131 C CA . SER B 1 245 ? 2.885 -18.356 -41.718 1.000 30.992 244 SER B CA 1
ATOM 5132 C C . SER B 1 245 ? 3.956 -17.804 -42.672 1.000 28.895 244 SER B C 1
ATOM 5133 O O . SER B 1 245 ? 4.493 -18.553 -43.469 1.000 25.362 244 SER B O 1
ATOM 5136 N N . VAL B 1 246 ? 4.279 -16.503 -42.603 1.000 31.265 245 VAL B N 1
ATOM 5137 C CA . VAL B 1 246 ? 5.249 -15.914 -43.519 1.000 35.504 245 VAL B CA 1
ATOM 5138 C C . VAL B 1 246 ? 6.650 -16.449 -43.226 1.000 35.060 245 VAL B C 1
ATOM 5139 O O . VAL B 1 246 ? 7.480 -16.514 -44.131 1.000 34.507 245 VAL B O 1
ATOM 5143 N N . PHE B 1 247 ? 6.885 -16.866 -41.971 1.000 35.197 246 PHE B N 1
ATOM 5144 C CA . PHE B 1 247 ? 8.113 -17.557 -41.595 1.000 33.733 246 PHE B CA 1
ATOM 5145 C C . PHE B 1 247 ? 7.948 -19.077 -41.741 1.000 35.561 246 PHE B C 1
ATOM 5146 O O . PHE B 1 247 ? 8.765 -19.742 -42.391 1.000 32.578 246 PHE B O 1
ATOM 5154 N N . ASN B 1 248 ? 6.888 -19.608 -41.114 1.000 33.404 247 ASN B N 1
ATOM 5155 C CA . ASN B 1 248 ? 6.666 -21.038 -40.966 1.000 35.326 247 ASN B CA 1
ATOM 5156 C C . ASN B 1 248 ? 6.683 -21.801 -42.297 1.000 35.467 247 ASN B C 1
ATOM 5157 O O . ASN B 1 248 ? 7.136 -22.944 -42.325 1.000 35.779 247 ASN B O 1
ATOM 5162 N N . ASP B 1 249 ? 6.191 -21.200 -43.391 1.000 34.174 248 ASP B N 1
ATOM 5163 C CA . ASP B 1 249 ? 6.003 -21.930 -44.642 1.000 35.070 248 ASP B CA 1
ATOM 5164 C C . ASP B 1 249 ? 7.233 -21.847 -45.548 1.000 31.763 248 ASP B C 1
ATOM 5165 O O . ASP B 1 249 ? 7.267 -22.526 -46.560 1.000 32.679 248 ASP B O 1
ATOM 5170 N N . MET B 1 250 ? 8.217 -21.000 -45.225 1.000 31.178 249 MET B N 1
ATOM 5171 C CA . MET B 1 250 ? 9.476 -20.971 -45.958 1.000 33.028 249 MET B CA 1
ATOM 5172 C C . MET B 1 250 ? 10.110 -22.358 -45.880 1.000 33.599 249 MET B C 1
ATOM 5173 O O . MET B 1 250 ? 10.039 -23.024 -44.855 1.000 32.964 249 MET B O 1
ATOM 5178 N N . GLU B 1 251 ? 10.698 -22.814 -46.985 1.000 39.122 250 GLU B N 1
ATOM 5179 C CA . GLU B 1 251 ? 11.210 -24.174 -47.056 1.000 42.999 250 GLU B CA 1
ATOM 5180 C C . GLU B 1 251 ? 12.613 -24.222 -46.448 1.000 41.034 250 GLU B C 1
ATOM 5181 O O . GLU B 1 251 ? 13.354 -23.235 -46.485 1.000 38.107 250 GLU B O 1
ATOM 5187 N N . THR B 1 252 ? 12.952 -25.398 -45.906 1.000 41.268 251 THR B N 1
ATOM 5188 C CA . THR B 1 252 ? 14.277 -25.708 -45.400 1.000 37.326 251 THR B CA 1
ATOM 5189 C C . THR B 1 252 ? 14.756 -26.979 -46.089 1.000 36.629 251 THR B C 1
ATOM 5190 O O . THR B 1 252 ? 14.050 -27.977 -46.071 1.000 45.848 251 THR B O 1
ATOM 5194 N N . TYR B 1 253 ? 15.959 -26.958 -46.662 1.000 36.781 252 TYR B N 1
ATOM 5195 C CA . TYR B 1 253 ? 16.505 -28.121 -47.342 1.000 38.503 252 TYR B CA 1
ATOM 5196 C C . TYR B 1 253 ? 17.894 -28.455 -46.809 1.000 38.177 252 TYR B C 1
ATOM 5197 O O . TYR B 1 253 ? 18.755 -27.601 -46.592 1.000 34.516 252 TYR B O 1
ATOM 5206 N N . THR B 1 254 ? 18.079 -29.750 -46.585 1.000 38.946 253 THR B N 1
ATOM 5207 C CA . THR B 1 254 ? 19.361 -30.318 -46.241 1.000 38.580 253 THR B CA 1
ATOM 5208 C C . THR B 1 254 ? 19.675 -31.370 -47.297 1.000 46.722 253 THR B C 1
ATOM 5209 O O . THR B 1 254 ? 18.822 -31.688 -48.131 1.000 44.823 253 THR B O 1
ATOM 5213 N N . VAL B 1 255 ? 20.904 -31.901 -47.229 1.000 54.721 254 VAL B N 1
ATOM 5214 C CA . VAL B 1 255 ? 21.400 -32.909 -48.155 1.000 51.224 254 VAL B CA 1
ATOM 5215 C C . VAL B 1 255 ? 22.078 -33.981 -47.303 1.000 50.098 254 VAL B C 1
ATOM 5216 O O . VAL B 1 255 ? 22.407 -33.709 -46.155 1.000 51.595 254 VAL B O 1
ATOM 5220 N N . SER B 1 256 ? 22.224 -35.203 -47.831 1.000 51.111 255 SER B N 1
ATOM 5221 C CA . SER B 1 256 ? 22.787 -36.314 -47.070 1.000 49.935 255 SER B CA 1
ATOM 5222 C C . SER B 1 256 ? 24.145 -36.704 -47.637 1.000 46.056 255 SER B C 1
ATOM 5223 O O . SER B 1 256 ? 24.215 -37.212 -48.751 1.000 48.999 255 SER B O 1
ATOM 5226 N N . TYR B 1 257 ? 25.209 -36.465 -46.866 1.000 43.874 256 TYR B N 1
ATOM 5227 C CA . TYR B 1 257 ? 26.560 -36.812 -47.273 1.000 43.446 256 TYR B CA 1
ATOM 5228 C C . TYR B 1 257 ? 27.168 -37.779 -46.267 1.000 42.598 256 TYR B C 1
ATOM 5229 O O . TYR B 1 257 ? 26.611 -37.990 -45.195 1.000 38.151 256 TYR B O 1
ATOM 5238 N N . ARG B 1 258 ? 28.325 -38.346 -46.634 1.000 50.541 257 ARG B N 1
ATOM 5239 C CA . ARG B 1 258 ? 29.139 -39.126 -45.713 1.000 55.792 257 ARG B CA 1
ATOM 5240 C C . ARG B 1 258 ? 30.618 -38.896 -46.016 1.000 50.081 257 ARG B C 1
ATOM 5241 O O . ARG B 1 258 ? 31.004 -38.768 -47.170 1.000 48.846 257 ARG B O 1
ATOM 5249 N N . LEU B 1 259 ? 31.424 -38.843 -44.953 1.000 49.498 258 LEU B N 1
ATOM 5250 C CA . LEU B 1 259 ? 32.857 -38.625 -45.051 1.000 54.154 258 LEU B CA 1
ATOM 5251 C C . LEU B 1 259 ? 33.497 -39.164 -43.776 1.000 49.765 258 LEU B C 1
ATOM 5252 O O . LEU B 1 259 ? 32.914 -39.045 -42.698 1.000 41.576 258 LEU B O 1
ATOM 5257 N N . ASP B 1 260 ? 34.676 -39.780 -43.940 1.000 53.095 259 ASP B N 1
ATOM 5258 C CA . ASP B 1 260 ? 35.449 -40.402 -42.867 1.000 58.089 259 ASP B CA 1
ATOM 5259 C C . ASP B 1 260 ? 34.567 -41.264 -41.959 1.000 56.098 259 ASP B C 1
ATOM 5260 O O . ASP B 1 260 ? 34.837 -41.374 -40.767 1.000 58.325 259 ASP B O 1
ATOM 5265 N N . GLY B 1 261 ? 33.537 -41.904 -42.536 1.000 55.003 260 GLY B N 1
ATOM 5266 C CA . GLY B 1 261 ? 32.699 -42.853 -41.816 1.000 55.320 260 GLY B CA 1
ATOM 5267 C C . GLY B 1 261 ? 31.667 -42.174 -40.915 1.000 60.245 260 GLY B C 1
ATOM 5268 O O . GLY B 1 261 ? 31.090 -42.817 -40.037 1.000 56.683 260 GLY B O 1
ATOM 5269 N N . LYS B 1 262 ? 31.446 -40.871 -41.137 1.000 64.239 261 LYS B N 1
ATOM 5270 C CA . LYS B 1 262 ? 30.456 -40.111 -40.397 1.000 60.795 261 LYS B CA 1
ATOM 5271 C C . LYS B 1 262 ? 29.390 -39.647 -41.380 1.000 53.747 261 LYS B C 1
ATOM 5272 O O . LYS B 1 262 ? 29.690 -39.284 -42.512 1.000 59.531 261 LYS B O 1
ATOM 5278 N N . ASN B 1 263 ? 28.136 -39.681 -40.944 1.000 51.037 262 ASN B N 1
ATOM 5279 C CA . ASN B 1 263 ? 27.056 -39.132 -41.737 1.000 55.909 262 ASN B CA 1
ATOM 5280 C C . ASN B 1 263 ? 26.861 -37.682 -41.301 1.000 49.101 262 ASN B C 1
ATOM 5281 O O . ASN B 1 263 ? 26.837 -37.401 -40.104 1.000 47.431 262 ASN B O 1
ATOM 5286 N N . TYR B 1 264 ? 26.791 -36.779 -42.289 1.000 47.493 263 TYR B N 1
ATOM 5287 C CA . TYR B 1 264 ? 26.538 -35.356 -42.080 1.000 44.746 263 TYR B CA 1
ATOM 5288 C C . TYR B 1 264 ? 25.300 -34.961 -42.884 1.000 38.472 263 TYR B C 1
ATOM 5289 O O . TYR B 1 264 ? 25.171 -35.327 -44.041 1.000 34.578 263 TYR B O 1
ATOM 5298 N N . THR B 1 265 ? 24.409 -34.169 -42.291 1.000 43.037 264 THR B N 1
ATOM 5299 C CA . THR B 1 265 ? 23.186 -33.752 -42.971 1.000 45.467 264 THR B CA 1
ATOM 5300 C C . THR B 1 265 ? 23.102 -32.221 -43.011 1.000 44.393 264 THR B C 1
ATOM 5301 O O . THR B 1 265 ? 22.207 -31.647 -42.394 1.000 43.056 264 THR B O 1
ATOM 5305 N N . PRO B 1 266 ? 24.004 -31.513 -43.740 1.000 42.569 265 PRO B N 1
ATOM 5306 C CA . PRO B 1 266 ? 24.107 -30.050 -43.650 1.000 43.437 265 PRO B CA 1
ATOM 5307 C C . PRO B 1 266 ? 22.903 -29.293 -44.212 1.000 44.656 265 PRO B C 1
ATOM 5308 O O . PRO B 1 266 ? 22.275 -29.746 -45.177 1.000 39.997 265 PRO B O 1
ATOM 5312 N N . ILE B 1 267 ? 22.633 -28.118 -43.610 1.000 42.182 266 ILE B N 1
ATOM 5313 C CA . ILE B 1 267 ? 21.643 -27.179 -44.117 1.000 38.079 266 ILE B CA 1
ATOM 5314 C C . ILE B 1 267 ? 22.261 -26.392 -45.271 1.000 35.652 266 ILE B C 1
ATOM 5315 O O . ILE B 1 267 ? 23.408 -25.956 -45.187 1.000 42.353 266 ILE B O 1
ATOM 5320 N N . LEU B 1 268 ? 21.487 -26.249 -46.349 1.000 33.543 267 LEU B N 1
ATOM 5321 C CA . LEU B 1 268 ? 21.930 -25.620 -47.576 1.000 36.674 267 LEU B CA 1
ATOM 5322 C C . LEU B 1 268 ? 21.434 -24.174 -47.637 1.000 41.367 267 LEU B C 1
ATOM 5323 O O . LEU B 1 268 ? 20.296 -23.885 -48.031 1.000 45.312 267 LEU B O 1
ATOM 5328 N N . THR B 1 269 ? 22.326 -23.270 -47.228 1.000 40.248 268 THR B N 1
ATOM 5329 C CA . THR B 1 269 ? 22.326 -21.898 -47.696 1.000 40.390 268 THR B CA 1
ATOM 5330 C C . THR B 1 269 ? 22.174 -21.915 -49.215 1.000 39.092 268 THR B C 1
ATOM 5331 O O . THR B 1 269 ? 22.607 -22.850 -49.872 1.000 38.966 268 THR B O 1
ATOM 5335 N N . TRP B 1 270 ? 21.601 -20.859 -49.786 1.000 42.682 269 TRP B N 1
ATOM 5336 C CA . TRP B 1 270 ? 21.367 -20.820 -51.220 1.000 46.589 269 TRP B CA 1
ATOM 5337 C C . TRP B 1 270 ? 22.673 -20.696 -52.004 1.000 50.141 269 TRP B C 1
ATOM 5338 O O . TRP B 1 270 ? 22.726 -21.029 -53.187 1.000 51.263 269 TRP B O 1
ATOM 5349 N N . ASP B 1 271 ? 23.705 -20.179 -51.330 1.000 49.596 270 ASP B N 1
ATOM 5350 C CA . ASP B 1 271 ? 24.948 -19.731 -51.934 1.000 46.984 270 ASP B CA 1
ATOM 5351 C C . ASP B 1 271 ? 26.101 -20.677 -51.628 1.000 43.377 270 ASP B C 1
ATOM 5352 O O . ASP B 1 271 ? 27.105 -20.678 -52.351 1.000 37.901 270 ASP B O 1
ATOM 5357 N N . GLY B 1 272 ? 25.935 -21.427 -50.524 1.000 45.941 271 GLY B N 1
ATOM 5358 C CA . GLY B 1 272 ? 27.026 -22.056 -49.800 1.000 45.063 271 GLY B CA 1
ATOM 5359 C C . GLY B 1 272 ? 27.541 -21.148 -48.686 1.000 45.357 271 GLY B C 1
ATOM 5360 O O . GLY B 1 272 ? 28.058 -21.633 -47.672 1.000 48.750 271 GLY B O 1
ATOM 5361 N N . ALA B 1 273 ? 27.321 -19.835 -48.873 1.000 39.854 272 ALA B N 1
ATOM 5362 C CA . ALA B 1 273 ? 27.906 -18.805 -48.045 1.000 32.668 272 ALA B CA 1
ATOM 5363 C C . ALA B 1 273 ? 27.509 -19.050 -46.605 1.000 30.623 272 ALA B C 1
ATOM 5364 O O . ALA B 1 273 ? 26.337 -19.076 -46.268 1.000 35.313 272 ALA B O 1
ATOM 5366 N N . TYR B 1 274 ? 28.510 -19.223 -45.750 1.000 28.600 273 TYR B N 1
ATOM 5367 C CA . TYR B 1 274 ? 28.253 -19.518 -44.363 1.000 27.020 273 TYR B CA 1
ATOM 5368 C C . TYR B 1 274 ? 27.311 -18.508 -43.706 1.000 30.739 273 TYR B C 1
ATOM 5369 O O . TYR B 1 274 ? 26.517 -18.892 -42.847 1.000 29.788 273 TYR B O 1
ATOM 5378 N N . PHE B 1 275 ? 27.469 -17.208 -44.015 1.000 32.370 274 PHE B N 1
ATOM 5379 C CA . PHE B 1 275 ? 26.898 -16.169 -43.166 1.000 33.674 274 PHE B CA 1
ATOM 5380 C C . PHE B 1 275 ? 25.371 -16.222 -43.210 1.000 34.332 274 PHE B C 1
ATOM 5381 O O . PHE B 1 275 ? 24.709 -15.771 -42.284 1.000 34.230 274 PHE B O 1
ATOM 5389 N N . GLN B 1 276 ? 24.819 -16.777 -44.290 1.000 35.214 275 GLN B N 1
ATOM 5390 C CA . GLN B 1 276 ? 23.382 -16.928 -44.437 1.000 38.205 275 GLN B CA 1
ATOM 5391 C C . GLN B 1 276 ? 22.814 -17.894 -43.404 1.000 36.297 275 GLN B C 1
ATOM 5392 O O . GLN B 1 276 ? 21.623 -17.866 -43.134 1.000 38.938 275 GLN B O 1
ATOM 5398 N N . ALA B 1 277 ? 23.680 -18.722 -42.817 1.000 36.513 276 ALA B N 1
ATOM 5399 C CA . ALA B 1 277 ? 23.280 -19.701 -41.822 1.000 36.639 276 ALA B CA 1
ATOM 5400 C C . ALA B 1 277 ? 23.409 -19.146 -40.399 1.000 34.392 276 ALA B C 1
ATOM 5401 O O . ALA B 1 277 ? 22.577 -19.472 -39.548 1.000 33.600 276 ALA B O 1
ATOM 5403 N N . LEU B 1 278 ? 24.416 -18.284 -40.163 1.000 29.986 277 LEU B N 1
ATOM 5404 C CA . LEU B 1 278 ? 24.864 -17.938 -38.817 1.000 30.032 277 LEU B CA 1
ATOM 5405 C C . LEU B 1 278 ? 24.665 -16.469 -38.433 1.000 29.266 277 LEU B C 1
ATOM 5406 O O . LEU B 1 278 ? 24.594 -16.164 -37.240 1.000 29.248 277 LEU B O 1
ATOM 5411 N N . LEU B 1 279 ? 24.618 -15.551 -39.404 1.000 28.254 278 LEU B N 1
ATOM 5412 C CA . LEU B 1 279 ? 24.423 -14.143 -39.096 1.000 27.553 278 LEU B CA 1
ATOM 5413 C C . LEU B 1 279 ? 23.242 -13.983 -38.147 1.000 28.873 278 LEU B C 1
ATOM 5414 O O . LEU B 1 279 ? 23.371 -13.276 -37.146 1.000 30.436 278 LEU B O 1
ATOM 5419 N N . PRO B 1 280 ? 22.057 -14.603 -38.382 1.000 28.564 279 PRO B N 1
ATOM 5420 C CA . PRO B 1 280 ? 20.947 -14.460 -37.440 1.000 30.247 279 PRO B CA 1
ATOM 5421 C C . PRO B 1 280 ? 21.294 -14.851 -36.006 1.000 27.467 279 PRO B C 1
ATOM 5422 O O . PRO B 1 280 ? 20.721 -14.309 -35.077 1.000 28.034 279 PRO B O 1
ATOM 5426 N N . ALA B 1 281 ? 22.296 -15.712 -35.836 1.000 31.195 280 ALA B N 1
ATOM 5427 C CA . ALA B 1 281 ? 22.695 -16.226 -34.528 1.000 32.755 280 ALA B CA 1
ATOM 5428 C C . ALA B 1 281 ? 23.360 -15.172 -33.642 1.000 29.896 280 ALA B C 1
ATOM 5429 O O . ALA B 1 281 ? 23.447 -15.364 -32.432 1.000 32.260 280 ALA B O 1
ATOM 5431 N N . ILE B 1 282 ? 23.792 -14.052 -34.226 1.000 29.067 281 ILE B N 1
ATOM 5432 C CA . ILE B 1 282 ? 24.231 -12.904 -33.444 1.000 28.464 281 ILE B CA 1
ATOM 5433 C C . ILE B 1 282 ? 23.059 -12.319 -32.646 1.000 30.287 281 ILE B C 1
ATOM 5434 O O . ILE B 1 282 ? 23.301 -11.737 -31.591 1.000 30.939 281 ILE B O 1
ATOM 5439 N N . TRP B 1 283 ? 21.805 -12.496 -33.115 1.000 27.657 282 TRP B N 1
ATOM 5440 C CA . TRP B 1 283 ? 20.656 -11.895 -32.459 1.000 27.289 282 TRP B CA 1
ATOM 5441 C C . TRP B 1 283 ? 19.772 -12.927 -31.765 1.000 27.770 282 TRP B C 1
ATOM 5442 O O . TRP B 1 283 ? 19.216 -12.638 -30.717 1.000 27.316 282 TRP B O 1
ATOM 5453 N N . LEU B 1 284 ? 19.597 -14.118 -32.346 1.000 31.644 283 LEU B N 1
ATOM 5454 C CA . LEU B 1 284 ? 18.729 -15.126 -31.747 1.000 30.830 283 LEU B CA 1
ATOM 5455 C C . LEU B 1 284 ? 19.521 -16.383 -31.416 1.000 32.218 283 LEU B C 1
ATOM 5456 O O . LEU B 1 284 ? 20.402 -16.767 -32.174 1.000 34.272 283 LEU B O 1
ATOM 5461 N N . ASN B 1 285 ? 19.198 -16.997 -30.267 1.000 33.121 284 ASN B N 1
ATOM 5462 C CA . ASN B 1 285 ? 19.848 -18.207 -29.793 1.000 32.479 284 ASN B CA 1
ATOM 5463 C C . ASN B 1 285 ? 19.258 -19.415 -30.536 1.000 30.381 284 ASN B C 1
ATOM 5464 O O . ASN B 1 285 ? 18.636 -20.299 -29.951 1.000 27.230 284 ASN B O 1
ATOM 5469 N N . GLU B 1 286 ? 19.479 -19.452 -31.854 1.000 31.175 285 GLU B N 1
ATOM 5470 C CA . GLU B 1 286 ? 18.910 -20.456 -32.737 1.000 28.286 285 GLU B CA 1
ATOM 5471 C C . GLU B 1 286 ? 19.344 -21.862 -32.319 1.000 33.323 285 GLU B C 1
ATOM 5472 O O . GLU B 1 286 ? 18.591 -22.826 -32.504 1.000 34.138 285 GLU B O 1
ATOM 5478 N N . LYS B 1 287 ? 20.542 -21.984 -31.724 1.000 38.953 286 LYS B N 1
ATOM 5479 C CA . LYS B 1 287 ? 21.051 -23.284 -31.304 1.000 39.131 286 LYS B CA 1
ATOM 5480 C C . LYS B 1 287 ? 20.102 -23.914 -30.277 1.000 39.430 286 LYS B C 1
ATOM 5481 O O . LYS B 1 287 ? 20.028 -25.135 -30.182 1.000 37.309 286 LYS B O 1
ATOM 5487 N N . GLU B 1 288 ? 19.351 -23.080 -29.544 1.000 45.358 287 GLU B N 1
ATOM 5488 C CA . GLU B 1 288 ? 18.365 -23.548 -28.572 1.000 47.748 287 GLU B CA 1
ATOM 5489 C C . GLU B 1 288 ? 16.942 -23.503 -29.134 1.000 42.325 287 GLU B C 1
ATOM 5490 O O . GLU B 1 288 ? 16.102 -24.285 -28.711 1.000 47.073 287 GLU B O 1
ATOM 5496 N N . LEU B 1 289 ? 16.664 -22.584 -30.061 1.000 38.374 288 LEU B N 1
ATOM 5497 C CA . LEU B 1 289 ? 15.310 -22.343 -30.530 1.000 36.280 288 LEU B CA 1
ATOM 5498 C C . LEU B 1 289 ? 14.948 -23.358 -31.608 1.000 35.705 288 LEU B C 1
ATOM 5499 O O . LEU B 1 289 ? 13.807 -23.803 -31.665 1.000 32.390 288 LEU B O 1
ATOM 5504 N N . VAL B 1 290 ? 15.911 -23.656 -32.487 1.000 33.010 289 VAL B N 1
ATOM 5505 C CA . VAL B 1 290 ? 15.740 -24.675 -33.506 1.000 36.370 289 VAL B CA 1
ATOM 5506 C C . VAL B 1 290 ? 15.639 -26.044 -32.820 1.000 40.304 289 VAL B C 1
ATOM 5507 O O . VAL B 1 290 ? 16.452 -26.379 -31.959 1.000 41.007 289 VAL B O 1
ATOM 5511 N N . PRO B 1 291 ? 14.628 -26.883 -33.148 1.000 43.503 290 PRO B N 1
ATOM 5512 C CA . PRO B 1 291 ? 14.474 -28.207 -32.527 1.000 44.228 290 PRO B CA 1
ATOM 5513 C C . PRO B 1 291 ? 15.716 -29.097 -32.594 1.000 39.845 290 PRO B C 1
ATOM 5514 O O . PRO B 1 291 ? 16.145 -29.641 -31.582 1.000 41.375 290 PRO B O 1
ATOM 5518 N N . ASP B 1 292 ? 16.268 -29.229 -33.803 1.000 36.920 291 ASP B N 1
ATOM 5519 C CA . ASP B 1 292 ? 17.444 -30.033 -34.060 1.000 37.582 291 ASP B CA 1
ATOM 5520 C C . ASP B 1 292 ? 18.442 -29.210 -34.871 1.000 36.292 291 ASP B C 1
ATOM 5521 O O . ASP B 1 292 ? 18.273 -29.031 -36.075 1.000 39.759 291 ASP B O 1
ATOM 5526 N N . TYR B 1 293 ? 19.518 -28.774 -34.211 1.000 35.877 292 TYR B N 1
ATOM 5527 C CA . TYR B 1 293 ? 20.444 -27.818 -34.786 1.000 34.451 292 TYR B CA 1
ATOM 5528 C C . TYR B 1 293 ? 21.492 -28.514 -35.651 1.000 37.058 292 TYR B C 1
ATOM 5529 O O . TYR B 1 293 ? 22.306 -27.844 -36.292 1.000 41.741 292 TYR B O 1
ATOM 5538 N N . SER B 1 294 ? 21.464 -29.854 -35.724 1.000 37.146 293 SER B N 1
ATOM 5539 C CA . SER B 1 294 ? 22.609 -30.582 -36.260 1.000 37.374 293 SER B CA 1
ATOM 5540 C C . SER B 1 294 ? 22.868 -30.246 -37.733 1.000 38.896 293 SER B C 1
ATOM 5541 O O . SER B 1 294 ? 24.004 -30.331 -38.197 1.000 44.070 293 SER B O 1
ATOM 5544 N N . MET B 1 295 ? 21.851 -29.799 -38.469 1.000 35.536 294 MET B N 1
ATOM 5545 C CA . MET B 1 295 ? 22.114 -29.387 -39.835 1.000 35.830 294 MET B CA 1
ATOM 5546 C C . MET B 1 295 ? 23.030 -28.166 -39.850 1.000 36.392 294 MET B C 1
ATOM 5547 O O . MET B 1 295 ? 23.741 -27.961 -40.826 1.000 37.523 294 MET B O 1
ATOM 5552 N N . PHE B 1 296 ? 23.013 -27.359 -38.779 1.000 35.514 295 PHE B N 1
ATOM 5553 C CA . PHE B 1 296 ? 23.848 -26.169 -38.714 1.000 34.496 295 PHE B CA 1
ATOM 5554 C C . PHE B 1 296 ? 25.262 -26.521 -38.265 1.000 35.056 295 PHE B C 1
ATOM 5555 O O . PHE B 1 296 ? 26.229 -25.927 -38.729 1.000 33.273 295 PHE B O 1
ATOM 5563 N N . GLU B 1 297 ? 25.347 -27.465 -37.322 1.000 36.711 296 GLU B N 1
ATOM 5564 C CA . GLU B 1 297 ? 26.619 -27.988 -36.849 1.000 37.331 296 GLU B CA 1
ATOM 5565 C C . GLU B 1 297 ? 27.327 -28.674 -38.015 1.000 42.933 296 GLU B C 1
ATOM 5566 O O . GLU B 1 297 ? 28.550 -28.568 -38.150 1.000 47.668 296 GLU B O 1
ATOM 5572 N N . ASP B 1 298 ? 26.551 -29.351 -38.876 1.000 41.300 297 ASP B N 1
ATOM 5573 C CA . ASP B 1 298 ? 27.132 -30.128 -39.961 1.000 43.702 297 ASP B CA 1
ATOM 5574 C C . ASP B 1 298 ? 27.690 -29.184 -41.016 1.000 42.483 297 ASP B C 1
ATOM 5575 O O . ASP B 1 298 ? 28.864 -29.287 -41.382 1.000 46.206 297 ASP B O 1
ATOM 5580 N N . THR B 1 299 ? 26.849 -28.242 -41.459 1.000 39.053 298 THR B N 1
ATOM 5581 C CA . THR B 1 299 ? 27.289 -27.219 -42.385 1.000 35.928 298 THR B CA 1
ATOM 5582 C C . THR B 1 299 ? 28.562 -26.590 -41.828 1.000 35.395 298 THR B C 1
ATOM 5583 O O . THR B 1 299 ? 29.485 -26.316 -42.590 1.000 35.061 298 THR B O 1
ATOM 5587 N N . THR B 1 300 ? 28.585 -26.370 -40.507 1.000 34.598 299 THR B N 1
ATOM 5588 C CA . THR B 1 300 ? 29.744 -25.814 -39.830 1.000 40.409 299 THR B CA 1
ATOM 5589 C C . THR B 1 300 ? 30.949 -26.740 -39.995 1.000 41.942 299 THR B C 1
ATOM 5590 O O . THR B 1 300 ? 31.925 -26.348 -40.624 1.000 40.976 299 THR B O 1
ATOM 5594 N N . GLN B 1 301 ? 30.861 -27.965 -39.455 1.000 49.032 300 GLN B N 1
ATOM 5595 C CA . GLN B 1 301 ? 31.965 -28.918 -39.464 1.000 44.888 300 GLN B CA 1
ATOM 5596 C C . GLN B 1 301 ? 32.488 -29.138 -40.886 1.000 42.631 300 GLN B C 1
ATOM 5597 O O . GLN B 1 301 ? 33.701 -29.192 -41.094 1.000 38.421 300 GLN B O 1
ATOM 5603 N N . LEU B 1 302 ? 31.590 -29.208 -41.877 1.000 39.658 301 LEU B N 1
ATOM 5604 C CA . LEU B 1 302 ? 32.024 -29.325 -43.266 1.000 43.940 301 LEU B CA 1
ATOM 5605 C C . LEU B 1 302 ? 32.761 -28.056 -43.707 1.000 46.475 301 LEU B C 1
ATOM 5606 O O . LEU B 1 302 ? 33.744 -28.131 -44.447 1.000 47.124 301 LEU B O 1
ATOM 5611 N N . GLN B 1 303 ? 32.275 -26.890 -43.265 1.000 44.433 302 GLN B N 1
ATOM 5612 C CA . GLN B 1 303 ? 32.952 -25.636 -43.553 1.000 44.623 302 GLN B CA 1
ATOM 5613 C C . GLN B 1 303 ? 34.370 -25.697 -42.981 1.000 41.657 302 GLN B C 1
ATOM 5614 O O . GLN B 1 303 ? 35.309 -25.323 -43.676 1.000 39.760 302 GLN B O 1
ATOM 5620 N N . ARG B 1 304 ? 34.517 -26.179 -41.737 1.000 40.202 303 ARG B N 1
ATOM 5621 C CA . ARG B 1 304 ? 35.819 -26.254 -41.087 1.000 49.571 303 ARG B CA 1
ATOM 5622 C C . ARG B 1 304 ? 36.760 -27.125 -41.912 1.000 52.891 303 ARG B C 1
ATOM 5623 O O . ARG B 1 304 ? 37.794 -26.654 -42.384 1.000 52.303 303 ARG B O 1
ATOM 5631 N N . ILE B 1 305 ? 36.368 -28.390 -42.096 1.000 55.025 304 ILE B N 1
ATOM 5632 C CA . ILE B 1 305 ? 37.182 -29.369 -42.800 1.000 54.047 304 ILE B CA 1
ATOM 5633 C C . ILE B 1 305 ? 37.721 -28.752 -44.087 1.000 50.119 304 ILE B C 1
ATOM 5634 O O . ILE B 1 305 ? 38.931 -28.738 -44.292 1.000 52.802 304 ILE B O 1
ATOM 5639 N N . TYR B 1 306 ? 36.811 -28.233 -44.920 1.000 51.558 305 TYR B N 1
ATOM 5640 C CA . TYR B 1 306 ? 37.145 -27.641 -46.207 1.000 52.339 305 TYR B CA 1
ATOM 5641 C C . TYR B 1 306 ? 38.135 -26.497 -46.019 1.000 56.793 305 TYR B C 1
ATOM 5642 O O . TYR B 1 306 ? 38.917 -26.217 -46.921 1.000 57.116 305 TYR B O 1
ATOM 5651 N N . SER B 1 307 ? 38.065 -25.837 -44.853 1.000 66.012 306 SER B N 1
ATOM 5652 C CA . SER B 1 307 ? 38.954 -24.736 -44.518 1.000 75.827 306 SER B CA 1
ATOM 5653 C C . SER B 1 307 ? 40.389 -25.241 -44.432 1.000 70.961 306 SER B C 1
ATOM 5654 O O . SER B 1 307 ? 41.180 -24.940 -45.319 1.000 82.229 306 SER B O 1
ATOM 5657 N N . LYS B 1 308 ? 40.700 -26.023 -43.392 1.000 64.281 307 LYS B N 1
ATOM 5658 C CA . LYS B 1 308 ? 42.054 -26.504 -43.183 1.000 66.292 307 LYS B CA 1
ATOM 5659 C C . LYS B 1 308 ? 42.658 -26.989 -44.497 1.000 65.432 307 LYS B C 1
ATOM 5660 O O . LYS B 1 308 ? 43.769 -26.605 -44.838 1.000 67.988 307 LYS B O 1
ATOM 5666 N N . ARG B 1 309 ? 41.905 -27.788 -45.256 1.000 65.245 308 ARG B N 1
ATOM 5667 C CA . ARG B 1 309 ? 42.381 -28.324 -46.523 1.000 71.267 308 ARG B CA 1
ATOM 5668 C C . ARG B 1 309 ? 42.986 -27.249 -47.422 1.000 70.553 308 ARG B C 1
ATOM 5669 O O . ARG B 1 309 ? 43.913 -27.556 -48.166 1.000 79.345 308 ARG B O 1
ATOM 5677 N N . ASN B 1 310 ? 42.460 -26.015 -47.384 1.000 68.336 309 ASN B N 1
ATOM 5678 C CA . ASN B 1 310 ? 42.911 -24.969 -48.296 1.000 65.971 309 ASN B CA 1
ATOM 5679 C C . ASN B 1 310 ? 43.714 -23.874 -47.580 1.000 63.651 309 ASN B C 1
ATOM 5680 O O . ASN B 1 310 ? 44.033 -22.855 -48.202 1.000 67.467 309 ASN B O 1
ATOM 5685 N N . ASN B 1 311 ? 44.037 -24.075 -46.287 1.000 58.430 310 ASN B N 1
ATOM 5686 C CA . ASN B 1 311 ? 44.910 -23.182 -45.532 1.000 59.708 310 ASN B CA 1
ATOM 5687 C C . ASN B 1 311 ? 44.286 -21.792 -45.484 1.000 56.562 310 ASN B C 1
ATOM 5688 O O . ASN B 1 311 ? 44.947 -20.779 -45.720 1.000 60.324 310 ASN B O 1
ATOM 5693 N N . MET B 1 312 ? 43.004 -21.793 -45.125 1.000 51.502 311 MET B N 1
ATOM 5694 C CA . MET B 1 312 ? 42.078 -20.735 -45.471 1.000 48.332 311 MET B CA 1
ATOM 5695 C C . MET B 1 312 ? 41.053 -20.600 -44.355 1.000 44.698 311 MET B C 1
ATOM 5696 O O . MET B 1 312 ? 40.761 -21.572 -43.665 1.000 46.314 311 MET B O 1
ATOM 5701 N N . PRO B 1 313 ? 40.421 -19.432 -44.159 1.000 40.390 312 PRO B N 1
ATOM 5702 C CA . PRO B 1 313 ? 39.270 -19.375 -43.270 1.000 40.342 312 PRO B CA 1
ATOM 5703 C C . PRO B 1 313 ? 38.069 -19.959 -44.001 1.000 35.561 312 PRO B C 1
ATOM 5704 O O . PRO B 1 313 ? 38.160 -20.319 -45.171 1.000 32.702 312 PRO B O 1
ATOM 5708 N N . MET B 1 314 ? 36.940 -20.019 -43.299 1.000 35.117 313 MET B N 1
ATOM 5709 C CA . MET B 1 314 ? 35.695 -20.522 -43.863 1.000 37.251 313 MET B CA 1
ATOM 5710 C C . MET B 1 314 ? 35.181 -19.634 -44.993 1.000 34.515 313 MET B C 1
ATOM 5711 O O . MET B 1 314 ? 35.696 -18.553 -45.217 1.000 38.978 313 MET B O 1
ATOM 5716 N N . VAL B 1 315 ? 34.153 -20.102 -45.704 1.000 38.680 314 VAL B N 1
ATOM 5717 C CA . VAL B 1 315 ? 33.758 -19.500 -46.967 1.000 41.295 314 VAL B CA 1
ATOM 5718 C C . VAL B 1 315 ? 32.425 -18.752 -46.828 1.000 44.147 314 VAL B C 1
ATOM 5719 O O . VAL B 1 315 ? 31.391 -19.330 -46.455 1.000 41.335 314 VAL B O 1
ATOM 5723 N N . SER B 1 316 ? 32.460 -17.458 -47.183 1.000 39.847 315 SER B N 1
ATOM 5724 C CA . SER B 1 316 ? 31.256 -16.648 -47.239 1.000 37.760 315 SER B CA 1
ATOM 5725 C C . SER B 1 316 ? 31.520 -15.391 -48.055 1.000 38.959 315 SER B C 1
ATOM 5726 O O . SER B 1 316 ? 32.678 -15.048 -48.287 1.000 39.442 315 SER B O 1
ATOM 5729 N N . SER B 1 317 ? 30.426 -14.741 -48.495 1.000 41.257 316 SER B N 1
ATOM 5730 C CA . SER B 1 317 ? 30.475 -13.473 -49.214 1.000 38.992 316 SER B CA 1
ATOM 5731 C C . SER B 1 317 ? 31.540 -12.592 -48.589 1.000 35.823 316 SER B C 1
ATOM 5732 O O . SER B 1 317 ? 31.565 -12.456 -47.373 1.000 40.023 316 SER B O 1
ATOM 5735 N N . SER B 1 318 ? 32.380 -11.990 -49.437 1.000 37.308 317 SER B N 1
ATOM 5736 C CA . SER B 1 318 ? 33.579 -11.311 -48.974 1.000 41.725 317 SER B CA 1
ATOM 5737 C C . SER B 1 318 ? 34.248 -10.532 -50.104 1.000 43.226 317 SER B C 1
ATOM 5738 O O . SER B 1 318 ? 34.041 -10.815 -51.288 1.000 36.516 317 SER B O 1
ATOM 5741 N N . ALA B 1 319 ? 35.099 -9.576 -49.706 1.000 41.930 318 ALA B N 1
ATOM 5742 C CA . ALA B 1 319 ? 36.165 -9.103 -50.578 1.000 46.095 318 ALA B CA 1
ATOM 5743 C C . ALA B 1 319 ? 36.780 -10.281 -51.339 1.000 49.758 318 ALA B C 1
ATOM 5744 O O . ALA B 1 319 ? 36.873 -11.381 -50.794 1.000 49.576 318 ALA B O 1
ATOM 5746 N N . THR B 1 320 ? 37.184 -10.052 -52.597 1.000 54.158 319 THR B N 1
ATOM 5747 C CA . THR B 1 320 ? 38.094 -10.962 -53.282 1.000 59.032 319 THR B CA 1
ATOM 5748 C C . THR B 1 320 ? 39.518 -10.525 -52.969 1.000 60.092 319 THR B C 1
ATOM 5749 O O . THR B 1 320 ? 39.732 -9.504 -52.327 1.000 59.618 319 THR B O 1
ATOM 5753 N N . VAL B 1 321 ? 40.480 -11.307 -53.463 1.000 65.589 320 VAL B N 1
ATOM 5754 C CA . VAL B 1 321 ? 41.886 -11.114 -53.157 1.000 62.102 320 VAL B CA 1
ATOM 5755 C C . VAL B 1 321 ? 42.453 -9.926 -53.932 1.000 62.007 320 VAL B C 1
ATOM 5756 O O . VAL B 1 321 ? 43.423 -9.321 -53.484 1.000 65.650 320 VAL B O 1
ATOM 5760 N N . ASN B 1 322 ? 41.837 -9.581 -55.071 1.000 62.422 321 ASN B N 1
ATOM 5761 C CA . ASN B 1 322 ? 42.229 -8.402 -55.832 1.000 66.096 321 ASN B CA 1
ATOM 5762 C C . ASN B 1 322 ? 41.234 -7.262 -55.589 1.000 59.172 321 ASN B C 1
ATOM 5763 O O . ASN B 1 322 ? 41.068 -6.396 -56.440 1.000 67.380 321 ASN B O 1
ATOM 5768 N N . ASP B 1 323 ? 40.583 -7.261 -54.417 1.000 54.334 322 ASP B N 1
ATOM 5769 C CA . ASP B 1 323 ? 39.741 -6.164 -53.967 1.000 51.283 322 ASP B CA 1
ATOM 5770 C C . ASP B 1 323 ? 38.543 -5.942 -54.893 1.000 50.470 322 ASP B C 1
ATOM 5771 O O . ASP B 1 323 ? 38.197 -4.797 -55.163 1.000 45.544 322 ASP B O 1
ATOM 5776 N N . GLU B 1 324 ? 37.920 -7.038 -55.356 1.000 56.828 323 GLU B N 1
ATOM 5777 C CA . GLU B 1 324 ? 36.530 -7.039 -55.804 1.000 61.857 323 GLU B CA 1
ATOM 5778 C C . GLU B 1 324 ? 35.635 -7.374 -54.611 1.000 59.275 323 GLU B C 1
ATOM 5779 O O . GLU B 1 324 ? 36.127 -7.506 -53.498 1.000 57.466 323 GLU B O 1
ATOM 5785 N N . TYR B 1 325 ? 34.319 -7.477 -54.844 1.000 62.131 324 TYR B N 1
ATOM 5786 C CA . TYR B 1 325 ? 33.395 -8.087 -53.893 1.000 60.212 324 TYR B CA 1
ATOM 5787 C C . TYR B 1 325 ? 32.543 -9.123 -54.632 1.000 60.016 324 TYR B C 1
ATOM 5788 O O . TYR B 1 325 ? 31.991 -8.817 -55.688 1.000 55.331 324 TYR B O 1
ATOM 5797 N N . ARG B 1 326 ? 32.456 -10.352 -54.090 1.000 58.110 325 ARG B N 1
ATOM 5798 C CA . ARG B 1 326 ? 31.596 -11.368 -54.681 1.000 61.873 325 ARG B CA 1
ATOM 5799 C C . ARG B 1 326 ? 31.138 -12.376 -53.631 1.000 58.125 325 ARG B C 1
ATOM 5800 O O . ARG B 1 326 ? 31.833 -12.636 -52.656 1.000 60.518 325 ARG B O 1
ATOM 5808 N N . PRO B 1 327 ? 29.942 -12.976 -53.818 1.000 52.734 326 PRO B N 1
ATOM 5809 C CA . PRO B 1 327 ? 29.475 -14.057 -52.957 1.000 56.985 326 PRO B CA 1
ATOM 5810 C C . PRO B 1 327 ? 30.268 -15.342 -53.160 1.000 55.965 326 PRO B C 1
ATOM 5811 O O . PRO B 1 327 ? 30.397 -15.817 -54.286 1.000 61.955 326 PRO B O 1
ATOM 5815 N N . PHE B 1 328 ? 30.766 -15.891 -52.049 1.000 48.643 327 PHE B N 1
ATOM 5816 C CA . PHE B 1 328 ? 31.467 -17.156 -52.035 1.000 46.927 327 PHE B CA 1
ATOM 5817 C C . PHE B 1 328 ? 30.662 -18.154 -51.213 1.000 47.888 327 PHE B C 1
ATOM 5818 O O . PHE B 1 328 ? 30.158 -17.837 -50.145 1.000 43.290 327 PHE B O 1
ATOM 5826 N N . GLY B 1 329 ? 30.596 -19.386 -51.707 1.000 50.227 328 GLY B N 1
ATOM 5827 C CA . GLY B 1 329 ? 30.070 -20.485 -50.931 1.000 49.878 328 GLY B CA 1
ATOM 5828 C C . GLY B 1 329 ? 30.729 -21.780 -51.375 1.000 51.004 328 GLY B C 1
ATOM 5829 O O . GLY B 1 329 ? 31.295 -21.840 -52.465 1.000 54.361 328 GLY B O 1
ATOM 5830 N N . ILE B 1 330 ? 30.675 -22.787 -50.498 1.000 50.932 329 ILE B N 1
ATOM 5831 C CA . ILE B 1 330 ? 31.104 -24.131 -50.839 1.000 53.173 329 ILE B CA 1
ATOM 5832 C C . ILE B 1 330 ? 29.998 -24.768 -51.685 1.000 53.049 329 ILE B C 1
ATOM 5833 O O . ILE B 1 330 ? 28.887 -24.965 -51.189 1.000 52.278 329 ILE B O 1
ATOM 5838 N N . PRO B 1 331 ? 30.250 -25.081 -52.986 1.000 53.513 330 PRO B N 1
ATOM 5839 C CA . PRO B 1 331 ? 29.181 -25.455 -53.920 1.000 51.604 330 PRO B CA 1
ATOM 5840 C C . PRO B 1 331 ? 28.305 -26.631 -53.486 1.000 50.431 330 PRO B C 1
ATOM 5841 O O . PRO B 1 331 ? 27.109 -26.639 -53.780 1.000 51.235 330 PRO B O 1
ATOM 5845 N N . HIS B 1 332 ? 28.905 -27.597 -52.771 1.000 48.883 331 HIS B N 1
ATOM 5846 C CA . HIS B 1 332 ? 28.196 -28.774 -52.289 1.000 48.998 331 HIS B CA 1
ATOM 5847 C C . HIS B 1 332 ? 27.404 -28.461 -51.020 1.000 50.146 331 HIS B C 1
ATOM 5848 O O . HIS B 1 332 ? 26.666 -29.323 -50.538 1.000 43.913 331 HIS B O 1
ATOM 5855 N N . LEU B 1 333 ? 27.544 -27.231 -50.492 1.000 50.897 332 LEU B N 1
ATOM 5856 C CA . LEU B 1 333 ? 26.653 -26.739 -49.447 1.000 48.564 332 LEU B CA 1
ATOM 5857 C C . LEU B 1 333 ? 25.592 -25.799 -50.033 1.000 47.851 332 LEU B C 1
ATOM 5858 O O . LEU B 1 333 ? 24.800 -25.233 -49.286 1.000 46.222 332 LEU B O 1
ATOM 5863 N N . SER B 1 334 ? 25.540 -25.676 -51.370 1.000 49.148 333 SER B N 1
ATOM 5864 C CA . SER B 1 334 ? 24.694 -24.699 -52.041 1.000 44.971 333 SER B CA 1
ATOM 5865 C C . SER B 1 334 ? 23.385 -25.343 -52.476 1.000 42.393 333 SER B C 1
ATOM 5866 O O . SER B 1 334 ? 23.397 -26.269 -53.279 1.000 46.573 333 SER B O 1
ATOM 5869 N N . GLU B 1 335 ? 22.257 -24.797 -52.011 1.000 40.777 334 GLU B N 1
ATOM 5870 C CA . GLU B 1 335 ? 20.956 -25.266 -52.473 1.000 40.938 334 GLU B CA 1
ATOM 5871 C C . GLU B 1 335 ? 20.859 -25.115 -53.992 1.000 43.526 334 GLU B C 1
ATOM 5872 O O . GLU B 1 335 ? 20.470 -26.057 -54.677 1.000 41.503 334 GLU B O 1
ATOM 5878 N N . ALA B 1 336 ? 21.200 -23.914 -54.483 1.000 47.566 335 ALA B N 1
ATOM 5879 C CA . ALA B 1 336 ? 21.275 -23.587 -55.902 1.000 49.467 335 ALA B CA 1
ATOM 5880 C C . ALA B 1 336 ? 21.867 -24.734 -56.704 1.000 51.682 335 ALA B C 1
ATOM 5881 O O . ALA B 1 336 ? 21.260 -25.172 -57.680 1.000 44.528 335 ALA B O 1
ATOM 5883 N N . TRP B 1 337 ? 23.074 -25.153 -56.292 1.000 57.878 336 TRP B N 1
ATOM 5884 C CA . TRP B 1 337 ? 23.803 -26.227 -56.944 1.000 60.952 336 TRP B CA 1
ATOM 5885 C C . TRP B 1 337 ? 23.043 -27.542 -56.760 1.000 61.866 336 TRP B C 1
ATOM 5886 O O . TRP B 1 337 ? 22.481 -28.075 -57.722 1.000 66.842 336 TRP B O 1
ATOM 5897 N N . VAL B 1 338 ? 22.999 -28.012 -55.502 1.000 53.826 337 VAL B N 1
ATOM 5898 C CA . VAL B 1 338 ? 22.629 -29.381 -55.163 1.000 49.505 337 VAL B CA 1
ATOM 5899 C C . VAL B 1 338 ? 21.270 -29.752 -55.768 1.000 46.219 337 VAL B C 1
ATOM 5900 O O . VAL B 1 338 ? 21.122 -30.852 -56.284 1.000 44.121 337 VAL B O 1
ATOM 5904 N N . ARG B 1 339 ? 20.288 -28.848 -55.677 1.000 47.404 338 ARG B N 1
ATOM 5905 C CA . ARG B 1 339 ? 18.899 -29.156 -55.982 1.000 52.329 338 ARG B CA 1
ATOM 5906 C C . ARG B 1 339 ? 18.451 -28.537 -57.311 1.000 55.897 338 ARG B C 1
ATOM 5907 O O . ARG B 1 339 ? 17.483 -29.008 -57.908 1.000 57.125 338 ARG B O 1
ATOM 5915 N N . TYR B 1 340 ? 19.120 -27.470 -57.773 1.000 56.172 339 TYR B N 1
ATOM 5916 C CA . TYR B 1 340 ? 18.665 -26.782 -58.971 1.000 60.374 339 TYR B CA 1
ATOM 5917 C C . TYR B 1 340 ? 19.714 -26.799 -60.085 1.000 60.034 339 TYR B C 1
ATOM 5918 O O . TYR B 1 340 ? 19.473 -26.203 -61.135 1.000 68.247 339 TYR B O 1
ATOM 5927 N N . ASP B 1 341 ? 20.848 -27.491 -59.897 1.000 56.513 340 ASP B N 1
ATOM 5928 C CA . ASP B 1 341 ? 21.807 -27.661 -60.982 1.000 64.790 340 ASP B CA 1
ATOM 5929 C C . ASP B 1 341 ? 22.312 -26.298 -61.477 1.000 68.366 340 ASP B C 1
ATOM 5930 O O . ASP B 1 341 ? 22.336 -26.023 -62.682 1.000 60.447 340 ASP B O 1
ATOM 5935 N N . ASP B 1 342 ? 22.732 -25.445 -60.536 1.000 68.784 341 ASP B N 1
ATOM 5936 C CA . ASP B 1 342 ? 23.023 -24.050 -60.823 1.000 61.506 341 ASP B CA 1
ATOM 5937 C C . ASP B 1 342 ? 24.167 -23.607 -59.923 1.000 60.353 341 ASP B C 1
ATOM 5938 O O . ASP B 1 342 ? 23.917 -23.263 -58.777 1.000 67.084 341 ASP B O 1
ATOM 5943 N N . LYS B 1 343 ? 25.409 -23.682 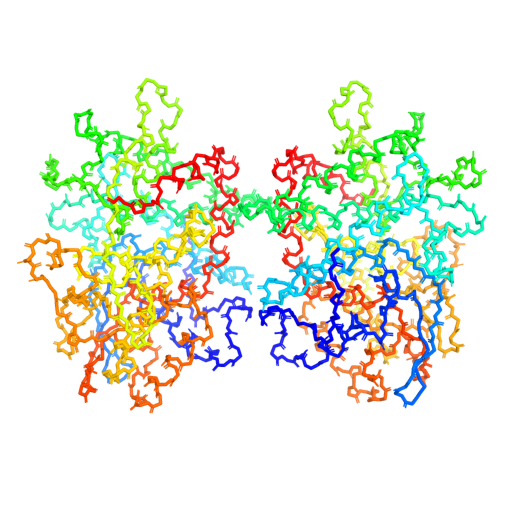-60.422 1.000 63.216 342 LYS B N 1
ATOM 5944 C CA . LYS B 1 343 ? 26.573 -23.164 -59.714 1.000 66.378 342 LYS B CA 1
ATOM 5945 C C . LYS B 1 343 ? 26.508 -21.638 -59.717 1.000 73.868 342 LYS B C 1
ATOM 5946 O O . LYS B 1 343 ? 26.310 -21.040 -60.773 1.000 78.749 342 LYS B O 1
ATOM 5952 N N . ILE B 1 344 ? 26.686 -21.027 -58.534 1.000 71.440 343 ILE B N 1
ATOM 5953 C CA . ILE B 1 344 ? 26.444 -19.605 -58.327 1.000 65.327 343 ILE B CA 1
ATOM 5954 C C . ILE B 1 344 ? 27.663 -18.940 -57.681 1.000 59.630 343 ILE B C 1
ATOM 5955 O O . ILE B 1 344 ? 27.734 -17.716 -57.613 1.000 58.752 343 ILE B O 1
ATOM 5960 N N . ALA B 1 345 ? 28.648 -19.714 -57.224 1.000 52.434 344 ALA B N 1
ATOM 5961 C CA . ALA B 1 345 ? 29.701 -19.129 -56.419 1.000 56.553 344 ALA B CA 1
ATOM 5962 C C . ALA B 1 345 ? 31.019 -19.879 -56.615 1.000 61.791 344 ALA B C 1
ATOM 5963 O O . ALA B 1 345 ? 31.301 -20.411 -57.691 1.000 66.004 344 ALA B O 1
ATOM 5965 N N . GLY B 1 346 ? 31.861 -19.838 -55.581 1.000 62.454 345 GLY B N 1
ATOM 5966 C CA . GLY B 1 346 ? 33.044 -20.675 -55.492 1.000 62.689 345 GLY B CA 1
ATOM 5967 C C . GLY B 1 346 ? 33.548 -20.695 -54.054 1.000 58.660 345 GLY B C 1
ATOM 5968 O O . GLY B 1 346 ? 33.176 -19.831 -53.267 1.000 60.716 345 GLY B O 1
ATOM 5969 N N . GLY B 1 347 ? 34.357 -21.701 -53.714 1.000 52.746 346 GLY B N 1
ATOM 5970 C CA . GLY B 1 347 ? 35.066 -21.723 -52.446 1.000 53.196 346 GLY B CA 1
ATOM 5971 C C . GLY B 1 347 ? 36.562 -21.494 -52.640 1.000 52.241 346 GLY B C 1
ATOM 5972 O O . GLY B 1 347 ? 37.360 -22.164 -51.998 1.000 51.642 346 GLY B O 1
ATOM 5973 N N . SER B 1 348 ? 36.908 -20.525 -53.503 1.000 55.833 347 SER B N 1
ATOM 5974 C CA . SER B 1 348 ? 38.278 -20.212 -53.884 1.000 55.114 347 SER B CA 1
ATOM 5975 C C . SER B 1 348 ? 38.915 -19.221 -52.915 1.000 61.242 347 SER B C 1
ATOM 5976 O O . SER B 1 348 ? 40.107 -18.940 -53.021 1.000 63.321 347 SER B O 1
ATOM 5979 N N . THR B 1 349 ? 38.116 -18.686 -51.981 1.000 64.289 348 THR B N 1
ATOM 5980 C CA . THR B 1 349 ? 38.576 -17.657 -51.062 1.000 57.218 348 THR B CA 1
ATOM 5981 C C . THR B 1 349 ? 37.748 -17.734 -49.782 1.000 53.028 348 THR B C 1
ATOM 5982 O O . THR B 1 349 ? 36.525 -17.832 -49.833 1.000 54.896 348 THR B O 1
ATOM 5986 N N . GLY B 1 350 ? 38.441 -17.693 -48.639 1.000 49.181 349 GLY B N 1
ATOM 5987 C CA . GLY B 1 350 ? 37.807 -17.643 -47.332 1.000 46.228 349 GLY B CA 1
ATOM 5988 C C . GLY B 1 350 ? 37.946 -16.250 -46.727 1.000 41.716 349 GLY B C 1
ATOM 5989 O O . GLY B 1 350 ? 38.639 -15.402 -47.289 1.000 38.036 349 GLY B O 1
ATOM 5990 N N . THR B 1 351 ? 37.290 -16.040 -45.584 1.000 38.827 350 THR B N 1
ATOM 5991 C CA . THR B 1 351 ? 37.245 -14.736 -44.945 1.000 39.538 350 THR B CA 1
ATOM 5992 C C . THR B 1 351 ? 37.188 -14.943 -43.438 1.000 37.308 350 THR B C 1
ATOM 5993 O O . THR B 1 351 ? 36.390 -15.736 -42.963 1.000 39.062 350 THR B O 1
ATOM 5997 N N . PRO B 1 352 ? 38.026 -14.253 -42.636 1.000 41.891 351 PRO B N 1
ATOM 5998 C CA . PRO B 1 352 ? 38.070 -14.481 -41.193 1.000 39.634 351 PRO B CA 1
ATOM 5999 C C . PRO B 1 352 ? 36.697 -14.415 -40.527 1.000 42.481 351 PRO B C 1
ATOM 6000 O O . PRO B 1 352 ? 36.445 -15.160 -39.578 1.000 43.380 351 PRO B O 1
ATOM 6004 N N . HIS B 1 353 ? 35.817 -13.515 -41.002 1.000 42.019 352 HIS B N 1
ATOM 6005 C CA . HIS B 1 353 ? 34.516 -13.363 -40.358 1.000 41.221 352 HIS B CA 1
ATOM 6006 C C . HIS B 1 353 ? 33.749 -14.690 -40.395 1.000 36.713 352 HIS B C 1
ATOM 6007 O O . HIS B 1 353 ? 33.002 -15.012 -39.472 1.000 39.961 352 HIS B O 1
ATOM 6014 N N . ALA B 1 354 ? 33.957 -15.484 -41.440 1.000 31.439 353 ALA B N 1
ATOM 6015 C CA . ALA B 1 354 ? 33.181 -16.704 -41.592 1.000 36.563 353 ALA B CA 1
ATOM 6016 C C . ALA B 1 354 ? 33.561 -17.721 -40.517 1.000 37.769 353 ALA B C 1
ATOM 6017 O O . ALA B 1 354 ? 32.678 -18.324 -39.905 1.000 35.295 353 ALA B O 1
ATOM 6019 N N . THR B 1 355 ? 34.878 -17.904 -40.317 1.000 36.993 354 THR B N 1
ATOM 6020 C CA . THR B 1 355 ? 35.409 -18.689 -39.215 1.000 31.947 354 THR B CA 1
ATOM 6021 C C . THR B 1 355 ? 34.989 -18.052 -37.897 1.000 32.192 354 THR B C 1
ATOM 6022 O O . THR B 1 355 ? 34.713 -18.766 -36.934 1.000 35.181 354 THR B O 1
ATOM 6026 N N . ALA B 1 356 ? 34.994 -16.715 -37.824 1.000 33.883 355 ALA B N 1
ATOM 6027 C CA . ALA B 1 356 ? 34.565 -16.047 -36.600 1.000 36.667 355 ALA B CA 1
ATOM 6028 C C . ALA B 1 356 ? 33.092 -16.354 -36.280 1.000 37.195 355 ALA B C 1
ATOM 6029 O O . ALA B 1 356 ? 32.761 -16.704 -35.134 1.000 34.119 355 ALA B O 1
ATOM 6031 N N . LEU B 1 357 ? 32.211 -16.250 -37.294 1.000 31.904 356 LEU B N 1
ATOM 6032 C CA . LEU B 1 357 ? 30.806 -16.600 -37.127 1.000 32.907 356 LEU B CA 1
ATOM 6033 C C . LEU B 1 357 ? 30.645 -17.993 -36.512 1.000 34.015 356 LEU B C 1
ATOM 6034 O O . LEU B 1 357 ? 29.636 -18.236 -35.855 1.000 30.225 356 LEU B O 1
ATOM 6039 N N . SER B 1 358 ? 31.613 -18.902 -36.749 1.000 31.956 357 SER B N 1
ATOM 6040 C CA . SER B 1 358 ? 31.513 -20.286 -36.297 1.000 36.915 357 SER B CA 1
ATOM 6041 C C . SER B 1 358 ? 31.819 -20.431 -34.809 1.000 32.757 357 SER B C 1
ATOM 6042 O O . SER B 1 358 ? 31.583 -21.495 -34.244 1.000 32.079 357 SER B O 1
ATOM 6045 N N . TYR B 1 359 ? 32.297 -19.362 -34.169 1.000 33.301 358 TYR B N 1
ATOM 6046 C CA . TYR B 1 359 ? 32.470 -19.345 -32.722 1.000 32.840 358 TYR B CA 1
ATOM 6047 C C . TYR B 1 359 ? 31.128 -19.539 -32.011 1.000 33.644 358 TYR B C 1
ATOM 6048 O O . TYR B 1 359 ? 31.077 -20.125 -30.931 1.000 41.751 358 TYR B O 1
ATOM 6057 N N . MET B 1 360 ? 30.029 -19.050 -32.593 1.000 34.709 359 MET B N 1
ATOM 6058 C CA . MET B 1 360 ? 28.713 -19.220 -31.980 1.000 33.997 359 MET B CA 1
ATOM 6059 C C . MET B 1 360 ? 28.263 -20.682 -31.976 1.000 33.571 359 MET B C 1
ATOM 6060 O O . MET B 1 360 ? 27.333 -21.002 -31.252 1.000 31.952 359 MET B O 1
ATOM 6065 N N . VAL B 1 361 ? 28.919 -21.558 -32.765 1.000 39.457 360 VAL B N 1
ATOM 6066 C CA . VAL B 1 361 ? 28.657 -22.996 -32.779 1.000 38.874 360 VAL B CA 1
ATOM 6067 C C . VAL B 1 361 ? 29.691 -23.744 -31.934 1.000 38.223 360 VAL B C 1
ATOM 6068 O O . VAL B 1 361 ? 29.312 -24.373 -30.954 1.000 33.414 360 VAL B O 1
ATOM 6072 N N . ASP B 1 362 ? 30.979 -23.681 -32.339 1.000 41.727 361 ASP B N 1
ATOM 6073 C CA . ASP B 1 362 ? 32.096 -24.365 -31.682 1.000 39.434 361 ASP B CA 1
ATOM 6074 C C . ASP B 1 362 ? 33.195 -23.358 -31.334 1.000 34.684 361 ASP B C 1
ATOM 6075 O O . ASP B 1 362 ? 34.125 -23.160 -32.119 1.000 30.928 361 ASP B O 1
ATOM 6080 N N . PRO B 1 363 ? 33.103 -22.711 -30.150 1.000 32.841 362 PRO B N 1
ATOM 6081 C CA . PRO B 1 363 ? 34.052 -21.677 -29.726 1.000 39.638 362 PRO B CA 1
ATOM 6082 C C . PRO B 1 363 ? 35.537 -22.037 -29.793 1.000 46.751 362 PRO B C 1
ATOM 6083 O O . PRO B 1 363 ? 36.335 -21.325 -30.405 1.000 51.864 362 PRO B O 1
ATOM 6087 N N . GLU B 1 364 ? 35.902 -23.139 -29.134 1.000 51.654 363 GLU B N 1
ATOM 6088 C CA . GLU B 1 364 ? 37.296 -23.514 -28.985 1.000 52.472 363 GLU B CA 1
ATOM 6089 C C . GLU B 1 364 ? 37.920 -23.749 -30.360 1.000 45.026 363 GLU B C 1
ATOM 6090 O O . GLU B 1 364 ? 39.079 -23.422 -30.570 1.000 49.504 363 GLU B O 1
ATOM 6096 N N . GLY B 1 365 ? 37.149 -24.303 -31.294 1.000 41.572 364 GLY B N 1
ATOM 6097 C CA . GLY B 1 365 ? 37.657 -24.658 -32.610 1.000 40.988 364 GLY B CA 1
ATOM 6098 C C . GLY B 1 365 ? 37.753 -23.456 -33.547 1.000 42.099 364 GLY B C 1
ATOM 6099 O O . GLY B 1 365 ? 38.549 -23.452 -34.484 1.000 44.584 364 GLY B O 1
ATOM 6100 N N . ALA B 1 366 ? 36.932 -22.432 -33.305 1.000 39.643 365 ALA B N 1
ATOM 6101 C CA . ALA B 1 366 ? 37.041 -21.195 -34.056 1.000 40.886 365 ALA B CA 1
ATOM 6102 C C . ALA B 1 366 ? 38.283 -20.433 -33.603 1.000 37.078 365 ALA B C 1
ATOM 6103 O O . ALA B 1 366 ? 39.062 -19.995 -34.436 1.000 38.560 365 ALA B O 1
ATOM 6105 N N . VAL B 1 367 ? 38.462 -20.256 -32.290 1.000 37.413 366 VAL B N 1
ATOM 6106 C CA . VAL B 1 367 ? 39.611 -19.509 -31.797 1.000 42.735 366 VAL B CA 1
ATOM 6107 C C . VAL B 1 367 ? 40.880 -20.198 -32.294 1.000 44.403 366 VAL B C 1
ATOM 6108 O O . VAL B 1 367 ? 41.652 -19.626 -33.060 1.000 46.810 366 VAL B O 1
ATOM 6112 N N . LYS B 1 368 ? 41.026 -21.464 -31.904 1.000 46.460 367 LYS B N 1
ATOM 6113 C CA . LYS B 1 368 ? 42.081 -22.342 -32.376 1.000 51.876 367 LYS B CA 1
ATOM 6114 C C . LYS B 1 368 ? 42.313 -22.198 -33.883 1.000 46.426 367 LYS B C 1
ATOM 6115 O O . LYS B 1 368 ? 43.462 -22.158 -34.317 1.000 46.771 367 LYS B O 1
ATOM 6121 N N . SER B 1 369 ? 41.237 -22.137 -34.680 1.000 42.135 368 SER B N 1
ATOM 6122 C CA . SER B 1 369 ? 41.356 -22.071 -36.135 1.000 42.712 368 SER B CA 1
ATOM 6123 C C . SER B 1 369 ? 41.749 -20.664 -36.604 1.000 49.858 368 SER B C 1
ATOM 6124 O O . SER B 1 369 ? 42.479 -20.523 -37.585 1.000 47.507 368 SER B O 1
ATOM 6127 N N . LEU B 1 370 ? 41.246 -19.620 -35.922 1.000 47.364 369 LEU B N 1
ATOM 6128 C CA . LEU B 1 370 ? 41.632 -18.253 -36.233 1.000 46.963 369 LEU B CA 1
ATOM 6129 C C . LEU B 1 370 ? 43.096 -18.039 -35.843 1.000 48.122 369 LEU B C 1
ATOM 6130 O O . LEU B 1 370 ? 43.814 -17.345 -36.554 1.000 43.987 369 LEU B O 1
ATOM 6135 N N . LYS B 1 371 ? 43.515 -18.639 -34.716 1.000 50.653 370 LYS B N 1
ATOM 6136 C CA . LYS B 1 371 ? 44.895 -18.582 -34.248 1.000 53.138 370 LYS B CA 1
ATOM 6137 C C . LYS B 1 371 ? 45.848 -19.134 -35.311 1.000 54.129 370 LYS B C 1
ATOM 6138 O O . LYS B 1 371 ? 46.845 -18.508 -35.658 1.000 52.874 370 LYS B O 1
ATOM 6144 N N . SER B 1 372 ? 45.501 -20.326 -35.799 1.000 56.495 371 SER B N 1
ATOM 6145 C CA . SER B 1 372 ? 46.169 -21.014 -36.890 1.000 58.174 371 SER B CA 1
ATOM 6146 C C . SER B 1 372 ? 46.365 -20.096 -38.099 1.000 59.716 371 SER B C 1
ATOM 6147 O O . SER B 1 372 ? 47.457 -20.053 -38.663 1.000 65.962 371 SER B O 1
ATOM 6150 N N . ILE B 1 373 ? 45.314 -19.356 -38.481 1.000 62.000 372 ILE B N 1
ATOM 6151 C CA . ILE B 1 373 ? 45.337 -18.505 -39.666 1.000 59.784 372 ILE B CA 1
ATOM 6152 C C . ILE B 1 373 ? 46.392 -17.414 -39.497 1.000 58.644 372 ILE B C 1
ATOM 6153 O O . ILE B 1 373 ? 47.033 -17.022 -40.469 1.000 52.549 372 ILE B O 1
ATOM 6158 N N . LYS B 1 374 ? 46.523 -16.894 -38.269 1.000 62.181 373 LYS B N 1
ATOM 6159 C CA . LYS B 1 374 ? 47.464 -15.825 -37.968 1.000 64.486 373 LYS B CA 1
ATOM 6160 C C . LYS B 1 374 ? 48.895 -16.365 -38.033 1.000 71.705 373 LYS B C 1
ATOM 6161 O O . LYS B 1 374 ? 49.772 -15.727 -38.620 1.000 77.284 373 LYS B O 1
ATOM 6167 N N . ALA B 1 375 ? 49.116 -17.532 -37.406 1.000 72.323 374 ALA B N 1
ATOM 6168 C CA . ALA B 1 375 ? 50.402 -18.217 -37.433 1.000 66.280 374 ALA B CA 1
ATOM 6169 C C . ALA B 1 375 ? 50.806 -18.537 -38.874 1.000 60.408 374 ALA B C 1
ATOM 6170 O O . ALA B 1 375 ? 51.972 -18.409 -39.222 1.000 58.481 374 ALA B O 1
ATOM 6172 N N . LEU B 1 376 ? 49.841 -18.917 -39.721 1.000 63.801 375 LEU B N 1
ATOM 6173 C CA . LEU B 1 376 ? 50.117 -19.215 -41.121 1.000 67.256 375 LEU B CA 1
ATOM 6174 C C . LEU B 1 376 ? 50.436 -17.940 -41.894 1.000 65.493 375 LEU B C 1
ATOM 6175 O O . LEU B 1 376 ? 51.336 -17.944 -42.726 1.000 69.746 375 LEU B O 1
ATOM 6180 N N . TYR B 1 377 ? 49.653 -16.881 -41.661 1.000 65.489 376 TYR B N 1
ATOM 6181 C CA . TYR B 1 377 ? 49.756 -15.655 -42.437 1.000 66.575 376 TYR B CA 1
ATOM 6182 C C . TYR B 1 377 ? 49.853 -14.464 -41.488 1.000 64.876 376 TYR B C 1
ATOM 6183 O O . TYR B 1 377 ? 48.833 -13.910 -41.096 1.000 72.630 376 TYR B O 1
ATOM 6192 N N . PRO B 1 378 ? 51.065 -13.999 -41.114 1.000 66.587 377 PRO B N 1
ATOM 6193 C CA . PRO B 1 378 ? 51.198 -12.967 -40.084 1.000 66.732 377 PRO B CA 1
ATOM 6194 C C . PRO B 1 378 ? 50.843 -11.566 -40.577 1.000 58.504 377 PRO B C 1
ATOM 6195 O O . PRO B 1 378 ? 50.474 -10.719 -39.768 1.000 55.447 377 PRO B O 1
ATOM 6199 N N . ALA B 1 379 ? 50.933 -11.351 -41.901 1.000 57.081 378 ALA B N 1
ATOM 6200 C CA . ALA B 1 379 ? 50.667 -10.059 -42.521 1.000 60.380 378 ALA B CA 1
ATOM 6201 C C . ALA B 1 379 ? 49.165 -9.776 -42.619 1.000 62.173 378 ALA B C 1
ATOM 6202 O O . ALA B 1 379 ? 48.770 -8.795 -43.248 1.000 59.473 378 ALA B O 1
ATOM 6204 N N . ILE B 1 380 ? 48.332 -10.631 -42.002 1.000 60.942 379 ILE B N 1
ATOM 6205 C CA . ILE B 1 380 ? 46.887 -10.508 -42.106 1.000 60.207 379 ILE B CA 1
ATOM 6206 C C . ILE B 1 380 ? 46.404 -9.398 -41.181 1.000 60.426 379 ILE B C 1
ATOM 6207 O O . ILE B 1 380 ? 45.346 -8.821 -41.430 1.000 55.713 379 ILE B O 1
ATOM 6212 N N . GLU B 1 381 ? 47.181 -9.125 -40.121 1.000 59.094 380 GLU B N 1
ATOM 6213 C CA . GLU B 1 381 ? 46.810 -8.116 -39.145 1.000 59.923 380 GLU B CA 1
ATOM 6214 C C . GLU B 1 381 ? 47.098 -6.737 -39.728 1.000 61.929 380 GLU B C 1
ATOM 6215 O O . GLU B 1 381 ? 48.068 -6.572 -40.465 1.000 63.735 380 GLU B O 1
ATOM 6221 N N . THR B 1 382 ? 46.175 -5.803 -39.453 1.000 61.434 381 THR B N 1
ATOM 6222 C CA . THR B 1 382 ? 46.415 -4.368 -39.507 1.000 57.091 381 THR B CA 1
ATOM 6223 C C . THR B 1 382 ? 45.962 -3.801 -38.167 1.000 55.306 381 THR B C 1
ATOM 6224 O O . THR B 1 382 ? 45.503 -4.549 -37.306 1.000 56.234 381 THR B O 1
ATOM 6228 N N . SER B 1 383 ? 46.046 -2.478 -38.023 1.000 54.449 382 SER B N 1
ATOM 6229 C CA . SER B 1 383 ? 45.490 -1.808 -36.861 1.000 54.370 382 SER B CA 1
ATOM 6230 C C . SER B 1 383 ? 44.012 -1.482 -37.078 1.000 48.646 382 SER B C 1
ATOM 6231 O O . SER B 1 383 ? 43.352 -0.975 -36.172 1.000 47.222 382 SER B O 1
ATOM 6234 N N . TYR B 1 384 ? 43.489 -1.793 -38.270 1.000 46.452 383 TYR B N 1
ATOM 6235 C CA . TYR B 1 384 ? 42.077 -1.588 -38.551 1.000 50.747 383 TYR B CA 1
ATOM 6236 C C . TYR B 1 384 ? 41.311 -2.894 -38.355 1.000 54.036 383 TYR B C 1
ATOM 6237 O O . TYR B 1 384 ? 40.082 -2.888 -38.431 1.000 49.826 383 TYR B O 1
ATOM 6246 N N . GLY B 1 385 ? 42.042 -3.996 -38.113 1.000 54.750 384 GLY B N 1
ATOM 6247 C CA . GLY B 1 385 ? 41.460 -5.336 -38.087 1.000 57.351 384 GLY B CA 1
ATOM 6248 C C . GLY B 1 385 ? 42.145 -6.265 -39.090 1.000 51.552 384 GLY B C 1
ATOM 6249 O O . GLY B 1 385 ? 43.119 -5.865 -39.712 1.000 57.131 384 GLY B O 1
ATOM 6250 N N . TRP B 1 386 ? 41.648 -7.507 -39.239 1.000 49.736 385 TRP B N 1
ATOM 6251 C CA . TRP B 1 386 ? 42.238 -8.461 -40.177 1.000 43.761 385 TRP B CA 1
ATOM 6252 C C . TRP B 1 386 ? 41.692 -8.209 -41.580 1.000 42.096 385 TRP B C 1
ATOM 6253 O O . TRP B 1 386 ? 40.525 -7.857 -41.757 1.000 40.580 385 TRP B O 1
ATOM 6264 N N . TYR B 1 387 ? 42.558 -8.425 -42.571 1.000 47.747 386 TYR B N 1
ATOM 6265 C CA . TYR B 1 387 ? 42.182 -8.396 -43.976 1.000 48.961 386 TYR B CA 1
ATOM 6266 C C . TYR B 1 387 ? 41.048 -9.388 -44.230 1.000 46.763 386 TYR B C 1
ATOM 6267 O O . TYR B 1 387 ? 41.032 -10.497 -43.696 1.000 48.124 386 TYR B O 1
ATOM 6276 N N . ASP B 1 388 ? 40.117 -8.992 -45.100 1.000 49.294 387 ASP B N 1
ATOM 6277 C CA . ASP B 1 388 ? 38.830 -9.660 -45.208 1.000 45.767 387 ASP B CA 1
ATOM 6278 C C . ASP B 1 388 ? 38.909 -10.936 -46.044 1.000 50.114 387 ASP B C 1
ATOM 6279 O O . ASP B 1 388 ? 38.133 -11.858 -45.824 1.000 57.667 387 ASP B O 1
ATOM 6284 N N . ALA B 1 389 ? 39.828 -11.000 -47.006 1.000 51.468 388 ALA B N 1
ATOM 6285 C CA . ALA B 1 389 ? 39.918 -12.166 -47.867 1.000 49.128 388 ALA B CA 1
ATOM 6286 C C . ALA B 1 389 ? 41.307 -12.798 -47.784 1.000 55.935 388 ALA B C 1
ATOM 6287 O O . ALA B 1 389 ? 42.321 -12.100 -47.817 1.000 55.226 388 ALA B O 1
ATOM 6289 N N . VAL B 1 390 ? 41.326 -14.135 -47.704 1.000 54.420 389 VAL B N 1
ATOM 6290 C CA . VAL B 1 390 ? 42.552 -14.910 -47.598 1.000 54.276 389 VAL B CA 1
ATOM 6291 C C . VAL B 1 390 ? 42.438 -16.092 -48.548 1.000 48.965 389 VAL B C 1
ATOM 6292 O O . VAL B 1 390 ? 41.583 -16.950 -48.360 1.000 45.208 389 VAL B O 1
ATOM 6296 N N . ASP B 1 391 ? 43.345 -16.131 -49.526 1.000 52.756 390 ASP B N 1
ATOM 6297 C CA . ASP B 1 391 ? 43.354 -17.139 -50.574 1.000 59.786 390 ASP B CA 1
ATOM 6298 C C . ASP B 1 391 ? 43.840 -18.480 -50.016 1.000 65.200 390 ASP B C 1
ATOM 6299 O O . ASP B 1 391 ? 44.174 -18.607 -48.835 1.000 65.185 390 ASP B O 1
ATOM 6304 N N . SER B 1 392 ? 43.881 -19.486 -50.892 1.000 69.463 391 SER B N 1
ATOM 6305 C CA . SER B 1 392 ? 44.646 -20.699 -50.641 1.000 74.585 391 SER B CA 1
ATOM 6306 C C . SER B 1 392 ? 46.091 -20.500 -51.104 1.000 81.226 391 SER B C 1
ATOM 6307 O O . SER B 1 392 ? 47.024 -20.969 -50.452 1.000 74.145 391 SER B O 1
ATOM 6310 N N . LYS B 1 393 ? 46.247 -19.764 -52.219 1.000 88.175 392 LYS B N 1
ATOM 6311 C CA . LYS B 1 393 ? 47.534 -19.313 -52.735 1.000 86.387 392 LYS B CA 1
ATOM 6312 C C . LYS B 1 393 ? 48.130 -18.233 -51.828 1.000 84.653 392 LYS B C 1
ATOM 6313 O O . LYS B 1 393 ? 49.220 -17.725 -52.095 1.000 77.661 392 LYS B O 1
ATOM 6319 N N . GLY B 1 394 ? 47.387 -17.859 -50.777 1.000 79.002 393 GLY B N 1
ATOM 6320 C CA . GLY B 1 394 ? 47.877 -16.964 -49.745 1.000 76.446 393 GLY B CA 1
ATOM 6321 C C . GLY B 1 394 ? 47.549 -15.500 -50.026 1.000 72.906 393 GLY B C 1
ATOM 6322 O O . GLY B 1 394 ? 47.513 -14.694 -49.096 1.000 74.347 393 GLY B O 1
ATOM 6323 N N . ARG B 1 395 ? 47.317 -15.161 -51.302 1.000 72.058 394 ARG B N 1
ATOM 6324 C CA . ARG B 1 395 ? 47.107 -13.777 -51.695 1.000 72.690 394 ARG B CA 1
ATOM 6325 C C . ARG B 1 395 ? 45.952 -13.195 -50.879 1.000 74.329 394 ARG B C 1
ATOM 6326 O O . ARG B 1 395 ? 44.986 -13.882 -50.555 1.000 69.340 394 ARG B O 1
ATOM 6334 N N . MET B 1 396 ? 46.080 -11.914 -50.531 1.000 70.887 395 MET B N 1
ATOM 6335 C CA . MET B 1 396 ? 45.190 -11.288 -49.577 1.000 62.191 395 MET B CA 1
ATOM 6336 C C . MET B 1 396 ? 44.504 -10.087 -50.214 1.000 63.083 395 MET B C 1
ATOM 6337 O O . MET B 1 396 ? 44.973 -9.533 -51.208 1.000 63.580 395 MET B O 1
ATOM 6342 N N . SER B 1 397 ? 43.391 -9.699 -49.587 1.000 58.451 396 SER B N 1
ATOM 6343 C CA . SER B 1 397 ? 42.699 -8.461 -49.880 1.000 53.189 396 SER B CA 1
ATOM 6344 C C . SER B 1 397 ? 43.459 -7.307 -49.242 1.000 49.471 396 SER B C 1
ATOM 6345 O O . SER B 1 397 ? 44.269 -7.514 -48.351 1.000 51.490 396 SER B O 1
ATOM 6348 N N . THR B 1 398 ? 43.184 -6.094 -49.706 1.000 53.157 397 THR B N 1
ATOM 6349 C CA . THR B 1 398 ? 43.529 -4.899 -48.950 1.000 54.432 397 THR B CA 1
ATOM 6350 C C . THR B 1 398 ? 42.258 -4.332 -48.317 1.000 53.166 397 THR B C 1
ATOM 6351 O O . THR B 1 398 ? 42.343 -3.526 -47.392 1.000 53.902 397 THR B O 1
ATOM 6355 N N . LYS B 1 399 ? 41.085 -4.763 -48.814 1.000 52.134 398 LYS B N 1
ATOM 6356 C CA . LYS B 1 399 ? 39.801 -4.321 -48.288 1.000 48.537 398 LYS B CA 1
ATOM 6357 C C . LYS B 1 399 ? 39.586 -4.911 -46.898 1.000 45.741 398 LYS B C 1
ATOM 6358 O O . LYS B 1 399 ? 39.953 -6.057 -46.670 1.000 45.200 398 LYS B O 1
ATOM 6364 N N . ILE B 1 400 ? 39.062 -4.077 -45.980 1.000 43.599 399 ILE B N 1
ATOM 6365 C CA . ILE B 1 400 ? 38.381 -4.517 -44.767 1.000 40.563 399 ILE B CA 1
ATOM 6366 C C . ILE B 1 400 ? 36.980 -3.896 -44.764 1.000 40.885 399 ILE B C 1
ATOM 6367 O O . ILE B 1 400 ? 36.794 -2.752 -45.186 1.000 38.490 399 ILE B O 1
ATOM 6372 N N . LEU B 1 401 ? 36.002 -4.668 -44.265 1.000 39.923 400 LEU B N 1
ATOM 6373 C CA . LEU B 1 401 ? 34.588 -4.433 -44.524 1.000 36.003 400 LEU B CA 1
ATOM 6374 C C . LEU B 1 401 ? 33.838 -4.349 -43.207 1.000 35.355 400 LEU B C 1
ATOM 6375 O O . LEU B 1 401 ? 34.001 -5.213 -42.355 1.000 40.017 400 LEU B O 1
ATOM 6380 N N . SER B 1 402 ? 33.033 -3.299 -43.039 1.000 38.729 401 SER B N 1
ATOM 6381 C CA . SER B 1 402 ? 32.309 -3.085 -41.793 1.000 35.205 401 SER B CA 1
ATOM 6382 C C . SER B 1 402 ? 31.382 -4.262 -41.515 1.000 31.165 401 SER B C 1
ATOM 6383 O O . SER B 1 402 ? 31.258 -4.706 -40.378 1.000 31.837 401 SER B O 1
ATOM 6386 N N . LEU B 1 403 ? 30.730 -4.760 -42.560 1.000 30.500 402 LEU B N 1
ATOM 6387 C CA . LEU B 1 403 ? 29.798 -5.860 -42.404 1.000 30.917 402 LEU B CA 1
ATOM 6388 C C . LEU B 1 403 ? 30.507 -7.056 -41.773 1.000 31.879 402 LEU B C 1
ATOM 6389 O O . LEU B 1 403 ? 30.001 -7.661 -40.826 1.000 33.347 402 LEU B O 1
ATOM 6394 N N . ASP B 1 404 ? 31.721 -7.337 -42.259 1.000 33.730 403 ASP B N 1
ATOM 6395 C CA . ASP B 1 404 ? 32.471 -8.519 -41.853 1.000 37.243 403 ASP B CA 1
ATOM 6396 C C . ASP B 1 404 ? 33.020 -8.354 -40.435 1.000 36.262 403 ASP B C 1
ATOM 6397 O O . ASP B 1 404 ? 32.961 -9.305 -39.640 1.000 35.317 403 ASP B O 1
ATOM 6402 N N . GLN B 1 405 ? 33.518 -7.158 -40.101 1.000 34.037 404 GLN B N 1
ATOM 6403 C CA . GLN B 1 405 ? 34.055 -6.930 -38.761 1.000 31.649 404 GLN B CA 1
ATOM 6404 C C . GLN B 1 405 ? 32.922 -6.944 -37.740 1.000 30.651 404 GLN B C 1
ATOM 6405 O O . GLN B 1 405 ? 33.079 -7.450 -36.638 1.000 33.373 404 GLN B O 1
ATOM 6411 N N . GLY B 1 406 ? 31.761 -6.407 -38.107 1.000 32.730 405 GLY B N 1
ATOM 6412 C CA . GLY B 1 406 ? 30.592 -6.475 -37.237 1.000 30.590 405 GLY B CA 1
ATOM 6413 C C . GLY B 1 406 ? 30.215 -7.923 -36.943 1.000 30.163 405 GLY B C 1
ATOM 6414 O O . GLY B 1 406 ? 29.966 -8.290 -35.805 1.000 30.911 405 GLY B O 1
ATOM 6415 N N . MET B 1 407 ? 30.201 -8.742 -37.997 1.000 31.028 406 MET B N 1
ATOM 6416 C CA . MET B 1 407 ? 29.940 -10.166 -37.894 1.000 29.669 406 MET B CA 1
ATOM 6417 C C . MET B 1 407 ? 31.030 -10.858 -37.064 1.000 32.054 406 MET B C 1
ATOM 6418 O O . MET B 1 407 ? 30.712 -11.615 -36.144 1.000 32.929 406 MET B O 1
ATOM 6423 N N . PHE B 1 408 ? 32.309 -10.549 -37.339 1.000 32.242 407 PHE B N 1
ATOM 6424 C CA . PHE B 1 408 ? 33.431 -11.098 -36.582 1.000 30.913 407 PHE B CA 1
ATOM 6425 C C . PHE B 1 408 ? 33.266 -10.824 -35.087 1.000 32.939 407 PHE B C 1
ATOM 6426 O O . PHE B 1 408 ? 33.333 -11.737 -34.258 1.000 31.263 407 PHE B O 1
ATOM 6434 N N . VAL B 1 409 ? 33.101 -9.548 -34.736 1.000 31.380 408 VAL B N 1
ATOM 6435 C CA . VAL B 1 409 ? 33.073 -9.168 -33.336 1.000 32.845 408 VAL B CA 1
ATOM 6436 C C . VAL B 1 409 ? 31.765 -9.647 -32.708 1.000 33.251 408 VAL B C 1
ATOM 6437 O O . VAL B 1 409 ? 31.767 -10.159 -31.588 1.000 32.380 408 VAL B O 1
ATOM 6441 N N . GLY B 1 410 ? 30.647 -9.441 -33.420 1.000 31.003 409 GLY B N 1
ATOM 6442 C CA . GLY B 1 410 ? 29.335 -9.796 -32.899 1.000 31.349 409 GLY B CA 1
ATOM 6443 C C . GLY B 1 410 ? 29.310 -11.254 -32.455 1.000 30.773 409 GLY B C 1
ATOM 6444 O O . GLY B 1 410 ? 28.790 -11.583 -31.392 1.000 30.917 409 GLY B O 1
ATOM 6445 N N . ALA B 1 411 ? 29.920 -12.108 -33.277 1.000 31.940 410 ALA B N 1
ATOM 6446 C CA . ALA B 1 411 ? 30.062 -13.516 -32.965 1.000 33.004 410 ALA B CA 1
ATOM 6447 C C . ALA B 1 411 ? 30.512 -13.713 -31.517 1.000 34.328 410 ALA B C 1
ATOM 6448 O O . ALA B 1 411 ? 29.901 -14.483 -30.785 1.000 34.590 410 ALA B O 1
ATOM 6450 N N . PHE B 1 412 ? 31.534 -12.980 -31.065 1.000 33.816 411 PHE B N 1
ATOM 6451 C CA . PHE B 1 412 ? 32.063 -13.189 -29.719 1.000 31.607 411 PHE B CA 1
ATOM 6452 C C . PHE B 1 412 ? 31.152 -12.587 -28.663 1.000 28.738 411 PHE B C 1
ATOM 6453 O O . PHE B 1 412 ? 31.326 -12.880 -27.483 1.000 33.162 411 PHE B O 1
ATOM 6461 N N . LEU B 1 413 ? 30.211 -11.737 -29.086 1.000 26.263 412 LEU B N 1
ATOM 6462 C CA . LEU B 1 413 ? 29.288 -11.085 -28.175 1.000 26.632 412 LEU B CA 1
ATOM 6463 C C . LEU B 1 413 ? 27.938 -11.798 -28.188 1.000 26.777 412 LEU B C 1
ATOM 6464 O O . LEU B 1 413 ? 27.071 -11.484 -27.380 1.000 28.463 412 LEU B O 1
ATOM 6469 N N . ALA B 1 414 ? 27.757 -12.773 -29.081 1.000 29.246 413 ALA B N 1
ATOM 6470 C CA . ALA B 1 414 ? 26.439 -13.340 -29.343 1.000 30.926 413 ALA B CA 1
ATOM 6471 C C . ALA B 1 414 ? 25.729 -13.835 -28.082 1.000 34.457 413 ALA B C 1
ATOM 6472 O O . ALA B 1 414 ? 24.500 -13.914 -28.056 1.000 31.911 413 ALA B O 1
ATOM 6474 N N . GLU B 1 415 ? 26.471 -14.204 -27.037 1.000 34.721 414 GLU B N 1
ATOM 6475 C CA . GLU B 1 415 ? 25.773 -14.713 -25.876 1.000 38.889 414 GLU B CA 1
ATOM 6476 C C . GLU B 1 415 ? 24.954 -13.607 -25.206 1.000 39.254 414 GLU B C 1
ATOM 6477 O O . GLU B 1 415 ? 23.788 -13.797 -24.865 1.000 42.241 414 GLU B O 1
ATOM 6483 N N . SER B 1 416 ? 25.564 -12.432 -25.036 1.000 38.915 415 SER B N 1
ATOM 6484 C CA . SER B 1 416 ? 24.914 -11.308 -24.376 1.000 34.004 415 SER B CA 1
ATOM 6485 C C . SER B 1 416 ? 23.885 -10.627 -25.282 1.000 31.171 415 SER B C 1
ATOM 6486 O O . SER B 1 416 ? 22.910 -10.093 -24.782 1.000 34.615 415 SER B O 1
ATOM 6489 N N . ILE B 1 417 ? 24.139 -10.577 -26.597 1.000 31.170 416 ILE B N 1
ATOM 6490 C CA . ILE B 1 417 ? 23.208 -9.981 -27.548 1.000 31.223 416 ILE B CA 1
ATOM 6491 C C . ILE B 1 417 ? 21.923 -10.801 -27.540 1.000 29.595 416 ILE B C 1
ATOM 6492 O O . ILE B 1 417 ? 20.856 -10.206 -27.477 1.000 25.511 416 ILE B O 1
ATOM 6497 N N . ASN B 1 418 ? 22.075 -12.145 -27.577 1.000 29.568 417 ASN B N 1
ATOM 6498 C CA . ASN B 1 418 ? 20.986 -13.112 -27.544 1.000 29.479 417 ASN B CA 1
ATOM 6499 C C . ASN B 1 418 ? 20.141 -12.946 -26.292 1.000 33.735 417 ASN B C 1
ATOM 6500 O O . ASN B 1 418 ? 18.907 -12.995 -26.360 1.000 32.994 417 ASN B O 1
ATOM 6505 N N . ALA B 1 419 ? 20.833 -12.764 -25.159 1.000 33.499 418 ALA B N 1
ATOM 6506 C CA . ALA B 1 419 ? 20.164 -12.587 -23.883 1.000 32.694 418 ALA B CA 1
ATOM 6507 C C . ALA B 1 419 ? 19.342 -11.310 -23.908 1.000 30.982 418 ALA B C 1
ATOM 6508 O O . ALA B 1 419 ? 18.210 -11.310 -23.438 1.000 32.150 418 ALA B O 1
ATOM 6510 N N . ASP B 1 420 ? 19.910 -10.234 -24.472 1.000 34.814 419 ASP B N 1
ATOM 6511 C CA . ASP B 1 420 ? 19.251 -8.923 -24.498 1.000 34.435 419 ASP B CA 1
ATOM 6512 C C . ASP B 1 420 ? 18.028 -8.939 -25.431 1.000 30.000 419 ASP B C 1
ATOM 6513 O O . ASP B 1 420 ? 17.030 -8.263 -25.180 1.000 27.662 419 ASP B O 1
ATOM 6518 N N . VAL B 1 421 ? 18.109 -9.722 -26.516 1.000 30.134 420 VAL B N 1
ATOM 6519 C CA . VAL B 1 421 ? 17.023 -9.820 -27.476 1.000 30.348 420 VAL B CA 1
ATOM 6520 C C . VAL B 1 421 ? 15.858 -10.523 -26.798 1.000 34.165 420 VAL B C 1
ATOM 6521 O O . VAL B 1 421 ? 14.711 -10.083 -26.915 1.000 28.845 420 VAL B O 1
ATOM 6525 N N . GLU B 1 422 ? 16.186 -11.622 -26.099 1.000 38.298 421 GLU B N 1
ATOM 6526 C CA . GLU B 1 422 ? 15.189 -12.424 -25.407 1.000 38.848 421 GLU B CA 1
ATOM 6527 C C . GLU B 1 422 ? 14.477 -11.581 -24.345 1.000 39.406 421 GLU B C 1
ATOM 6528 O O . GLU B 1 422 ? 13.284 -11.752 -24.113 1.000 40.690 421 GLU B O 1
ATOM 6534 N N . ARG B 1 423 ? 15.190 -10.645 -23.720 1.000 36.647 422 ARG B N 1
ATOM 6535 C CA . ARG B 1 423 ? 14.541 -9.781 -22.750 1.000 43.014 422 ARG B CA 1
ATOM 6536 C C . ARG B 1 423 ? 13.515 -8.891 -23.452 1.000 45.021 422 ARG B C 1
ATOM 6537 O O . ARG B 1 423 ? 12.405 -8.696 -22.964 1.000 42.085 422 ARG B O 1
ATOM 6545 N N . TYR B 1 424 ? 13.897 -8.333 -24.603 1.000 46.842 423 TYR B N 1
ATOM 6546 C CA . TYR B 1 424 ? 13.000 -7.439 -25.305 1.000 42.444 423 TYR B CA 1
ATOM 6547 C C . TYR B 1 424 ? 11.769 -8.238 -25.687 1.000 35.337 423 TYR B C 1
ATOM 6548 O O . TYR B 1 424 ? 10.639 -7.812 -25.468 1.000 38.954 423 TYR B O 1
ATOM 6557 N N . LEU B 1 425 ? 12.010 -9.422 -26.233 1.000 35.291 424 LEU B N 1
ATOM 6558 C CA . LEU B 1 425 ? 10.921 -10.258 -26.703 1.000 34.998 424 LEU B CA 1
ATOM 6559 C C . LEU B 1 425 ? 9.995 -10.597 -25.531 1.000 32.868 424 LEU B C 1
ATOM 6560 O O . LEU B 1 425 ? 8.782 -10.409 -25.632 1.000 30.549 424 LEU B O 1
ATOM 6565 N N . ARG B 1 426 ? 10.556 -11.028 -24.395 1.000 31.083 425 ARG B N 1
ATOM 6566 C CA . ARG B 1 426 ? 9.713 -11.316 -23.239 1.000 32.145 425 ARG B CA 1
ATOM 6567 C C . ARG B 1 426 ? 8.909 -10.064 -22.891 1.000 31.479 425 ARG B C 1
ATOM 6568 O O . ARG B 1 426 ? 7.679 -10.076 -22.879 1.000 28.682 425 ARG B O 1
ATOM 6576 N N . ALA B 1 427 ? 9.626 -8.960 -22.698 1.000 31.492 426 ALA B N 1
ATOM 6577 C CA . ALA B 1 427 ? 9.031 -7.707 -22.273 1.000 34.003 426 ALA B CA 1
ATOM 6578 C C . ALA B 1 427 ? 7.864 -7.260 -23.170 1.000 38.202 426 ALA B C 1
ATOM 6579 O O . ALA B 1 427 ? 6.922 -6.656 -22.670 1.000 39.229 426 ALA B O 1
ATOM 6581 N N . ARG B 1 428 ? 7.917 -7.531 -24.486 1.000 41.114 427 ARG B N 1
ATOM 6582 C CA . ARG B 1 428 ? 6.865 -7.115 -25.408 1.000 39.315 427 ARG B CA 1
ATOM 6583 C C . ARG B 1 428 ? 5.856 -8.236 -25.704 1.000 36.907 427 ARG B C 1
ATOM 6584 O O . ARG B 1 428 ? 4.878 -8.005 -26.397 1.000 36.572 427 ARG B O 1
ATOM 6592 N N . GLY B 1 429 ? 6.082 -9.458 -25.205 1.000 34.069 428 GLY B N 1
ATOM 6593 C CA . GLY B 1 429 ? 5.130 -10.539 -25.384 1.000 33.986 428 GLY B CA 1
ATOM 6594 C C . GLY B 1 429 ? 5.278 -11.218 -26.743 1.000 35.376 428 GLY B C 1
ATOM 6595 O O . GLY B 1 429 ? 4.284 -11.648 -27.330 1.000 34.657 428 GLY B O 1
ATOM 6596 N N . TYR B 1 430 ? 6.532 -11.359 -27.202 1.000 35.038 429 TYR B N 1
ATOM 6597 C CA . TYR B 1 430 ? 6.807 -11.865 -28.539 1.000 36.994 429 TYR B CA 1
ATOM 6598 C C . TYR B 1 430 ? 7.490 -13.224 -28.467 1.000 35.563 429 TYR B C 1
ATOM 6599 O O . TYR B 1 430 ? 7.536 -13.935 -29.465 1.000 36.494 429 TYR B O 1
ATOM 6608 N N . TRP B 1 431 ? 8.010 -13.581 -27.292 1.000 36.083 430 TRP B N 1
ATOM 6609 C CA . TRP B 1 431 ? 8.903 -14.720 -27.150 1.000 36.514 430 TRP B CA 1
ATOM 6610 C C . TRP B 1 431 ? 8.191 -16.033 -27.473 1.000 34.674 430 TRP B C 1
ATOM 6611 O O . TRP B 1 431 ? 8.760 -16.894 -28.142 1.000 37.108 430 TRP B O 1
ATOM 6622 N N . ASP B 1 432 ? 6.965 -16.182 -26.966 1.000 33.844 431 ASP B N 1
ATOM 6623 C CA . ASP B 1 432 ? 6.108 -17.319 -27.268 1.000 35.188 431 ASP B CA 1
ATOM 6624 C C . ASP B 1 432 ? 5.881 -17.440 -28.772 1.000 35.542 431 ASP B C 1
ATOM 6625 O O . ASP B 1 432 ? 5.862 -18.548 -29.300 1.000 37.639 431 ASP B O 1
ATOM 6630 N N . ASP B 1 433 ? 5.702 -16.302 -29.457 1.000 36.256 432 ASP B N 1
ATOM 6631 C CA . ASP B 1 433 ? 5.507 -16.306 -30.897 1.000 35.084 432 ASP B CA 1
ATOM 6632 C C . ASP B 1 433 ? 6.812 -16.692 -31.596 1.000 35.428 432 ASP B C 1
ATOM 6633 O O . ASP B 1 433 ? 6.786 -17.441 -32.571 1.000 38.834 432 ASP B O 1
ATOM 6638 N N . VAL B 1 434 ? 7.964 -16.254 -31.067 1.000 33.141 433 VAL B N 1
ATOM 6639 C CA . VAL B 1 434 ? 9.236 -16.613 -31.666 1.000 31.085 433 VAL B CA 1
ATOM 6640 C C . VAL B 1 434 ? 9.505 -18.104 -31.477 1.000 32.384 433 VAL B C 1
ATOM 6641 O O . VAL B 1 434 ? 9.865 -18.777 -32.450 1.000 28.831 433 VAL B O 1
ATOM 6645 N N . LYS B 1 435 ? 9.318 -18.605 -30.240 1.000 32.079 434 LYS B N 1
ATOM 6646 C CA . LYS B 1 435 ? 9.489 -20.019 -29.936 1.000 34.598 434 LYS B CA 1
ATOM 6647 C C . LYS B 1 435 ? 8.614 -20.862 -30.859 1.000 32.624 434 LYS B C 1
ATOM 6648 O O . LYS B 1 435 ? 9.086 -21.778 -31.522 1.000 35.221 434 LYS B O 1
ATOM 6654 N N . SER B 1 436 ? 7.326 -20.533 -30.892 1.000 32.858 435 SER B N 1
ATOM 6655 C CA . SER B 1 436 ? 6.338 -21.239 -31.700 1.000 33.277 435 SER B CA 1
ATOM 6656 C C . SER B 1 436 ? 6.755 -21.297 -33.176 1.000 33.051 435 SER B C 1
ATOM 6657 O O . SER B 1 436 ? 6.761 -22.360 -33.792 1.000 36.445 435 SER B O 1
ATOM 6660 N N . MET B 1 437 ? 7.151 -20.158 -33.752 1.000 30.241 436 MET B N 1
ATOM 6661 C CA . MET B 1 437 ? 7.561 -20.117 -35.147 1.000 30.806 436 MET B CA 1
ATOM 6662 C C . MET B 1 437 ? 8.825 -20.952 -35.430 1.000 31.842 436 MET B C 1
ATOM 6663 O O . MET B 1 437 ? 8.978 -21.468 -36.546 1.000 28.601 436 MET B O 1
ATOM 6668 N N . TYR B 1 438 ? 9.769 -21.030 -34.470 1.000 29.609 437 TYR B N 1
ATOM 6669 C CA . TYR B 1 438 ? 11.024 -21.749 -34.672 1.000 28.503 437 TYR B CA 1
ATOM 6670 C C . TYR B 1 438 ? 10.790 -23.254 -34.700 1.000 29.657 437 TYR B C 1
ATOM 6671 O O . TYR B 1 438 ? 11.640 -23.985 -35.201 1.000 29.131 437 TYR B O 1
ATOM 6680 N N . LEU B 1 439 ? 9.634 -23.713 -34.195 1.000 33.641 438 LEU B N 1
ATOM 6681 C CA . LEU B 1 439 ? 9.272 -25.127 -34.242 1.000 37.561 438 LEU B CA 1
ATOM 6682 C C . LEU B 1 439 ? 9.039 -25.575 -35.686 1.000 37.719 438 LEU B C 1
ATOM 6683 O O . LEU B 1 439 ? 8.980 -26.772 -35.965 1.000 42.637 438 LEU B O 1
ATOM 6688 N N . SER B 1 440 ? 8.878 -24.617 -36.599 1.000 32.209 439 SER B N 1
ATOM 6689 C CA . SER B 1 440 ? 8.695 -24.928 -38.001 1.000 32.254 439 SER B CA 1
ATOM 6690 C C . SER B 1 440 ? 10.043 -25.045 -38.711 1.000 30.356 439 SER B C 1
ATOM 6691 O O . SER B 1 440 ? 10.083 -25.404 -39.880 1.000 26.738 439 SER B O 1
ATOM 6694 N N . PHE B 1 441 ? 11.139 -24.719 -38.018 1.000 28.901 440 PHE B N 1
ATOM 6695 C CA . PHE B 1 441 ? 12.439 -24.636 -38.656 1.000 31.627 440 PHE B CA 1
ATOM 6696 C C . PHE B 1 441 ? 13.038 -26.038 -38.739 1.000 35.396 440 PHE B C 1
ATOM 6697 O O . PHE B 1 441 ? 14.018 -26.325 -38.056 1.000 36.766 440 PHE B O 1
ATOM 6705 N N . LYS B 1 442 ? 12.465 -26.894 -39.594 1.000 38.126 441 LYS B N 1
ATOM 6706 C CA . LYS B 1 442 ? 12.915 -28.275 -39.746 1.000 38.760 441 LYS B CA 1
ATOM 6707 C C . LYS B 1 442 ? 13.012 -28.617 -41.233 1.000 41.829 441 LYS B C 1
ATOM 6708 O O . LYS B 1 442 ? 12.255 -28.076 -42.037 1.000 38.482 441 LYS B O 1
ATOM 6714 N N . ASP B 1 443 ? 13.927 -29.538 -41.580 1.000 46.248 442 ASP B N 1
ATOM 6715 C CA . ASP B 1 443 ? 14.113 -29.979 -42.955 1.000 51.078 442 ASP B CA 1
ATOM 6716 C C . ASP B 1 443 ? 12.766 -30.364 -43.568 1.000 55.012 442 ASP B C 1
ATOM 6717 O O . ASP B 1 443 ? 12.001 -31.116 -42.963 1.000 55.989 442 ASP B O 1
ATOM 6722 N N . ASP B 1 444 ? 12.514 -29.863 -44.788 1.000 59.968 443 ASP B N 1
ATOM 6723 C CA . ASP B 1 444 ? 11.256 -30.062 -45.500 1.000 64.723 443 ASP B CA 1
ATOM 6724 C C . ASP B 1 444 ? 11.423 -31.195 -46.526 1.000 63.691 443 ASP B C 1
ATOM 6725 O O . ASP B 1 444 ? 11.070 -32.352 -46.183 1.000 65.694 443 ASP B O 1
#